Protein AF-0000000075837838 (afdb_homodimer)

Organism: Prymnesium parvum (NCBI:txid97485)

Nearest PDB structures (foldseek):
  3n2z-assembly1_B-2  TM=8.972E-01  e=1.293E-32  Homo sapiens
  4ebb-assembly1_A  TM=8.514E-01  e=3.822E-32  Homo sapiens
  4ebb-assembly2_B  TM=8.218E-01  e=1.994E-31  Homo sapiens
  2vat-assembly1_A  TM=5.198E-01  e=2.174E-04  Hapsidospora chrysogena
  2vax-assembly3_D  TM=4.453E-01  e=4.253E-04  Hapsidospora chrysogena

Foldseek 3Di:
DDQLFDFDFPDDDDFPDAQDDWDKAWDWAALAPPDDVDRATFTWIKIKDQPLADAPDLFAEEEFAADDDAALVCVSRVQLQALVVVLCNVRSYIYMYGHFELHYCNDSVGPCCPPPACPSLVSLDLVNRLVRVQVVLVVVCVVRHLLRAYEYEYFARRLQSRVVSCLVCVSRHPAYERELYLLQLFPQQPFDLALLQLLLLVLLVVLQDPCLQVLLLLLQVLLVPDDQVLLCVLLVAPDDDGDPLSVLLSVNLVSLSSSLLQACFPPSVVLSNQLSVLSQVLPPDDDDSSSSSSNSSNSNCCVRPVVQWDDDVPRIHGYSVVSVVRVPPRRPSVLQCCLAPVPGRHFHCCPSHSHPGDGGDNCVSQVVNCVSRVRNHHDRCCSCVVSVLSDLLVVLVSGFHYEYEYESSRSSQSSHSDQAASDPGRGYFYQDSDGRSNLSHHDDPPDDPSSVVSSVVSSVSVVVSSVVSSVVSVD/DDQLFPFDFPDDDDFPDAQDDWDKAWDWAALAPPDPVDGATFTWIKIKDQPLADAPDLFAEEEFAADDDAALVCVSRVLLQALVVVLCNVRSYIYMYGHFELHYCNDSVGPCCPPPALPSLVSLDLVNRLVRVQVVLVVVCVVRHLLRAYEYEYFARRLQSRVVSCLVCVSRHPAYERELYLLQLFPQQPFDLALLQLLLLVLLVVLQDPCLQVLLLLLQVLLVPDDQVLLCVLLVAPDDDGDPLSVLLSVVLVSLSSSLLQACFPPSVVLSNVLSVLSQVLPDPDDDSSSSSSNSSNSNCCVRPVVQWDDDDPRIHGYSVVSVVSSPPRRPSVLQCCLAPVPGRHFHCCPSHSHPGDGGDNCVSQVVNCVSNVRNHHDRCCSCVVSVLSDLLVVLVSGFHYEYEYESSRSSQSSHSDQAASDPGRGYFYQDHDGRSNLSGHDDPPDDPSSVVSSVVSSVSVVVSSVVSSVVSVD

Secondary structure (DSSP, 8-state):
-----S--PPPPPPPSSPPPP-EEEEEEEES-TT-SS---EEEEEEEEE-SS--TT----EEEE---SSS-HHHHHHTTTTHHHHHHHHHHT-EEEEEPPTTBTTB-TTGGGGGSS-TTGGGG--HHHHHHHHHHHHHHHHHHH-TTS-EEEEEETHHHHHHHHHHHH-TTT--EEEEES--TT-STTSS--TTHHHHHHHHHHHHHS-TTHHHHHHHHHHHHHH--HHHHHHHHTBS-S--TTHHHHHHHHHHHHHHHHHHS-STTTTHHHHHHHHHHHHTT-SSS-HHHHHHHHHHHHHHHH-GGGEEEETTEEEE-HHHHHHHHHT--HHHHHHHHHT------B-SSSSSSPPB---HHHHHHHHHHHH------TTHHHHHHT-S-HHHHHHH---EEEEEETT-GGGGGSS-SS-SBTTB-EEEETT--TTGGGSPP-TT--HHHHHHHHHHHHHHHHHHHHHHHHH--/-----S--PPPPPPPSSPPPP-EEEEEEEES-TT-SS---EEEEEEEEE-SS--TT----EEEE---SSS-HHHHHHTTTTHHHHHHHHHHT-EEEEEPPTTBTTB-TTGGGGGSS-TTGGGG--HHHHHHHHHHHHHHHHHHH-TTS-EEEEEETHHHHHHHHHHHH-TTT--EEEEES--TT-STTSS--TTHHHHHHHHHHHHHS-TTHHHHHHHHHHHHHH--HHHHHHHHTBS-S--TTHHHHHHHHHHHHHHHHHHS-STTTTHHHHHHHHHHHHTT-SSS-HHHHHHHHHHHHHHHH-GGGEEEETTEEEE-HHHHHHHHHT--HHHHHHHHHT------B-SSSSSSPPB---HHHHHHHHHHHH------TTHHHHHHT-S-HHHHHHH---EEEEEETT-GGGGGSS-SS-SBTTB-EEEETT--TTGGGSPP-TT--HHHHHHHHHHHHHHHHHHHHHHHHH--

Sequence (950 aa):
MRSTSAWERPPRPPPLVQPPPYTLRNFTQRVDHFNFFHDRTFAQRYLLSTAYFTPGSPAPLLVFTGAEGGDVEALYASGDYGTPLAFAQSSGALLVFLECRFFGGSLPFGAASFAASAARLGLLSVEQVLADYAAILTALREEFGWTRPLVAFGGSLAGTLAALLRLASPSLVDAAWASSAPLLGYVGTGVSQFAWRAQITANYQTLGGGGCVPRVRAAFSALHGAGGAEVRDALRTCEGSYDRSWADVQGLVWSLVESAGEFCYPPSSAAIAGYCQALGAGGGEGGGWRARGLRGVLSLLRLGAPSFFSPRGNGSCLNLTAVRAKAAEGSVGWNYLACTEIVHPIGANNVTDFFPPANWSVAQTAAWCASQFGVAQPRASWIPSEFGLYHLQRFSRSHSRVLFVYGLRDPWHTQGIGLHNLSSTLPVVTIDDGSHCADMQSPSPLDTPSMILGRSRAEAILRNWLQDLQRTSTLMRSTSAWERPPRPPPLVQPPPYTLRNFTQRVDHFNFFHDRTFAQRYLLSTAYFTPGSPAPLLVFTGAEGGDVEALYASGDYGTPLAFAQSSGALLVFLECRFFGGSLPFGAASFAASAARLGLLSVEQVLADYAAILTALREEFGWTRPLVAFGGSLAGTLAALLRLASPSLVDAAWASSAPLLGYVGTGVSQFAWRAQITANYQTLGGGGCVPRVRAAFSALHGAGGAEVRDALRTCEGSYDRSWADVQGLVWSLVESAGEFCYPPSSAAIAGYCQALGAGGGEGGGWRARGLRGVLSLLRLGAPSFFSPRGNGSCLNLTAVRAKAAEGSVGWNYLACTEIVHPIGANNVTDFFPPANWSVAQTAAWCASQFGVAQPRASWIPSEFGLYHLQRFSRSHSRVLFVYGLRDPWHTQGIGLHNLSSTLPVVTIDDGSHCADMQSPSPLDTPSMILGRSRAEAILRNWLQDLQRTSTL

Structure (mmCIF, N/CA/C/O backbone):
data_AF-0000000075837838-model_v1
#
loop_
_entity.id
_entity.type
_entity.pdbx_description
1 polymer 'Thymus-specific serine protease'
#
loop_
_atom_site.group_PDB
_atom_site.id
_atom_site.type_symbol
_atom_site.label_atom_id
_atom_site.label_alt_id
_atom_site.label_comp_id
_atom_site.label_asym_id
_atom_site.label_entity_id
_atom_site.label_seq_id
_atom_site.pdbx_PDB_ins_code
_atom_site.Cartn_x
_atom_site.Cartn_y
_atom_site.Cartn_z
_atom_site.occupancy
_atom_site.B_iso_or_equiv
_atom_site.auth_seq_id
_atom_site.auth_comp_id
_atom_site.auth_asym_id
_atom_site.auth_atom_id
_atom_site.pdbx_PDB_model_num
ATOM 1 N N . MET A 1 1 ? -10.227 25.016 4.191 1 28.19 1 MET A N 1
ATOM 2 C CA . MET A 1 1 ? -9.203 23.984 4.043 1 28.19 1 MET A CA 1
ATOM 3 C C . MET A 1 1 ? -7.812 24.625 3.99 1 28.19 1 MET A C 1
ATOM 5 O O . MET A 1 1 ? -7.391 25.125 2.945 1 28.19 1 MET A O 1
ATOM 9 N N . ARG A 1 2 ? -7.367 25.281 5.039 1 34.16 2 ARG A N 1
ATOM 10 C CA . ARG A 1 2 ? -6.406 26.391 5.125 1 34.16 2 ARG A CA 1
ATOM 11 C C . ARG A 1 2 ? -5 25.906 4.781 1 34.16 2 ARG A C 1
ATOM 13 O O . ARG A 1 2 ? -4.574 24.844 5.219 1 34.16 2 ARG A O 1
ATOM 20 N N . SER A 1 3 ? -4.617 26.078 3.607 1 32.94 3 SER A N 1
ATOM 21 C CA . SER A 1 3 ? -3.201 26.109 3.266 1 32.94 3 SER A CA 1
ATOM 22 C C . SER A 1 3 ? -2.363 26.625 4.43 1 32.94 3 SER A C 1
ATOM 24 O O . SER A 1 3 ? -2.656 27.688 4.992 1 32.94 3 SER A O 1
ATOM 26 N N . THR A 1 4 ? -2.07 26 5.305 1 36.34 4 THR A N 1
ATOM 27 C CA . THR A 1 4 ? -1.047 26.578 6.164 1 36.34 4 THR A CA 1
ATOM 28 C C . THR A 1 4 ? -0.191 27.578 5.391 1 36.34 4 THR A C 1
ATOM 30 O O . THR A 1 4 ? 0.704 27.188 4.641 1 36.34 4 THR A O 1
ATOM 33 N N . SER A 1 5 ? -0.751 28.375 4.773 1 37.12 5 SER A N 1
ATOM 34 C CA . SER A 1 5 ? -0.38 29.5 3.92 1 37.12 5 SER A CA 1
ATOM 35 C C . SER A 1 5 ? 0.869 30.203 4.441 1 37.12 5 SER A C 1
ATOM 37 O O . SER A 1 5 ? 1.231 30.047 5.609 1 37.12 5 SER A O 1
ATOM 39 N N . ALA A 1 6 ? 1.281 30.984 3.527 1 41.97 6 ALA A N 1
ATOM 40 C CA . ALA A 1 6 ? 2.334 31.938 3.191 1 41.97 6 ALA A CA 1
ATOM 41 C C . ALA A 1 6 ? 2.527 32.969 4.309 1 41.97 6 ALA A C 1
ATOM 43 O O . ALA A 1 6 ? 3.316 33.906 4.176 1 41.97 6 ALA A O 1
ATOM 44 N N . TRP A 1 7 ? 1.651 32.781 5.258 1 43.72 7 TRP A N 1
ATOM 45 C CA . TRP A 1 7 ? 1.781 33.969 6.09 1 43.72 7 TRP A CA 1
ATOM 46 C C . TRP A 1 7 ? 2.959 33.844 7.051 1 43.72 7 TRP A C 1
ATOM 48 O O . TRP A 1 7 ? 3.414 32.719 7.332 1 43.72 7 TRP A O 1
ATOM 58 N N . GLU A 1 8 ? 3.465 34.875 7.484 1 47.41 8 GLU A N 1
ATOM 59 C CA . GLU A 1 8 ? 4.734 35.062 8.18 1 47.41 8 GLU A CA 1
ATOM 60 C C . GLU A 1 8 ? 4.754 34.344 9.523 1 47.41 8 GLU A C 1
ATOM 62 O O . GLU A 1 8 ? 3.84 34.531 10.328 1 47.41 8 GLU A O 1
ATOM 67 N N . ARG A 1 9 ? 5.406 33.219 9.531 1 56.88 9 ARG A N 1
ATOM 68 C CA . ARG A 1 9 ? 5.723 32.562 10.797 1 56.88 9 ARG A CA 1
ATOM 69 C C . ARG A 1 9 ? 6.574 33.469 11.68 1 56.88 9 ARG A C 1
ATOM 71 O O . ARG A 1 9 ? 7.391 34.25 11.18 1 56.88 9 ARG A O 1
ATOM 78 N N . PRO A 1 10 ? 6.227 33.531 12.992 1 53.62 10 PRO A N 1
ATOM 79 C CA . PRO A 1 10 ? 7.156 34.25 13.867 1 53.62 10 PRO A CA 1
ATOM 80 C C . PRO A 1 10 ? 8.602 33.781 13.711 1 53.62 10 PRO A C 1
ATOM 82 O O . PRO A 1 10 ? 8.836 32.625 13.32 1 53.62 10 PRO A O 1
ATOM 85 N N . PRO A 1 11 ? 9.547 34.719 13.797 1 53.81 11 PRO A N 1
ATOM 86 C CA . PRO A 1 11 ? 10.961 34.375 13.633 1 53.81 11 PRO A CA 1
ATOM 87 C C . PRO A 1 11 ? 11.383 33.219 14.547 1 53.81 11 PRO A C 1
ATOM 89 O O . PRO A 1 11 ? 10.906 33.125 15.688 1 53.81 11 PRO A O 1
ATOM 92 N N . ARG A 1 12 ? 12.133 32.281 13.93 1 59.53 12 ARG A N 1
ATOM 93 C CA . ARG A 1 12 ? 12.703 31.172 14.656 1 59.53 12 ARG A CA 1
ATOM 94 C C . ARG A 1 12 ? 14.078 31.516 15.219 1 59.53 12 ARG A C 1
ATOM 96 O O . ARG A 1 12 ? 14.82 32.281 14.609 1 59.53 12 ARG A O 1
ATOM 103 N N . PRO A 1 13 ? 14.32 31.094 16.547 1 58.84 13 PRO A N 1
ATOM 104 C CA . PRO A 1 13 ? 15.703 31.25 17 1 58.84 13 PRO A CA 1
ATOM 105 C C . PRO A 1 13 ? 16.703 30.531 16.094 1 58.84 13 PRO A C 1
ATOM 107 O O . PRO A 1 13 ? 16.344 29.562 15.422 1 58.84 13 PRO A O 1
ATOM 110 N N . PRO A 1 14 ? 17.953 31.062 16 1 58.12 14 PRO A N 1
ATOM 111 C CA . PRO A 1 14 ? 18.969 30.406 15.188 1 58.12 14 PRO A CA 1
ATOM 112 C C . PRO A 1 14 ? 19.234 28.969 15.633 1 58.12 14 PRO A C 1
ATOM 114 O O . PRO A 1 14 ? 19.219 28.672 16.828 1 58.12 14 PRO A O 1
ATOM 117 N N . PRO A 1 15 ? 19.422 28.109 14.586 1 62.5 15 PRO A N 1
ATOM 118 C CA . PRO A 1 15 ? 19.688 26.719 14.945 1 62.5 15 PRO A CA 1
ATOM 119 C C . PRO A 1 15 ? 21.031 26.531 15.648 1 62.5 15 PRO A C 1
ATOM 121 O O . PRO A 1 15 ? 22.016 27.203 15.305 1 62.5 15 PRO A O 1
ATOM 124 N N . LEU A 1 16 ? 21.031 25.734 16.672 1 62.34 16 LEU A N 1
ATOM 125 C CA . LEU A 1 16 ? 22.266 25.406 17.375 1 62.34 16 LEU A CA 1
ATOM 126 C C . LEU A 1 16 ? 23.141 24.469 16.531 1 62.34 16 LEU A C 1
ATOM 128 O O . LEU A 1 16 ? 24.375 24.5 16.641 1 62.34 16 LEU A O 1
ATOM 132 N N . VAL A 1 17 ? 22.484 23.609 15.75 1 67.19 17 VAL A N 1
ATOM 133 C CA . VAL A 1 17 ? 23.25 22.672 14.938 1 67.19 17 VAL A CA 1
ATOM 134 C C . VAL A 1 17 ? 23.156 23.078 13.461 1 67.19 17 VAL A C 1
ATOM 136 O O . VAL A 1 17 ? 22.062 23.25 12.93 1 67.19 17 VAL A O 1
ATOM 139 N N . GLN A 1 18 ? 24.328 23.344 12.953 1 74.81 18 GLN A N 1
ATOM 140 C CA . GLN A 1 18 ? 24.375 23.672 11.539 1 74.81 18 GLN A CA 1
ATOM 141 C C . GLN A 1 18 ? 24.172 22.438 10.672 1 74.81 18 GLN A C 1
ATOM 143 O O . GLN A 1 18 ? 24.703 21.375 10.984 1 74.81 18 GLN A O 1
ATOM 148 N N . PRO A 1 19 ? 23.359 22.547 9.68 1 81.94 19 PRO A N 1
ATOM 149 C CA . PRO A 1 19 ? 23.203 21.406 8.789 1 81.94 19 PRO A CA 1
ATOM 150 C C . PRO A 1 19 ? 24.5 20.969 8.125 1 81.94 19 PRO A C 1
ATOM 152 O O . PRO A 1 19 ? 25.281 21.812 7.676 1 81.94 19 PRO A O 1
ATOM 155 N N . PRO A 1 20 ? 24.781 19.781 8.195 1 89.06 20 PRO A N 1
ATOM 156 C CA . PRO A 1 20 ? 26.016 19.281 7.594 1 89.06 20 PRO A CA 1
ATOM 157 C C . PRO A 1 20 ? 26.016 19.375 6.07 1 89.06 20 PRO A C 1
ATOM 159 O O . PRO A 1 20 ? 24.969 19.609 5.461 1 89.06 20 PRO A O 1
ATOM 162 N N . PRO A 1 21 ? 27.25 19.297 5.52 1 92.75 21 PRO A N 1
ATOM 163 C CA . PRO A 1 21 ? 27.297 19.25 4.059 1 92.75 21 PRO A CA 1
ATOM 164 C C . PRO A 1 21 ? 26.5 18.078 3.477 1 92.75 21 PRO A C 1
ATOM 166 O O . PRO A 1 21 ? 26.344 17.047 4.133 1 92.75 21 PRO A O 1
ATOM 169 N N . TYR A 1 22 ? 25.953 18.281 2.273 1 94.44 22 TYR A N 1
ATOM 170 C CA . TYR A 1 22 ? 25.141 17.266 1.607 1 94.44 22 TYR A CA 1
ATOM 171 C C . TYR A 1 22 ? 25.469 17.188 0.122 1 94.44 22 TYR A C 1
ATOM 173 O O . TYR A 1 22 ? 26.172 18.062 -0.409 1 94.44 22 TYR A O 1
ATOM 181 N N . THR A 1 23 ? 25.125 16.141 -0.517 1 97.06 23 THR A N 1
ATOM 182 C CA . THR A 1 23 ? 25.078 16 -1.969 1 97.06 23 THR A CA 1
ATOM 183 C C . THR A 1 23 ? 23.641 15.945 -2.467 1 97.06 23 THR A C 1
ATOM 185 O O . THR A 1 23 ? 22.812 15.234 -1.9 1 97.06 23 THR A O 1
ATOM 188 N N . LEU A 1 24 ? 23.312 16.766 -3.469 1 96.94 24 LEU A N 1
ATOM 189 C CA . LEU A 1 24 ? 22.031 16.672 -4.148 1 96.94 24 LEU A CA 1
ATOM 190 C C . LEU A 1 24 ? 22.031 15.539 -5.16 1 96.94 24 LEU A C 1
ATOM 192 O O . LEU A 1 24 ? 22.875 15.492 -6.055 1 96.94 24 LEU A O 1
ATOM 196 N N . ARG A 1 25 ? 21.109 14.625 -4.988 1 97.88 25 ARG A N 1
ATOM 197 C CA . ARG A 1 25 ? 21 13.484 -5.887 1 97.88 25 ARG A CA 1
ATOM 198 C C . ARG A 1 25 ? 19.641 13.469 -6.582 1 97.88 25 ARG A C 1
ATOM 200 O O . ARG A 1 25 ? 18.688 14.102 -6.121 1 97.88 25 ARG A O 1
ATOM 207 N N . ASN A 1 26 ? 19.641 12.859 -7.789 1 97.81 26 ASN A N 1
ATOM 208 C CA . ASN A 1 26 ? 18.422 12.609 -8.547 1 97.81 26 ASN A CA 1
ATOM 209 C C . ASN A 1 26 ? 18.156 11.117 -8.695 1 97.81 26 ASN A C 1
ATOM 211 O O . ASN A 1 26 ? 19.078 10.336 -8.961 1 97.81 26 ASN A O 1
ATOM 215 N N . PHE A 1 27 ? 17 10.75 -8.461 1 98.38 27 PHE A N 1
ATOM 216 C CA . PHE A 1 27 ? 16.547 9.383 -8.656 1 98.38 27 PHE A CA 1
ATOM 217 C C . PHE A 1 27 ? 15.578 9.289 -9.828 1 98.38 27 PHE A C 1
ATOM 219 O O . PHE A 1 27 ? 14.625 10.062 -9.906 1 98.38 27 PHE A O 1
ATOM 226 N N . THR A 1 28 ? 15.836 8.367 -10.75 1 98.06 28 THR A N 1
ATOM 227 C CA . THR A 1 28 ? 14.883 8.133 -11.836 1 98.06 28 THR A CA 1
ATOM 228 C C . THR A 1 28 ? 13.633 7.434 -11.305 1 98.06 28 THR A C 1
ATOM 230 O O . THR A 1 28 ? 13.656 6.238 -11.008 1 98.06 28 THR A O 1
ATOM 233 N N . GLN A 1 29 ? 12.547 8.172 -11.25 1 97.56 29 GLN A N 1
ATOM 234 C CA . GLN A 1 29 ? 11.328 7.73 -10.586 1 97.56 29 GLN A CA 1
ATOM 235 C C . GLN A 1 29 ? 10.195 7.531 -11.586 1 97.56 29 GLN A C 1
ATOM 237 O O . GLN A 1 29 ? 10.109 8.242 -12.586 1 97.56 29 GLN A O 1
ATOM 242 N N . ARG A 1 30 ? 9.359 6.551 -11.344 1 95.94 30 ARG A N 1
ATOM 243 C CA . ARG A 1 30 ? 8.164 6.367 -12.164 1 95.94 30 ARG A CA 1
ATOM 244 C C . ARG A 1 30 ? 7.172 7.5 -11.938 1 95.94 30 ARG A C 1
ATOM 246 O O . ARG A 1 30 ? 6.973 7.941 -10.805 1 95.94 30 ARG A O 1
ATOM 253 N N . VAL A 1 31 ? 6.535 7.926 -13.016 1 96.56 31 VAL A N 1
ATOM 254 C CA . VAL A 1 31 ? 5.492 8.938 -12.906 1 96.56 31 VAL A CA 1
ATOM 255 C C . VAL A 1 31 ? 4.25 8.344 -12.258 1 96.56 31 VAL A C 1
ATOM 257 O O . VAL A 1 31 ? 3.562 9.016 -11.484 1 96.56 31 VAL A O 1
ATOM 260 N N . ASP A 1 32 ? 3.936 7.109 -12.609 1 95.81 32 ASP A N 1
ATOM 261 C CA . ASP A 1 32 ? 2.809 6.371 -12.047 1 95.81 32 ASP A CA 1
ATOM 262 C C . ASP A 1 32 ? 3.234 4.973 -11.609 1 95.81 32 ASP A C 1
ATOM 264 O O . ASP A 1 32 ? 3.551 4.121 -12.445 1 95.81 32 ASP A O 1
ATOM 268 N N . HIS A 1 33 ? 3.203 4.75 -10.328 1 95.81 33 HIS A N 1
ATOM 269 C CA . HIS A 1 33 ? 3.668 3.477 -9.789 1 95.81 33 HIS A CA 1
ATOM 270 C C . HIS A 1 33 ? 2.623 2.383 -9.977 1 95.81 33 HIS A C 1
ATOM 272 O O . HIS A 1 33 ? 2.936 1.194 -9.875 1 95.81 33 HIS A O 1
ATOM 278 N N . PHE A 1 34 ? 1.376 2.715 -10.25 1 94.81 34 PHE A N 1
ATOM 279 C CA . PHE A 1 34 ? 0.302 1.739 -10.102 1 94.81 34 PHE A CA 1
ATOM 280 C C . PHE A 1 34 ? -0.441 1.547 -11.414 1 94.81 34 PHE A C 1
ATOM 282 O O . PHE A 1 34 ? -1.556 1.02 -11.438 1 94.81 34 PHE A O 1
ATOM 289 N N . ASN A 1 35 ? 0.063 2.07 -12.469 1 93.31 35 ASN A N 1
ATOM 290 C CA . ASN A 1 35 ? -0.354 1.83 -13.844 1 93.31 35 ASN A CA 1
ATOM 291 C C . ASN A 1 35 ? 0.788 1.271 -14.688 1 93.31 35 ASN A C 1
ATOM 293 O O . ASN A 1 35 ? 1.774 1.964 -14.945 1 93.31 35 ASN A O 1
ATOM 297 N N . PHE A 1 36 ? 0.622 0.111 -15.172 1 92.25 36 PHE A N 1
ATOM 298 C CA . PHE A 1 36 ? 1.762 -0.606 -15.727 1 92.25 36 PHE A CA 1
ATOM 299 C C . PHE A 1 36 ? 1.793 -0.475 -17.25 1 92.25 36 PHE A C 1
ATOM 301 O O . PHE A 1 36 ? 2.611 -1.11 -17.922 1 92.25 36 PHE A O 1
ATOM 308 N N . PHE A 1 37 ? 0.913 0.284 -17.734 1 91 37 PHE A N 1
ATOM 309 C CA . PHE A 1 37 ? 0.961 0.539 -19.172 1 91 37 PHE A CA 1
ATOM 310 C C . PHE A 1 37 ? 2.012 1.593 -19.5 1 91 37 PHE A C 1
ATOM 312 O O . PHE A 1 37 ? 2.744 1.462 -20.484 1 91 37 PHE A O 1
ATOM 319 N N . HIS A 1 38 ? 2.07 2.629 -18.609 1 84.94 38 HIS A N 1
ATOM 320 C CA . HIS A 1 38 ? 2.977 3.74 -18.875 1 84.94 38 HIS A CA 1
ATOM 321 C C . HIS A 1 38 ? 4.324 3.52 -18.203 1 84.94 38 HIS A C 1
ATOM 323 O O . HIS A 1 38 ? 4.387 2.99 -17.078 1 84.94 38 HIS A O 1
ATOM 329 N N . ASP A 1 39 ? 5.363 3.975 -18.922 1 87.81 39 ASP A N 1
ATOM 330 C CA . ASP A 1 39 ? 6.699 3.801 -18.359 1 87.81 39 ASP A CA 1
ATOM 331 C C . ASP A 1 39 ? 7.422 5.137 -18.25 1 87.81 39 ASP A C 1
ATOM 333 O O . ASP A 1 39 ? 8.656 5.184 -18.203 1 87.81 39 ASP A O 1
ATOM 337 N N . ARG A 1 40 ? 6.719 6.199 -18.172 1 92.69 40 ARG A N 1
ATOM 338 C CA . ARG A 1 40 ? 7.328 7.516 -18.031 1 92.69 40 ARG A CA 1
ATOM 339 C C . ARG A 1 40 ? 8.031 7.656 -16.688 1 92.69 40 ARG A C 1
ATOM 341 O O . ARG A 1 40 ? 7.59 7.082 -15.688 1 92.69 40 ARG A O 1
ATOM 348 N N . THR A 1 41 ? 9.078 8.406 -16.703 1 96.5 41 THR A N 1
ATOM 349 C CA . THR A 1 41 ? 9.859 8.648 -15.492 1 96.5 41 THR A CA 1
ATOM 350 C C . THR A 1 41 ? 10.156 10.133 -15.328 1 96.5 41 THR A C 1
ATOM 352 O O . THR A 1 41 ? 9.883 10.93 -16.234 1 96.5 41 THR A O 1
ATOM 355 N N . PHE A 1 42 ? 10.594 10.562 -14.18 1 97.69 42 PHE A N 1
ATOM 356 C CA . PHE A 1 42 ? 11.078 11.898 -13.875 1 97.69 42 PHE A CA 1
ATOM 357 C C . PHE A 1 42 ? 12.219 11.844 -12.859 1 97.69 42 PHE A C 1
ATOM 359 O O . PHE A 1 42 ? 12.469 10.797 -12.258 1 97.69 42 PHE A O 1
ATOM 366 N N . ALA A 1 43 ? 12.914 12.914 -12.75 1 97.94 43 ALA A N 1
ATOM 367 C CA . ALA A 1 43 ? 14.008 12.992 -11.789 1 97.94 43 ALA A CA 1
ATOM 368 C C . ALA A 1 43 ? 13.508 13.508 -10.438 1 97.94 43 ALA A C 1
ATOM 370 O O . ALA A 1 43 ? 13.086 14.664 -10.328 1 97.94 43 ALA A O 1
ATOM 371 N N . GLN A 1 44 ? 13.508 12.664 -9.453 1 97.69 44 GLN A N 1
ATOM 372 C CA . GLN A 1 44 ? 13.141 13.086 -8.102 1 97.69 4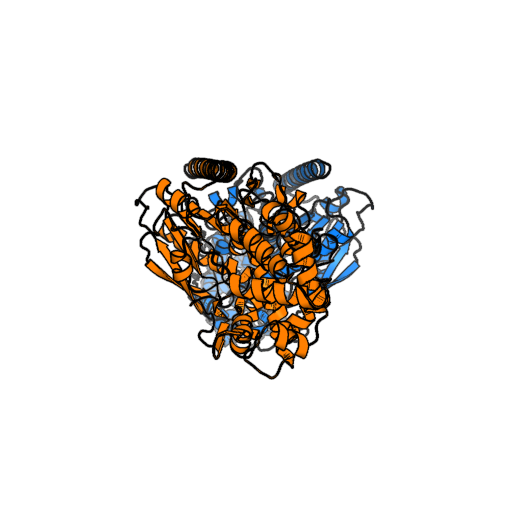4 GLN A CA 1
ATOM 373 C C . GLN A 1 44 ? 14.375 13.43 -7.277 1 97.69 44 GLN A C 1
ATOM 375 O O . GLN A 1 44 ? 15.328 12.648 -7.223 1 97.69 44 GLN A O 1
ATOM 380 N N . ARG A 1 45 ? 14.289 14.523 -6.637 1 97.38 45 ARG A N 1
ATOM 381 C CA . ARG A 1 45 ? 15.43 15.055 -5.906 1 97.38 45 ARG A CA 1
ATOM 382 C C . ARG A 1 45 ? 15.438 14.57 -4.461 1 97.38 45 ARG A C 1
ATOM 384 O O . ARG A 1 45 ? 14.375 14.414 -3.852 1 97.38 45 ARG A O 1
ATOM 391 N N . TYR A 1 46 ? 16.609 14.344 -3.957 1 97.25 46 TYR A N 1
ATOM 392 C CA . TYR A 1 46 ? 16.812 14.117 -2.533 1 97.25 46 TYR A CA 1
ATOM 393 C C . TYR A 1 46 ? 18.234 14.516 -2.117 1 97.25 46 TYR A C 1
ATOM 395 O O . TYR A 1 46 ? 19.125 14.625 -2.959 1 97.25 46 TYR A O 1
ATOM 403 N N . LEU A 1 47 ? 18.438 14.836 -0.857 1 96.56 47 LEU A N 1
ATOM 404 C CA . LEU A 1 47 ? 19.75 15.156 -0.312 1 96.56 47 LEU A CA 1
ATOM 405 C C . LEU A 1 47 ? 20.312 13.969 0.461 1 96.56 47 LEU A C 1
ATOM 407 O O . LEU A 1 47 ? 19.578 13.273 1.165 1 96.56 47 LEU A O 1
ATOM 411 N N . LEU A 1 48 ? 21.562 13.711 0.276 1 97.06 48 LEU A N 1
ATOM 412 C CA . LEU A 1 48 ? 22.297 12.711 1.036 1 97.06 48 LEU A CA 1
ATOM 413 C C . LEU A 1 48 ? 23.469 13.352 1.771 1 97.06 48 LEU A C 1
ATOM 415 O O . LEU A 1 48 ? 24.281 14.062 1.167 1 97.06 48 LEU A O 1
ATOM 419 N N . SER A 1 49 ? 23.562 13.164 3.08 1 95.81 49 SER A N 1
ATOM 420 C CA . SER A 1 49 ? 24.719 13.594 3.859 1 95.81 49 SER A CA 1
ATOM 421 C C . SER A 1 49 ? 25.406 12.414 4.531 1 95.81 49 SER A C 1
ATOM 423 O O . SER A 1 49 ? 24.75 11.641 5.242 1 95.81 49 SER A O 1
ATOM 425 N N . THR A 1 50 ? 26.672 12.32 4.324 1 95.56 50 THR A N 1
ATOM 426 C CA . THR A 1 50 ? 27.484 11.297 4.969 1 95.56 50 THR A CA 1
ATOM 427 C C . THR A 1 50 ? 28.438 11.922 5.988 1 95.56 50 THR A C 1
ATOM 429 O O . THR A 1 50 ? 29.438 11.305 6.367 1 95.56 50 THR A O 1
ATOM 432 N N . ALA A 1 51 ? 28.141 13.086 6.367 1 94.19 51 ALA A N 1
ATOM 433 C CA . ALA A 1 51 ? 29.062 13.875 7.18 1 94.19 51 ALA A CA 1
ATOM 434 C C . ALA A 1 51 ? 29.312 13.203 8.523 1 94.19 51 ALA A C 1
ATOM 436 O O . ALA A 1 51 ? 30.422 13.297 9.062 1 94.19 51 ALA A O 1
ATOM 437 N N . TYR A 1 52 ? 28.344 12.555 9.07 1 93.94 52 TYR A N 1
ATOM 438 C CA . TYR A 1 52 ? 28.484 11.945 10.391 1 93.94 52 TYR A CA 1
ATOM 439 C C . TYR A 1 52 ? 28.828 10.461 10.273 1 93.94 52 TYR A C 1
ATOM 441 O O . TYR A 1 52 ? 29.234 9.828 11.258 1 93.94 52 TYR A O 1
ATOM 449 N N . PHE A 1 53 ? 28.656 9.945 9.07 1 93.94 53 PHE A N 1
ATOM 450 C CA . PHE A 1 53 ? 28.688 8.516 8.812 1 93.94 53 PHE A CA 1
ATOM 451 C C . PHE A 1 53 ? 30.125 8.016 8.672 1 93.94 53 PHE A C 1
ATOM 453 O O . PHE A 1 53 ? 30.938 8.648 8.016 1 93.94 53 PHE A O 1
ATOM 460 N N . THR A 1 54 ? 30.406 6.891 9.375 1 92.12 54 THR A N 1
ATOM 461 C CA . THR A 1 54 ? 31.672 6.168 9.211 1 92.12 54 THR A CA 1
ATOM 462 C C . THR A 1 54 ? 31.438 4.859 8.461 1 92.12 54 THR A C 1
ATOM 464 O O . THR A 1 54 ? 30.688 3.994 8.922 1 92.12 54 THR A O 1
ATOM 467 N N . PRO A 1 55 ? 32.156 4.738 7.387 1 88.69 55 PRO A N 1
ATOM 468 C CA . PRO A 1 55 ? 32 3.492 6.637 1 88.69 55 PRO A CA 1
ATOM 469 C C . PRO A 1 55 ? 32.281 2.254 7.492 1 88.69 55 PRO A C 1
ATOM 471 O O . PRO A 1 55 ? 33.188 2.248 8.32 1 88.69 55 PRO A O 1
ATOM 474 N N . GLY A 1 56 ? 31.422 1.265 7.34 1 86.19 56 GLY A N 1
ATOM 475 C CA . GLY A 1 56 ? 31.578 0.03 8.094 1 86.19 56 GLY A CA 1
ATOM 476 C C . GLY A 1 56 ? 30.828 0.047 9.414 1 86.19 56 GLY A C 1
ATOM 477 O O . GLY A 1 56 ? 30.672 -0.995 10.055 1 86.19 56 GLY A O 1
ATOM 478 N N . SER A 1 57 ? 30.375 1.185 9.82 1 88.81 57 SER A N 1
ATOM 479 C CA . SER A 1 57 ? 29.625 1.283 11.07 1 88.81 57 SER A CA 1
ATOM 480 C C . SER A 1 57 ? 28.188 0.796 10.898 1 88.81 57 SER A C 1
ATOM 482 O O . SER A 1 57 ? 27.641 0.845 9.797 1 88.81 57 SER A O 1
ATOM 484 N N . PRO A 1 58 ? 27.688 0.322 11.969 1 88.69 58 PRO A N 1
ATOM 485 C CA . PRO A 1 58 ? 26.281 -0.103 11.938 1 88.69 58 PRO A CA 1
ATOM 486 C C . PRO A 1 58 ? 25.312 1.057 12.141 1 88.69 58 PRO A C 1
ATOM 488 O O . PRO A 1 58 ? 24.141 0.839 12.5 1 88.69 58 PRO A O 1
ATOM 491 N N . ALA A 1 59 ? 25.75 2.254 11.883 1 93 59 ALA A N 1
ATOM 492 C CA . ALA A 1 59 ? 24.953 3.449 12.164 1 93 59 ALA A CA 1
ATOM 493 C C . ALA A 1 59 ? 23.672 3.457 11.336 1 93 59 ALA A C 1
ATOM 495 O O . ALA A 1 59 ? 23.625 2.916 10.227 1 93 59 ALA A O 1
ATOM 496 N N . PRO A 1 60 ? 22.625 4.078 11.844 1 95.62 60 PRO A N 1
ATOM 497 C CA . PRO A 1 60 ? 21.328 4.07 11.156 1 95.62 60 PRO A CA 1
ATOM 498 C C . PRO A 1 60 ? 21.266 5.047 9.984 1 95.62 60 PRO A C 1
ATOM 500 O O . PRO A 1 60 ? 22.141 5.922 9.859 1 95.62 60 PRO A O 1
ATOM 503 N N . LEU A 1 61 ? 20.375 4.797 9.148 1 96.69 61 LEU A N 1
ATOM 504 C CA . LEU A 1 61 ? 19.938 5.727 8.109 1 96.69 61 LEU A CA 1
ATOM 505 C C . LEU A 1 61 ? 18.703 6.5 8.562 1 96.69 61 LEU A C 1
ATOM 507 O O . LEU A 1 61 ? 17.656 5.906 8.82 1 96.69 61 LEU A O 1
ATOM 511 N N . LEU A 1 62 ? 18.859 7.797 8.742 1 96.88 62 LEU A N 1
ATOM 512 C CA . LEU A 1 62 ? 17.734 8.656 9.109 1 96.88 62 LEU A CA 1
ATOM 513 C C . LEU A 1 62 ? 17.156 9.359 7.891 1 96.88 62 LEU A C 1
ATOM 515 O O . LEU A 1 62 ? 17.891 10.055 7.172 1 96.88 62 LEU A O 1
ATOM 519 N N . VAL A 1 63 ? 15.891 9.203 7.703 1 97 63 VAL A N 1
ATOM 520 C CA . VAL A 1 63 ? 15.25 9.758 6.52 1 97 63 VAL A CA 1
ATOM 521 C C . VAL A 1 63 ? 14.211 10.797 6.934 1 97 63 VAL A C 1
ATOM 523 O O . VAL A 1 63 ? 13.383 10.547 7.812 1 97 63 VAL A O 1
ATOM 526 N N . PHE A 1 64 ? 14.289 11.891 6.27 1 94.69 64 PHE A N 1
ATOM 527 C CA . PHE A 1 64 ? 13.328 12.969 6.473 1 94.69 64 PHE A CA 1
ATOM 528 C C . PHE A 1 64 ? 12.367 13.062 5.297 1 94.69 64 PHE A C 1
ATOM 530 O O . PHE A 1 64 ? 12.773 13.344 4.168 1 94.69 64 PHE A O 1
ATOM 537 N N . THR A 1 65 ? 11.117 12.789 5.594 1 94.44 65 THR A N 1
ATOM 538 C CA . THR A 1 65 ? 10.125 12.766 4.531 1 94.44 65 THR A CA 1
ATOM 539 C C . THR A 1 65 ? 9.812 14.18 4.047 1 94.44 65 THR A C 1
ATOM 541 O O . THR A 1 65 ? 9.656 15.102 4.855 1 94.44 65 THR A O 1
ATOM 544 N N . GLY A 1 66 ? 9.812 14.336 2.77 1 88.81 66 GLY A N 1
ATOM 545 C CA . GLY A 1 66 ? 9.406 15.602 2.189 1 88.81 66 GLY A CA 1
ATOM 546 C C . GLY A 1 66 ? 7.91 15.836 2.256 1 88.81 66 GLY A C 1
ATOM 547 O O . GLY A 1 66 ? 7.125 14.898 2.139 1 88.81 66 GLY A O 1
ATOM 548 N N . ALA A 1 67 ? 7.527 16.984 2.494 1 79.5 67 ALA A N 1
ATOM 549 C CA . ALA A 1 67 ? 6.125 17.375 2.562 1 79.5 67 ALA A CA 1
ATOM 550 C C . ALA A 1 67 ? 5.855 18.609 1.707 1 79.5 67 ALA A C 1
ATOM 552 O O . ALA A 1 67 ? 6.434 18.766 0.629 1 79.5 67 ALA A O 1
ATOM 553 N N . GLU A 1 68 ? 4.844 19.344 2.264 1 75.56 68 GLU A N 1
ATOM 554 C CA . GLU A 1 68 ? 4.477 20.547 1.53 1 75.56 68 GLU A CA 1
ATOM 555 C C . GLU A 1 68 ? 5.57 21.609 1.632 1 75.56 68 GLU A C 1
ATOM 557 O O . GLU A 1 68 ? 6.398 21.578 2.543 1 75.56 68 GLU A O 1
ATOM 562 N N . GLY A 1 69 ? 5.836 22.203 0.542 1 70.12 69 GLY A N 1
ATOM 563 C CA . GLY A 1 69 ? 6.805 23.281 0.583 1 70.12 69 GLY A CA 1
ATOM 564 C C . GLY A 1 69 ? 7.688 23.344 -0.648 1 70.12 69 GLY A C 1
ATOM 565 O O . GLY A 1 69 ? 7.402 22.688 -1.655 1 70.12 69 GLY A O 1
ATOM 566 N N . GLY A 1 70 ? 8.664 24.125 -0.483 1 69.5 70 GLY A N 1
ATOM 567 C CA . GLY A 1 70 ? 9.539 24.391 -1.614 1 69.5 70 GLY A CA 1
ATOM 568 C C . GLY A 1 70 ? 10.648 23.375 -1.773 1 69.5 70 GLY A C 1
ATOM 569 O O . GLY A 1 70 ? 10.461 22.188 -1.495 1 69.5 70 GLY A O 1
ATOM 570 N N . ASP A 1 71 ? 11.672 23.734 -2.084 1 84.06 71 ASP A N 1
ATOM 571 C CA . ASP A 1 71 ? 12.891 23.016 -2.457 1 84.06 71 ASP A CA 1
ATOM 572 C C . ASP A 1 71 ? 13.539 22.359 -1.239 1 84.06 71 ASP A C 1
ATOM 574 O O . ASP A 1 71 ? 13.625 22.969 -0.173 1 84.06 71 ASP A O 1
ATOM 578 N N . VAL A 1 72 ? 13.875 21.047 -1.38 1 87.31 72 VAL A N 1
ATOM 579 C CA . VAL A 1 72 ? 14.445 20.234 -0.308 1 87.31 72 VAL A CA 1
ATOM 580 C C . VAL A 1 72 ? 15.68 20.938 0.263 1 87.31 72 VAL A C 1
ATOM 582 O O . VAL A 1 72 ? 15.969 20.812 1.455 1 87.31 72 VAL A O 1
ATOM 585 N N . GLU A 1 73 ? 16.312 21.734 -0.527 1 86.12 73 GLU A N 1
ATOM 586 C CA . GLU A 1 73 ? 17.469 22.484 -0.031 1 86.12 73 GLU A CA 1
ATOM 587 C C . GLU A 1 73 ? 17.047 23.594 0.911 1 86.12 73 GLU A C 1
ATOM 589 O O . GLU A 1 73 ? 17.703 23.859 1.921 1 86.12 73 GLU A O 1
ATOM 594 N N . ALA A 1 74 ? 16.016 24.219 0.58 1 79.12 74 ALA A N 1
ATOM 595 C CA . ALA A 1 74 ? 15.477 25.266 1.452 1 79.12 74 ALA A CA 1
ATOM 596 C C . ALA A 1 74 ? 14.992 24.672 2.777 1 79.12 74 ALA A C 1
ATOM 598 O O . ALA A 1 74 ? 15.219 25.266 3.838 1 79.12 74 ALA A O 1
ATOM 599 N N . LEU A 1 75 ? 14.367 23.562 2.646 1 77.25 75 LEU A N 1
ATOM 600 C CA . LEU A 1 75 ? 13.898 22.875 3.85 1 77.25 75 LEU A CA 1
ATOM 601 C C . LEU A 1 75 ? 15.07 22.469 4.73 1 77.25 75 LEU A C 1
ATOM 603 O O . LEU A 1 75 ? 15.023 22.609 5.953 1 77.25 75 LEU A O 1
ATOM 607 N N . TYR A 1 76 ? 16.078 21.984 4.098 1 82.81 76 TYR A N 1
ATOM 608 C CA . TYR A 1 76 ? 17.281 21.578 4.793 1 82.81 76 TYR A CA 1
ATOM 609 C C . TYR A 1 76 ? 17.938 22.75 5.512 1 82.81 76 TYR A C 1
ATOM 611 O O . TYR A 1 76 ? 18.391 22.609 6.652 1 82.81 76 TYR A O 1
ATOM 619 N N . ALA A 1 77 ? 17.859 23.875 4.926 1 76.69 77 ALA A N 1
ATOM 620 C CA . ALA A 1 77 ? 18.531 25.062 5.445 1 76.69 77 ALA A CA 1
ATOM 621 C C . ALA A 1 77 ? 17.688 25.75 6.512 1 76.69 77 ALA A C 1
ATOM 623 O O . ALA A 1 77 ? 18.188 26.578 7.273 1 76.69 77 ALA A O 1
ATOM 624 N N . SER A 1 78 ? 16.438 25.422 6.559 1 72 78 SER A N 1
ATOM 625 C CA . SER A 1 78 ? 15.492 26.156 7.414 1 72 78 SER A CA 1
ATOM 626 C C . SER A 1 78 ? 15.797 25.906 8.891 1 72 78 SER A C 1
ATOM 628 O O . SER A 1 78 ? 15.414 26.703 9.75 1 72 78 SER A O 1
ATOM 630 N N . GLY A 1 79 ? 16.484 24.828 9.195 1 69.44 79 GLY A N 1
ATOM 631 C CA . GLY A 1 79 ? 16.734 24.5 10.594 1 69.44 79 GLY A CA 1
ATOM 632 C C . GLY A 1 79 ? 15.555 23.812 11.266 1 69.44 79 GLY A C 1
ATOM 633 O O . GLY A 1 79 ? 15.578 23.562 12.477 1 69.44 79 GLY A O 1
ATOM 634 N N . ASP A 1 80 ? 14.539 23.422 10.539 1 73.5 80 ASP A N 1
ATOM 635 C CA . ASP A 1 80 ? 13.305 22.859 11.07 1 73.5 80 ASP A CA 1
ATOM 636 C C . ASP A 1 80 ? 13.539 21.453 11.625 1 73.5 80 ASP A C 1
ATOM 638 O O . ASP A 1 80 ? 12.688 20.906 12.328 1 73.5 80 ASP A O 1
ATOM 642 N N . TYR A 1 81 ? 14.672 20.922 11.383 1 81.69 81 TYR A N 1
ATOM 643 C CA . TYR A 1 81 ? 14.93 19.547 11.812 1 81.69 81 TYR A CA 1
ATOM 644 C C . TYR A 1 81 ? 16.156 19.484 12.711 1 81.69 81 TYR A C 1
ATOM 646 O O . TYR A 1 81 ? 16.984 18.578 12.578 1 81.69 81 TYR A O 1
ATOM 654 N N . GLY A 1 82 ? 16.188 20.406 13.656 1 84.06 82 GLY A N 1
ATOM 655 C CA . GLY A 1 82 ? 17.359 20.5 14.523 1 84.06 82 GLY A CA 1
ATOM 656 C C . GLY A 1 82 ? 17.516 19.312 15.453 1 84.06 82 GLY A C 1
ATOM 657 O O . GLY A 1 82 ? 18.625 18.812 15.648 1 84.06 82 GLY A O 1
ATOM 658 N N . THR A 1 83 ? 16.453 18.812 16.016 1 85.94 83 THR A N 1
ATOM 659 C CA . THR A 1 83 ? 16.5 17.688 16.938 1 85.94 83 THR A CA 1
ATOM 660 C C . THR A 1 83 ? 16.938 16.406 16.234 1 85.94 83 THR A C 1
ATOM 662 O O . THR A 1 83 ? 17.875 15.742 16.672 1 85.94 83 THR A O 1
ATOM 665 N N . PRO A 1 84 ? 16.281 16.094 15.078 1 86.56 84 PRO A N 1
ATOM 666 C CA . PRO A 1 84 ? 16.75 14.906 14.367 1 86.56 84 PRO A CA 1
ATOM 667 C C . PRO A 1 84 ? 18.203 15.023 13.906 1 86.56 84 PRO A C 1
ATOM 669 O O . PRO A 1 84 ? 18.922 14.023 13.867 1 86.56 84 PRO A O 1
ATOM 672 N N . LEU A 1 85 ? 18.625 16.188 13.602 1 88.19 85 LEU A N 1
ATOM 673 C CA . LEU A 1 85 ? 20.016 16.406 13.18 1 88.19 85 LEU A CA 1
ATOM 674 C C . LEU A 1 85 ? 20.969 16.188 14.344 1 88.19 85 LEU A C 1
ATOM 676 O O . LEU A 1 85 ? 22.047 15.625 14.172 1 88.19 85 LEU A O 1
ATOM 680 N N . ALA A 1 86 ? 20.594 16.719 15.484 1 87.94 86 ALA A N 1
ATOM 681 C CA . ALA A 1 86 ? 21.406 16.484 16.672 1 87.94 86 ALA A CA 1
ATOM 682 C C . ALA A 1 86 ? 21.5 14.984 16.984 1 87.94 86 ALA A C 1
ATOM 684 O O . ALA A 1 86 ? 22.562 14.484 17.344 1 87.94 86 ALA A O 1
ATOM 685 N N . PHE A 1 87 ? 20.422 14.359 16.875 1 90.5 87 PHE A N 1
ATOM 686 C CA . PHE A 1 87 ? 20.391 12.914 17.062 1 90.5 87 PHE A CA 1
ATOM 687 C C . PHE A 1 87 ? 21.281 12.219 16.031 1 90.5 87 PHE A C 1
ATOM 689 O O . PHE A 1 87 ? 22 11.281 16.375 1 90.5 87 PHE A O 1
ATOM 696 N N . ALA A 1 88 ? 21.219 12.641 14.852 1 91.44 88 ALA A N 1
ATOM 697 C CA . ALA A 1 88 ? 22.031 12.078 13.781 1 91.44 88 ALA A CA 1
ATOM 698 C C . ALA A 1 88 ? 23.516 12.227 14.078 1 91.44 88 ALA A C 1
ATOM 700 O O . ALA A 1 88 ? 24.297 11.305 13.852 1 91.44 88 ALA A O 1
ATOM 701 N N . GLN A 1 89 ? 23.891 13.375 14.539 1 90.62 89 GLN A N 1
ATOM 702 C CA . GLN A 1 89 ? 25.281 13.633 14.875 1 90.62 89 GLN A CA 1
ATOM 703 C C . GLN A 1 89 ? 25.766 12.695 15.984 1 90.62 89 GLN A C 1
ATOM 705 O O . GLN A 1 89 ? 26.828 12.086 15.867 1 90.62 89 GLN A O 1
ATOM 710 N N . SER A 1 90 ? 24.953 12.547 16.969 1 89.62 90 SER A N 1
ATOM 711 C CA . SER A 1 90 ? 25.344 11.734 18.125 1 89.62 90 SER A CA 1
ATOM 712 C C . SER A 1 90 ? 25.328 10.25 17.797 1 89.62 90 SER A C 1
ATOM 714 O O . SER A 1 90 ? 26.016 9.453 18.438 1 89.62 90 SER A O 1
ATOM 716 N N . SER A 1 91 ? 24.594 9.82 16.75 1 91.12 91 SER A N 1
ATOM 717 C CA . SER A 1 91 ? 24.453 8.414 16.422 1 91.12 91 SER A CA 1
ATOM 718 C C . SER A 1 91 ? 25.312 8.047 15.211 1 91.12 91 SER A C 1
ATOM 720 O O . SER A 1 91 ? 25.312 6.895 14.773 1 91.12 91 SER A O 1
ATOM 722 N N . GLY A 1 92 ? 25.969 9.039 14.617 1 93.62 92 GLY A N 1
ATOM 723 C CA . GLY A 1 92 ? 26.781 8.781 13.438 1 93.62 92 GLY A CA 1
ATOM 724 C C . GLY A 1 92 ? 25.969 8.352 12.234 1 93.62 92 GLY A C 1
ATOM 725 O O . GLY A 1 92 ? 26.406 7.496 11.461 1 93.62 92 GLY A O 1
ATOM 726 N N . ALA A 1 93 ? 24.859 8.922 12.102 1 95.25 93 ALA A N 1
ATOM 727 C CA . ALA A 1 93 ? 23.875 8.422 11.141 1 95.25 93 ALA A CA 1
ATOM 728 C C . ALA A 1 93 ? 24.141 8.961 9.742 1 95.25 93 ALA A C 1
ATOM 730 O O . ALA A 1 93 ? 24.812 9.992 9.586 1 95.25 93 ALA A O 1
ATOM 731 N N . LEU A 1 94 ? 23.656 8.18 8.742 1 95.94 94 LEU A N 1
ATOM 732 C CA . LEU A 1 94 ? 23.422 8.711 7.406 1 95.94 94 LEU A CA 1
ATOM 733 C C . LEU A 1 94 ? 22.125 9.516 7.371 1 95.94 94 LEU A C 1
ATOM 735 O O . LEU A 1 94 ? 21.141 9.148 8.008 1 95.94 94 LEU A O 1
ATOM 739 N N . LEU A 1 95 ? 22.203 10.648 6.59 1 95.19 95 LEU A N 1
ATOM 740 C CA . LEU A 1 95 ? 21.016 11.492 6.504 1 95.19 95 LEU A CA 1
ATOM 741 C C . LEU A 1 95 ? 20.5 11.555 5.07 1 95.19 95 LEU A C 1
ATOM 743 O O . LEU A 1 95 ? 21.281 11.742 4.133 1 95.19 95 LEU A O 1
ATOM 747 N N . VAL A 1 96 ? 19.219 11.352 4.965 1 96.62 96 VAL A N 1
ATOM 748 C CA . VAL A 1 96 ? 18.562 11.492 3.668 1 96.62 96 VAL A CA 1
ATOM 749 C C . VAL A 1 96 ? 17.359 12.414 3.801 1 96.62 96 VAL A C 1
ATOM 751 O O . VAL A 1 96 ? 16.516 12.211 4.672 1 96.62 96 VAL A O 1
ATOM 754 N N . PHE A 1 97 ? 17.297 13.445 2.996 1 95.38 97 PHE A N 1
ATOM 755 C CA . PHE A 1 97 ? 16.125 14.312 2.889 1 95.38 97 PHE A CA 1
ATOM 756 C C . PHE A 1 97 ? 15.422 14.117 1.55 1 95.38 97 PHE A C 1
ATOM 758 O O . PHE A 1 97 ? 16.031 14.305 0.493 1 95.38 97 PHE A O 1
ATOM 765 N N . LEU A 1 98 ? 14.195 13.758 1.599 1 96.69 98 LEU A N 1
ATOM 766 C CA . LEU A 1 98 ? 13.445 13.438 0.385 1 96.69 98 LEU A CA 1
ATOM 767 C C . LEU A 1 98 ? 12.617 14.633 -0.073 1 96.69 98 LEU A C 1
ATOM 769 O O . LEU A 1 98 ? 12.07 15.367 0.753 1 96.69 98 LEU A O 1
ATOM 773 N N . GLU A 1 99 ? 12.531 14.852 -1.346 1 96.38 99 GLU A N 1
ATOM 774 C CA . GLU A 1 99 ? 11.617 15.844 -1.907 1 96.38 99 GLU A CA 1
ATOM 775 C C . GLU A 1 99 ? 10.344 15.18 -2.428 1 96.38 99 GLU A C 1
ATOM 777 O O . GLU A 1 99 ? 10.398 14.117 -3.055 1 96.38 99 GLU A O 1
ATOM 782 N N . CYS A 1 100 ? 9.25 15.695 -2.121 1 95.5 100 CYS A N 1
ATOM 783 C CA . CYS A 1 100 ? 7.953 15.156 -2.516 1 95.5 100 CYS A CA 1
ATOM 784 C C . CYS A 1 100 ? 7.656 15.469 -3.977 1 95.5 100 CYS A C 1
ATOM 786 O O . CYS A 1 100 ? 7.984 16.547 -4.465 1 95.5 100 CYS A O 1
ATOM 788 N N . ARG A 1 101 ? 7.031 14.508 -4.648 1 96.06 101 ARG A N 1
ATOM 789 C CA . ARG A 1 101 ? 6.59 14.797 -6.008 1 96.06 101 ARG A CA 1
ATOM 790 C C . ARG A 1 101 ? 5.668 16.016 -6.039 1 96.06 101 ARG A C 1
ATOM 792 O O . ARG A 1 101 ? 4.898 16.234 -5.102 1 96.06 101 ARG A O 1
ATOM 799 N N . PHE A 1 102 ? 5.742 16.844 -7.148 1 93.25 102 PHE A N 1
ATOM 800 C CA . PHE A 1 102 ? 4.949 18.047 -7.418 1 93.25 102 PHE A CA 1
ATOM 801 C C . PHE A 1 102 ? 5.293 19.156 -6.438 1 93.25 102 PHE A C 1
ATOM 803 O O . PHE A 1 102 ? 4.512 20.094 -6.254 1 93.25 102 PHE A O 1
ATOM 810 N N . PHE A 1 103 ? 6.402 19.016 -5.758 1 91.5 103 PHE A N 1
ATOM 811 C CA . PHE A 1 103 ? 6.973 20.078 -4.938 1 91.5 103 PHE A CA 1
ATOM 812 C C . PHE A 1 103 ? 8.438 20.297 -5.297 1 91.5 103 PHE A C 1
ATOM 814 O O . PHE A 1 103 ? 9.109 19.406 -5.793 1 91.5 103 PHE A O 1
ATOM 821 N N . GLY A 1 104 ? 8.867 21.516 -5.09 1 90.44 104 GLY A N 1
ATOM 822 C CA . GLY A 1 104 ? 10.25 21.844 -5.414 1 90.44 104 GLY A CA 1
ATOM 823 C C . GLY A 1 104 ? 10.602 21.547 -6.859 1 90.44 104 GLY A C 1
ATOM 824 O O . GLY A 1 104 ? 9.891 21.953 -7.777 1 90.44 104 GLY A O 1
ATOM 825 N N . GLY A 1 105 ? 11.719 20.859 -7.043 1 92.12 105 GLY A N 1
ATOM 826 C CA . GLY A 1 105 ? 12.188 20.516 -8.375 1 92.12 105 GLY A CA 1
ATOM 827 C C . GLY A 1 105 ? 11.781 19.125 -8.805 1 92.12 105 GLY A C 1
ATOM 828 O O . GLY A 1 105 ? 12.07 18.703 -9.93 1 92.12 105 GLY A O 1
ATOM 829 N N . SER A 1 106 ? 11.07 18.406 -7.977 1 95.81 106 SER A N 1
ATOM 830 C CA . SER A 1 106 ? 10.625 17.062 -8.297 1 95.81 106 SER A CA 1
ATOM 831 C C . SER A 1 106 ? 9.273 17.078 -8.992 1 95.81 106 SER A C 1
ATOM 833 O O . SER A 1 106 ? 8.242 16.828 -8.367 1 95.81 106 SER A O 1
ATOM 835 N N . LEU A 1 107 ? 9.359 17.266 -10.32 1 95.38 107 LEU A N 1
ATOM 836 C CA . LEU A 1 107 ? 8.164 17.516 -11.117 1 95.38 107 LEU A CA 1
ATOM 837 C C . LEU A 1 107 ? 7.973 16.438 -12.164 1 95.38 107 LEU A C 1
ATOM 839 O O . LEU A 1 107 ? 8.633 16.438 -13.203 1 95.38 107 LEU A O 1
ATOM 843 N N . PRO A 1 108 ? 6.996 15.562 -11.977 1 95.56 108 PRO A N 1
ATOM 844 C CA . PRO A 1 108 ? 6.805 14.398 -12.844 1 95.56 108 PRO A CA 1
ATOM 845 C C . PRO A 1 108 ? 6.613 14.781 -14.305 1 95.56 108 PRO A C 1
ATOM 847 O O . PRO A 1 108 ? 6.953 14 -15.203 1 95.56 108 PRO A O 1
ATOM 850 N N . PHE A 1 109 ? 6.098 16 -14.57 1 95.06 109 PHE A N 1
ATOM 851 C CA . PHE A 1 109 ? 5.863 16.406 -15.945 1 95.06 109 PHE A CA 1
ATOM 852 C C . PHE A 1 109 ? 6.637 17.688 -16.281 1 95.06 109 PHE A C 1
ATOM 854 O O . PHE A 1 109 ? 6.219 18.469 -17.125 1 95.06 109 PHE A O 1
ATOM 861 N N . GLY A 1 110 ? 7.688 17.938 -15.484 1 92.06 110 GLY A N 1
ATOM 862 C CA . GLY A 1 110 ? 8.438 19.156 -15.688 1 92.06 110 GLY A CA 1
ATOM 863 C C . GLY A 1 110 ? 7.59 20.406 -15.539 1 92.06 110 GLY A C 1
ATOM 864 O O . GLY A 1 110 ? 6.809 20.531 -14.594 1 92.06 110 GLY A O 1
ATOM 865 N N . ALA A 1 111 ? 7.727 21.25 -16.469 1 86.38 111 ALA A N 1
ATOM 866 C CA . ALA A 1 111 ? 7.031 22.531 -16.438 1 86.38 111 ALA A CA 1
ATOM 867 C C . ALA A 1 111 ? 5.527 22.344 -16.609 1 86.38 111 ALA A C 1
ATOM 869 O O . ALA A 1 111 ? 4.738 23.219 -16.234 1 86.38 111 ALA A O 1
ATOM 870 N N . ALA A 1 112 ? 5.176 21.188 -17.078 1 90.69 112 ALA A N 1
ATOM 871 C CA . ALA A 1 112 ? 3.771 20.938 -17.375 1 90.69 112 ALA A CA 1
ATOM 872 C C . ALA A 1 112 ? 3.047 20.328 -16.172 1 90.69 112 ALA A C 1
ATOM 874 O O . ALA A 1 112 ? 1.849 20.047 -16.25 1 90.69 112 ALA A O 1
ATOM 875 N N . SER A 1 113 ? 3.725 20.125 -15.047 1 90.94 113 SER A N 1
ATOM 876 C CA . SER A 1 113 ? 3.148 19.453 -13.891 1 90.94 113 SER A CA 1
ATOM 877 C C . SER A 1 113 ? 1.944 20.219 -13.344 1 90.94 113 SER A C 1
ATOM 879 O O . SER A 1 113 ? 1.021 19.625 -12.789 1 90.94 113 SER A O 1
ATOM 881 N N . PHE A 1 114 ? 1.874 21.516 -13.562 1 86.44 114 PHE A N 1
ATOM 882 C CA . PHE A 1 114 ? 0.797 22.312 -13 1 86.44 114 PHE A CA 1
ATOM 883 C C . PHE A 1 114 ? 0.006 23 -14.109 1 86.44 114 PHE A C 1
ATOM 885 O O . PHE A 1 114 ? -0.714 23.969 -13.859 1 86.44 114 PHE A O 1
ATOM 892 N N . ALA A 1 115 ? 0.132 22.469 -15.281 1 77.69 115 ALA A N 1
ATOM 893 C CA . ALA A 1 115 ? -0.575 23.062 -16.406 1 77.69 115 ALA A CA 1
ATOM 894 C C . ALA A 1 115 ? -2.078 23.125 -16.156 1 77.69 115 ALA A C 1
ATOM 896 O O . ALA A 1 115 ? -2.549 22.688 -15.102 1 77.69 115 ALA A O 1
ATOM 897 N N . ALA A 1 116 ? -2.646 23.594 -17.109 1 65.62 116 ALA A N 1
ATOM 898 C CA . ALA A 1 116 ? -4.055 23.953 -16.984 1 65.62 116 ALA A CA 1
ATOM 899 C C . ALA A 1 116 ? -4.902 22.734 -16.641 1 65.62 116 ALA A C 1
ATOM 901 O O . ALA A 1 116 ? -5.914 22.844 -15.945 1 65.62 116 ALA A O 1
ATOM 902 N N . SER A 1 117 ? -4.465 21.641 -17.062 1 70.56 117 SER A N 1
ATOM 903 C CA . SER A 1 117 ? -5.273 20.484 -16.688 1 70.56 117 SER A CA 1
ATOM 904 C C . SER A 1 117 ? -4.75 19.844 -15.406 1 70.56 117 SER A C 1
ATOM 906 O O . SER A 1 117 ? -3.553 19.578 -15.281 1 70.56 117 SER A O 1
ATOM 908 N N . ALA A 1 118 ? -5.742 19.641 -14.516 1 77.38 118 ALA A N 1
ATOM 909 C CA . ALA A 1 118 ? -5.402 19.062 -13.227 1 77.38 118 ALA A CA 1
ATOM 910 C C . ALA A 1 118 ? -5.277 17.547 -13.328 1 77.38 118 ALA A C 1
ATOM 912 O O . ALA A 1 118 ? -5 16.859 -12.336 1 77.38 118 ALA A O 1
ATOM 913 N N . ALA A 1 119 ? -5.375 17.078 -14.531 1 84.44 119 ALA A N 1
ATOM 914 C CA . ALA A 1 119 ? -5.324 15.633 -14.711 1 84.44 119 ALA A CA 1
ATOM 915 C C . ALA A 1 119 ? -3.965 15.078 -14.281 1 84.44 119 ALA A C 1
ATOM 917 O O . ALA A 1 119 ? -3.885 13.992 -13.695 1 84.44 119 ALA A O 1
ATOM 918 N N . ARG A 1 120 ? -2.93 15.812 -14.531 1 91.25 120 ARG A N 1
ATOM 919 C CA . ARG A 1 120 ? -1.585 15.398 -14.141 1 91.25 120 ARG A CA 1
ATOM 920 C C . ARG A 1 120 ? -1.438 15.367 -12.625 1 91.25 120 ARG A C 1
ATOM 922 O O . ARG A 1 120 ? -0.751 14.5 -12.078 1 91.25 120 ARG A O 1
ATOM 929 N N . LEU A 1 121 ? -2.148 16.312 -11.922 1 93.94 121 LEU A N 1
ATOM 930 C CA . LEU A 1 121 ? -2.098 16.391 -10.469 1 93.94 121 LEU A CA 1
ATOM 931 C C . LEU A 1 121 ? -2.756 15.172 -9.836 1 93.94 121 LEU A C 1
ATOM 933 O O . LEU A 1 121 ? -2.568 14.906 -8.648 1 93.94 121 LEU A O 1
ATOM 937 N N . GLY A 1 122 ? -3.5 14.492 -10.695 1 94.44 122 GLY A N 1
ATOM 938 C CA . GLY A 1 122 ? -4.125 13.273 -10.195 1 94.44 122 GLY A CA 1
ATOM 939 C C . GLY A 1 122 ? -3.129 12.273 -9.648 1 94.44 122 GLY A C 1
ATOM 940 O O . GLY A 1 122 ? -3.486 11.414 -8.844 1 94.44 122 GLY A O 1
ATOM 941 N N . LEU A 1 123 ? -1.845 12.414 -10.047 1 95.38 123 LEU A N 1
ATOM 942 C CA . LEU A 1 123 ? -0.795 11.484 -9.633 1 95.38 123 LEU A CA 1
ATOM 943 C C . LEU A 1 123 ? -0.059 12.008 -8.406 1 95.38 123 LEU A C 1
ATOM 945 O O . LEU A 1 123 ? 0.977 11.461 -8.023 1 95.38 123 LEU A O 1
ATOM 949 N N . LEU A 1 124 ? -0.582 13.102 -7.828 1 95.62 124 LEU A N 1
ATOM 950 C CA . LEU A 1 124 ? -0.176 13.508 -6.488 1 95.62 124 LEU A CA 1
ATOM 951 C C . LEU A 1 124 ? -1.117 12.93 -5.434 1 95.62 124 LEU A C 1
ATOM 953 O O . LEU A 1 124 ? -2.117 13.562 -5.078 1 95.62 124 LEU A O 1
ATOM 957 N N . SER A 1 125 ? -0.802 11.75 -5.008 1 96.25 125 SER A N 1
ATOM 958 C CA . SER A 1 125 ? -1.5 11.062 -3.93 1 96.25 125 SER A CA 1
ATOM 959 C C . SER A 1 125 ? -0.522 10.555 -2.875 1 96.25 125 SER A C 1
ATOM 961 O O . SER A 1 125 ? 0.674 10.43 -3.141 1 96.25 125 SER A O 1
ATOM 963 N N . VAL A 1 126 ? -0.979 10.352 -1.733 1 97.38 126 VAL A N 1
ATOM 964 C CA . VAL A 1 126 ? -0.152 9.836 -0.647 1 97.38 126 VAL A CA 1
ATOM 965 C C . VAL A 1 126 ? 0.465 8.5 -1.057 1 97.38 126 VAL A C 1
ATOM 967 O O . VAL A 1 126 ? 1.64 8.242 -0.784 1 97.38 126 VAL A O 1
ATOM 970 N N . GLU A 1 127 ? -0.273 7.66 -1.771 1 97.5 127 GLU A N 1
ATOM 971 C CA . GLU A 1 127 ? 0.223 6.355 -2.191 1 97.5 127 GLU A CA 1
ATOM 972 C C . GLU A 1 127 ? 1.372 6.492 -3.186 1 97.5 127 GLU A C 1
ATOM 974 O O . GLU A 1 127 ? 2.375 5.781 -3.086 1 97.5 127 GLU A O 1
ATOM 979 N N . GLN A 1 128 ? 1.214 7.383 -4.152 1 97.5 128 GLN A N 1
ATOM 980 C CA . GLN A 1 128 ? 2.301 7.652 -5.09 1 97.5 128 GLN A CA 1
ATOM 981 C C . GLN A 1 128 ? 3.539 8.164 -4.359 1 97.5 128 GLN A C 1
ATOM 983 O O . GLN A 1 128 ? 4.66 7.75 -4.66 1 97.5 128 GLN A O 1
ATOM 988 N N . VAL A 1 129 ? 3.338 9.031 -3.402 1 97.81 129 VAL A N 1
ATOM 989 C CA . VAL A 1 129 ? 4.434 9.625 -2.645 1 97.81 129 VAL A CA 1
ATOM 990 C C . VAL A 1 129 ? 5.156 8.547 -1.847 1 97.81 129 VAL A C 1
ATOM 992 O O . VAL A 1 129 ? 6.391 8.484 -1.843 1 97.81 129 VAL A O 1
ATOM 995 N N . LEU A 1 130 ? 4.414 7.699 -1.192 1 98.19 130 LEU A N 1
ATOM 996 C CA . LEU A 1 130 ? 5.012 6.629 -0.404 1 98.19 130 LEU A CA 1
ATOM 997 C C . LEU A 1 130 ? 5.793 5.672 -1.296 1 98.19 130 LEU A C 1
ATOM 999 O O . LEU A 1 130 ? 6.871 5.203 -0.918 1 98.19 130 LEU A O 1
ATOM 1003 N N . ALA A 1 131 ? 5.234 5.379 -2.463 1 97.56 131 ALA A N 1
ATOM 1004 C CA . ALA A 1 131 ? 5.938 4.508 -3.4 1 97.56 131 ALA A CA 1
ATOM 1005 C C . ALA A 1 131 ? 7.238 5.152 -3.875 1 97.56 131 ALA A C 1
ATOM 1007 O O . ALA A 1 131 ? 8.242 4.465 -4.059 1 97.56 131 ALA A O 1
ATOM 1008 N N . ASP A 1 132 ? 7.234 6.5 -4.121 1 98.19 132 ASP A N 1
ATOM 1009 C CA . ASP A 1 132 ? 8.461 7.223 -4.441 1 98.19 132 ASP A CA 1
ATOM 1010 C C . ASP A 1 132 ? 9.523 7.004 -3.371 1 98.19 132 ASP A C 1
ATOM 1012 O O . ASP A 1 132 ? 10.664 6.648 -3.686 1 98.19 132 ASP A O 1
ATOM 1016 N N . TYR A 1 133 ? 9.109 7.289 -2.182 1 98.31 133 TYR A N 1
ATOM 1017 C CA . TYR A 1 133 ? 10.055 7.207 -1.071 1 98.31 133 TYR A CA 1
ATOM 1018 C C . TYR A 1 133 ? 10.602 5.793 -0.919 1 98.31 133 TYR A C 1
ATOM 1020 O O . TYR A 1 133 ? 11.797 5.598 -0.727 1 98.31 133 TYR A O 1
ATOM 1028 N N . ALA A 1 134 ? 9.758 4.809 -1.025 1 97.69 134 ALA A N 1
ATOM 1029 C CA . ALA A 1 134 ? 10.18 3.418 -0.897 1 97.69 134 ALA A CA 1
ATOM 1030 C C . ALA A 1 134 ? 11.211 3.055 -1.966 1 97.69 134 ALA A C 1
ATOM 1032 O O . ALA A 1 134 ? 12.172 2.338 -1.689 1 97.69 134 ALA A O 1
ATOM 1033 N N . ALA A 1 135 ? 10.992 3.547 -3.186 1 97.25 135 ALA A N 1
ATOM 1034 C CA . ALA A 1 135 ? 11.922 3.25 -4.273 1 97.25 135 ALA A CA 1
ATOM 1035 C C . ALA A 1 135 ? 13.305 3.828 -3.986 1 97.25 135 ALA A C 1
ATOM 1037 O O . ALA A 1 135 ? 14.312 3.137 -4.133 1 97.25 135 ALA A O 1
ATOM 1038 N N . ILE A 1 136 ? 13.344 5.051 -3.531 1 98.31 136 ILE A N 1
ATOM 1039 C CA . ILE A 1 136 ? 14.609 5.699 -3.215 1 98.31 136 ILE A CA 1
ATOM 1040 C C . ILE A 1 136 ? 15.289 4.973 -2.053 1 98.31 136 ILE A C 1
ATOM 1042 O O . ILE A 1 136 ? 16.484 4.688 -2.102 1 98.31 136 ILE A O 1
ATOM 1046 N N . LEU A 1 137 ? 14.562 4.684 -1.063 1 97.88 137 LEU A N 1
ATOM 1047 C CA . LEU A 1 137 ? 15.117 4.074 0.141 1 97.88 137 LEU A CA 1
ATOM 1048 C C . LEU A 1 137 ? 15.609 2.656 -0.142 1 97.88 137 LEU A C 1
ATOM 1050 O O . LEU A 1 137 ? 16.594 2.207 0.448 1 97.88 137 LEU A O 1
ATOM 1054 N N . THR A 1 138 ? 14.906 1.913 -1.038 1 96.62 138 THR A N 1
ATOM 1055 C CA . THR A 1 138 ? 15.391 0.605 -1.464 1 96.62 138 THR A CA 1
ATOM 1056 C C . THR A 1 138 ? 16.766 0.724 -2.117 1 96.62 138 THR A C 1
ATOM 1058 O O . THR A 1 138 ? 17.672 -0.043 -1.802 1 96.62 138 THR A O 1
ATOM 1061 N N . ALA A 1 139 ? 16.906 1.696 -2.979 1 96.62 139 ALA A N 1
ATOM 1062 C CA . ALA A 1 139 ? 18.188 1.922 -3.639 1 96.62 139 ALA A CA 1
ATOM 1063 C C . ALA A 1 139 ? 19.281 2.287 -2.627 1 96.62 139 ALA A C 1
ATOM 1065 O O . ALA A 1 139 ? 20.422 1.846 -2.746 1 96.62 139 ALA A O 1
ATOM 1066 N N . LEU A 1 140 ? 18.953 3.074 -1.646 1 97.12 140 LEU A N 1
ATOM 1067 C CA . LEU A 1 140 ? 19.922 3.5 -0.638 1 97.12 140 LEU A CA 1
ATOM 1068 C C . LEU A 1 140 ? 20.328 2.332 0.253 1 97.12 140 LEU A C 1
ATOM 1070 O O . LEU A 1 140 ? 21.484 2.236 0.671 1 97.12 140 LEU A O 1
ATOM 1074 N N . ARG A 1 141 ? 19.375 1.497 0.551 1 94.88 141 ARG A N 1
ATOM 1075 C CA . ARG A 1 141 ? 19.734 0.308 1.32 1 94.88 141 ARG A CA 1
ATOM 1076 C C . ARG A 1 141 ? 20.672 -0.6 0.53 1 94.88 141 ARG A C 1
ATOM 1078 O O . ARG A 1 141 ? 21.547 -1.245 1.104 1 94.88 141 ARG A O 1
ATOM 1085 N N . GLU A 1 142 ? 20.438 -0.677 -0.765 1 93.56 142 GLU A N 1
ATOM 1086 C CA . GLU A 1 142 ? 21.359 -1.439 -1.602 1 93.56 142 GLU A CA 1
ATOM 1087 C C . GLU A 1 142 ? 22.766 -0.832 -1.579 1 93.56 142 GLU A C 1
ATOM 1089 O O . GLU A 1 142 ? 23.766 -1.556 -1.575 1 93.56 142 GLU A O 1
ATOM 1094 N N . GLU A 1 143 ? 22.797 0.441 -1.518 1 94.88 143 GLU A N 1
ATOM 1095 C CA . GLU A 1 143 ? 24.062 1.165 -1.577 1 94.88 143 GLU A CA 1
ATOM 1096 C C . GLU A 1 143 ? 24.797 1.118 -0.236 1 94.88 143 GLU A C 1
ATOM 1098 O O . GLU A 1 143 ? 26.016 0.972 -0.191 1 94.88 143 GLU A O 1
ATOM 1103 N N . PHE A 1 144 ? 24.047 1.207 0.889 1 95.31 144 PHE A N 1
ATOM 1104 C CA . PHE A 1 144 ? 24.688 1.425 2.176 1 95.31 144 PHE A CA 1
ATOM 1105 C C . PHE A 1 144 ? 24.516 0.217 3.086 1 95.31 144 PHE A C 1
ATOM 1107 O O . PHE A 1 144 ? 25.109 0.15 4.164 1 95.31 144 PHE A O 1
ATOM 1114 N N . GLY A 1 145 ? 23.672 -0.738 2.678 1 91.44 145 GLY A N 1
ATOM 1115 C CA . GLY A 1 145 ? 23.516 -1.97 3.436 1 91.44 145 GLY A CA 1
ATOM 1116 C C . GLY A 1 145 ? 22.109 -2.176 3.961 1 91.44 145 GLY A C 1
ATOM 1117 O O . GLY A 1 145 ? 21.516 -1.271 4.559 1 91.44 145 GLY A O 1
ATOM 1118 N N . TRP A 1 146 ? 21.578 -3.371 3.859 1 90.44 146 TRP A N 1
ATOM 1119 C CA . TRP A 1 146 ? 20.203 -3.719 4.227 1 90.44 146 TRP A CA 1
ATOM 1120 C C . TRP A 1 146 ? 20.094 -3.947 5.73 1 90.44 146 TRP A C 1
ATOM 1122 O O . TRP A 1 146 ? 18.984 -3.955 6.277 1 90.44 146 TRP A O 1
ATOM 1132 N N . THR A 1 147 ? 21.172 -4.105 6.391 1 89.19 147 THR A N 1
ATOM 1133 C CA . THR A 1 147 ? 21.125 -4.438 7.812 1 89.19 147 THR A CA 1
ATOM 1134 C C . THR A 1 147 ? 21.031 -3.17 8.656 1 89.19 147 THR A C 1
ATOM 1136 O O . THR A 1 147 ? 20.734 -3.238 9.852 1 89.19 147 THR A O 1
ATOM 1139 N N . ARG A 1 148 ? 21.266 -2.053 8.039 1 92.12 148 ARG A N 1
ATOM 1140 C CA . ARG A 1 148 ? 21.219 -0.778 8.75 1 92.12 148 ARG A CA 1
ATOM 1141 C C . ARG A 1 148 ? 19.781 -0.402 9.125 1 92.12 148 ARG A C 1
ATOM 1143 O O . ARG A 1 148 ? 18.891 -0.439 8.281 1 92.12 148 ARG A O 1
ATOM 1150 N N . PRO A 1 149 ? 19.594 -0.03 10.438 1 94.94 149 PRO A N 1
ATOM 1151 C CA . PRO A 1 149 ? 18.25 0.462 10.766 1 94.94 149 PRO A CA 1
ATOM 1152 C C . PRO A 1 149 ? 17.891 1.733 10 1 94.94 149 PRO A C 1
ATOM 1154 O O . PRO A 1 149 ? 18.734 2.604 9.805 1 94.94 149 PRO A O 1
ATOM 1157 N N . LEU A 1 150 ? 16.688 1.819 9.594 1 97.12 150 LEU A N 1
ATOM 1158 C CA . LEU A 1 150 ? 16.172 2.992 8.906 1 97.12 150 LEU A CA 1
ATOM 1159 C C . LEU A 1 150 ? 15.008 3.609 9.68 1 97.12 150 LEU A C 1
ATOM 1161 O O . LEU A 1 150 ? 14.023 2.93 9.977 1 97.12 150 LEU A O 1
ATOM 1165 N N . VAL A 1 151 ? 15.109 4.891 10.023 1 97.94 151 VAL A N 1
ATOM 1166 C CA . VAL A 1 151 ? 14.086 5.594 10.797 1 97.94 151 VAL A CA 1
ATOM 1167 C C . VAL A 1 151 ? 13.586 6.801 10.008 1 97.94 151 VAL A C 1
ATOM 1169 O O . VAL A 1 151 ? 14.383 7.621 9.547 1 97.94 151 VAL A O 1
ATOM 1172 N N . ALA A 1 152 ? 12.289 6.914 9.852 1 98.06 152 ALA A N 1
ATOM 1173 C CA . ALA A 1 152 ? 11.68 8.055 9.164 1 98.06 152 ALA A CA 1
ATOM 1174 C C . ALA A 1 152 ? 11.273 9.133 10.164 1 98.06 152 ALA A C 1
ATOM 1176 O O . ALA A 1 152 ? 10.758 8.828 11.242 1 98.06 152 ALA A O 1
ATOM 1177 N N . PHE A 1 153 ? 11.562 10.367 9.789 1 96.62 153 PHE A N 1
ATOM 1178 C CA . PHE A 1 153 ? 11.219 11.531 10.602 1 96.62 153 PHE A CA 1
ATOM 1179 C C . PHE A 1 153 ? 10.344 12.5 9.812 1 96.62 153 PHE A C 1
ATOM 1181 O O . PHE A 1 153 ? 10.484 12.625 8.594 1 96.62 153 PHE A O 1
ATOM 1188 N N . GLY A 1 154 ? 9.469 13.188 10.57 1 95.56 154 GLY A N 1
ATOM 1189 C CA . GLY A 1 154 ? 8.766 14.312 9.977 1 95.56 154 GLY A CA 1
ATOM 1190 C C . GLY A 1 154 ? 7.805 14.992 10.938 1 95.56 154 GLY A C 1
ATOM 1191 O O . GLY A 1 154 ? 7.465 14.43 11.977 1 95.56 154 GLY A O 1
ATOM 1192 N N . GLY A 1 155 ? 7.398 16.172 10.586 1 94.88 155 GLY A N 1
ATOM 1193 C CA . GLY A 1 155 ? 6.391 16.938 11.305 1 94.88 155 GLY A CA 1
ATOM 1194 C C . GLY A 1 155 ? 5.211 17.328 10.43 1 94.88 155 GLY A C 1
ATOM 1195 O O . GLY A 1 155 ? 5.379 17.609 9.242 1 94.88 155 GLY A O 1
ATOM 1196 N N . SER A 1 156 ? 4.094 17.328 11.07 1 95.12 156 SER A N 1
ATOM 1197 C CA . SER A 1 156 ? 2.9 17.734 10.344 1 95.12 156 SER A CA 1
ATOM 1198 C C . SER A 1 156 ? 2.596 16.781 9.195 1 95.12 156 SER A C 1
ATOM 1200 O O . SER A 1 156 ? 2.488 15.57 9.398 1 95.12 156 SER A O 1
ATOM 1202 N N . LEU A 1 157 ? 2.57 17.328 7.969 1 94.5 157 LEU A N 1
ATOM 1203 C CA . LEU A 1 157 ? 2.377 16.422 6.828 1 94.5 157 LEU A CA 1
ATOM 1204 C C . LEU A 1 157 ? 3.537 15.445 6.707 1 94.5 157 LEU A C 1
ATOM 1206 O O . LEU A 1 157 ? 3.324 14.258 6.461 1 94.5 157 LEU A O 1
ATOM 1210 N N . ALA A 1 158 ? 4.742 15.977 6.883 1 95.25 158 ALA A N 1
ATOM 1211 C CA . ALA A 1 158 ? 5.906 15.094 6.836 1 95.25 158 ALA A CA 1
ATOM 1212 C C . ALA A 1 158 ? 5.832 14.031 7.926 1 95.25 158 ALA A C 1
ATOM 1214 O O . ALA A 1 158 ? 6.281 12.898 7.727 1 95.25 158 ALA A O 1
ATOM 1215 N N . GLY A 1 159 ? 5.312 14.414 9.094 1 96.94 159 GLY A N 1
ATOM 1216 C CA . GLY A 1 159 ? 5.098 13.438 10.148 1 96.94 159 GLY A CA 1
ATOM 1217 C C . GLY A 1 159 ? 4.086 12.367 9.781 1 96.94 159 GLY A C 1
ATOM 1218 O O . GLY A 1 159 ? 4.285 11.188 10.07 1 96.94 159 GLY A O 1
ATOM 1219 N N . THR A 1 160 ? 2.99 12.82 9.172 1 98.12 160 THR A N 1
ATOM 1220 C CA . THR A 1 160 ? 1.995 11.883 8.664 1 98.12 160 THR A CA 1
ATOM 1221 C C . THR A 1 160 ? 2.623 10.93 7.656 1 98.12 160 THR A C 1
ATOM 1223 O O . THR A 1 160 ? 2.416 9.711 7.734 1 98.12 160 THR A O 1
ATOM 1226 N N . LEU A 1 161 ? 3.428 11.445 6.754 1 97.94 161 LEU A N 1
ATOM 1227 C CA . LEU A 1 161 ? 4.059 10.633 5.715 1 97.94 161 LEU A CA 1
ATOM 1228 C C . LEU A 1 161 ? 5.086 9.688 6.316 1 97.94 161 LEU A C 1
ATOM 1230 O O . LEU A 1 161 ? 5.246 8.555 5.844 1 97.94 161 LEU A O 1
ATOM 1234 N N . ALA A 1 162 ? 5.781 10.125 7.371 1 98.25 162 ALA A N 1
ATOM 1235 C CA . ALA A 1 162 ? 6.719 9.234 8.055 1 98.25 162 ALA A CA 1
ATOM 1236 C C . ALA A 1 162 ? 5.996 8.039 8.672 1 98.25 162 ALA A C 1
ATOM 1238 O O . ALA A 1 162 ? 6.43 6.895 8.516 1 98.25 162 ALA A O 1
ATOM 1239 N N . ALA A 1 163 ? 4.922 8.344 9.336 1 98.69 163 ALA A N 1
ATOM 1240 C CA . ALA A 1 163 ? 4.129 7.273 9.945 1 98.69 163 ALA A CA 1
ATOM 1241 C C . ALA A 1 163 ? 3.584 6.324 8.875 1 98.69 163 ALA A C 1
ATOM 1243 O O . ALA A 1 163 ? 3.727 5.105 8.992 1 98.69 163 ALA A O 1
ATOM 1244 N N . LEU A 1 164 ? 2.98 6.883 7.852 1 98.5 164 LEU A N 1
ATOM 1245 C CA . LEU A 1 164 ? 2.344 6.07 6.82 1 98.5 164 LEU A CA 1
ATOM 1246 C C . LEU A 1 164 ? 3.383 5.273 6.039 1 98.5 164 LEU A C 1
ATOM 1248 O O . LEU A 1 164 ? 3.113 4.152 5.602 1 98.5 164 LEU A O 1
ATOM 1252 N N . LEU A 1 165 ? 4.547 5.852 5.844 1 98.5 165 LEU A N 1
ATOM 1253 C CA . LEU A 1 165 ? 5.633 5.141 5.176 1 98.5 165 LEU A CA 1
ATOM 1254 C C . LEU A 1 165 ? 6.035 3.896 5.961 1 98.5 165 LEU A C 1
ATOM 1256 O O . LEU A 1 165 ? 6.246 2.83 5.379 1 98.5 165 LEU A O 1
ATOM 1260 N N . ARG A 1 166 ? 6.129 4.02 7.266 1 98.38 166 ARG A N 1
ATOM 1261 C CA . ARG A 1 166 ? 6.43 2.881 8.133 1 98.38 166 ARG A CA 1
ATOM 1262 C C . ARG A 1 166 ? 5.324 1.831 8.055 1 98.38 166 ARG A C 1
ATOM 1264 O O . ARG A 1 166 ? 5.605 0.631 8.023 1 98.38 166 ARG A O 1
ATOM 1271 N N . LEU A 1 167 ? 4.09 2.277 8.016 1 97.62 167 LEU A N 1
ATOM 1272 C CA . LEU A 1 167 ? 2.961 1.355 7.941 1 97.62 167 LEU A CA 1
ATOM 1273 C C . LEU A 1 167 ? 2.939 0.622 6.605 1 97.62 167 LEU A C 1
ATOM 1275 O O . LEU A 1 167 ? 2.695 -0.585 6.559 1 97.62 167 LEU A O 1
ATOM 1279 N N . ALA A 1 168 ? 3.215 1.315 5.562 1 96.75 168 ALA A N 1
ATOM 1280 C CA . ALA A 1 168 ? 3.068 0.788 4.207 1 96.75 168 ALA A CA 1
ATOM 1281 C C . ALA A 1 168 ? 4.25 -0.105 3.836 1 96.75 168 ALA A C 1
ATOM 1283 O O . ALA A 1 168 ? 4.113 -1.011 3.01 1 96.75 168 ALA A O 1
ATOM 1284 N N . SER A 1 169 ? 5.445 0.172 4.402 1 96.81 169 SER A N 1
ATOM 1285 C CA . SER A 1 169 ? 6.664 -0.543 4.043 1 96.81 169 SER A CA 1
ATOM 1286 C C . SER A 1 169 ? 7.434 -0.981 5.281 1 96.81 169 SER A C 1
ATOM 1288 O O . SER A 1 169 ? 8.586 -0.589 5.477 1 96.81 169 SER A O 1
ATOM 1290 N N . PRO A 1 170 ? 6.898 -1.875 6.008 1 96.5 170 PRO A N 1
ATOM 1291 C CA . PRO A 1 170 ? 7.504 -2.232 7.293 1 96.5 170 PRO A CA 1
ATOM 1292 C C . PRO A 1 170 ? 8.805 -3.016 7.137 1 96.5 170 PRO A C 1
ATOM 1294 O O . PRO A 1 170 ? 9.625 -3.051 8.055 1 96.5 170 PRO A O 1
ATOM 1297 N N . SER A 1 171 ? 9.039 -3.66 5.969 1 95.06 171 SER A N 1
ATOM 1298 C CA . SER A 1 171 ? 10.289 -4.367 5.727 1 95.06 171 SER A CA 1
ATOM 1299 C C . SER A 1 171 ? 11.398 -3.398 5.336 1 95.06 171 SER A C 1
ATOM 1301 O O . SER A 1 171 ? 12.578 -3.756 5.363 1 95.06 171 SER A O 1
ATOM 1303 N N . LEU A 1 172 ? 10.992 -2.201 4.996 1 96.62 172 LEU A N 1
ATOM 1304 C CA . LEU A 1 172 ? 11.93 -1.205 4.5 1 96.62 172 LEU A CA 1
ATOM 1305 C C . LEU A 1 172 ? 12.266 -0.181 5.582 1 96.62 172 LEU A C 1
ATOM 1307 O O . LEU A 1 172 ? 13.422 0.203 5.742 1 96.62 172 LEU A O 1
ATOM 1311 N N . VAL A 1 173 ? 11.273 0.255 6.309 1 97.81 173 VAL A N 1
ATOM 1312 C CA . VAL A 1 173 ? 11.398 1.285 7.332 1 97.81 173 VAL A CA 1
ATOM 1313 C C . VAL A 1 173 ? 11.203 0.666 8.719 1 97.81 173 VAL A C 1
ATOM 1315 O O . VAL A 1 173 ? 10.133 0.134 9.023 1 97.81 173 VAL A O 1
ATOM 1318 N N . ASP A 1 174 ? 12.195 0.849 9.555 1 97.44 174 ASP A N 1
ATOM 1319 C CA . ASP A 1 174 ? 12.219 0.111 10.812 1 97.44 174 ASP A CA 1
ATOM 1320 C C . ASP A 1 174 ? 11.445 0.857 11.906 1 97.44 174 ASP A C 1
ATOM 1322 O O . ASP A 1 174 ? 10.914 0.24 12.828 1 97.44 174 ASP A O 1
ATOM 1326 N N . ALA A 1 175 ? 11.391 2.131 11.812 1 98.19 175 ALA A N 1
ATOM 1327 C CA . ALA A 1 175 ? 10.711 2.957 12.805 1 98.19 175 ALA A CA 1
ATOM 1328 C C . ALA A 1 175 ? 10.383 4.336 12.242 1 98.19 175 ALA A C 1
ATOM 1330 O O . ALA A 1 175 ? 10.875 4.711 11.18 1 98.19 175 ALA A O 1
ATOM 1331 N N . ALA A 1 176 ? 9.508 5.078 12.953 1 98.62 176 ALA A N 1
ATOM 1332 C CA . ALA A 1 176 ? 9.172 6.441 12.547 1 98.62 176 ALA A CA 1
ATOM 1333 C C . ALA A 1 176 ? 8.984 7.344 13.766 1 98.62 176 ALA A C 1
ATOM 1335 O O . ALA A 1 176 ? 8.523 6.891 14.82 1 98.62 176 ALA A O 1
ATOM 1336 N N . TRP A 1 177 ? 9.438 8.523 13.625 1 98.25 177 TRP A N 1
ATOM 1337 C CA . TRP A 1 177 ? 9.141 9.641 14.523 1 98.25 177 TRP A CA 1
ATOM 1338 C C . TRP A 1 177 ? 8.211 10.641 13.852 1 98.25 177 TRP A C 1
ATOM 1340 O O . TRP A 1 177 ? 8.641 11.445 13.031 1 98.25 177 TRP A O 1
ATOM 1350 N N . ALA A 1 178 ? 6.961 10.57 14.258 1 98.44 178 ALA A N 1
ATOM 1351 C CA . ALA A 1 178 ? 5.918 11.414 13.68 1 98.44 178 ALA A CA 1
ATOM 1352 C C . ALA A 1 178 ? 5.543 12.547 14.633 1 98.44 178 ALA A C 1
ATOM 1354 O O . ALA A 1 178 ? 4.785 12.336 15.586 1 98.44 178 ALA A O 1
ATOM 1355 N N . SER A 1 179 ? 5.988 13.75 14.297 1 97.69 179 SER A N 1
ATOM 1356 C CA . SER A 1 179 ? 5.703 14.93 15.109 1 97.69 179 SER A CA 1
ATOM 1357 C C . SER A 1 179 ? 4.484 15.68 14.586 1 97.69 179 SER A C 1
ATOM 1359 O O . SER A 1 179 ? 4.371 15.93 13.383 1 97.69 179 SER A O 1
ATOM 1361 N N . SER A 1 180 ? 3.559 16 15.469 1 97.81 180 SER A N 1
ATOM 1362 C CA . SER A 1 180 ? 2.418 16.844 15.148 1 97.81 180 SER A CA 1
ATOM 1363 C C . SER A 1 180 ? 1.615 16.297 13.984 1 97.81 180 SER A C 1
ATOM 1365 O O . SER A 1 180 ? 1.117 17.047 13.148 1 97.81 180 SER A O 1
ATOM 1367 N N . ALA A 1 181 ? 1.557 14.953 13.828 1 98 181 ALA A N 1
ATOM 1368 C CA . ALA A 1 181 ? 0.883 14.32 12.703 1 98 181 ALA A CA 1
ATOM 1369 C C . ALA A 1 181 ? -0.609 14.156 12.977 1 98 181 ALA A C 1
ATOM 1371 O O . ALA A 1 181 ? -1.004 13.406 13.875 1 98 181 ALA A O 1
ATOM 1372 N N . PRO A 1 182 ? -1.458 14.805 12.242 1 97.94 182 PRO A N 1
ATOM 1373 C CA . PRO A 1 182 ? -2.9 14.695 12.469 1 97.94 182 PRO A CA 1
ATOM 1374 C C . PRO A 1 182 ? -3.516 13.461 11.812 1 97.94 182 PRO A C 1
ATOM 1376 O O . PRO A 1 182 ? -4.391 13.586 10.953 1 97.94 182 PRO A O 1
ATOM 1379 N N . LEU A 1 183 ? -3.301 12.352 12.328 1 98.12 183 LEU A N 1
ATOM 1380 C CA . LEU A 1 183 ? -3.633 11.078 11.688 1 98.12 183 LEU A CA 1
ATOM 1381 C C . LEU A 1 183 ? -5.125 10.789 11.805 1 98.12 183 LEU A C 1
ATOM 1383 O O . LEU A 1 183 ? -5.664 9.969 11.055 1 98.12 183 LEU A O 1
ATOM 1387 N N . LEU A 1 184 ? -5.824 11.445 12.711 1 98.06 184 LEU A N 1
ATOM 1388 C CA . LEU A 1 184 ? -7.25 11.195 12.891 1 98.06 184 LEU A CA 1
ATOM 1389 C C . LEU A 1 184 ? -8.07 12.406 12.477 1 98.06 184 LEU A C 1
ATOM 1391 O O . LEU A 1 184 ? -9.289 12.438 12.68 1 98.06 184 LEU A O 1
ATOM 1395 N N . GLY A 1 185 ? -7.379 13.43 11.898 1 97.25 185 GLY A N 1
ATOM 1396 C CA . GLY A 1 185 ? -8.07 14.625 11.453 1 97.25 185 GLY A CA 1
ATOM 1397 C C . GLY A 1 185 ? -8.836 14.43 10.156 1 97.25 185 GLY A C 1
ATOM 1398 O O . GLY A 1 185 ? -8.633 15.172 9.195 1 97.25 185 GLY A O 1
ATOM 1399 N N . TYR A 1 186 ? -9.766 13.414 10.172 1 97.06 186 TYR A N 1
ATOM 1400 C CA . TYR A 1 186 ? -10.516 13.07 8.969 1 97.06 186 TYR A CA 1
ATOM 1401 C C . TYR A 1 186 ? -11.969 12.758 9.305 1 97.06 186 TYR A C 1
ATOM 1403 O O . TYR A 1 186 ? -12.32 12.594 10.477 1 97.06 186 TYR A O 1
ATOM 1411 N N . VAL A 1 187 ? -12.758 12.711 8.219 1 96 187 VAL A N 1
ATOM 1412 C CA . VAL A 1 187 ? -14.172 12.383 8.367 1 96 187 VAL A CA 1
ATOM 1413 C C . VAL A 1 187 ? -14.32 10.953 8.883 1 96 187 VAL A C 1
ATOM 1415 O O . VAL A 1 187 ? -13.664 10.039 8.383 1 96 187 VAL A O 1
ATOM 1418 N N . GLY A 1 188 ? -15.07 10.82 9.93 1 94.31 188 GLY A N 1
ATOM 1419 C CA . GLY A 1 188 ? -15.43 9.492 10.391 1 94.31 188 GLY A CA 1
ATOM 1420 C C . GLY A 1 188 ? -14.57 9.008 11.547 1 94.31 188 GLY A C 1
ATOM 1421 O O . GLY A 1 188 ? -14.812 7.938 12.102 1 94.31 188 GLY A O 1
ATOM 1422 N N . THR A 1 189 ? -13.625 9.797 12 1 96.25 189 THR A N 1
ATOM 1423 C CA . THR A 1 189 ? -12.688 9.32 13.016 1 96.25 189 THR A CA 1
ATOM 1424 C C . THR A 1 189 ? -13.18 9.688 14.414 1 96.25 189 THR A C 1
ATOM 1426 O O . THR A 1 189 ? -12.602 9.258 15.414 1 96.25 189 THR A O 1
ATOM 1429 N N . GLY A 1 190 ? -14.188 10.523 14.5 1 95.06 190 GLY A N 1
ATOM 1430 C CA . GLY A 1 190 ? -14.742 10.922 15.781 1 95.06 190 GLY A CA 1
ATOM 1431 C C . GLY A 1 190 ? -14.188 12.234 16.297 1 95.06 190 GLY A C 1
ATOM 1432 O O . GLY A 1 190 ? -14.664 12.773 17.297 1 95.06 190 GLY A O 1
ATOM 1433 N N . VAL A 1 191 ? -13.281 12.82 15.617 1 96.44 191 VAL A N 1
ATOM 1434 C CA . VAL A 1 191 ? -12.688 14.094 16.031 1 96.44 191 VAL A CA 1
ATOM 1435 C C . VAL A 1 191 ? -13.617 15.242 15.664 1 96.44 191 VAL A C 1
ATOM 1437 O O . VAL A 1 191 ? -14.133 15.305 14.539 1 96.44 191 VAL A O 1
ATOM 1440 N N . SER A 1 192 ? -13.859 16.094 16.609 1 97.56 192 SER A N 1
ATOM 1441 C CA . SER A 1 192 ? -14.711 17.25 16.359 1 97.56 192 SER A CA 1
ATOM 1442 C C . SER A 1 192 ? -14.062 18.234 15.375 1 97.56 192 SER A C 1
ATOM 1444 O O . SER A 1 192 ? -12.875 18.547 15.508 1 97.56 192 SER A O 1
ATOM 1446 N N . GLN A 1 193 ? -14.859 18.734 14.43 1 97.69 193 GLN A N 1
ATOM 1447 C CA . GLN A 1 193 ? -14.344 19.719 13.477 1 97.69 193 GLN A CA 1
ATOM 1448 C C . GLN A 1 193 ? -13.961 21.016 14.18 1 97.69 193 GLN A C 1
ATOM 1450 O O . GLN A 1 193 ? -13.25 21.844 13.609 1 97.69 193 GLN A O 1
ATOM 1455 N N . PHE A 1 194 ? -14.375 21.188 15.445 1 98.44 194 PHE A N 1
ATOM 1456 C CA . PHE A 1 194 ? -14.164 22.453 16.141 1 98.44 194 PHE A CA 1
ATOM 1457 C C . PHE A 1 194 ? -12.945 22.375 17.062 1 98.44 194 PHE A C 1
ATOM 1459 O O . PHE A 1 194 ? -12.508 23.375 17.609 1 98.44 194 PHE A O 1
ATOM 1466 N N . ALA A 1 195 ? -12.375 21.172 17.172 1 98.5 195 ALA A N 1
ATOM 1467 C CA . ALA A 1 195 ? -11.328 20.922 18.156 1 98.5 195 ALA A CA 1
ATOM 1468 C C . ALA A 1 195 ? -10.086 21.766 17.859 1 98.5 195 ALA A C 1
ATOM 1470 O O . ALA A 1 195 ? -9.445 22.281 18.781 1 98.5 195 ALA A O 1
ATOM 1471 N N . TRP A 1 196 ? -9.75 21.891 16.625 1 98.5 196 TRP A N 1
ATOM 1472 C CA . TRP A 1 196 ? -8.539 22.609 16.234 1 98.5 196 TRP A CA 1
ATOM 1473 C C . TRP A 1 196 ? -8.602 24.078 16.656 1 98.5 196 TRP A C 1
ATOM 1475 O O . TRP A 1 196 ? -7.684 24.578 17.297 1 98.5 196 TRP A O 1
ATOM 1485 N N . ARG A 1 197 ? -9.672 24.75 16.375 1 98.5 197 ARG A N 1
ATOM 1486 C CA . ARG A 1 197 ? -9.797 26.172 16.672 1 98.5 197 ARG A CA 1
ATOM 1487 C C . ARG A 1 197 ? -10.109 26.391 18.141 1 98.5 197 ARG A C 1
ATOM 1489 O O . ARG A 1 197 ? -9.797 27.453 18.703 1 98.5 197 ARG A O 1
ATOM 1496 N N . ALA A 1 198 ? -10.734 25.391 18.781 1 98.75 198 ALA A N 1
ATOM 1497 C CA . ALA A 1 198 ? -10.867 25.453 20.234 1 98.75 198 ALA A CA 1
ATOM 1498 C C . ALA A 1 198 ? -9.492 25.531 20.906 1 98.75 198 ALA A C 1
ATOM 1500 O O . ALA A 1 198 ? -9.297 26.266 21.859 1 98.75 198 ALA A O 1
ATOM 1501 N N . GLN A 1 199 ? -8.594 24.719 20.391 1 98.62 199 GLN A N 1
ATOM 1502 C CA . GLN A 1 199 ? -7.238 24.734 20.938 1 98.62 199 GLN A CA 1
ATOM 1503 C C . GLN A 1 199 ? -6.555 26.078 20.672 1 98.62 199 GLN A C 1
ATOM 1505 O O . GLN A 1 199 ? -5.844 26.609 21.531 1 98.62 199 GLN A O 1
ATOM 1510 N N . ILE A 1 200 ? -6.738 26.641 19.5 1 98.44 200 ILE A N 1
ATOM 1511 C CA . ILE A 1 200 ? -6.215 27.969 19.203 1 98.44 200 ILE A CA 1
ATOM 1512 C C . ILE A 1 200 ? -6.715 28.969 20.25 1 98.44 200 ILE A C 1
ATOM 1514 O O . ILE A 1 200 ? -5.93 29.734 20.828 1 98.44 200 ILE A O 1
ATOM 1518 N N . THR A 1 201 ? -7.984 28.953 20.516 1 98.62 201 THR A N 1
ATOM 1519 C CA . THR A 1 201 ? -8.617 29.859 21.453 1 98.62 201 THR A CA 1
ATOM 1520 C C . THR A 1 201 ? -8.078 29.641 22.859 1 98.62 201 THR A C 1
ATOM 1522 O O . THR A 1 201 ? -7.812 30.594 23.594 1 98.62 201 THR A O 1
ATOM 1525 N N . ALA A 1 202 ? -7.922 28.406 23.234 1 98.25 202 ALA A N 1
ATOM 1526 C CA . ALA A 1 202 ? -7.367 28.078 24.547 1 98.25 202 ALA A CA 1
ATOM 1527 C C . ALA A 1 202 ? -5.965 28.656 24.703 1 98.25 202 ALA A C 1
ATOM 1529 O O . ALA A 1 202 ? -5.586 29.078 25.797 1 98.25 202 ALA A O 1
ATOM 1530 N N . ASN A 1 203 ? -5.164 28.656 23.688 1 98.38 203 ASN A N 1
ATOM 1531 C CA . ASN A 1 203 ? -3.826 29.234 23.734 1 98.38 203 ASN A CA 1
ATOM 1532 C C . ASN A 1 203 ? -3.869 30.734 23.984 1 98.38 203 ASN A C 1
ATOM 1534 O O . ASN A 1 203 ? -3.051 31.266 24.734 1 98.38 203 ASN A O 1
ATOM 1538 N N . TYR A 1 204 ? -4.801 31.375 23.344 1 98.19 204 TYR A N 1
ATOM 1539 C CA . TYR A 1 204 ? -4.965 32.812 23.578 1 98.19 204 TYR A CA 1
ATOM 1540 C C . TYR A 1 204 ? -5.438 33.094 25 1 98.19 204 TYR A C 1
ATOM 1542 O O . TYR A 1 204 ? -5.07 34.094 25.594 1 98.19 204 TYR A O 1
ATOM 1550 N N . GLN A 1 205 ? -6.273 32.25 25.469 1 97.75 205 GLN A N 1
ATOM 1551 C CA . GLN A 1 205 ? -6.734 32.375 26.844 1 97.75 205 GLN A CA 1
ATOM 1552 C C . GLN A 1 205 ? -5.57 32.25 27.828 1 97.75 205 GLN A C 1
ATOM 1554 O O . GLN A 1 205 ? -5.48 33 28.797 1 97.75 205 GLN A O 1
ATOM 1559 N N . THR A 1 206 ? -4.711 31.344 27.562 1 96.81 206 THR A N 1
ATOM 1560 C CA . THR A 1 206 ? -3.617 31.016 28.469 1 96.81 206 THR A CA 1
ATOM 1561 C C . THR A 1 206 ? -2.488 32.031 28.344 1 96.81 206 THR A C 1
ATOM 1563 O O . THR A 1 206 ? -1.88 32.406 29.344 1 96.81 206 THR A O 1
ATOM 1566 N N . LEU A 1 207 ? -2.207 32.5 27.141 1 96.88 207 LEU A N 1
ATOM 1567 C CA . LEU A 1 207 ? -0.969 33.219 26.891 1 96.88 207 LEU A CA 1
ATOM 1568 C C . LEU A 1 207 ? -1.242 34.719 26.703 1 96.88 207 LEU A C 1
ATOM 1570 O O . LEU A 1 207 ? -0.32 35.531 26.766 1 96.88 207 LEU A O 1
ATOM 1574 N N . GLY A 1 208 ? -2.479 35.031 26.438 1 95.94 208 GLY A N 1
ATOM 1575 C CA . GLY A 1 208 ? -2.789 36.406 26.047 1 95.94 208 GLY A CA 1
ATOM 1576 C C . GLY A 1 208 ? -3.135 37.312 27.234 1 95.94 208 GLY A C 1
ATOM 1577 O O . GLY A 1 208 ? -3.193 38.531 27.094 1 95.94 208 GLY A O 1
ATOM 1578 N N . GLY A 1 209 ? -3.361 36.688 28.406 1 89.06 209 GLY A N 1
ATOM 1579 C CA . GLY A 1 209 ? -3.758 37.469 29.578 1 89.06 209 GLY A CA 1
ATOM 1580 C C . GLY A 1 209 ? -5.25 37.719 29.641 1 89.06 209 GLY A C 1
ATOM 1581 O O . GLY A 1 209 ? -6 37.281 28.766 1 89.06 209 GLY A O 1
ATOM 1582 N N . GLY A 1 210 ? -5.598 38.5 30.672 1 86.44 210 GLY A N 1
ATOM 1583 C CA . GLY A 1 210 ? -7 38.781 30.922 1 86.44 210 GLY A CA 1
ATOM 1584 C C . GLY A 1 210 ? -7.656 39.562 29.812 1 86.44 210 GLY A C 1
ATOM 1585 O O . GLY A 1 210 ? -7.07 40.531 29.281 1 86.44 210 GLY A O 1
ATOM 1586 N N . GLY A 1 211 ? -8.773 39.219 29.281 1 92.31 211 GLY A N 1
ATOM 1587 C CA . GLY A 1 211 ? -9.57 39.938 28.312 1 92.31 211 GLY A CA 1
ATOM 1588 C C . GLY A 1 211 ? -9.172 39.656 26.875 1 92.31 211 GLY A C 1
ATOM 1589 O O . GLY A 1 211 ? -9.773 40.188 25.938 1 92.31 211 GLY A O 1
ATOM 1590 N N . CYS A 1 212 ? -8.125 38.906 26.688 1 95.81 212 CYS A N 1
ATOM 1591 C CA . CYS A 1 212 ? -7.629 38.625 25.344 1 95.81 212 CYS A CA 1
ATOM 1592 C C . CYS A 1 212 ? -8.711 38 24.469 1 95.81 212 CYS A C 1
ATOM 1594 O O . CYS A 1 212 ? -9.008 38.5 23.391 1 95.81 212 CYS A O 1
ATOM 1596 N N . VAL A 1 213 ? -9.312 36.938 24.922 1 97.19 213 VAL A N 1
ATOM 1597 C CA . VAL A 1 213 ? -10.266 36.156 24.125 1 97.19 213 VAL A CA 1
ATOM 1598 C C . VAL A 1 213 ? -11.453 37.062 23.75 1 97.19 213 VAL A C 1
ATOM 1600 O O . VAL A 1 213 ? -11.828 37.125 22.578 1 97.19 213 VAL A O 1
ATOM 1603 N N . PRO A 1 214 ? -12.008 37.875 24.688 1 94.94 214 PRO A N 1
ATOM 1604 C CA . PRO A 1 214 ? -13.094 38.781 24.297 1 94.94 214 PRO A CA 1
ATOM 1605 C C . PRO A 1 214 ? -12.641 39.812 23.266 1 94.94 214 PRO A C 1
ATOM 1607 O O . PRO A 1 214 ? -13.422 40.219 22.391 1 94.94 214 PRO A O 1
ATOM 1610 N N . ARG A 1 215 ? -11.469 40.312 23.391 1 94.31 215 ARG A N 1
ATOM 1611 C CA . ARG A 1 215 ? -10.969 41.281 22.438 1 94.31 215 ARG A CA 1
ATOM 1612 C C . ARG A 1 215 ? -10.859 40.719 21.031 1 94.31 215 ARG A C 1
ATOM 1614 O O . ARG A 1 215 ? -11.234 41.344 20.062 1 94.31 215 ARG A O 1
ATOM 1621 N N . VAL A 1 216 ? -10.305 39.5 20.969 1 96.81 216 VAL A N 1
ATOM 1622 C CA . VAL A 1 216 ? -10.188 38.844 19.672 1 96.81 216 VAL A CA 1
ATOM 1623 C C . VAL A 1 216 ? -11.57 38.594 19.094 1 96.81 216 VAL A C 1
ATOM 1625 O O . VAL A 1 216 ? -11.812 38.875 17.906 1 96.81 216 VAL A O 1
ATOM 1628 N N . ARG A 1 217 ? -12.461 38.062 19.891 1 95.69 217 ARG A N 1
ATOM 1629 C CA . ARG A 1 217 ? -13.828 37.812 19.469 1 95.69 217 ARG A CA 1
ATOM 1630 C C . ARG A 1 217 ? -14.484 39.094 18.922 1 95.69 217 ARG A C 1
ATOM 1632 O O . ARG A 1 217 ? -15.148 39.062 17.891 1 95.69 217 ARG A O 1
ATOM 1639 N N . ALA A 1 218 ? -14.305 40.156 19.641 1 93.12 218 ALA A N 1
ATOM 1640 C CA . ALA A 1 218 ? -14.883 41.438 19.234 1 93.12 218 ALA A CA 1
ATOM 1641 C C . ALA A 1 218 ? -14.297 41.906 17.906 1 93.12 218 ALA A C 1
ATOM 1643 O O . ALA A 1 218 ? -15.016 42.469 17.078 1 93.12 218 ALA A O 1
ATOM 1644 N N . ALA A 1 219 ? -13.062 41.781 17.812 1 94.25 219 ALA A N 1
ATOM 1645 C CA . ALA A 1 219 ? -12.398 42.188 16.578 1 94.25 219 ALA A CA 1
ATOM 1646 C C . ALA A 1 219 ? -12.953 41.406 15.383 1 94.25 219 ALA A C 1
ATOM 1648 O O . ALA A 1 219 ? -13.234 41.969 14.336 1 94.25 219 ALA A O 1
ATOM 1649 N N . PHE A 1 220 ? -13.094 40.125 15.531 1 95.12 220 PHE A N 1
ATOM 1650 C CA . PHE A 1 220 ? -13.641 39.281 14.469 1 95.12 220 PHE A CA 1
ATOM 1651 C C . PHE A 1 220 ? -15.086 39.656 14.172 1 95.12 220 PHE A C 1
ATOM 1653 O O . PHE A 1 220 ? -15.492 39.719 13.008 1 95.12 220 PHE A O 1
ATOM 1660 N N . SER A 1 221 ? -15.844 39.906 15.18 1 92.69 221 SER A N 1
ATOM 1661 C CA . SER A 1 221 ? -17.234 40.312 14.992 1 92.69 221 SER A CA 1
ATOM 1662 C C . SER A 1 221 ? -17.312 41.656 14.234 1 92.69 221 SER A C 1
ATOM 1664 O O . SER A 1 221 ? -18.156 41.812 13.352 1 92.69 221 SER A O 1
ATOM 1666 N N . ALA A 1 222 ? -16.469 42.562 14.57 1 91.81 222 ALA A N 1
ATOM 1667 C CA . ALA A 1 222 ? -16.422 43.844 13.891 1 91.81 222 ALA A CA 1
ATOM 1668 C C . ALA A 1 222 ? -16.062 43.688 12.414 1 91.81 222 ALA A C 1
ATOM 1670 O O . ALA A 1 222 ? -16.703 44.281 11.539 1 91.81 222 ALA A O 1
ATOM 1671 N N . LEU A 1 223 ? -15.086 42.938 12.211 1 91.5 223 LEU A N 1
ATOM 1672 C CA . LEU A 1 223 ? -14.625 42.688 10.844 1 91.5 223 LEU A CA 1
ATOM 1673 C C . LEU A 1 223 ? -15.703 42 10.023 1 91.5 223 LEU A C 1
ATOM 1675 O O . LEU A 1 223 ? -15.898 42.344 8.852 1 91.5 223 LEU A O 1
ATOM 1679 N N . HIS A 1 224 ? -16.344 41.031 10.578 1 88.94 224 HIS A N 1
ATOM 1680 C CA . HIS A 1 224 ? -17.359 40.25 9.883 1 88.94 224 HIS A CA 1
ATOM 1681 C C . HIS A 1 224 ? -18.609 41.094 9.602 1 88.94 224 HIS A C 1
ATOM 1683 O O . HIS A 1 224 ? -19.281 40.875 8.594 1 88.94 224 HIS A O 1
ATOM 1689 N N . GLY A 1 225 ? -18.891 42.031 10.422 1 87.12 225 GLY A N 1
ATOM 1690 C CA . GLY A 1 225 ? -20.109 42.812 10.312 1 87.12 225 GLY A CA 1
ATOM 1691 C C . GLY A 1 225 ? -19.906 44.094 9.539 1 87.12 225 GLY A C 1
ATOM 1692 O O . GLY A 1 225 ? -20.891 44.781 9.203 1 87.12 225 GLY A O 1
ATOM 1693 N N . ALA A 1 226 ? -18.719 44.375 9.227 1 86.38 226 ALA A N 1
ATOM 1694 C CA . ALA A 1 226 ? -18.453 45.656 8.586 1 86.38 226 ALA A CA 1
ATOM 1695 C C . ALA A 1 226 ? -18.656 45.594 7.074 1 86.38 226 ALA A C 1
ATOM 1697 O O . ALA A 1 226 ? -18.469 44.5 6.477 1 86.38 226 ALA A O 1
ATOM 1698 N N . GLY A 1 227 ? -19.094 46.656 6.488 1 80.69 227 GLY A N 1
ATOM 1699 C CA . GLY A 1 227 ? -19.141 46.75 5.039 1 80.69 227 GLY A CA 1
ATOM 1700 C C . GLY A 1 227 ? -17.812 47.125 4.41 1 80.69 227 GLY A C 1
ATOM 1701 O O . GLY A 1 227 ? -16.906 47.594 5.102 1 80.69 227 GLY A O 1
ATOM 1702 N N . GLY A 1 228 ? -17.703 47.031 3.164 1 77.44 228 GLY A N 1
ATOM 1703 C CA . GLY A 1 228 ? -16.469 47.281 2.432 1 77.44 228 GLY A CA 1
ATOM 1704 C C . GLY A 1 228 ? -15.93 48.688 2.648 1 77.44 228 GLY A C 1
ATOM 1705 O O . GLY A 1 228 ? -14.734 48.875 2.865 1 77.44 228 GLY A O 1
ATOM 1706 N N . ALA A 1 229 ? -16.797 49.656 2.602 1 79.25 229 ALA A N 1
ATOM 1707 C CA . ALA A 1 229 ? -16.375 51.031 2.768 1 79.25 229 ALA A CA 1
ATOM 1708 C C . ALA A 1 229 ? -15.867 51.281 4.184 1 79.25 229 ALA A C 1
ATOM 1710 O O . ALA A 1 229 ? -14.898 52.031 4.383 1 79.25 229 ALA A O 1
ATOM 1711 N N . GLU A 1 230 ? -16.516 50.75 5.152 1 82.44 230 GLU A N 1
ATOM 1712 C CA . GLU A 1 230 ? -16.125 50.875 6.551 1 82.44 230 GLU A CA 1
ATOM 1713 C C . GLU A 1 230 ? -14.742 50.281 6.793 1 82.44 230 GLU A C 1
ATOM 1715 O O . GLU A 1 230 ? -13.93 50.875 7.508 1 82.44 230 GLU A O 1
ATOM 1720 N N . VAL A 1 231 ? -14.562 49.188 6.25 1 84.06 231 VAL A N 1
ATOM 1721 C CA . VAL A 1 231 ? -13.289 48.5 6.406 1 84.06 231 VAL A CA 1
ATOM 1722 C C . VAL A 1 231 ? -12.18 49.281 5.719 1 84.06 231 VAL A C 1
ATOM 1724 O O . VAL A 1 231 ? -11.078 49.406 6.254 1 84.06 231 VAL A O 1
ATOM 1727 N N . ARG A 1 232 ? -12.461 49.781 4.582 1 84.12 232 ARG A N 1
ATOM 1728 C CA . ARG A 1 232 ? -11.492 50.562 3.846 1 84.12 232 ARG A CA 1
ATOM 1729 C C . ARG A 1 232 ? -11.031 51.781 4.668 1 84.12 232 ARG A C 1
ATOM 1731 O O . ARG A 1 232 ? -9.836 52.062 4.758 1 84.12 232 ARG A O 1
ATOM 1738 N N . ASP A 1 233 ? -11.961 52.375 5.207 1 86.12 233 ASP A N 1
ATOM 1739 C CA . ASP A 1 233 ? -11.641 53.594 5.973 1 86.12 233 ASP A CA 1
ATOM 1740 C C . ASP A 1 233 ? -10.898 53.25 7.258 1 86.12 233 ASP A C 1
ATOM 1742 O O . ASP A 1 233 ? -9.898 53.875 7.598 1 86.12 233 ASP A O 1
ATOM 1746 N N . ALA A 1 234 ? -11.445 52.281 7.879 1 87.06 234 ALA A N 1
ATOM 1747 C CA . ALA A 1 234 ? -10.898 51.938 9.18 1 87.06 234 ALA A CA 1
ATOM 1748 C C . ALA A 1 234 ? -9.492 51.344 9.047 1 87.06 234 ALA A C 1
ATOM 1750 O O . ALA A 1 234 ? -8.633 51.594 9.891 1 87.06 234 ALA A O 1
ATOM 1751 N N . LEU A 1 235 ? -9.281 50.562 7.973 1 90.25 235 LEU A N 1
ATOM 1752 C CA . LEU A 1 235 ? -7.996 49.875 7.816 1 90.25 235 LEU A CA 1
ATOM 1753 C C . LEU A 1 235 ? -7.055 50.688 6.93 1 90.25 235 LEU A C 1
ATOM 1755 O O . LEU A 1 235 ? -5.914 50.281 6.691 1 90.25 235 LEU A O 1
ATOM 1759 N N . ARG A 1 236 ? -7.551 51.781 6.449 1 88.94 236 ARG A N 1
ATOM 1760 C CA . ARG A 1 236 ? -6.742 52.688 5.652 1 88.94 236 ARG A CA 1
ATOM 1761 C C . ARG A 1 236 ? -6.129 51.969 4.453 1 88.94 236 ARG A C 1
ATOM 1763 O O . ARG A 1 236 ? -4.91 52 4.273 1 88.94 236 ARG A O 1
ATOM 1770 N N . THR A 1 237 ? -6.957 51.469 3.594 1 90.31 237 THR A N 1
ATOM 1771 C CA . THR A 1 237 ? -6.465 50.719 2.449 1 90.31 237 THR A CA 1
ATOM 1772 C C . THR A 1 237 ? -5.887 51.625 1.39 1 90.31 237 THR A C 1
ATOM 1774 O O . THR A 1 237 ? -6.336 52.781 1.245 1 90.31 237 THR A O 1
ATOM 1777 N N . CYS A 1 238 ? -4.934 51.156 0.747 1 89.62 238 CYS A N 1
ATOM 1778 C CA . CYS A 1 238 ? -4.312 51.938 -0.316 1 89.62 238 CYS A CA 1
ATOM 1779 C C . CYS A 1 238 ? -5.25 52.094 -1.509 1 89.62 238 CYS A C 1
ATOM 1781 O O . CYS A 1 238 ? -5.254 53.125 -2.184 1 89.62 238 CYS A O 1
ATOM 1783 N N . GLU A 1 239 ? -5.855 50.969 -1.771 1 84.44 239 GLU A N 1
ATOM 1784 C CA . GLU A 1 239 ? -6.746 50.938 -2.926 1 84.44 239 GLU A CA 1
ATOM 1785 C C . GLU A 1 239 ? -8.133 51.469 -2.574 1 84.44 239 GLU A C 1
ATOM 1787 O O . GLU A 1 239 ? -8.617 51.25 -1.463 1 84.44 239 GLU A O 1
ATOM 1792 N N . GLY A 1 240 ? -8.656 52.156 -3.561 1 72.62 240 GLY A N 1
ATOM 1793 C CA . GLY A 1 240 ? -9.992 52.719 -3.373 1 72.62 240 GLY A CA 1
ATOM 1794 C C . GLY A 1 240 ? -11.094 51.719 -3.572 1 72.62 240 GLY A C 1
ATOM 1795 O O . GLY A 1 240 ? -12.211 51.906 -3.084 1 72.62 240 GLY A O 1
ATOM 1796 N N . SER A 1 241 ? -11.062 50.719 -4.586 1 64.31 241 SER A N 1
ATOM 1797 C CA . SER A 1 241 ? -12.133 49.781 -4.863 1 64.31 241 SER A CA 1
ATOM 1798 C C . SER A 1 241 ? -12 48.531 -4 1 64.31 241 SER A C 1
ATOM 1800 O O . SER A 1 241 ? -10.891 48.031 -3.781 1 64.31 241 SER A O 1
ATOM 1802 N N . TYR A 1 242 ? -13.117 48.156 -3.221 1 61.34 242 TYR A N 1
ATOM 1803 C CA . TYR A 1 242 ? -13.086 47.25 -2.09 1 61.34 242 TYR A CA 1
ATOM 1804 C C . TYR A 1 242 ? -13.719 45.906 -2.461 1 61.34 242 TYR A C 1
ATOM 1806 O O . TYR A 1 242 ? -13.617 44.938 -1.705 1 61.34 242 TYR A O 1
ATOM 1814 N N . ASP A 1 243 ? -14.18 45.562 -3.539 1 59.56 243 ASP A N 1
ATOM 1815 C CA . ASP A 1 243 ? -15.164 44.5 -3.518 1 59.56 243 ASP A CA 1
ATOM 1816 C C . ASP A 1 243 ? -14.523 43.156 -3.127 1 59.56 243 ASP A C 1
ATOM 1818 O O . ASP A 1 243 ? -14.945 42.531 -2.168 1 59.56 243 ASP A O 1
ATOM 1822 N N . ARG A 1 244 ? -13.68 42.5 -3.73 1 59.59 244 ARG A N 1
ATOM 1823 C CA . ARG A 1 244 ? -13.164 41.156 -3.465 1 59.59 244 ARG A CA 1
ATOM 1824 C C . ARG A 1 244 ? -12.117 41.188 -2.355 1 59.59 244 ARG A C 1
ATOM 1826 O O . ARG A 1 244 ? -11.828 40.156 -1.746 1 59.59 244 ARG A O 1
ATOM 1833 N N . SER A 1 245 ? -11.859 42.25 -2.037 1 63.66 245 SER A N 1
ATOM 1834 C CA . SER A 1 245 ? -10.734 42.469 -1.137 1 63.66 245 SER A CA 1
ATOM 1835 C C . SER A 1 245 ? -11.141 42.25 0.319 1 63.66 245 SER A C 1
ATOM 1837 O O . SER A 1 245 ? -10.297 42 1.173 1 63.66 245 SER A O 1
ATOM 1839 N N . TRP A 1 246 ? -12.391 42.219 0.481 1 76.31 246 TRP A N 1
ATOM 1840 C CA . TRP A 1 246 ? -12.883 42.031 1.843 1 76.31 246 TRP A CA 1
ATOM 1841 C C . TRP A 1 246 ? -12.578 40.625 2.344 1 76.31 246 TRP A C 1
ATOM 1843 O O . TRP A 1 246 ? -12.055 40.438 3.449 1 76.31 246 TRP A O 1
ATOM 1853 N N . ALA A 1 247 ? -12.82 39.688 1.539 1 79.56 247 ALA A N 1
ATOM 1854 C CA . ALA A 1 247 ? -12.547 38.281 1.902 1 79.56 247 ALA A CA 1
ATOM 1855 C C . ALA A 1 247 ? -11.055 38.062 2.127 1 79.56 247 ALA A C 1
ATOM 1857 O O . ALA A 1 247 ? -10.664 37.281 2.998 1 79.56 247 ALA A O 1
ATOM 1858 N N . ASP A 1 248 ? -10.281 38.781 1.396 1 82.88 248 ASP A N 1
ATOM 1859 C CA . ASP A 1 248 ? -8.836 38.656 1.513 1 82.88 248 ASP A CA 1
ATOM 1860 C C . ASP A 1 248 ? -8.336 39.219 2.838 1 82.88 248 ASP A C 1
ATOM 1862 O O . ASP A 1 248 ? -7.426 38.656 3.459 1 82.88 248 ASP A O 1
ATOM 1866 N N . VAL A 1 249 ? -8.883 40.312 3.205 1 84.31 249 VAL A N 1
ATOM 1867 C CA . VAL A 1 249 ? -8.484 40.938 4.465 1 84.31 249 VAL A CA 1
ATOM 1868 C C . VAL A 1 249 ? -8.914 40.062 5.633 1 84.31 249 VAL A C 1
ATOM 1870 O O . VAL A 1 249 ? -8.156 39.844 6.586 1 84.31 249 VAL A O 1
ATOM 1873 N N . GLN A 1 250 ? -10.133 39.594 5.559 1 87 250 GLN A N 1
ATOM 1874 C CA . GLN A 1 250 ? -10.602 38.688 6.586 1 87 250 GLN A CA 1
ATOM 1875 C C . GLN A 1 250 ? -9.68 37.469 6.684 1 87 250 GLN A C 1
ATOM 1877 O O . GLN A 1 250 ? -9.32 37.031 7.785 1 87 250 GLN A O 1
ATOM 1882 N N . GLY A 1 251 ? -9.336 36.938 5.516 1 88 251 GLY A N 1
ATOM 1883 C CA . GLY A 1 251 ? -8.43 35.812 5.477 1 88 251 GLY A CA 1
ATOM 1884 C C . GLY A 1 251 ? -7.082 36.094 6.109 1 88 251 GLY A C 1
ATOM 1885 O O . GLY A 1 251 ? -6.512 35.25 6.793 1 88 251 GLY A O 1
ATOM 1886 N N . LEU A 1 252 ? -6.582 37.219 5.848 1 89.38 252 LEU A N 1
ATOM 1887 C CA . LEU A 1 252 ? -5.301 37.625 6.422 1 89.38 252 LEU A CA 1
ATOM 1888 C C . LEU A 1 252 ? -5.375 37.688 7.945 1 89.38 252 LEU A C 1
ATOM 1890 O O . LEU A 1 252 ? -4.477 37.188 8.625 1 89.38 252 LEU A O 1
ATOM 1894 N N . VAL A 1 253 ? -6.41 38.312 8.477 1 92.12 253 VAL A N 1
ATOM 1895 C CA . VAL A 1 253 ? -6.57 38.406 9.922 1 92.12 253 VAL A CA 1
ATOM 1896 C C . VAL A 1 253 ? -6.719 37.031 10.531 1 92.12 253 VAL A C 1
ATOM 1898 O O . VAL A 1 253 ? -6.086 36.719 11.547 1 92.12 253 VAL A O 1
ATOM 1901 N N . TRP A 1 254 ? -7.535 36.219 9.906 1 92.81 254 TRP A N 1
ATOM 1902 C CA . TRP A 1 254 ? -7.688 34.844 10.352 1 92.81 254 TRP A CA 1
ATOM 1903 C C . TRP A 1 254 ? -6.336 34.125 10.406 1 92.81 254 TRP A C 1
ATOM 1905 O O . TRP A 1 254 ? -6.004 33.5 11.406 1 92.81 254 TRP A O 1
ATOM 1915 N N . SER A 1 255 ? -5.602 34.25 9.391 1 92.06 255 SER A N 1
ATOM 1916 C CA . SER A 1 255 ? -4.316 33.562 9.273 1 92.06 255 SER A CA 1
ATOM 1917 C C . SER A 1 255 ? -3.346 34.031 10.352 1 92.06 255 SER A C 1
ATOM 1919 O O . SER A 1 255 ? -2.594 33.219 10.906 1 92.06 255 SER A O 1
ATOM 1921 N N . LEU A 1 256 ? -3.289 35.312 10.602 1 93 256 LEU A N 1
ATOM 1922 C CA . LEU A 1 256 ? -2.4 35.844 11.625 1 93 256 LEU A CA 1
ATOM 1923 C C . LEU A 1 256 ? -2.74 35.281 12.992 1 93 256 LEU A C 1
ATOM 1925 O O . LEU A 1 256 ? -1.85 34.844 13.727 1 93 256 LEU A O 1
ATOM 1929 N N . VAL A 1 257 ? -3.98 35.312 13.281 1 95.94 257 VAL A N 1
ATOM 1930 C CA . VAL A 1 257 ? -4.441 34.844 14.586 1 95.94 257 VAL A CA 1
ATOM 1931 C C . VAL A 1 257 ? -4.195 33.344 14.727 1 95.94 257 VAL A C 1
ATOM 1933 O O . VAL A 1 257 ? -3.68 32.875 15.75 1 95.94 257 VAL A O 1
ATOM 1936 N N . GLU A 1 258 ? -4.488 32.594 13.75 1 96.31 258 GLU A N 1
ATOM 1937 C CA . GLU A 1 258 ? -4.289 31.156 13.789 1 96.31 258 GLU A CA 1
ATOM 1938 C C . GLU A 1 258 ? -2.805 30.797 13.844 1 96.31 258 GLU A C 1
ATOM 1940 O O . GLU A 1 258 ? -2.406 29.891 14.578 1 96.31 258 GLU A O 1
ATOM 1945 N N . SER A 1 259 ? -2.029 31.469 13.07 1 94.44 259 SER A N 1
ATOM 1946 C CA . SER A 1 259 ? -0.595 31.203 13.055 1 94.44 259 SER A CA 1
ATOM 1947 C C . SER A 1 259 ? 0.027 31.438 14.422 1 94.44 259 SER A C 1
ATOM 1949 O O . SER A 1 259 ? 0.821 30.625 14.898 1 94.44 259 SER A O 1
ATOM 1951 N N . ALA A 1 260 ? -0.306 32.562 15.047 1 95.5 260 ALA A N 1
ATOM 1952 C CA . ALA A 1 260 ? 0.227 32.844 16.375 1 95.5 260 ALA A CA 1
ATOM 1953 C C . ALA A 1 260 ? -0.19 31.781 17.391 1 95.5 260 ALA A C 1
ATOM 1955 O O . ALA A 1 260 ? 0.575 31.453 18.297 1 95.5 260 ALA A O 1
ATOM 1956 N N . GLY A 1 261 ? -1.4 31.297 17.25 1 97 261 GLY A N 1
ATOM 1957 C CA . GLY A 1 261 ? -1.884 30.266 18.141 1 97 261 GLY A CA 1
ATOM 1958 C C . GLY A 1 261 ? -1.262 28.906 17.859 1 97 261 GLY A C 1
ATOM 1959 O O . GLY A 1 261 ? -1.113 28.078 18.781 1 97 261 GLY A O 1
ATOM 1960 N N . GLU A 1 262 ? -0.945 28.625 16.641 1 96.69 262 GLU A N 1
ATOM 1961 C CA . GLU A 1 262 ? -0.381 27.344 16.219 1 96.69 262 GLU A CA 1
ATOM 1962 C C . GLU A 1 262 ? 1.103 27.25 16.562 1 96.69 262 GLU A C 1
ATOM 1964 O O . GLU A 1 262 ? 1.581 26.203 16.984 1 96.69 262 GLU A O 1
ATOM 1969 N N . PHE A 1 263 ? 1.806 28.359 16.344 1 94.44 263 PHE A N 1
ATOM 1970 C CA . PHE A 1 263 ? 3.238 28.438 16.609 1 94.44 263 PHE A CA 1
ATOM 1971 C C . PHE A 1 263 ? 3.518 29.281 17.844 1 94.44 263 PHE A C 1
ATOM 1973 O O . PHE A 1 263 ? 4.055 30.391 17.734 1 94.44 263 PHE A O 1
ATOM 1980 N N . CYS A 1 264 ? 3.273 28.719 19.062 1 95.25 264 CYS A N 1
ATOM 1981 C CA . CYS A 1 264 ? 3.346 29.562 20.266 1 95.25 264 CYS A CA 1
ATOM 1982 C C . CYS A 1 264 ? 4.262 28.938 21.297 1 95.25 264 CYS A C 1
ATOM 1984 O O . CYS A 1 264 ? 4.012 29.047 22.5 1 95.25 264 CYS A O 1
ATOM 1986 N N . TYR A 1 265 ? 5.199 28.172 20.828 1 93.44 265 TYR A N 1
ATOM 1987 C CA . TYR A 1 265 ? 6.258 27.75 21.734 1 93.44 265 TYR A CA 1
ATOM 1988 C C . TYR A 1 265 ? 7.203 28.906 22.031 1 93.44 265 TYR A C 1
ATOM 1990 O O . TYR A 1 265 ? 7.559 29.688 21.141 1 93.44 265 TYR A O 1
ATOM 1998 N N . PRO A 1 266 ? 7.633 28.984 23.266 1 87.12 266 PRO A N 1
ATOM 1999 C CA . PRO A 1 266 ? 8.531 30.094 23.594 1 87.12 266 PRO A CA 1
ATOM 2000 C C . PRO A 1 266 ? 9.773 30.141 22.719 1 87.12 266 PRO A C 1
ATOM 2002 O O . PRO A 1 266 ? 10.344 29.094 22.391 1 87.12 266 PRO A O 1
ATOM 2005 N N . PRO A 1 267 ? 10.117 31.281 22.297 1 84.38 267 PRO A N 1
ATOM 2006 C CA . PRO A 1 267 ? 9.617 32.594 22.719 1 84.38 267 PRO A CA 1
ATOM 2007 C C . PRO A 1 267 ? 8.508 33.125 21.797 1 84.38 267 PRO A C 1
ATOM 2009 O O . PRO A 1 267 ? 8 34.219 22.016 1 84.38 267 PRO A O 1
ATOM 2012 N N . SER A 1 268 ? 8.156 32.344 20.828 1 84.62 268 SER A N 1
ATOM 2013 C CA . SER A 1 268 ? 7.184 32.781 19.844 1 84.62 268 SER A CA 1
ATOM 2014 C C . SER A 1 268 ? 5.832 33.094 20.484 1 84.62 268 SER A C 1
ATOM 2016 O O . SER A 1 268 ? 4.988 33.75 19.906 1 84.62 268 SER A O 1
ATOM 2018 N N . SER A 1 269 ? 5.617 32.625 21.656 1 89.31 269 SER A N 1
ATOM 2019 C CA . SER A 1 269 ? 4.352 32.812 22.359 1 89.31 269 SER A CA 1
ATOM 2020 C C . SER A 1 269 ? 4.082 34.281 22.672 1 89.31 269 SER A C 1
ATOM 2022 O O . SER A 1 269 ? 2.939 34.656 22.922 1 89.31 269 SER A O 1
ATOM 2024 N N . ALA A 1 270 ? 5.07 35.062 22.594 1 90 270 ALA A N 1
ATOM 2025 C CA . ALA A 1 270 ? 4.93 36.5 22.891 1 90 270 ALA A CA 1
ATOM 2026 C C . ALA A 1 270 ? 4 37.188 21.891 1 90 270 ALA A C 1
ATOM 2028 O O . ALA A 1 270 ? 3.375 38.188 22.219 1 90 270 ALA A O 1
ATOM 2029 N N . ALA A 1 271 ? 3.943 36.656 20.766 1 92.62 271 ALA A N 1
ATOM 2030 C CA . ALA A 1 271 ? 3.094 37.219 19.734 1 92.62 271 ALA A CA 1
ATOM 2031 C C . ALA A 1 271 ? 1.639 37.281 20.188 1 92.62 271 ALA A C 1
ATOM 2033 O O . ALA A 1 271 ? 0.92 38.25 19.859 1 92.62 271 ALA A O 1
ATOM 2034 N N . ILE A 1 272 ? 1.176 36.312 20.906 1 96.12 272 ILE A N 1
ATOM 2035 C CA . ILE A 1 272 ? -0.217 36.25 21.328 1 96.12 272 ILE A CA 1
ATOM 2036 C C . ILE A 1 272 ? -0.529 37.438 22.25 1 96.12 272 ILE A C 1
ATOM 2038 O O . ILE A 1 272 ? -1.508 38.156 22.031 1 96.12 272 ILE A O 1
ATOM 2042 N N . ALA A 1 273 ? 0.312 37.656 23.203 1 94.38 273 ALA A N 1
ATOM 2043 C CA . ALA A 1 273 ? 0.109 38.781 24.094 1 94.38 273 ALA A CA 1
ATOM 2044 C C . ALA A 1 273 ? 0.163 40.094 23.312 1 94.38 273 ALA A C 1
ATOM 2046 O O . ALA A 1 273 ? -0.627 41 23.562 1 94.38 273 ALA A O 1
ATOM 2047 N N . GLY A 1 274 ? 1.108 40.219 22.422 1 93.88 274 GLY A N 1
ATOM 2048 C CA . GLY A 1 274 ? 1.205 41.406 21.594 1 93.88 274 GLY A CA 1
ATOM 2049 C C . GLY A 1 274 ? -0.051 41.656 20.781 1 93.88 274 GLY A C 1
ATOM 2050 O O . GLY A 1 274 ? -0.513 42.781 20.688 1 93.88 274 GLY A O 1
ATOM 2051 N N . TYR A 1 275 ? -0.588 40.656 20.203 1 94.75 275 TYR A N 1
ATOM 2052 C CA . TYR A 1 275 ? -1.806 40.781 19.406 1 94.75 275 TYR A CA 1
ATOM 2053 C C . TYR A 1 275 ? -2.979 41.219 20.266 1 94.75 275 TYR A C 1
ATOM 2055 O O . TYR A 1 275 ? -3.762 42.094 19.875 1 94.75 275 TYR A O 1
ATOM 2063 N N . CYS A 1 276 ? -3.049 40.656 21.422 1 94.94 276 CYS A N 1
ATOM 2064 C CA . CYS A 1 276 ? -4.145 41 22.328 1 94.94 276 CYS A CA 1
ATOM 2065 C C . CYS A 1 276 ? -4.031 42.438 22.812 1 94.94 276 CYS A C 1
ATOM 2067 O O . CYS A 1 276 ? -5.039 43.125 22.938 1 94.94 276 CYS A O 1
ATOM 2069 N N . GLN A 1 277 ? -2.857 42.844 23.047 1 93.5 277 GLN A N 1
ATOM 2070 C CA . GLN A 1 277 ? -2.639 44.219 23.422 1 93.5 277 GLN A CA 1
ATOM 2071 C C . GLN A 1 277 ? -3.008 45.156 22.281 1 93.5 277 GLN A C 1
ATOM 2073 O O . GLN A 1 277 ? -3.66 46.188 22.5 1 93.5 277 GLN A O 1
ATOM 2078 N N . ALA A 1 278 ? -2.604 44.812 21.141 1 92.94 278 ALA A N 1
ATOM 2079 C CA . ALA A 1 278 ? -2.924 45.625 19.969 1 92.94 278 ALA A CA 1
ATOM 2080 C C . ALA A 1 278 ? -4.434 45.75 19.781 1 92.94 278 ALA A C 1
ATOM 2082 O O . ALA A 1 278 ? -4.945 46.844 19.5 1 92.94 278 ALA A O 1
ATOM 2083 N N . LEU A 1 279 ? -5.156 44.75 19.953 1 92.94 279 LEU A N 1
ATOM 2084 C CA . LEU A 1 279 ? -6.605 44.719 19.766 1 92.94 279 LEU A CA 1
ATOM 2085 C C . LEU A 1 279 ? -7.305 45.562 20.844 1 92.94 279 LEU A C 1
ATOM 2087 O O . LEU A 1 279 ? -8.391 46.094 20.594 1 92.94 279 LEU A O 1
ATOM 2091 N N . GLY A 1 280 ? -6.703 45.656 21.969 1 86.69 280 GLY A N 1
ATOM 2092 C CA . GLY A 1 280 ? -7.242 46.469 23.031 1 86.69 280 GLY A CA 1
ATOM 2093 C C . GLY A 1 280 ? -6.98 47.938 22.828 1 86.69 280 GLY A C 1
ATOM 2094 O O . GLY A 1 280 ? -7.668 48.781 23.406 1 86.69 280 GLY A O 1
ATOM 2095 N N . ALA A 1 281 ? -5.984 48.219 22.125 1 76 281 ALA A N 1
ATOM 2096 C CA . ALA A 1 281 ? -5.602 49.594 21.922 1 76 281 ALA A CA 1
ATOM 2097 C C . ALA A 1 281 ? -6.574 50.312 20.984 1 76 281 ALA A C 1
ATOM 2099 O O . ALA A 1 281 ? -6.613 51.531 20.922 1 76 281 ALA A O 1
ATOM 2100 N N . GLY A 1 282 ? -7.262 49.656 20.266 1 63.69 282 GLY A N 1
ATOM 2101 C CA . GLY A 1 282 ? -8.273 50.25 19.406 1 63.69 282 GLY A CA 1
ATOM 2102 C C . GLY A 1 282 ? -9.383 50.938 20.172 1 63.69 282 GLY A C 1
ATOM 2103 O O . GLY A 1 282 ? -10.242 51.594 19.578 1 63.69 282 GLY A O 1
ATOM 2104 N N . GLY A 1 283 ? -9.461 50.844 21.469 1 60.94 283 GLY A N 1
ATOM 2105 C CA . GLY A 1 283 ? -10.508 51.344 22.359 1 60.94 283 GLY A CA 1
ATOM 2106 C C . GLY A 1 283 ? -10.445 52.812 22.609 1 60.94 283 GLY A C 1
ATOM 2107 O O . GLY A 1 283 ? -11.008 53.312 23.578 1 60.94 283 GLY A O 1
ATOM 2108 N N . GLY A 1 284 ? -9.766 53.562 21.828 1 55.81 284 GLY A N 1
ATOM 2109 C CA . GLY A 1 284 ? -9.781 55 22.109 1 55.81 284 GLY A CA 1
ATOM 2110 C C . GLY A 1 284 ? -11.18 55.562 22.188 1 55.81 284 GLY A C 1
ATOM 2111 O O . GLY A 1 284 ? -12.164 54.875 21.984 1 55.81 284 GLY A O 1
ATOM 2112 N N . GLU A 1 285 ? -11.383 56.875 22.75 1 54.75 285 GLU A N 1
ATOM 2113 C CA . GLU A 1 285 ? -12.523 57.719 23.078 1 54.75 285 GLU A CA 1
ATOM 2114 C C . GLU A 1 285 ? -13.32 58.094 21.828 1 54.75 285 GLU A C 1
ATOM 2116 O O . GLU A 1 285 ? -12.781 58.688 20.891 1 54.75 285 GLU A O 1
ATOM 2121 N N . GLY A 1 286 ? -14.062 57.125 21.094 1 62.06 286 GLY A N 1
ATOM 2122 C CA . GLY A 1 286 ? -15 57.469 20.047 1 62.06 286 GLY A CA 1
ATOM 2123 C C . GLY A 1 286 ? -15.391 56.312 19.156 1 62.06 286 GLY A C 1
ATOM 2124 O O . GLY A 1 286 ? -14.633 55.344 19.016 1 62.06 286 GLY A O 1
ATOM 2125 N N . GLY A 1 287 ? -16.656 56.312 18.828 1 67.69 287 GLY A N 1
ATOM 2126 C CA . GLY A 1 287 ? -17.297 55.406 17.875 1 67.69 287 GLY A CA 1
ATOM 2127 C C . GLY A 1 287 ? -17.891 54.188 18.531 1 67.69 287 GLY A C 1
ATOM 2128 O O . GLY A 1 287 ? -17.688 53.938 19.719 1 67.69 287 GLY A O 1
ATOM 2129 N N . GLY A 1 288 ? -18.766 53.469 17.984 1 81.5 288 GLY A N 1
ATOM 2130 C CA . GLY A 1 288 ? -19.422 52.25 18.422 1 81.5 288 GLY A CA 1
ATOM 2131 C C . GLY A 1 288 ? -18.484 51.062 18.453 1 81.5 288 GLY A C 1
ATOM 2132 O O . GLY A 1 288 ? -17.297 51.188 18.172 1 81.5 288 GLY A O 1
ATOM 2133 N N . TRP A 1 289 ? -18.875 50.062 19.094 1 82.44 289 TRP A N 1
ATOM 2134 C CA . TRP A 1 289 ? -18.109 48.844 19.312 1 82.44 289 TRP A CA 1
ATOM 2135 C C . TRP A 1 289 ? -17.453 48.375 18.016 1 82.44 289 TRP A C 1
ATOM 2137 O O . TRP A 1 289 ? -16.344 47.844 18.031 1 82.44 289 TRP A O 1
ATOM 2147 N N . ARG A 1 290 ? -18.094 48.562 16.938 1 90.38 290 ARG A N 1
ATOM 2148 C CA . ARG A 1 290 ? -17.562 48.125 15.656 1 90.38 290 ARG A CA 1
ATOM 2149 C C . ARG A 1 290 ? -16.359 48.938 15.242 1 90.38 290 ARG A C 1
ATOM 2151 O O . ARG A 1 290 ? -15.344 48.406 14.789 1 90.38 290 ARG A O 1
ATOM 2158 N N . ALA A 1 291 ? -16.469 50.219 15.391 1 87.94 291 ALA A N 1
ATOM 2159 C CA . ALA A 1 291 ? -15.344 51.094 15.07 1 87.94 291 ALA A CA 1
ATOM 2160 C C . ALA A 1 291 ? -14.133 50.781 15.938 1 87.94 291 ALA A C 1
ATOM 2162 O O . ALA A 1 291 ? -13 50.781 15.445 1 87.94 291 ALA A O 1
ATOM 2163 N N . ARG A 1 292 ? -14.406 50.562 17.172 1 88.88 292 ARG A N 1
ATOM 2164 C CA . ARG A 1 292 ? -13.328 50.219 18.078 1 88.88 292 ARG A CA 1
ATOM 2165 C C . ARG A 1 292 ? -12.68 48.875 17.656 1 88.88 292 ARG A C 1
ATOM 2167 O O . ARG A 1 292 ? -11.461 48.75 17.688 1 88.88 292 ARG A O 1
ATOM 2174 N N . GLY A 1 293 ? -13.523 47.969 17.328 1 91.38 293 GLY A N 1
ATOM 2175 C CA . GLY A 1 293 ? -13.031 46.688 16.844 1 91.38 293 GLY A CA 1
ATOM 2176 C C . GLY A 1 293 ? -12.156 46.812 15.609 1 91.38 293 GLY A C 1
ATOM 2177 O O . GLY A 1 293 ? -11.109 46.156 15.516 1 91.38 293 GLY A O 1
ATOM 2178 N N . LEU A 1 294 ? -12.57 47.594 14.672 1 92.38 294 LEU A N 1
ATOM 2179 C CA . LEU A 1 294 ? -11.836 47.75 13.422 1 92.38 294 LEU A CA 1
ATOM 2180 C C . LEU A 1 294 ? -10.508 48.469 13.656 1 92.38 294 LEU A C 1
ATOM 2182 O O . LEU A 1 294 ? -9.516 48.188 12.992 1 92.38 294 LEU A O 1
ATOM 2186 N N . ARG A 1 295 ? -10.5 49.438 14.602 1 91.5 295 ARG A N 1
ATOM 2187 C CA . ARG A 1 295 ? -9.242 50.062 14.961 1 91.5 295 ARG A CA 1
ATOM 2188 C C . ARG A 1 295 ? -8.273 49.062 15.578 1 91.5 295 ARG A C 1
ATOM 2190 O O . ARG A 1 295 ? -7.07 49.125 15.328 1 91.5 295 ARG A O 1
ATOM 2197 N N . GLY A 1 296 ? -8.844 48.188 16.406 1 93.12 296 GLY A N 1
ATOM 2198 C CA . GLY A 1 296 ? -8.039 47.094 16.938 1 93.12 296 GLY A CA 1
ATOM 2199 C C . GLY A 1 296 ? -7.457 46.219 15.844 1 93.12 296 GLY A C 1
ATOM 2200 O O . GLY A 1 296 ? -6.289 45.844 15.914 1 93.12 296 GLY A O 1
ATOM 2201 N N . VAL A 1 297 ? -8.266 45.906 14.859 1 94.31 297 VAL A N 1
ATOM 2202 C CA . VAL A 1 297 ? -7.82 45.094 13.742 1 94.31 297 VAL A CA 1
ATOM 2203 C C . VAL A 1 297 ? -6.68 45.781 13.008 1 94.31 297 VAL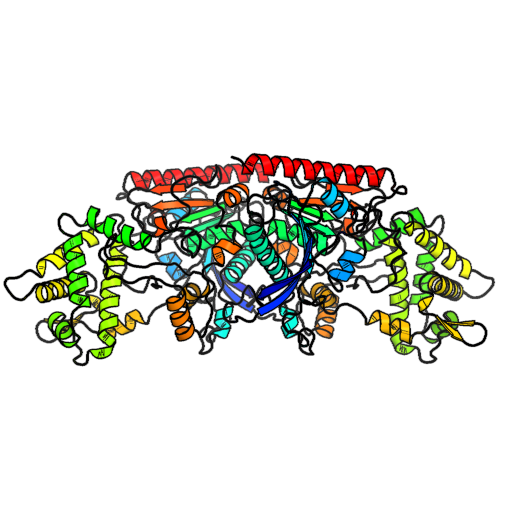 A C 1
ATOM 2205 O O . VAL A 1 297 ? -5.695 45.156 12.625 1 94.31 297 VAL A O 1
ATOM 2208 N N . LEU A 1 298 ? -6.82 47.062 12.766 1 93.25 298 LEU A N 1
ATOM 2209 C CA . LEU A 1 298 ? -5.746 47.812 12.125 1 93.25 298 LEU A CA 1
ATOM 2210 C C . LEU A 1 298 ? -4.453 47.688 12.93 1 93.25 298 LEU A C 1
ATOM 2212 O O . LEU A 1 298 ? -3.381 47.5 12.352 1 93.25 298 LEU A O 1
ATOM 2216 N N . SER A 1 299 ? -4.535 47.875 14.258 1 93.62 299 SER A N 1
ATOM 2217 C CA . SER A 1 299 ? -3.367 47.75 15.125 1 93.62 299 SER A CA 1
ATOM 2218 C C . SER A 1 299 ? -2.75 46.344 15.039 1 93.62 299 SER A C 1
ATOM 2220 O O . SER A 1 299 ? -1.525 46.219 15.016 1 93.62 299 SER A O 1
ATOM 2222 N N . LEU A 1 300 ? -3.604 45.375 15.039 1 94.69 300 LEU A N 1
ATOM 2223 C CA . LEU A 1 300 ? -3.143 43.969 14.906 1 94.69 300 LEU A CA 1
ATOM 2224 C C . LEU A 1 300 ? -2.387 43.781 13.594 1 94.69 300 LEU A C 1
ATOM 2226 O O . LEU A 1 300 ? -1.313 43.188 13.57 1 94.69 300 LEU A O 1
ATOM 2230 N N . LEU A 1 301 ? -2.949 44.25 12.484 1 93.81 301 LEU A N 1
ATOM 2231 C CA . LEU A 1 301 ? -2.336 44.125 11.172 1 93.81 301 LEU A CA 1
ATOM 2232 C C . LEU A 1 301 ? -0.995 44.844 11.109 1 93.81 301 LEU A C 1
ATOM 2234 O O . LEU A 1 301 ? -0.044 44.344 10.5 1 93.81 301 LEU A O 1
ATOM 2238 N N . ARG A 1 302 ? -0.876 45.969 11.727 1 92.62 302 ARG A N 1
ATOM 2239 C CA . ARG A 1 302 ? 0.377 46.719 11.758 1 92.62 302 ARG A CA 1
ATOM 2240 C C . ARG A 1 302 ? 1.45 45.969 12.531 1 92.62 302 ARG A C 1
ATOM 2242 O O . ARG A 1 302 ? 2.633 46.031 12.188 1 92.62 302 ARG A O 1
ATOM 2249 N N . LEU A 1 303 ? 1.024 45.312 13.539 1 92.75 303 LEU A N 1
ATOM 2250 C CA . LEU A 1 303 ? 1.955 44.562 14.367 1 92.75 303 LEU A CA 1
ATOM 2251 C C . LEU A 1 303 ? 2.322 43.219 13.719 1 92.75 303 LEU A C 1
ATOM 2253 O O . LEU A 1 303 ? 3.5 42.844 13.656 1 92.75 303 LEU A O 1
ATOM 2257 N N . GLY A 1 304 ? 1.327 42.5 13.234 1 93.19 304 GLY A N 1
ATOM 2258 C CA . GLY A 1 304 ? 1.508 41.125 12.805 1 93.19 304 GLY A CA 1
ATOM 2259 C C . GLY A 1 304 ? 1.857 41 11.328 1 93.19 304 GLY A C 1
ATOM 2260 O O . GLY A 1 304 ? 2.385 40 10.898 1 93.19 304 GLY A O 1
ATOM 2261 N N . ALA A 1 305 ? 1.551 42 10.5 1 93.44 305 ALA A N 1
ATOM 2262 C CA . ALA A 1 305 ? 1.781 41.969 9.055 1 93.44 305 ALA A CA 1
ATOM 2263 C C . ALA A 1 305 ? 2.232 43.312 8.539 1 93.44 305 ALA A C 1
ATOM 2265 O O . ALA A 1 305 ? 1.656 43.844 7.582 1 93.44 305 ALA A O 1
ATOM 2266 N N . PRO A 1 306 ? 3.281 43.75 9.078 1 92.12 306 PRO A N 1
ATOM 2267 C CA . PRO A 1 306 ? 3.709 45.125 8.68 1 92.12 306 PRO A CA 1
ATOM 2268 C C . PRO A 1 306 ? 4.113 45.188 7.211 1 92.12 306 PRO A C 1
ATOM 2270 O O . PRO A 1 306 ? 4.008 46.25 6.602 1 92.12 306 PRO A O 1
ATOM 2273 N N . SER A 1 307 ? 4.496 44.125 6.609 1 91.56 307 SER A N 1
ATOM 2274 C CA . SER A 1 307 ? 4.984 44.094 5.23 1 91.56 307 SER A CA 1
ATOM 2275 C C . SER A 1 307 ? 3.859 44.406 4.25 1 91.56 307 SER A C 1
ATOM 2277 O O . SER A 1 307 ? 4.117 44.719 3.082 1 91.56 307 SER A O 1
ATOM 2279 N N . PHE A 1 308 ? 2.666 44.344 4.691 1 92.56 308 PHE A N 1
ATOM 2280 C CA . PHE A 1 308 ? 1.544 44.594 3.793 1 92.56 308 PHE A CA 1
ATOM 2281 C C . PHE A 1 308 ? 1.142 46.062 3.809 1 92.56 308 PHE A C 1
ATOM 2283 O O . PHE A 1 308 ? 0.151 46.438 3.184 1 92.56 308 PHE A O 1
ATOM 2290 N N . PHE A 1 309 ? 1.885 46.844 4.496 1 93.69 309 PHE A N 1
ATOM 2291 C CA . PHE A 1 309 ? 1.623 48.281 4.516 1 93.69 309 PHE A CA 1
ATOM 2292 C C . PHE A 1 309 ? 2.609 49.031 3.623 1 93.69 309 PHE A C 1
ATOM 2294 O O . PHE A 1 309 ? 3.793 48.688 3.58 1 93.69 309 PHE A O 1
ATOM 2301 N N . SER A 1 310 ? 2.061 49.969 2.889 1 93.81 310 SER A N 1
ATOM 2302 C CA . SER A 1 310 ? 2.867 50.844 2.031 1 93.81 310 SER A CA 1
ATOM 2303 C C . SER A 1 310 ? 2.84 52.281 2.52 1 93.81 310 SER A C 1
ATOM 2305 O O . SER A 1 310 ? 1.861 52.719 3.127 1 93.81 310 SER A O 1
ATOM 2307 N N . PRO A 1 311 ? 3.957 52.938 2.199 1 91.75 311 PRO A N 1
ATOM 2308 C CA . PRO A 1 311 ? 3.955 54.344 2.561 1 91.75 311 PRO A CA 1
ATOM 2309 C C . PRO A 1 311 ? 2.93 55.156 1.77 1 91.75 311 PRO A C 1
ATOM 2311 O O . PRO A 1 311 ? 2.742 54.938 0.573 1 91.75 311 PRO A O 1
ATOM 2314 N N . ARG A 1 312 ? 2.176 55.969 2.432 1 89.31 312 ARG A N 1
ATOM 2315 C CA . ARG A 1 312 ? 1.217 56.875 1.827 1 89.31 312 ARG A CA 1
ATOM 2316 C C . ARG A 1 312 ? 1.161 58.188 2.598 1 89.31 312 ARG A C 1
ATOM 2318 O O . ARG A 1 312 ? 0.639 58.25 3.713 1 89.31 312 ARG A O 1
ATOM 2325 N N . GLY A 1 313 ? 1.594 59.281 1.912 1 85 313 GLY A N 1
ATOM 2326 C CA . GLY A 1 313 ? 1.674 60.562 2.594 1 85 313 GLY A CA 1
ATOM 2327 C C . GLY A 1 313 ? 2.471 60.5 3.883 1 85 313 GLY A C 1
ATOM 2328 O O . GLY A 1 313 ? 3.605 60.031 3.896 1 85 313 GLY A O 1
ATOM 2329 N N . ASN A 1 314 ? 1.751 60.938 4.98 1 79.25 314 ASN A N 1
ATOM 2330 C CA . ASN A 1 314 ? 2.418 61 6.281 1 79.25 314 ASN A CA 1
ATOM 2331 C C . ASN A 1 314 ? 2.18 59.719 7.07 1 79.25 314 ASN A C 1
ATOM 2333 O O . ASN A 1 314 ? 2.473 59.656 8.266 1 79.25 314 ASN A O 1
ATOM 2337 N N . GLY A 1 315 ? 1.626 58.719 6.383 1 88.38 315 GLY A N 1
ATOM 2338 C CA . GLY A 1 315 ? 1.377 57.438 7.062 1 88.38 315 GLY A CA 1
ATOM 2339 C C . GLY A 1 315 ? 1.541 56.25 6.156 1 88.38 315 GLY A C 1
ATOM 2340 O O . GLY A 1 315 ? 2.432 56.219 5.305 1 88.38 315 GLY A O 1
ATOM 2341 N N . SER A 1 316 ? 0.881 55.25 6.527 1 92.25 316 SER A N 1
ATOM 2342 C CA . SER A 1 316 ? 0.914 54.031 5.727 1 92.25 316 SER A CA 1
ATOM 2343 C C . SER A 1 316 ? -0.494 53.5 5.438 1 92.25 316 SER A C 1
ATOM 2345 O O . SER A 1 316 ? -1.452 53.906 6.105 1 92.25 316 SER A O 1
ATOM 2347 N N . CYS A 1 317 ? -0.634 52.875 4.43 1 93.12 317 CYS A N 1
ATOM 2348 C CA . CYS A 1 317 ? -1.898 52.219 4.059 1 93.12 317 CYS A CA 1
ATOM 2349 C C . CYS A 1 317 ? -1.727 50.719 3.863 1 93.12 317 CYS A C 1
ATOM 2351 O O . CYS A 1 317 ? -0.642 50.281 3.51 1 93.12 317 CYS A O 1
ATOM 2353 N N . LEU A 1 318 ? -2.785 50 4.145 1 92.94 318 LEU A N 1
ATOM 2354 C CA . LEU A 1 318 ? -2.791 48.562 3.9 1 92.94 318 LEU A CA 1
ATOM 2355 C C . LEU A 1 318 ? -2.869 48.281 2.406 1 92.94 318 LEU A C 1
ATOM 2357 O O . LEU A 1 318 ? -3.855 48.625 1.752 1 92.94 318 LEU A O 1
ATOM 2361 N N . ASN A 1 319 ? -1.926 47.625 1.847 1 91.5 319 ASN A N 1
ATOM 2362 C CA . ASN A 1 319 ? -1.827 47.281 0.427 1 91.5 319 ASN A CA 1
ATOM 2363 C C . ASN A 1 319 ? -2.623 46.031 0.078 1 91.5 319 ASN A C 1
ATOM 2365 O O . ASN A 1 319 ? -2.098 44.938 0.149 1 91.5 319 ASN A O 1
ATOM 2369 N N . LEU A 1 320 ? -3.752 46.25 -0.441 1 88.06 320 LEU A N 1
ATOM 2370 C CA . LEU A 1 320 ? -4.645 45.125 -0.71 1 88.06 320 LEU A CA 1
ATOM 2371 C C . LEU A 1 320 ? -4.121 44.281 -1.864 1 88.06 320 LEU A C 1
ATOM 2373 O O . LEU A 1 320 ? -4.375 43.062 -1.919 1 88.06 320 LEU A O 1
ATOM 2377 N N . THR A 1 321 ? -3.436 44.875 -2.715 1 86.56 321 THR A N 1
ATOM 2378 C CA . THR A 1 321 ? -2.816 44.125 -3.805 1 86.56 321 THR A CA 1
ATOM 2379 C C . THR A 1 321 ? -1.809 43.094 -3.262 1 86.56 321 THR A C 1
ATOM 2381 O O . THR A 1 321 ? -1.77 41.969 -3.711 1 86.56 321 THR A O 1
ATOM 2384 N N . ALA A 1 322 ? -1.024 43.531 -2.314 1 86.75 322 ALA A N 1
ATOM 2385 C CA . ALA A 1 322 ? -0.051 42.625 -1.684 1 86.75 322 ALA A CA 1
ATOM 2386 C C . ALA A 1 322 ? -0.747 41.531 -0.909 1 86.75 322 ALA A C 1
ATOM 2388 O O . ALA A 1 322 ? -0.291 40.375 -0.914 1 86.75 322 ALA A O 1
ATOM 2389 N N . VAL A 1 323 ? -1.771 41.875 -0.262 1 84.88 323 VAL A N 1
ATOM 2390 C CA . VAL A 1 323 ? -2.535 40.906 0.498 1 84.88 323 VAL A CA 1
ATOM 2391 C C . VAL A 1 323 ? -3.098 39.844 -0.448 1 84.88 323 VAL A C 1
ATOM 2393 O O . VAL A 1 323 ? -3.002 38.625 -0.175 1 84.88 323 VAL A O 1
ATOM 2396 N N . ARG A 1 324 ? -3.648 40.25 -1.523 1 82.94 324 ARG A N 1
ATOM 2397 C CA . ARG A 1 324 ? -4.215 39.344 -2.516 1 82.94 324 ARG A CA 1
ATOM 2398 C C . ARG A 1 324 ? -3.133 38.469 -3.121 1 82.94 324 ARG A C 1
ATOM 2400 O O . ARG A 1 324 ? -3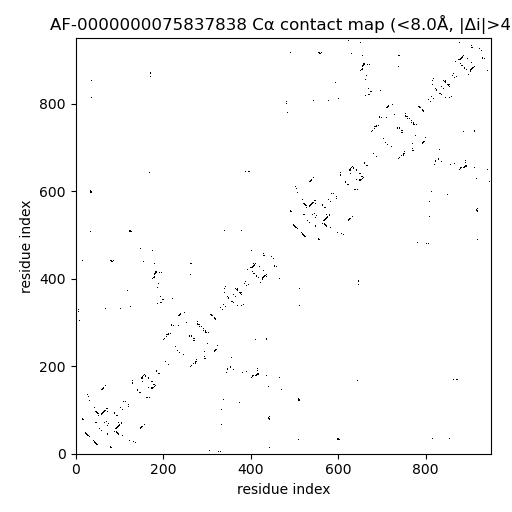.355 37.281 -3.344 1 82.94 324 ARG A O 1
ATOM 2407 N N . ALA A 1 325 ? -2.035 39.031 -3.383 1 81.31 325 ALA A N 1
ATOM 2408 C CA . ALA A 1 325 ? -0.927 38.281 -3.957 1 81.31 325 ALA A CA 1
ATOM 2409 C C . ALA A 1 325 ? -0.463 37.188 -3.006 1 81.31 325 ALA A C 1
ATOM 2411 O O . ALA A 1 325 ? -0.169 36.062 -3.436 1 81.31 325 ALA A O 1
ATOM 2412 N N . LYS A 1 326 ? -0.383 37.469 -1.826 1 80.06 326 LYS A N 1
ATOM 2413 C CA . LYS A 1 326 ? 0.041 36.469 -0.826 1 80.06 326 LYS A CA 1
ATOM 2414 C C . LYS A 1 326 ? -0.985 35.344 -0.683 1 80.06 326 LYS A C 1
ATOM 2416 O O . LYS A 1 326 ? -0.62 34.188 -0.541 1 80.06 326 LYS A O 1
ATOM 2421 N N . ALA A 1 327 ? -2.15 35.719 -0.695 1 73.06 327 ALA A N 1
ATOM 2422 C CA . ALA A 1 327 ? -3.227 34.75 -0.58 1 73.06 327 ALA A CA 1
ATOM 2423 C C . ALA A 1 327 ? -3.197 33.781 -1.745 1 73.06 327 ALA A C 1
ATOM 2425 O O . ALA A 1 327 ? -3.562 32.594 -1.59 1 73.06 327 ALA A O 1
ATOM 2426 N N . ALA A 1 328 ? -2.693 34.188 -2.834 1 67.75 328 ALA A N 1
ATOM 2427 C CA . ALA A 1 328 ? -2.672 33.375 -4.055 1 67.75 328 ALA A CA 1
ATOM 2428 C C . ALA A 1 328 ? -1.431 32.5 -4.105 1 67.75 328 ALA A C 1
ATOM 2430 O O . ALA A 1 328 ? -1.361 31.562 -4.902 1 67.75 328 ALA A O 1
ATOM 2431 N N . GLU A 1 329 ? -0.427 32.75 -3.266 1 62.34 329 GLU A N 1
ATOM 2432 C CA . GLU A 1 329 ? 0.839 32 -3.273 1 62.34 329 GLU A CA 1
ATOM 2433 C C . GLU A 1 329 ? 0.664 30.594 -2.744 1 62.34 329 GLU A C 1
ATOM 2435 O O . GLU A 1 329 ? 1.597 29.781 -2.791 1 62.34 329 GLU A O 1
ATOM 2440 N N . GLY A 1 330 ? -0.368 30.156 -2.549 1 61.69 330 GLY A N 1
ATOM 2441 C CA . GLY A 1 330 ? -0.487 28.797 -2.018 1 61.69 330 GLY A CA 1
ATOM 2442 C C . GLY A 1 330 ? 0.093 27.75 -2.939 1 61.69 330 GLY A C 1
ATOM 2443 O O . GLY A 1 330 ? 0.164 27.938 -4.152 1 61.69 330 GLY A O 1
ATOM 2444 N N . SER A 1 331 ? 0.633 26.703 -2.348 1 78.62 331 SER A N 1
ATOM 2445 C CA . SER A 1 331 ? 1.17 25.578 -3.096 1 78.62 331 SER A CA 1
ATOM 2446 C C . SER A 1 331 ? 0.06 24.812 -3.803 1 78.62 331 SER A C 1
ATOM 2448 O O . SER A 1 331 ? -0.864 24.312 -3.16 1 78.62 331 SER A O 1
ATOM 2450 N N . VAL A 1 332 ? 0.151 24.859 -5.121 1 86.25 332 VAL A N 1
ATOM 2451 C CA . VAL A 1 332 ? -0.813 24.109 -5.918 1 86.25 332 VAL A CA 1
ATOM 2452 C C . VAL A 1 332 ? -0.846 22.656 -5.449 1 86.25 332 VAL A C 1
ATOM 2454 O O . VAL A 1 332 ? -1.921 22.062 -5.289 1 86.25 332 VAL A O 1
ATOM 2457 N N . GLY A 1 333 ? 0.321 22.109 -5.16 1 89.88 333 GLY A N 1
ATOM 2458 C CA . GLY A 1 333 ? 0.409 20.734 -4.715 1 89.88 333 GLY A CA 1
ATOM 2459 C C . GLY A 1 333 ? -0.295 20.484 -3.393 1 89.88 333 GLY A C 1
ATOM 2460 O O . GLY A 1 333 ? -1.084 19.547 -3.268 1 89.88 333 GLY A O 1
ATOM 2461 N N . TRP A 1 334 ? -0.027 21.359 -2.502 1 91.81 334 TRP A N 1
ATOM 2462 C CA . TRP A 1 334 ? -0.651 21.172 -1.195 1 91.81 334 TRP A CA 1
ATOM 2463 C C . TRP A 1 334 ? -2.164 21.344 -1.285 1 91.81 334 TRP A C 1
ATOM 2465 O O . TRP A 1 334 ? -2.918 20.578 -0.684 1 91.81 334 TRP A O 1
ATOM 2475 N N . ASN A 1 335 ? -2.615 22.391 -1.974 1 90.94 335 ASN A N 1
ATOM 2476 C CA . ASN A 1 335 ? -4.051 22.609 -2.121 1 90.94 335 ASN A CA 1
ATOM 2477 C C . ASN A 1 335 ? -4.734 21.391 -2.754 1 90.94 335 ASN A C 1
ATOM 2479 O O . ASN A 1 335 ? -5.867 21.062 -2.398 1 90.94 335 ASN A O 1
ATOM 2483 N N . TYR A 1 336 ? -4.051 20.812 -3.648 1 93.25 336 TYR A N 1
ATOM 2484 C CA . TYR A 1 336 ? -4.617 19.641 -4.293 1 93.25 336 TYR A CA 1
ATOM 2485 C C . TYR A 1 336 ? -4.773 18.484 -3.295 1 93.25 336 TYR A C 1
ATOM 2487 O O . TYR A 1 336 ? -5.832 17.859 -3.229 1 93.25 336 TYR A O 1
ATOM 2495 N N . LEU A 1 337 ? -3.746 18.234 -2.559 1 94.38 337 LEU A N 1
ATOM 2496 C CA . LEU A 1 337 ? -3.826 17.188 -1.541 1 94.38 337 LEU A CA 1
ATOM 2497 C C . LEU A 1 337 ? -4.918 17.5 -0.524 1 94.38 337 LEU A C 1
ATOM 2499 O O . LEU A 1 337 ? -5.664 16.609 -0.114 1 94.38 337 LEU A O 1
ATOM 2503 N N . ALA A 1 338 ? -5.02 18.75 -0.142 1 93.12 338 ALA A N 1
ATOM 2504 C CA . ALA A 1 338 ? -5.938 19.188 0.91 1 93.12 338 ALA A CA 1
ATOM 2505 C C . ALA A 1 338 ? -7.391 19.047 0.46 1 93.12 338 ALA A C 1
ATOM 2507 O O . ALA A 1 338 ? -8.289 18.922 1.29 1 93.12 338 ALA A O 1
ATOM 2508 N N . CYS A 1 339 ? -7.609 19.078 -0.773 1 91.81 339 CYS A N 1
ATOM 2509 C CA . CYS A 1 339 ? -9.008 18.953 -1.175 1 91.81 339 CYS A CA 1
ATOM 2510 C C . CYS A 1 339 ? -9.336 17.516 -1.571 1 91.81 339 CYS A C 1
ATOM 2512 O O . CYS A 1 339 ? -10.484 17.094 -1.46 1 91.81 339 CYS A O 1
ATOM 2514 N N . THR A 1 340 ? -8.344 16.75 -1.982 1 94.94 340 THR A N 1
ATOM 2515 C CA . THR A 1 340 ? -8.672 15.453 -2.566 1 94.94 340 THR A CA 1
ATOM 2516 C C . THR A 1 340 ? -8.555 14.344 -1.524 1 94.94 340 THR A C 1
ATOM 2518 O O . THR A 1 340 ? -9.422 13.469 -1.446 1 94.94 340 THR A O 1
ATOM 2521 N N . GLU A 1 341 ? -7.484 14.367 -0.797 1 95.56 341 GLU A N 1
ATOM 2522 C CA . GLU A 1 341 ? -7.16 13.195 0.005 1 95.56 341 GLU A CA 1
ATOM 2523 C C . GLU A 1 341 ? -6.887 13.57 1.458 1 95.56 341 GLU A C 1
ATOM 2525 O O . GLU A 1 341 ? -7.266 12.844 2.377 1 95.56 341 GLU A O 1
ATOM 2530 N N . ILE A 1 342 ? -6.137 14.648 1.675 1 96 342 ILE A N 1
ATOM 2531 C CA . ILE A 1 342 ? -5.828 15.125 3.02 1 96 342 ILE A CA 1
ATOM 2532 C C . ILE A 1 342 ? -6.824 16.203 3.424 1 96 342 ILE A C 1
ATOM 2534 O O . ILE A 1 342 ? -6.469 17.391 3.48 1 96 342 ILE A O 1
ATOM 2538 N N . VAL A 1 343 ? -7.988 15.781 3.705 1 96 343 VAL A N 1
ATOM 2539 C CA . VAL A 1 343 ? -9.109 16.672 3.957 1 96 343 VAL A CA 1
ATOM 2540 C C . VAL A 1 343 ? -9.383 16.75 5.457 1 96 343 VAL A C 1
ATOM 2542 O O . VAL A 1 343 ? -10.117 15.93 6.004 1 96 343 VAL A O 1
ATOM 2545 N N . HIS A 1 344 ? -8.914 17.734 6.074 1 96.56 344 HIS A N 1
ATOM 2546 C CA . HIS A 1 344 ? -9.117 17.922 7.508 1 96.56 344 HIS A CA 1
ATOM 2547 C C . HIS A 1 344 ? -10.367 18.75 7.785 1 96.56 344 HIS A C 1
ATOM 2549 O O . HIS A 1 344 ? -10.477 19.891 7.336 1 96.56 344 HIS A O 1
ATOM 2555 N N . PRO A 1 345 ? -11.328 18.203 8.531 1 96.62 345 PRO A N 1
ATOM 2556 C CA . PRO A 1 345 ? -12.492 19 8.914 1 96.62 345 PRO A CA 1
ATOM 2557 C C . PRO A 1 345 ? -12.18 20.031 10 1 96.62 345 PRO A C 1
ATOM 2559 O O . PRO A 1 345 ? -11.992 19.672 11.164 1 96.62 345 PRO A O 1
ATOM 2562 N N . ILE A 1 346 ? -12.148 21.281 9.633 1 97 346 ILE A N 1
ATOM 2563 C CA . ILE A 1 346 ? -11.875 22.359 10.594 1 97 346 ILE A CA 1
ATOM 2564 C C . ILE A 1 346 ? -12.922 23.453 10.445 1 97 346 ILE A C 1
ATOM 2566 O O . ILE A 1 346 ? -12.969 24.141 9.414 1 97 346 ILE A O 1
ATOM 2570 N N . GLY A 1 347 ? -13.766 23.578 11.383 1 97.19 347 GLY A N 1
ATOM 2571 C CA . GLY A 1 347 ? -14.781 24.609 11.445 1 97.19 347 GLY A CA 1
ATOM 2572 C C . GLY A 1 347 ? -14.641 25.516 12.656 1 97.19 347 GLY A C 1
ATOM 2573 O O . GLY A 1 347 ? -13.641 25.453 13.367 1 97.19 347 GLY A O 1
ATOM 2574 N N . ALA A 1 348 ? -15.508 26.406 12.766 1 97.31 348 ALA A N 1
ATOM 2575 C CA . ALA A 1 3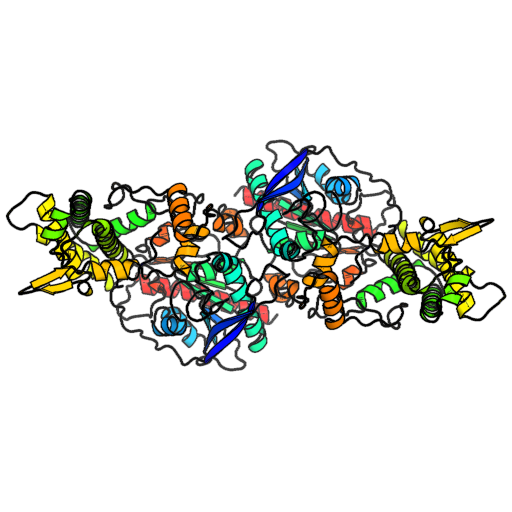48 ? -15.617 27.328 13.891 1 97.31 348 ALA A CA 1
ATOM 2576 C C . ALA A 1 348 ? -17.062 27.484 14.336 1 97.31 348 ALA A C 1
ATOM 2578 O O . ALA A 1 348 ? -17.984 27.516 13.508 1 97.31 348 ALA A O 1
ATOM 2579 N N . ASN A 1 349 ? -17.281 27.625 15.695 1 97.62 349 ASN A N 1
ATOM 2580 C CA . ASN A 1 349 ? -18.656 27.703 16.172 1 97.62 349 ASN A CA 1
ATOM 2581 C C . ASN A 1 349 ? -18.875 28.922 17.078 1 97.62 349 ASN A C 1
ATOM 2583 O O . ASN A 1 349 ? -19.969 29.156 17.562 1 97.62 349 ASN A O 1
ATOM 2587 N N . ASN A 1 350 ? -17.859 29.672 17.359 1 97.44 350 ASN A N 1
ATOM 2588 C CA . ASN A 1 350 ? -17.891 30.859 18.188 1 97.44 350 ASN A CA 1
ATOM 2589 C C . ASN A 1 350 ? -18.359 30.547 19.609 1 97.44 350 ASN A C 1
ATOM 2591 O O . ASN A 1 350 ? -18.781 31.438 20.344 1 97.44 350 ASN A O 1
ATOM 2595 N N . VAL A 1 351 ? -18.422 29.359 20.016 1 97.75 351 VAL A N 1
ATOM 2596 C CA . VAL A 1 351 ? -18.75 28.922 21.375 1 97.75 351 VAL A CA 1
ATOM 2597 C C . VAL A 1 351 ? -17.5 28.375 22.047 1 97.75 351 VAL A C 1
ATOM 2599 O O . VAL A 1 351 ? -17.031 28.906 23.062 1 97.75 351 VAL A O 1
ATOM 2602 N N . THR A 1 352 ? -16.938 27.344 21.453 1 98 352 THR A N 1
ATOM 2603 C CA . THR A 1 352 ? -15.688 26.797 21.984 1 98 352 THR A CA 1
ATOM 2604 C C . THR A 1 352 ? -14.492 27.578 21.453 1 98 352 THR A C 1
ATOM 2606 O O . THR A 1 352 ? -13.367 27.391 21.938 1 98 352 THR A O 1
ATOM 2609 N N . ASP A 1 353 ? -14.711 28.469 20.516 1 98.25 353 ASP A N 1
ATOM 2610 C CA . ASP A 1 353 ? -13.664 29.281 19.922 1 98.25 353 ASP A CA 1
ATOM 2611 C C . ASP A 1 353 ? -14.156 30.719 19.703 1 98.25 353 ASP A C 1
ATOM 2613 O O . ASP A 1 353 ? -15.336 31.016 19.891 1 98.25 353 ASP A O 1
ATOM 2617 N N . PHE A 1 354 ? -13.25 31.641 19.344 1 98 354 PHE A N 1
ATOM 2618 C CA . PHE A 1 354 ? -13.602 33.062 19.219 1 98 354 PHE A CA 1
ATOM 2619 C C . PHE A 1 354 ? -13.789 33.438 17.75 1 98 354 PHE A C 1
ATOM 2621 O O . PHE A 1 354 ? -13.945 34.625 17.438 1 98 354 PHE A O 1
ATOM 2628 N N . PHE A 1 355 ? -13.75 32.531 16.828 1 96.81 355 PHE A N 1
ATOM 2629 C CA . PHE A 1 355 ? -13.898 32.812 15.398 1 96.81 355 PHE A CA 1
ATOM 2630 C C . PHE A 1 355 ? -15.375 32.938 15.031 1 96.81 355 PHE A C 1
ATOM 2632 O O . PHE A 1 355 ? -16.234 32.344 15.672 1 96.81 355 PHE A O 1
ATOM 2639 N N . PRO A 1 356 ? -15.664 33.75 13.93 1 94.5 356 PRO A N 1
ATOM 2640 C CA . PRO A 1 356 ? -17.031 33.719 13.422 1 94.5 356 PRO A CA 1
ATOM 2641 C C . PRO A 1 356 ? -17.484 32.344 13.016 1 94.5 356 PRO A C 1
ATOM 2643 O O . PRO A 1 356 ? -16.703 31.562 12.461 1 94.5 356 PRO A O 1
ATOM 2646 N N . PRO A 1 357 ? -18.781 32.062 13.32 1 95.25 357 PRO A N 1
ATOM 2647 C CA . PRO A 1 357 ? -19.266 30.703 12.984 1 95.25 357 PRO A CA 1
ATOM 2648 C C . PRO A 1 357 ? -19.047 30.359 11.508 1 95.25 357 PRO A C 1
ATOM 2650 O O . PRO A 1 357 ? -19.359 31.172 10.633 1 95.25 357 PRO A O 1
ATOM 2653 N N . ALA A 1 358 ? -18.453 29.297 11.297 1 93.62 358 ALA A N 1
ATOM 2654 C CA . ALA A 1 358 ? -18.188 28.75 9.969 1 93.62 358 ALA A CA 1
ATOM 2655 C C . ALA A 1 358 ? -18.078 27.219 10.016 1 93.62 358 ALA A C 1
ATOM 2657 O O . ALA A 1 358 ? -16.969 26.672 10.117 1 93.62 358 ALA A O 1
ATOM 2658 N N . ASN A 1 359 ? -19.188 26.531 9.812 1 95.75 359 ASN A N 1
ATOM 2659 C CA . ASN A 1 359 ? -19.203 25.062 9.836 1 95.75 359 ASN A CA 1
ATOM 2660 C C . ASN A 1 359 ? -18.484 24.484 8.617 1 95.75 359 ASN A C 1
ATOM 2662 O O . ASN A 1 359 ? -18.594 25.016 7.512 1 95.75 359 ASN A O 1
ATOM 2666 N N . TRP A 1 360 ? -17.781 23.438 8.891 1 95.12 360 TRP A N 1
ATOM 2667 C CA . TRP A 1 360 ? -17.172 22.672 7.805 1 95.12 360 TRP A CA 1
ATOM 2668 C C . TRP A 1 360 ? -18.141 21.625 7.273 1 95.12 360 TRP A C 1
ATOM 2670 O O . TRP A 1 360 ? -18.906 21.031 8.039 1 95.12 360 TRP A O 1
ATOM 2680 N N . SER A 1 361 ? -18.156 21.391 6.004 1 94.5 361 SER A N 1
ATOM 2681 C CA . SER A 1 361 ? -18.906 20.281 5.406 1 94.5 361 SER A CA 1
ATOM 2682 C C . SER A 1 361 ? -18.172 19.703 4.207 1 94.5 361 SER A C 1
ATOM 2684 O O . SER A 1 361 ? -17.391 20.391 3.559 1 94.5 361 SER A O 1
ATOM 2686 N N . VAL A 1 362 ? -18.422 18.516 3.949 1 92.62 362 VAL A N 1
ATOM 2687 C CA . VAL A 1 362 ? -17.844 17.828 2.799 1 92.62 362 VAL A CA 1
ATOM 2688 C C . VAL A 1 362 ? -18.281 18.516 1.511 1 92.62 362 VAL A C 1
ATOM 2690 O O . VAL A 1 362 ? -17.516 18.625 0.559 1 92.62 362 VAL A O 1
ATOM 2693 N N . ALA A 1 363 ? -19.484 18.984 1.504 1 93.62 363 ALA A N 1
ATOM 2694 C CA . ALA A 1 363 ? -20.047 19.641 0.32 1 93.62 363 ALA A CA 1
ATOM 2695 C C . ALA A 1 363 ? -19.266 20.922 -0.019 1 93.62 363 ALA A C 1
ATOM 2697 O O . ALA A 1 363 ? -19 21.188 -1.19 1 93.62 363 ALA A O 1
ATOM 2698 N N . GLN A 1 364 ? -18.969 21.688 0.98 1 92.62 364 GLN A N 1
ATOM 2699 C CA . GLN A 1 364 ? -18.203 22.906 0.759 1 92.62 364 GLN A CA 1
ATOM 2700 C C . GLN A 1 364 ? -16.797 22.594 0.233 1 92.62 364 GLN A C 1
ATOM 2702 O O . GLN A 1 364 ? -16.297 23.281 -0.666 1 92.62 364 GLN A O 1
ATOM 2707 N N . THR A 1 365 ? -16.188 21.609 0.815 1 93.25 365 THR A N 1
ATOM 2708 C CA . THR A 1 365 ? -14.883 21.188 0.343 1 93.25 365 THR A CA 1
ATOM 2709 C C . THR A 1 365 ? -14.953 20.703 -1.101 1 93.25 365 THR A C 1
ATOM 2711 O O . THR A 1 365 ? -14.094 21.031 -1.917 1 93.25 365 THR A O 1
ATOM 2714 N N . ALA A 1 366 ? -15.969 19.922 -1.397 1 94.25 366 ALA A N 1
ATOM 2715 C CA . ALA A 1 366 ? -16.156 19.406 -2.752 1 94.25 366 ALA A CA 1
ATOM 2716 C C . ALA A 1 366 ? -16.344 20.547 -3.75 1 94.25 366 ALA A C 1
ATOM 2718 O O . ALA A 1 366 ? -15.797 20.516 -4.855 1 94.25 366 ALA A O 1
ATOM 2719 N N . ALA A 1 367 ? -17.109 21.547 -3.385 1 94.75 367 ALA A N 1
ATOM 2720 C CA . ALA A 1 367 ? -17.328 22.688 -4.258 1 94.75 367 ALA A CA 1
ATOM 2721 C C . ALA A 1 367 ? -16.016 23.438 -4.508 1 94.75 367 ALA A C 1
ATOM 2723 O O . ALA A 1 367 ? -15.734 23.844 -5.637 1 94.75 367 ALA A O 1
ATOM 2724 N N . TRP A 1 368 ? -15.297 23.625 -3.459 1 91.75 368 TRP A N 1
ATOM 2725 C CA . TRP A 1 368 ? -14 24.281 -3.58 1 91.75 368 TRP A CA 1
ATOM 2726 C C . TRP A 1 368 ? -13.055 23.469 -4.465 1 91.75 368 TRP A C 1
ATOM 2728 O O . TRP A 1 368 ? -12.398 24.031 -5.348 1 91.75 368 TRP A O 1
ATOM 2738 N N . CYS A 1 369 ? -13 22.188 -4.281 1 92.88 369 CYS A N 1
ATOM 2739 C CA . CYS A 1 369 ? -12.141 21.297 -5.051 1 92.88 369 CYS A CA 1
ATOM 2740 C C . CYS A 1 369 ? -12.523 21.312 -6.523 1 92.88 369 CYS A C 1
ATOM 2742 O O . CYS A 1 369 ? -11.656 21.359 -7.395 1 92.88 369 CYS A O 1
ATOM 2744 N N . ALA A 1 370 ? -13.82 21.25 -6.801 1 93.5 370 ALA A N 1
ATOM 2745 C CA . ALA A 1 370 ? -14.32 21.297 -8.172 1 93.5 370 ALA A CA 1
ATOM 2746 C C . ALA A 1 370 ? -13.93 22.609 -8.852 1 93.5 370 ALA A C 1
ATOM 2748 O O . ALA A 1 370 ? -13.539 22.625 -10.016 1 93.5 370 ALA A O 1
ATOM 2749 N N . SER A 1 371 ? -14.07 23.641 -8.086 1 90.88 371 SER A N 1
ATOM 2750 C CA . SER A 1 371 ? -13.773 24.953 -8.641 1 90.88 371 SER A CA 1
ATOM 2751 C C . SER A 1 371 ? -12.281 25.109 -8.93 1 90.88 371 SER A C 1
ATOM 2753 O O . SER A 1 371 ? -11.898 25.688 -9.945 1 90.88 371 SER A O 1
ATOM 2755 N N . GLN A 1 372 ? -11.477 24.562 -8.039 1 88.19 372 GLN A N 1
ATOM 2756 C CA . GLN A 1 372 ? -10.039 24.781 -8.156 1 88.19 372 GLN A CA 1
ATOM 2757 C C . GLN A 1 372 ? -9.398 23.781 -9.117 1 88.19 372 GLN A C 1
ATOM 2759 O O . GLN A 1 372 ? -8.484 24.141 -9.859 1 88.19 372 GLN A O 1
ATOM 2764 N N . PHE A 1 373 ? -9.938 22.5 -9.102 1 91.81 373 PHE A N 1
ATOM 2765 C CA . PHE A 1 373 ? -9.164 21.469 -9.781 1 91.81 373 PHE A CA 1
ATOM 2766 C C . PHE A 1 373 ? -10.062 20.625 -10.68 1 91.81 373 PHE A C 1
ATOM 2768 O O . PHE A 1 373 ? -9.578 19.75 -11.398 1 91.81 373 PHE A O 1
ATOM 2775 N N . GLY A 1 374 ? -11.312 20.844 -10.617 1 91.19 374 GLY A N 1
ATOM 2776 C CA . GLY A 1 374 ? -12.242 20.047 -11.398 1 91.19 374 GLY A CA 1
ATOM 2777 C C . GLY A 1 374 ? -12.5 18.672 -10.797 1 91.19 374 GLY A C 1
ATOM 2778 O O . GLY A 1 374 ? -12.992 17.781 -11.477 1 91.19 374 GLY A O 1
ATOM 2779 N N . VAL A 1 375 ? -12.07 18.531 -9.57 1 91.44 375 VAL A N 1
ATOM 2780 C CA . VAL A 1 375 ? -12.305 17.281 -8.859 1 91.44 375 VAL A CA 1
ATOM 2781 C C . VAL A 1 375 ? -13.648 17.328 -8.141 1 91.44 375 VAL A C 1
ATOM 2783 O O . VAL A 1 375 ? -13.828 18.125 -7.215 1 91.44 375 VAL A O 1
ATOM 2786 N N . ALA A 1 376 ? -14.539 16.453 -8.508 1 85.5 376 ALA A N 1
ATOM 2787 C CA . ALA A 1 376 ? -15.914 16.562 -8.023 1 85.5 376 ALA A CA 1
ATOM 2788 C C . ALA A 1 376 ? -16.094 15.828 -6.699 1 85.5 376 ALA A C 1
ATOM 2790 O O . ALA A 1 376 ? -16.953 16.188 -5.895 1 85.5 376 ALA A O 1
ATOM 2791 N N . GLN A 1 377 ? -15.258 14.828 -6.488 1 88.38 377 GLN A N 1
ATOM 2792 C CA . GLN A 1 377 ? -15.516 13.992 -5.324 1 88.38 377 GLN A CA 1
ATOM 2793 C C . GLN A 1 377 ? -14.25 13.789 -4.5 1 88.38 377 GLN A C 1
ATOM 2795 O O . GLN A 1 377 ? -13.57 12.766 -4.633 1 88.38 377 GLN A O 1
ATOM 2800 N N . PRO A 1 378 ? -14.023 14.711 -3.547 1 91 378 PRO A N 1
ATOM 2801 C CA . PRO A 1 378 ? -12.938 14.469 -2.602 1 91 378 PRO A CA 1
ATOM 2802 C C . PRO A 1 378 ? -13.125 13.172 -1.814 1 91 378 PRO A C 1
ATOM 2804 O O . PRO A 1 378 ? -14.258 12.727 -1.602 1 91 378 PRO A O 1
ATOM 2807 N N . ARG A 1 379 ? -12.07 12.562 -1.468 1 93.81 379 ARG A N 1
ATOM 2808 C CA . ARG A 1 379 ? -12.141 11.352 -0.657 1 93.81 379 ARG A CA 1
ATOM 2809 C C . ARG A 1 379 ? -11.719 11.633 0.782 1 93.81 379 ARG A C 1
ATOM 2811 O O . ARG A 1 379 ? -10.664 11.172 1.23 1 93.81 379 ARG A O 1
ATOM 2818 N N . ALA A 1 380 ? -12.594 12.203 1.501 1 94.56 380 ALA A N 1
ATOM 2819 C CA . ALA A 1 380 ? -12.32 12.766 2.824 1 94.56 380 ALA A CA 1
ATOM 2820 C C . ALA A 1 380 ? -12.109 11.656 3.852 1 94.56 380 ALA A C 1
ATOM 2822 O O . ALA A 1 380 ? -11.578 11.898 4.938 1 94.56 380 ALA A O 1
ATOM 2823 N N . SER A 1 381 ? -12.477 10.383 3.527 1 94.19 381 SER A N 1
ATOM 2824 C CA . SER A 1 381 ? -12.359 9.273 4.465 1 94.19 381 SER A CA 1
ATOM 2825 C C . SER A 1 381 ? -11.32 8.258 3.994 1 94.19 381 SER A C 1
ATOM 2827 O O . SER A 1 381 ? -11.172 7.191 4.594 1 94.19 381 SER A O 1
ATOM 2829 N N . TRP A 1 382 ? -10.594 8.562 3.023 1 94.62 382 TRP A N 1
ATOM 2830 C CA . TRP A 1 382 ? -9.766 7.566 2.35 1 94.62 382 TRP A CA 1
ATOM 2831 C C . TRP A 1 382 ? -8.586 7.156 3.227 1 94.62 382 TRP A C 1
ATOM 2833 O O . TRP A 1 382 ? -8.344 5.965 3.432 1 94.62 382 TRP A O 1
ATOM 2843 N N . ILE A 1 383 ? -7.902 8.102 3.814 1 96.06 383 ILE A N 1
ATOM 2844 C CA . ILE A 1 383 ? -6.668 7.824 4.539 1 96.06 383 ILE A CA 1
ATOM 2845 C C . ILE A 1 383 ? -6.965 6.934 5.746 1 96.06 383 ILE A C 1
ATOM 2847 O O . ILE A 1 383 ? -6.348 5.879 5.91 1 96.06 383 ILE A O 1
ATOM 2851 N N . PRO A 1 384 ? -7.957 7.297 6.582 1 96.06 384 PRO A N 1
ATOM 2852 C CA . PRO A 1 384 ? -8.234 6.395 7.707 1 96.06 384 PRO A CA 1
ATOM 2853 C C . PRO A 1 384 ? -8.703 5.016 7.254 1 96.06 384 PRO A C 1
ATOM 2855 O O . PRO A 1 384 ? -8.406 4.012 7.906 1 96.06 384 PRO A O 1
ATOM 2858 N N . SER A 1 385 ? -9.406 4.961 6.164 1 93.88 385 SER A N 1
ATOM 2859 C CA . SER A 1 385 ? -9.867 3.674 5.648 1 93.88 385 SER A CA 1
ATOM 2860 C C . SER A 1 385 ? -8.703 2.83 5.145 1 93.88 385 SER A C 1
ATOM 2862 O O . SER A 1 385 ? -8.562 1.664 5.52 1 93.88 385 SER A O 1
ATOM 2864 N N . GLU A 1 386 ? -7.875 3.43 4.371 1 93.81 386 GLU A N 1
ATOM 2865 C CA . GLU A 1 386 ? -6.758 2.746 3.732 1 93.81 386 GLU A CA 1
ATOM 2866 C C . GLU A 1 386 ? -5.738 2.273 4.762 1 93.81 386 GLU A C 1
ATOM 2868 O O . GLU A 1 386 ? -5.168 1.188 4.629 1 93.81 386 GLU A O 1
ATOM 2873 N N . PHE A 1 387 ? -5.539 2.994 5.828 1 95.62 387 PHE A N 1
ATOM 2874 C CA . PHE A 1 387 ? -4.438 2.695 6.734 1 95.62 387 PHE A CA 1
ATOM 2875 C C . PHE A 1 387 ? -4.957 2.197 8.078 1 95.62 387 PHE A C 1
ATOM 2877 O O . PHE A 1 387 ? -4.191 2.068 9.031 1 95.62 387 PHE A O 1
ATOM 2884 N N . GLY A 1 388 ? -6.281 1.99 8.18 1 94.38 388 GLY A N 1
ATOM 2885 C CA . GLY A 1 388 ? -6.859 1.306 9.32 1 94.38 388 GLY A CA 1
ATOM 2886 C C . GLY A 1 388 ? -6.961 2.186 10.555 1 94.38 388 GLY A C 1
ATOM 2887 O O . GLY A 1 388 ? -6.801 1.707 11.68 1 94.38 388 GLY A O 1
ATOM 2888 N N . LEU A 1 389 ? -7.234 3.438 10.398 1 96.25 389 LEU A N 1
ATOM 2889 C CA . LEU A 1 389 ? -7.18 4.379 11.508 1 96.25 389 LEU A CA 1
ATOM 2890 C C . LEU A 1 389 ? -8.555 4.531 12.156 1 96.25 389 LEU A C 1
ATOM 2892 O O . LEU A 1 389 ? -8.672 5.137 13.227 1 96.25 389 LEU A O 1
ATOM 2896 N N . TYR A 1 390 ? -9.609 3.906 11.609 1 94.19 390 TYR A N 1
ATOM 2897 C CA . TYR A 1 390 ? -10.945 3.996 12.188 1 94.19 390 TYR A CA 1
ATOM 2898 C C . TYR A 1 390 ? -11.062 3.129 13.438 1 94.19 390 TYR A C 1
ATOM 2900 O O . TYR A 1 390 ? -11.906 3.379 14.297 1 94.19 390 TYR A O 1
ATOM 2908 N N . HIS A 1 391 ? -10.242 2.121 13.484 1 92.69 391 HIS A N 1
ATOM 2909 C CA . HIS A 1 391 ? -10.281 1.177 14.594 1 92.69 391 HIS A CA 1
ATOM 2910 C C . HIS A 1 391 ? -8.914 1.043 15.258 1 92.69 391 HIS A C 1
ATOM 2912 O O . HIS A 1 391 ? -8.172 0.097 14.977 1 92.69 391 HIS A O 1
ATOM 2918 N N . LEU A 1 392 ? -8.68 1.829 16.234 1 94 392 LEU A N 1
ATOM 2919 C CA . LEU A 1 392 ? -7.348 1.993 16.812 1 94 392 LEU A CA 1
ATOM 2920 C C . LEU A 1 392 ? -6.914 0.732 17.547 1 94 392 LEU A C 1
ATOM 2922 O O . LEU A 1 392 ? -5.719 0.458 17.672 1 94 392 LEU A O 1
ATOM 2926 N N . GLN A 1 393 ? -7.902 -0.003 18.094 1 91.69 393 GLN A N 1
ATOM 2927 C CA . GLN A 1 393 ? -7.531 -1.265 18.719 1 91.69 393 GLN A CA 1
ATOM 2928 C C . GLN A 1 393 ? -6.906 -2.221 17.703 1 91.69 393 GLN A C 1
ATOM 2930 O O . GLN A 1 393 ? -5.871 -2.834 17.984 1 91.69 393 GLN A O 1
ATOM 2935 N N . ARG A 1 394 ? -7.582 -2.324 16.562 1 92.81 394 ARG A N 1
ATOM 2936 C CA . ARG A 1 394 ? -7.027 -3.162 15.508 1 92.81 394 ARG A CA 1
ATOM 2937 C C . ARG A 1 394 ? -5.719 -2.588 14.984 1 92.81 394 ARG A C 1
ATOM 2939 O O . ARG A 1 394 ? -4.766 -3.328 14.734 1 92.81 394 ARG A O 1
ATOM 2946 N N . PHE A 1 395 ? -5.695 -1.299 14.867 1 95.88 395 PHE A N 1
ATOM 2947 C CA . PHE A 1 395 ? -4.492 -0.602 14.43 1 95.88 395 PHE A CA 1
ATOM 2948 C C . PHE A 1 395 ? -3.32 -0.916 15.352 1 95.88 395 PHE A C 1
ATOM 2950 O O . PHE A 1 395 ? -2.229 -1.248 14.891 1 95.88 395 PHE A O 1
ATOM 2957 N N . SER A 1 396 ? -3.514 -0.884 16.625 1 95 396 SER A N 1
ATOM 2958 C CA . SER A 1 396 ? -2.461 -1.049 17.625 1 95 396 SER A CA 1
ATOM 2959 C C . SER A 1 396 ? -1.904 -2.469 17.609 1 95 396 SER A C 1
ATOM 2961 O O . SER A 1 396 ? -0.744 -2.689 17.953 1 95 396 SER A O 1
ATOM 2963 N N . ARG A 1 397 ? -2.648 -3.447 17.141 1 91.88 397 ARG A N 1
ATOM 2964 C CA . ARG A 1 397 ? -2.213 -4.84 17.109 1 91.88 397 ARG A CA 1
ATOM 2965 C C . ARG A 1 397 ? -1.521 -5.164 15.789 1 91.88 397 ARG A C 1
ATOM 2967 O O . ARG A 1 397 ? -0.812 -6.168 15.688 1 91.88 397 ARG A O 1
ATOM 2974 N N . SER A 1 398 ? -1.752 -4.23 14.883 1 93.88 398 SER A N 1
ATOM 2975 C CA . SER A 1 398 ? -1.332 -4.559 13.531 1 93.88 398 SER A CA 1
ATOM 2976 C C . SER A 1 398 ? -0.05 -3.824 13.156 1 93.88 398 SER A C 1
ATOM 2978 O O . SER A 1 398 ? 0.606 -4.172 12.172 1 93.88 398 SER A O 1
ATOM 2980 N N . HIS A 1 399 ? 0.316 -2.791 13.906 1 96.5 399 HIS A N 1
ATOM 2981 C CA . HIS A 1 399 ? 1.459 -1.948 13.57 1 96.5 399 HIS A CA 1
ATOM 2982 C C . HIS A 1 399 ? 2.379 -1.765 14.773 1 96.5 399 HIS A C 1
ATOM 2984 O O . HIS A 1 399 ? 2.002 -2.08 15.906 1 96.5 399 HIS A O 1
ATOM 2990 N N . SER A 1 400 ? 3.65 -1.344 14.477 1 96.75 400 SER A N 1
ATOM 2991 C CA . SER A 1 400 ? 4.629 -1.167 15.539 1 96.75 400 SER A CA 1
ATOM 2992 C C . SER A 1 400 ? 5.664 -0.109 15.172 1 96.75 400 SER A C 1
ATOM 2994 O O . SER A 1 400 ? 5.824 0.227 14 1 96.75 400 SER A O 1
ATOM 2996 N N . ARG A 1 401 ? 6.262 0.498 16.141 1 98.12 401 ARG A N 1
ATOM 2997 C CA . ARG A 1 401 ? 7.449 1.345 16.141 1 98.12 401 ARG A CA 1
ATOM 2998 C C . ARG A 1 401 ? 7.184 2.656 15.406 1 98.12 401 ARG A C 1
ATOM 3000 O O . ARG A 1 401 ? 7.945 3.043 14.516 1 98.12 401 ARG A O 1
ATOM 3007 N N . VAL A 1 402 ? 6.148 3.258 15.727 1 98.75 402 VAL A N 1
ATOM 3008 C CA . VAL A 1 402 ? 5.883 4.652 15.398 1 98.75 402 VAL A CA 1
ATOM 3009 C C . VAL A 1 402 ? 5.766 5.473 16.688 1 98.75 402 VAL A C 1
ATOM 3011 O O . VAL A 1 402 ? 4.914 5.199 17.531 1 98.75 402 VAL A O 1
ATOM 3014 N N . LEU A 1 403 ? 6.656 6.336 16.828 1 98.75 403 LEU A N 1
ATOM 3015 C CA . LEU A 1 403 ? 6.629 7.293 17.938 1 98.75 403 LEU A CA 1
ATOM 3016 C C . LEU A 1 403 ? 5.832 8.539 17.547 1 98.75 403 LEU A C 1
ATOM 3018 O O . LEU A 1 403 ? 6.152 9.203 16.562 1 98.75 403 LEU A O 1
ATOM 3022 N N . PHE A 1 404 ? 4.805 8.805 18.281 1 98.81 404 PHE A N 1
ATOM 3023 C CA . PHE A 1 404 ? 4.012 10.016 18.094 1 98.81 404 PHE A CA 1
ATOM 3024 C C . PHE A 1 404 ? 4.379 11.078 19.109 1 98.81 404 PHE A C 1
ATOM 3026 O O . PHE A 1 404 ? 4.391 10.812 20.312 1 98.81 404 PHE A O 1
ATOM 3033 N N . VAL A 1 405 ? 4.703 12.25 18.625 1 98.62 405 VAL A N 1
ATOM 3034 C CA . VAL A 1 405 ? 5.035 13.359 19.531 1 98.62 405 VAL A CA 1
ATOM 3035 C C . VAL A 1 405 ? 4.07 14.516 19.297 1 98.62 405 VAL A C 1
ATOM 3037 O O . VAL A 1 405 ? 3.912 14.992 18.172 1 98.62 405 VAL A O 1
ATOM 3040 N N . TYR A 1 406 ? 3.455 14.977 20.406 1 98.62 406 TYR A N 1
ATOM 3041 C CA . TYR A 1 406 ? 2.486 16.062 20.312 1 98.62 406 TYR A CA 1
ATOM 3042 C C . TYR A 1 406 ? 2.746 17.125 21.375 1 98.62 406 TYR A C 1
ATOM 3044 O O . TYR A 1 406 ? 2.912 16.797 22.562 1 98.62 406 TYR A O 1
ATOM 3052 N N . GLY A 1 407 ? 2.893 18.375 20.938 1 98.38 407 GLY A N 1
ATOM 3053 C CA . GLY A 1 407 ? 2.754 19.484 21.875 1 98.38 407 GLY A CA 1
ATOM 3054 C C . GLY A 1 407 ? 1.312 19.766 22.25 1 98.38 407 GLY A C 1
ATOM 3055 O O . GLY A 1 407 ? 0.424 19.75 21.406 1 98.38 407 GLY A O 1
ATOM 3056 N N . LEU A 1 408 ? 1.082 20.062 23.453 1 98.38 408 LEU A N 1
ATOM 3057 C CA . LEU A 1 408 ? -0.293 20.203 23.922 1 98.38 408 LEU A CA 1
ATOM 3058 C C . LEU A 1 408 ? -0.829 21.594 23.578 1 98.38 408 LEU A C 1
ATOM 3060 O O . LEU A 1 408 ? -2.037 21.828 23.641 1 98.38 408 LEU A O 1
ATOM 3064 N N . ARG A 1 409 ? 0.016 22.547 23.141 1 98.06 409 ARG A N 1
ATOM 3065 C CA . ARG A 1 409 ? -0.445 23.812 22.594 1 98.06 409 ARG A CA 1
ATOM 3066 C C . ARG A 1 409 ? -0.628 23.734 21.078 1 98.06 409 ARG A C 1
ATOM 3068 O O . ARG A 1 409 ? -1.147 24.672 20.469 1 98.06 409 ARG A O 1
ATOM 3075 N N . ASP A 1 410 ? -0.139 22.656 20.5 1 98.25 410 ASP A N 1
ATOM 3076 C CA . ASP A 1 410 ? -0.338 22.406 19.078 1 98.25 410 ASP A CA 1
ATOM 3077 C C . ASP A 1 410 ? -1.796 22.062 18.781 1 98.25 410 ASP A C 1
ATOM 3079 O O . ASP A 1 410 ? -2.301 21.031 19.234 1 98.25 410 ASP A O 1
ATOM 3083 N N . PRO A 1 411 ? -2.436 22.891 18 1 98.5 411 PRO A N 1
ATOM 3084 C CA . PRO A 1 411 ? -3.83 22.547 17.734 1 98.5 411 PRO A CA 1
ATOM 3085 C C . PRO A 1 411 ? -3.965 21.203 17 1 98.5 411 PRO A C 1
ATOM 3087 O O . PRO A 1 411 ? -4.996 20.531 17.125 1 98.5 411 PRO A O 1
ATOM 3090 N N . TRP A 1 412 ? -2.943 20.75 16.375 1 98.19 412 TRP A N 1
ATOM 3091 C CA . TRP A 1 412 ? -3.014 19.531 15.586 1 98.19 412 TRP A CA 1
ATOM 3092 C C . TRP A 1 412 ? -2.998 18.297 16.484 1 98.19 412 TRP A C 1
ATOM 3094 O O . TRP A 1 412 ? -3.35 17.188 16.047 1 98.19 412 TRP A O 1
ATOM 3104 N N . HIS A 1 413 ? -2.562 18.438 17.734 1 98.31 413 HIS A N 1
ATOM 3105 C CA . HIS A 1 413 ? -2.639 17.281 18.625 1 98.31 413 HIS A CA 1
ATOM 3106 C C . HIS A 1 413 ? -4.082 16.812 18.781 1 98.31 413 HIS A C 1
ATOM 3108 O O . HIS A 1 413 ? -4.328 15.625 19.016 1 98.31 413 HIS A O 1
ATOM 3114 N N . THR A 1 414 ? -5.059 17.75 18.594 1 98.44 414 THR A N 1
ATOM 3115 C CA . THR A 1 414 ? -6.469 17.406 18.75 1 98.44 414 THR A CA 1
ATOM 3116 C C . THR A 1 414 ? -6.926 16.469 17.641 1 98.44 414 THR A C 1
ATOM 3118 O O . THR A 1 414 ? -7.973 15.828 17.766 1 98.44 414 THR A O 1
ATOM 3121 N N . GLN A 1 415 ? -6.164 16.406 16.609 1 97.94 415 GLN A N 1
ATOM 3122 C CA . GLN A 1 415 ? -6.457 15.539 15.477 1 97.94 415 GLN A CA 1
ATOM 3123 C C . GLN A 1 415 ? -5.449 14.398 15.383 1 97.94 415 GLN A C 1
ATOM 3125 O O . GLN A 1 415 ? -5.359 13.727 14.359 1 97.94 415 GLN A O 1
ATOM 3130 N N . GLY A 1 416 ? -4.648 14.227 16.375 1 97.62 416 GLY A N 1
ATOM 3131 C CA . GLY A 1 416 ? -3.666 13.156 16.453 1 97.62 416 GLY A CA 1
ATOM 3132 C C . GLY A 1 416 ? -4.242 11.844 16.953 1 97.62 416 GLY A C 1
ATOM 3133 O O . GLY A 1 416 ? -5.461 11.695 17.047 1 97.62 416 GLY A O 1
ATOM 3134 N N . ILE A 1 417 ? -3.359 10.922 17.25 1 96.44 417 ILE A N 1
ATOM 3135 C CA . ILE A 1 417 ? -3.773 9.562 17.594 1 96.44 417 ILE A CA 1
ATOM 3136 C C . ILE A 1 417 ? -4.25 9.523 19.047 1 96.44 417 ILE A C 1
ATOM 3138 O O . ILE A 1 417 ? -4.781 8.508 19.5 1 96.44 417 ILE A O 1
ATOM 3142 N N . GLY A 1 418 ? -4.074 10.609 19.781 1 93.19 418 GLY A N 1
ATOM 3143 C CA . GLY A 1 418 ? -4.406 10.672 21.203 1 93.19 418 GLY A CA 1
ATOM 3144 C C . GLY A 1 418 ? -3.227 11.047 22.078 1 93.19 418 GLY A C 1
ATOM 3145 O O . GLY A 1 418 ? -2.146 11.359 21.562 1 93.19 418 GLY A O 1
ATOM 3146 N N . LEU A 1 419 ? -3.461 10.961 23.359 1 95.06 419 LEU A N 1
ATOM 3147 C CA . LEU A 1 419 ? -2.439 11.461 24.266 1 95.06 419 LEU A CA 1
ATOM 3148 C C . LEU A 1 419 ? -1.825 10.32 25.078 1 95.06 419 LEU A C 1
ATOM 3150 O O . LEU A 1 419 ? -0.95 10.547 25.906 1 95.06 419 LEU A O 1
ATOM 3154 N N . HIS A 1 420 ? -2.27 9.094 24.75 1 95.75 420 HIS A N 1
ATOM 3155 C CA . HIS A 1 420 ? -1.763 7.918 25.453 1 95.75 420 HIS A CA 1
ATOM 3156 C C . HIS A 1 420 ? -1.213 6.887 24.469 1 95.75 420 HIS A C 1
ATOM 3158 O O . HIS A 1 420 ? -1.61 6.855 23.312 1 95.75 420 HIS A O 1
ATOM 3164 N N . ASN A 1 421 ? -0.349 6.082 25.047 1 97.62 421 ASN A N 1
ATOM 3165 C CA . ASN A 1 421 ? 0.216 5.02 24.219 1 97.62 421 ASN A CA 1
ATOM 3166 C C . ASN A 1 421 ? -0.87 4.105 23.656 1 97.62 421 ASN A C 1
ATOM 3168 O O . ASN A 1 421 ? -1.807 3.738 24.375 1 97.62 421 ASN A O 1
ATOM 3172 N N . LEU A 1 422 ? -0.772 3.756 22.391 1 96.88 422 LEU A N 1
ATOM 3173 C CA . LEU A 1 422 ? -1.658 2.752 21.812 1 96.88 422 LEU A CA 1
ATOM 3174 C C . LEU A 1 422 ? -1.185 1.345 22.156 1 96.88 422 LEU A C 1
ATOM 3176 O O . LEU A 1 422 ? -1.994 0.421 22.266 1 96.88 422 LEU A O 1
ATOM 3180 N N . SER A 1 423 ? 0.082 1.115 22.25 1 96.69 423 SER A N 1
ATOM 3181 C CA . SER A 1 423 ? 0.784 -0.092 22.672 1 96.69 423 SER A CA 1
ATOM 3182 C C . SER A 1 423 ? 2.197 0.228 23.141 1 96.69 423 SER A C 1
ATOM 3184 O O . SER A 1 423 ? 2.6 1.394 23.172 1 96.69 423 SER A O 1
ATOM 3186 N N . SER A 1 424 ? 3.02 -0.798 23.469 1 96.25 424 SER A N 1
ATOM 3187 C CA . SER A 1 424 ? 4.398 -0.592 23.906 1 96.25 424 SER A CA 1
ATOM 3188 C C . SER A 1 424 ? 5.277 -0.142 22.75 1 96.25 424 SER A C 1
ATOM 3190 O O . SER A 1 424 ? 6.332 0.467 22.953 1 96.25 424 SER A O 1
ATOM 3192 N N . THR A 1 425 ? 4.809 -0.385 21.516 1 97.19 425 THR A N 1
ATOM 3193 C CA . THR A 1 425 ? 5.625 -0.031 20.359 1 97.19 425 THR A CA 1
ATOM 3194 C C . THR A 1 425 ? 4.98 1.106 19.578 1 97.19 425 THR A C 1
ATOM 3196 O O . THR A 1 425 ? 5.449 1.461 18.5 1 97.19 425 THR A O 1
ATOM 3199 N N . LEU A 1 426 ? 3.877 1.585 20.062 1 98.44 426 LEU A N 1
ATOM 3200 C CA . LEU A 1 426 ? 3.24 2.785 19.531 1 98.44 426 LEU A CA 1
ATOM 3201 C C . LEU A 1 426 ? 3.064 3.836 20.625 1 98.44 426 LEU A C 1
ATOM 3203 O O . LEU A 1 426 ? 1.936 4.191 20.969 1 98.44 426 LEU A O 1
ATOM 3207 N N . PRO A 1 427 ? 4.18 4.371 21.047 1 98.62 427 PRO A N 1
ATOM 3208 C CA . PRO A 1 427 ? 4.141 5.336 22.156 1 98.62 427 PRO A CA 1
ATOM 3209 C C . PRO A 1 427 ? 3.742 6.738 21.703 1 98.62 427 PRO A C 1
ATOM 3211 O O . PRO A 1 427 ? 3.932 7.09 20.531 1 98.62 427 PRO A O 1
ATOM 3214 N N . VAL A 1 428 ? 3.219 7.473 22.688 1 98.62 428 VAL A N 1
ATOM 3215 C CA . VAL A 1 428 ? 2.93 8.898 22.516 1 98.62 428 VAL A CA 1
ATOM 3216 C C . VAL A 1 428 ? 3.727 9.703 23.547 1 98.62 428 VAL A C 1
ATOM 3218 O O . VAL A 1 428 ? 3.697 9.406 24.734 1 98.62 428 VAL A O 1
ATOM 3221 N N . VAL A 1 429 ? 4.445 10.641 23.078 1 98.75 429 VAL A N 1
ATOM 3222 C CA . VAL A 1 429 ? 5.137 11.594 23.938 1 98.75 429 VAL A CA 1
ATOM 3223 C C . VAL A 1 429 ? 4.48 12.969 23.828 1 98.75 429 VAL A C 1
ATOM 3225 O O . VAL A 1 429 ? 4.34 13.5 22.719 1 98.75 429 VAL A O 1
ATOM 3228 N N . THR A 1 430 ? 4.062 13.531 24.922 1 98.56 430 THR A N 1
ATOM 3229 C CA . THR A 1 430 ? 3.455 14.859 24.922 1 98.56 430 THR A CA 1
ATOM 3230 C C . THR A 1 430 ? 4.402 15.883 25.547 1 98.56 430 THR A C 1
ATOM 3232 O O . THR A 1 430 ? 5.207 15.547 26.406 1 98.56 430 THR A O 1
ATOM 3235 N N . ILE A 1 431 ? 4.309 17.062 25.094 1 98.38 431 ILE A N 1
ATOM 3236 C CA . ILE A 1 431 ? 5.047 18.203 25.609 1 98.38 431 ILE A CA 1
ATOM 3237 C C . ILE A 1 431 ? 4.07 19.312 26.031 1 98.38 431 ILE A C 1
ATOM 3239 O O . ILE A 1 431 ? 3.416 19.922 25.188 1 98.38 431 ILE A O 1
ATOM 3243 N N . ASP A 1 432 ? 4.055 19.672 27.25 1 97.56 432 ASP A N 1
ATOM 3244 C CA . ASP A 1 432 ? 3.006 20.5 27.844 1 97.56 432 ASP A CA 1
ATOM 3245 C C . ASP A 1 432 ? 2.883 21.828 27.125 1 97.56 432 ASP A C 1
ATOM 3247 O O . ASP A 1 432 ? 1.773 22.297 26.844 1 97.56 432 ASP A O 1
ATOM 3251 N N . ASP A 1 433 ? 3.957 22.484 26.859 1 96.44 433 ASP A N 1
ATOM 3252 C CA . ASP A 1 433 ? 3.914 23.797 26.25 1 96.44 433 ASP A CA 1
ATOM 3253 C C . ASP A 1 433 ? 4.41 23.75 24.797 1 96.44 433 ASP A C 1
ATOM 3255 O O . ASP A 1 433 ? 4.789 24.766 24.234 1 96.44 433 ASP A O 1
ATOM 3259 N N . GLY A 1 434 ? 4.496 22.5 24.297 1 97.19 434 GLY A N 1
ATOM 3260 C CA . GLY A 1 434 ? 4.906 22.359 22.922 1 97.19 434 GLY A CA 1
ATOM 3261 C C . GLY A 1 434 ? 3.865 22.844 21.922 1 97.19 434 GLY A C 1
ATOM 3262 O O . GLY A 1 434 ? 2.668 22.609 22.109 1 97.19 434 GLY A O 1
ATOM 3263 N N . SER A 1 435 ? 4.34 23.609 20.938 1 96.56 435 SER A N 1
ATOM 3264 C CA . SER A 1 435 ? 3.48 24 19.828 1 96.56 435 SER A CA 1
ATOM 3265 C C . SER A 1 435 ? 3.799 23.188 18.578 1 96.56 435 SER A C 1
ATOM 3267 O O . SER A 1 435 ? 4.441 22.141 18.641 1 96.56 435 SER A O 1
ATOM 3269 N N . HIS A 1 436 ? 3.289 23.609 17.406 1 96.25 436 HIS A N 1
ATOM 3270 C CA . HIS A 1 436 ? 3.377 22.844 16.172 1 96.25 436 HIS A CA 1
ATOM 3271 C C . HIS A 1 436 ? 4.828 22.562 15.805 1 96.25 436 HIS A C 1
ATOM 3273 O O . HIS A 1 436 ? 5.605 23.484 15.555 1 96.25 436 HIS A O 1
ATOM 3279 N N . CYS A 1 437 ? 5.238 21.297 15.828 1 94.12 437 CYS A N 1
ATOM 3280 C CA . CYS A 1 437 ? 6.527 20.75 15.406 1 94.12 437 CYS A CA 1
ATOM 3281 C C . CYS A 1 437 ? 7.664 21.344 16.234 1 94.12 437 CYS A C 1
ATOM 3283 O O . CYS A 1 437 ? 8.812 21.359 15.789 1 94.12 437 CYS A O 1
ATOM 3285 N N . ALA A 1 438 ? 7.406 21.891 17.406 1 93.44 438 ALA A N 1
ATOM 3286 C CA . ALA A 1 438 ? 8.445 22.531 18.203 1 93.44 438 ALA A CA 1
ATOM 3287 C C . ALA A 1 438 ? 9.508 21.516 18.625 1 93.44 438 ALA A C 1
ATOM 3289 O O . ALA A 1 438 ? 10.688 21.875 18.734 1 93.44 438 ALA A O 1
ATOM 3290 N N . ASP A 1 439 ? 9.117 20.297 18.797 1 94.06 439 ASP A N 1
ATOM 3291 C CA . ASP A 1 439 ? 10.039 19.25 19.234 1 94.06 439 ASP A CA 1
ATOM 3292 C C . ASP A 1 439 ? 11.094 18.969 18.172 1 94.06 439 ASP A C 1
ATOM 3294 O O . ASP A 1 439 ? 12.156 18.406 18.469 1 94.06 439 ASP A O 1
ATOM 3298 N N . MET A 1 440 ? 10.805 19.359 16.938 1 92.12 440 MET A N 1
ATOM 3299 C CA . MET A 1 440 ? 11.711 19.078 15.828 1 92.12 440 MET A CA 1
ATOM 3300 C C . MET A 1 440 ? 12.789 20.141 15.719 1 92.12 440 MET A C 1
ATOM 3302 O O . MET A 1 440 ? 13.812 19.938 15.07 1 92.12 440 MET A O 1
ATOM 3306 N N . GLN A 1 441 ? 12.57 21.219 16.328 1 87.62 441 GLN A N 1
ATOM 3307 C CA . GLN A 1 441 ? 13.523 22.328 16.266 1 87.62 441 GLN A CA 1
ATOM 3308 C C . GLN A 1 441 ? 14.797 21.984 17.047 1 87.62 441 GLN A C 1
ATOM 3310 O O . GLN A 1 441 ? 14.797 21.094 17.875 1 87.62 441 GLN A O 1
ATOM 3315 N N . SER A 1 442 ? 15.82 22.734 16.781 1 85.69 442 SER A N 1
ATOM 3316 C CA . SER A 1 442 ? 17.094 22.516 17.453 1 85.69 442 SER A CA 1
ATOM 3317 C C . SER A 1 442 ? 16.984 22.797 18.953 1 85.69 442 SER A C 1
ATOM 3319 O O . SER A 1 442 ? 16.312 23.75 19.359 1 85.69 442 SER A O 1
ATOM 3321 N N . PRO A 1 443 ? 17.625 21.938 19.688 1 85.62 443 PRO A N 1
ATOM 3322 C CA . PRO A 1 443 ? 17.688 22.25 21.109 1 85.62 443 PRO A CA 1
ATOM 3323 C C . PRO A 1 443 ? 18.281 23.625 21.391 1 85.62 443 PRO A C 1
ATOM 3325 O O . PRO A 1 443 ? 19.188 24.062 20.688 1 85.62 443 PRO A O 1
ATOM 3328 N N . SER A 1 444 ? 17.766 24.266 22.406 1 84.44 444 SER A N 1
ATOM 3329 C CA . SER A 1 444 ? 18.141 25.625 22.781 1 84.44 444 SER A CA 1
ATOM 3330 C C . SER A 1 444 ? 18.219 25.766 24.297 1 84.44 444 SER A C 1
ATOM 3332 O O . SER A 1 444 ? 17.516 25.078 25.047 1 84.44 444 SER A O 1
ATOM 3334 N N . PRO A 1 445 ? 19.109 26.703 24.766 1 85.31 445 PRO A N 1
ATOM 3335 C CA . PRO A 1 445 ? 19.125 27 26.203 1 85.31 445 PRO A CA 1
ATOM 3336 C C . PRO A 1 445 ? 17.797 27.578 26.703 1 85.31 445 PRO A C 1
ATOM 3338 O O . PRO A 1 445 ? 17.531 27.562 27.906 1 85.31 445 PRO A O 1
ATOM 3341 N N . LEU A 1 446 ? 16.953 27.984 25.828 1 84.75 446 LEU A N 1
ATOM 3342 C CA . LEU A 1 446 ? 15.68 28.578 26.188 1 84.75 446 LEU A CA 1
ATOM 3343 C C . LEU A 1 446 ? 14.594 27.516 26.297 1 84.75 446 LEU A C 1
ATOM 3345 O O . LEU A 1 446 ? 13.445 27.828 26.625 1 84.75 446 LEU A O 1
ATOM 3349 N N . ASP A 1 447 ? 14.969 26.281 26.078 1 92.5 447 ASP A N 1
ATOM 3350 C CA . ASP A 1 447 ? 13.969 25.219 26.109 1 92.5 447 ASP A CA 1
ATOM 3351 C C . ASP A 1 447 ? 13.375 25.078 27.516 1 92.5 447 ASP A C 1
ATOM 3353 O O . ASP A 1 447 ? 14.086 25.172 28.516 1 92.5 447 ASP A O 1
ATOM 3357 N N . THR A 1 448 ? 12.117 24.938 27.562 1 95.38 448 THR A N 1
ATOM 3358 C CA . THR A 1 448 ? 11.422 24.703 28.828 1 95.38 448 THR A CA 1
ATOM 3359 C C . THR A 1 448 ? 11.703 23.312 29.359 1 95.38 448 THR A C 1
ATOM 3361 O O . THR A 1 448 ? 12.148 22.438 28.609 1 95.38 448 THR A O 1
ATOM 3364 N N . PRO A 1 449 ? 11.414 23.094 30.672 1 96.75 449 PRO A N 1
ATOM 3365 C CA . PRO A 1 449 ? 11.609 21.75 31.234 1 96.75 449 PRO A CA 1
ATOM 3366 C C . PRO A 1 449 ? 10.773 20.688 30.531 1 96.75 449 PRO A C 1
ATOM 3368 O O . PRO A 1 449 ? 11.25 19.562 30.312 1 96.75 449 PRO A O 1
ATOM 3371 N N . SER A 1 450 ? 9.562 21 30.156 1 97.5 450 SER A N 1
ATOM 3372 C CA . SER A 1 450 ? 8.711 20.031 29.484 1 97.5 450 SER A CA 1
ATOM 3373 C C . SER A 1 450 ? 9.273 19.656 28.125 1 97.5 450 SER A C 1
ATOM 3375 O O . SER A 1 450 ? 9.195 18.484 27.703 1 97.5 450 SER A O 1
ATOM 3377 N N . MET A 1 451 ? 9.852 20.594 27.406 1 96.5 451 MET A N 1
ATOM 3378 C CA . MET A 1 451 ? 10.477 20.328 26.109 1 96.5 451 MET A CA 1
ATOM 3379 C C . MET A 1 451 ? 11.703 19.422 26.281 1 96.5 451 MET A C 1
ATOM 3381 O O . MET A 1 451 ? 11.867 18.469 25.531 1 96.5 451 MET A O 1
ATOM 3385 N N . ILE A 1 452 ? 12.57 19.781 27.234 1 95.94 452 ILE A N 1
ATOM 3386 C CA . ILE A 1 452 ? 13.773 19 27.484 1 95.94 452 ILE A CA 1
ATOM 3387 C C . ILE A 1 452 ? 13.383 17.562 27.812 1 95.94 452 ILE A C 1
ATOM 3389 O O . ILE A 1 452 ? 13.953 16.609 27.25 1 95.94 452 ILE A O 1
ATOM 3393 N N . LEU A 1 453 ? 12.391 17.406 28.656 1 97.62 453 LEU A N 1
ATOM 3394 C CA . LEU A 1 453 ? 11.953 16.062 29.062 1 97.62 453 LEU A CA 1
ATOM 3395 C C . LEU A 1 453 ? 11.336 15.32 27.891 1 97.62 453 LEU A C 1
ATOM 3397 O O . LEU A 1 453 ? 11.594 14.133 27.688 1 97.62 453 LEU A O 1
ATOM 3401 N N . GLY A 1 454 ? 10.438 16 27.172 1 97.5 454 GLY A N 1
ATOM 3402 C CA . GLY A 1 454 ? 9.805 15.375 26.031 1 97.5 454 GLY A CA 1
ATOM 3403 C C . GLY A 1 454 ? 10.797 14.867 25 1 97.5 454 GLY A C 1
ATOM 3404 O O . GLY A 1 454 ? 10.688 13.734 24.531 1 97.5 454 GLY A O 1
ATOM 3405 N N . ARG A 1 455 ? 11.742 15.664 24.641 1 95.5 455 ARG A N 1
ATOM 3406 C CA . ARG A 1 455 ? 12.773 15.281 23.688 1 95.5 455 ARG A CA 1
ATOM 3407 C C . ARG A 1 455 ? 13.594 14.109 24.203 1 95.5 455 ARG A C 1
ATOM 3409 O O . ARG A 1 455 ? 13.906 13.18 23.453 1 95.5 455 ARG A O 1
ATOM 3416 N N . SER A 1 456 ? 13.953 14.203 25.438 1 95.75 456 SER A N 1
ATOM 3417 C CA . SER A 1 456 ? 14.758 13.148 26.047 1 95.75 456 SER A CA 1
ATOM 3418 C C . SER A 1 456 ? 14.016 11.812 26.016 1 95.75 456 SER A C 1
ATOM 3420 O O . SER A 1 456 ? 14.609 10.781 25.688 1 95.75 456 SER A O 1
ATOM 3422 N N . ARG A 1 457 ? 12.797 11.859 26.328 1 97.75 457 ARG A N 1
ATOM 3423 C CA . ARG A 1 457 ? 11.992 10.648 26.297 1 97.75 457 ARG A CA 1
ATOM 3424 C C . ARG A 1 457 ? 11.875 10.094 24.875 1 97.75 457 ARG A C 1
ATOM 3426 O O . ARG A 1 457 ? 12.008 8.891 24.672 1 97.75 457 ARG A O 1
ATOM 3433 N N . ALA A 1 458 ? 11.57 10.922 23.969 1 97.44 458 ALA A N 1
ATOM 3434 C CA . ALA A 1 458 ? 11.453 10.508 22.578 1 97.44 458 ALA A CA 1
ATOM 3435 C C . ALA A 1 458 ? 12.75 9.875 22.094 1 97.44 458 ALA A C 1
ATOM 3437 O O . ALA A 1 458 ? 12.734 8.805 21.469 1 97.44 458 ALA A O 1
ATOM 3438 N N . GLU A 1 459 ? 13.852 10.5 22.391 1 96.12 459 GLU A N 1
ATOM 3439 C CA . GLU A 1 459 ? 15.156 9.992 21.969 1 96.12 459 GLU A CA 1
ATOM 3440 C C . GLU A 1 459 ? 15.469 8.656 22.641 1 96.12 459 GLU A C 1
ATOM 3442 O O . GLU A 1 459 ? 16.062 7.766 22.016 1 96.12 459 GLU A O 1
ATOM 3447 N N . ALA A 1 460 ? 15.148 8.555 23.875 1 97.19 460 ALA A N 1
ATOM 3448 C CA . ALA A 1 460 ? 15.398 7.309 24.594 1 97.19 460 ALA A CA 1
ATOM 3449 C C . ALA A 1 460 ? 14.641 6.148 23.953 1 97.19 460 ALA A C 1
ATOM 3451 O O . ALA A 1 460 ? 15.172 5.043 23.828 1 97.19 460 ALA A O 1
ATOM 3452 N N . ILE A 1 461 ? 13.422 6.363 23.609 1 97.94 461 ILE A N 1
ATOM 3453 C CA . ILE A 1 461 ? 12.602 5.348 22.953 1 97.94 461 ILE A CA 1
ATOM 3454 C C . ILE A 1 461 ? 13.258 4.922 21.641 1 97.94 461 ILE A C 1
ATOM 3456 O O . ILE A 1 461 ? 13.406 3.725 21.375 1 97.94 461 ILE A O 1
ATOM 3460 N N . LEU A 1 462 ? 13.648 5.887 20.859 1 97.12 462 LEU A N 1
ATOM 3461 C CA . LEU A 1 462 ? 14.281 5.602 19.578 1 97.12 462 LEU A CA 1
ATOM 3462 C C . LEU A 1 462 ? 15.578 4.828 19.766 1 97.12 462 LEU A C 1
ATOM 3464 O O . LEU A 1 462 ? 15.852 3.869 19.047 1 97.12 462 LEU A O 1
ATOM 3468 N N . ARG A 1 463 ? 16.422 5.23 20.703 1 96.12 463 ARG A N 1
ATOM 3469 C CA . ARG A 1 463 ? 17.688 4.559 20.969 1 96.12 463 ARG A CA 1
ATOM 3470 C C . ARG A 1 463 ? 17.469 3.109 21.391 1 96.12 463 ARG A C 1
ATOM 3472 O O . ARG A 1 463 ? 18.219 2.217 20.984 1 96.12 463 ARG A O 1
ATOM 3479 N N . ASN A 1 464 ? 16.469 2.908 22.156 1 96.56 464 ASN A N 1
ATOM 3480 C CA . ASN A 1 464 ? 16.141 1.543 22.547 1 96.56 464 ASN A CA 1
ATOM 3481 C C . ASN A 1 464 ? 15.75 0.691 21.344 1 96.56 464 ASN A C 1
ATOM 3483 O O . ASN A 1 464 ? 16.156 -0.467 21.234 1 96.56 464 ASN A O 1
ATOM 3487 N N . TRP A 1 465 ? 14.922 1.243 20.484 1 96.31 465 TRP A N 1
ATOM 3488 C CA . TRP A 1 465 ? 14.539 0.523 19.266 1 96.31 465 TRP A CA 1
ATOM 3489 C C . TRP A 1 465 ? 15.758 0.204 18.422 1 96.31 465 TRP A C 1
ATOM 3491 O O . TRP A 1 465 ? 15.875 -0.898 17.875 1 96.31 465 TRP A O 1
ATOM 3501 N N . LEU A 1 466 ? 16.641 1.165 18.266 1 94.75 466 LEU A N 1
ATOM 3502 C CA . LEU A 1 466 ? 17.828 0.988 17.438 1 94.75 466 LEU A CA 1
ATOM 3503 C C . LEU A 1 466 ? 18.719 -0.101 18.016 1 94.75 466 LEU A C 1
ATOM 3505 O O . LEU A 1 466 ? 19.297 -0.897 17.266 1 94.75 466 LEU A O 1
ATOM 3509 N N . GLN A 1 467 ? 18.828 -0.155 19.312 1 92.69 467 GLN A N 1
ATOM 3510 C CA . GLN A 1 467 ? 19.609 -1.205 19.953 1 92.69 467 GLN A CA 1
ATOM 3511 C C . GLN A 1 467 ? 19 -2.58 19.703 1 92.69 467 GLN A C 1
ATOM 3513 O O . GLN A 1 467 ? 19.719 -3.537 19.406 1 92.69 467 GLN A O 1
ATOM 3518 N N . ASP A 1 468 ? 17.734 -2.645 19.781 1 91.38 468 ASP A N 1
ATOM 3519 C CA . ASP A 1 468 ? 17.031 -3.902 19.547 1 91.38 468 ASP A CA 1
ATOM 3520 C C . ASP A 1 468 ? 17.188 -4.359 18.094 1 91.38 468 ASP A C 1
ATOM 3522 O O . ASP A 1 468 ? 17.359 -5.551 17.828 1 91.38 468 ASP A O 1
ATOM 3526 N N . LEU A 1 469 ? 17.109 -3.43 17.172 1 90.25 469 LEU A N 1
ATOM 3527 C CA . LEU A 1 469 ? 17.203 -3.734 15.758 1 90.25 469 LEU A CA 1
ATOM 3528 C C . LEU A 1 469 ? 18.609 -4.199 15.391 1 90.25 469 LEU A C 1
ATOM 3530 O O . LEU A 1 469 ? 18.781 -5.039 14.5 1 90.25 469 LEU A O 1
ATOM 3534 N N . GLN A 1 470 ? 19.562 -3.65 16.031 1 84.81 470 GLN A N 1
ATOM 3535 C CA . GLN A 1 470 ? 20.953 -4.051 15.781 1 84.81 470 GLN A CA 1
ATOM 3536 C C . GLN A 1 470 ? 21.234 -5.434 16.359 1 84.81 470 GLN A C 1
ATOM 3538 O O . GLN A 1 470 ? 21.984 -6.219 15.773 1 84.81 470 GLN A O 1
ATOM 3543 N N . ARG A 1 471 ? 20.609 -5.82 17.422 1 78.38 471 ARG A N 1
ATOM 3544 C CA . ARG A 1 471 ? 20.812 -7.129 18.031 1 78.38 471 ARG A CA 1
ATOM 3545 C C . ARG A 1 471 ? 20.203 -8.234 17.172 1 78.38 471 ARG A C 1
ATOM 3547 O O . ARG A 1 471 ? 20.766 -9.32 17.062 1 78.38 471 ARG A O 1
ATOM 3554 N N . THR A 1 472 ? 19.125 -7.949 16.547 1 73.62 472 THR A N 1
ATOM 3555 C CA . THR A 1 472 ? 18.391 -8.969 15.812 1 73.62 472 THR A CA 1
ATOM 3556 C C . THR A 1 472 ? 18.969 -9.125 14.406 1 73.62 472 THR A C 1
ATOM 3558 O O . THR A 1 472 ? 18.734 -10.141 13.742 1 73.62 472 THR A O 1
ATOM 3561 N N . SER A 1 473 ? 19.562 -8.125 13.891 1 65.69 473 SER A N 1
ATOM 3562 C CA . SER A 1 473 ? 20.172 -8.219 12.562 1 65.69 473 SER A CA 1
ATOM 3563 C C . SER A 1 473 ? 21.422 -9.086 12.578 1 65.69 473 SER A C 1
ATOM 3565 O O . SER A 1 473 ? 21.812 -9.648 11.555 1 65.69 473 SER A O 1
ATOM 3567 N N . THR A 1 474 ? 22.078 -9.18 13.633 1 49.5 474 THR A N 1
ATOM 3568 C CA . THR A 1 474 ? 23.281 -9.977 13.773 1 49.5 474 THR A CA 1
ATOM 3569 C C . THR A 1 474 ? 22.938 -11.438 14.062 1 49.5 474 THR A C 1
ATOM 3571 O O . THR A 1 474 ? 23.812 -12.312 14.008 1 49.5 474 THR A O 1
ATOM 3574 N N . LEU A 1 475 ? 21.719 -11.789 14.195 1 43.06 475 LEU A N 1
ATOM 3575 C CA . LEU A 1 475 ? 21.328 -13.18 14.414 1 43.06 475 LEU A CA 1
ATOM 3576 C C . LEU A 1 475 ? 20.828 -13.812 13.117 1 43.06 475 LEU A C 1
ATOM 3578 O O . LEU A 1 475 ? 20.156 -13.164 12.328 1 43.06 475 LEU A O 1
ATOM 3582 N N . MET B 1 1 ? 6.078 -17.406 -20.766 1 28.25 1 MET B N 1
ATOM 3583 C CA . MET B 1 1 ? 5.34 -16.859 -19.641 1 28.25 1 MET B CA 1
ATOM 3584 C C . MET B 1 1 ? 3.936 -17.453 -19.562 1 28.25 1 MET B C 1
ATOM 3586 O O . MET B 1 1 ? 3.025 -17 -20.25 1 28.25 1 MET B O 1
ATOM 3590 N N . ARG B 1 2 ? 3.803 -18.766 -19.438 1 34.16 2 ARG B N 1
ATOM 3591 C CA . ARG B 1 2 ? 2.738 -19.672 -19.844 1 34.16 2 ARG B CA 1
ATOM 3592 C C . ARG B 1 2 ? 1.468 -19.438 -19.031 1 34.16 2 ARG B C 1
ATOM 3594 O O . ARG B 1 2 ? 1.532 -19.188 -17.828 1 34.16 2 ARG B O 1
ATOM 3601 N N . SER B 1 3 ? 0.575 -18.734 -19.578 1 33.59 3 SER B N 1
ATOM 3602 C CA . SER B 1 3 ? -0.826 -18.812 -19.188 1 33.59 3 SER B CA 1
ATOM 3603 C C . SER B 1 3 ? -1.156 -20.172 -18.594 1 33.59 3 SER B C 1
ATOM 3605 O O . SER B 1 3 ? -0.821 -21.203 -19.188 1 33.59 3 SER B O 1
ATOM 3607 N N . THR B 1 4 ? -0.97 -20.453 -17.531 1 36.53 4 THR B N 1
ATOM 3608 C CA . THR B 1 4 ? -1.599 -21.688 -17.094 1 36.53 4 THR B CA 1
ATOM 3609 C C . THR B 1 4 ? -2.826 -22.016 -17.938 1 36.53 4 THR B C 1
ATOM 3611 O O . THR B 1 4 ? -3.854 -21.344 -17.828 1 36.53 4 THR B O 1
ATOM 3614 N N . SER B 1 5 ? -2.643 -22.25 -19.094 1 37.47 5 SER B N 1
ATOM 3615 C CA . SER B 1 5 ? -3.381 -22.609 -20.297 1 37.47 5 SER B CA 1
ATOM 3616 C C . SER B 1 5 ? -4.582 -23.484 -19.969 1 37.47 5 SER B C 1
ATOM 3618 O O . SER B 1 5 ? -4.605 -24.156 -18.938 1 37.47 5 SER B O 1
ATOM 3620 N N . ALA B 1 6 ? -5.52 -23.172 -20.734 1 41.91 6 ALA B N 1
ATOM 3621 C CA . ALA B 1 6 ? -6.816 -23.703 -21.156 1 41.91 6 ALA B CA 1
ATOM 3622 C C . ALA B 1 6 ? -6.777 -25.234 -21.25 1 41.91 6 ALA B C 1
ATOM 3624 O O . ALA B 1 6 ? -7.742 -25.844 -21.719 1 41.91 6 ALA B O 1
ATOM 3625 N N . TRP B 1 7 ? -5.602 -25.688 -20.984 1 43.66 7 TRP B N 1
ATOM 3626 C CA . TRP B 1 7 ? -5.641 -27.094 -21.391 1 43.66 7 TRP B CA 1
ATOM 3627 C C . TRP B 1 7 ? -6.297 -27.953 -20.312 1 43.66 7 TRP B C 1
ATOM 3629 O O . TRP B 1 7 ? -6.359 -27.547 -19.141 1 43.66 7 TRP B O 1
ATOM 3639 N N . GLU B 1 8 ? -6.797 -29.016 -20.656 1 47.09 8 GLU B N 1
ATOM 3640 C CA . GLU B 1 8 ? -7.703 -29.891 -19.922 1 47.09 8 GLU B CA 1
ATOM 3641 C C . GLU B 1 8 ? -7.039 -30.453 -18.672 1 47.09 8 GLU B C 1
ATOM 3643 O O . GLU B 1 8 ? -5.934 -30.984 -18.734 1 47.09 8 GLU B O 1
ATOM 3648 N N . ARG B 1 9 ? -7.395 -29.844 -17.562 1 56.72 9 ARG B N 1
ATOM 3649 C CA . ARG B 1 9 ? -7.031 -30.422 -16.281 1 56.72 9 ARG B CA 1
ATOM 3650 C C . ARG B 1 9 ? -7.617 -31.828 -16.125 1 56.72 9 ARG B C 1
ATOM 3652 O O . ARG B 1 9 ? -8.703 -32.125 -16.641 1 56.72 9 ARG B O 1
ATOM 3659 N N . PRO B 1 10 ? -6.785 -32.781 -15.617 1 53.56 10 PRO B N 1
ATOM 3660 C CA . PRO B 1 10 ? -7.398 -34.062 -15.297 1 53.56 10 PRO B CA 1
ATOM 3661 C C . PRO B 1 10 ? -8.648 -33.938 -14.438 1 53.56 10 PRO B C 1
ATOM 3663 O O . PRO B 1 10 ? -8.789 -32.938 -13.695 1 53.56 10 PRO B O 1
ATOM 3666 N N . PRO B 1 11 ? -9.656 -34.781 -14.695 1 54.09 11 PRO B N 1
ATOM 3667 C CA . PRO B 1 11 ? -10.906 -34.719 -13.938 1 54.09 11 PRO B CA 1
ATOM 3668 C C . PRO B 1 11 ? -10.688 -34.75 -12.43 1 54.09 11 PRO B C 1
ATOM 3670 O O . PRO B 1 11 ? -9.789 -35.438 -11.945 1 54.09 11 PRO B O 1
ATOM 3673 N N . ARG B 1 12 ? -11.422 -33.844 -11.766 1 59.56 12 ARG B N 1
ATOM 3674 C CA . ARG B 1 12 ? -11.406 -33.781 -10.305 1 59.56 12 ARG B CA 1
ATOM 3675 C C . ARG B 1 12 ? -12.477 -34.656 -9.703 1 59.56 12 ARG B C 1
ATOM 3677 O O . ARG B 1 12 ? -13.539 -34.875 -10.297 1 59.56 12 ARG B O 1
ATOM 3684 N N . PRO B 1 13 ? -12.062 -35.438 -8.562 1 59.31 13 PRO B N 1
ATOM 3685 C CA . PRO B 1 13 ? -13.148 -36.125 -7.863 1 59.31 13 PRO B CA 1
ATOM 3686 C C . PRO B 1 13 ? -14.266 -35.188 -7.414 1 59.31 13 PRO B C 1
ATOM 3688 O O . PRO B 1 13 ? -14.031 -34 -7.215 1 59.31 13 PRO B O 1
ATOM 3691 N N . PRO B 1 14 ? -15.516 -35.688 -7.336 1 59.03 14 PRO B N 1
ATOM 3692 C CA . PRO B 1 14 ? -16.625 -34.875 -6.871 1 59.03 14 PRO B CA 1
ATOM 3693 C C . PRO B 1 14 ? -16.391 -34.312 -5.465 1 59.03 14 PRO B C 1
ATOM 3695 O O . PRO B 1 14 ? -15.828 -35 -4.613 1 59.03 14 PRO B O 1
ATOM 3698 N N . PRO B 1 15 ? -16.812 -33.031 -5.324 1 62.84 15 PRO B N 1
ATOM 3699 C CA . PRO B 1 15 ? -16.625 -32.438 -4 1 62.84 15 PRO B CA 1
ATOM 3700 C C . PRO B 1 15 ? -17.484 -33.094 -2.926 1 62.84 15 PRO B C 1
ATOM 3702 O O . PRO B 1 15 ? -18.625 -33.469 -3.195 1 62.84 15 PRO B O 1
ATOM 3705 N N . LEU B 1 16 ? -16.922 -33.281 -1.781 1 62.84 16 LEU B N 1
ATOM 3706 C CA . LEU B 1 16 ? -17.656 -33.844 -0.645 1 62.84 16 LEU B CA 1
ATOM 3707 C C . LEU B 1 16 ? -18.609 -32.781 -0.08 1 62.84 16 LEU B C 1
ATOM 3709 O O . LEU B 1 16 ? -19.672 -33.125 0.452 1 62.84 16 LEU B O 1
ATOM 3713 N N . VAL B 1 17 ? -18.188 -31.531 -0.175 1 67.38 17 VAL B N 1
ATOM 3714 C CA . VAL B 1 17 ? -19.047 -30.469 0.366 1 67.38 17 VAL B CA 1
ATOM 3715 C C . VAL B 1 17 ? -19.609 -29.641 -0.774 1 67.38 17 VAL B C 1
ATOM 3717 O O . VAL B 1 17 ? -18.875 -29.141 -1.625 1 67.38 17 VAL B O 1
ATOM 3720 N N . GLN B 1 18 ? -20.922 -29.641 -0.792 1 75.25 18 GLN B N 1
ATOM 3721 C CA . GLN B 1 18 ? -21.578 -28.828 -1.797 1 75.25 18 GLN B CA 1
ATOM 3722 C C . GLN B 1 18 ? -21.516 -27.344 -1.437 1 75.25 18 GLN B C 1
ATOM 3724 O O . GLN B 1 18 ? -21.656 -26.984 -0.269 1 75.25 18 GLN B O 1
ATOM 3729 N N . PRO B 1 19 ? -21.203 -26.547 -2.383 1 82.06 19 PRO B N 1
ATOM 3730 C CA . PRO B 1 19 ? -21.188 -25.109 -2.094 1 82.06 19 PRO B CA 1
ATOM 3731 C C . PRO B 1 19 ? -22.547 -24.609 -1.597 1 82.06 19 PRO B C 1
ATOM 3733 O O . PRO B 1 19 ? -23.578 -24.969 -2.152 1 82.06 19 PRO B O 1
ATOM 3736 N N . PRO B 1 20 ? -22.516 -23.953 -0.566 1 89.25 20 PRO B N 1
ATOM 3737 C CA . PRO B 1 20 ? -23.766 -23.422 -0.011 1 89.25 20 PRO B CA 1
ATOM 3738 C C . PRO B 1 20 ? -24.391 -22.344 -0.892 1 89.25 20 PRO B C 1
ATOM 3740 O O . PRO B 1 20 ? -23.75 -21.844 -1.814 1 89.25 20 PRO B O 1
ATOM 3743 N N . PRO B 1 21 ? -25.703 -22.125 -0.639 1 92.81 21 PRO B N 1
ATOM 3744 C CA . PRO B 1 21 ? -26.328 -21.016 -1.36 1 92.81 21 PRO B CA 1
ATOM 3745 C C . PRO B 1 21 ? -25.609 -19.672 -1.121 1 92.81 21 PRO B C 1
ATOM 3747 O O . PRO B 1 21 ? -25 -19.484 -0.067 1 92.81 21 PRO B O 1
ATOM 3750 N N . TYR B 1 22 ? -25.656 -18.797 -2.125 1 94.5 22 TYR B N 1
ATOM 3751 C CA . TYR B 1 22 ? -25 -17.5 -2.045 1 94.5 22 TYR B CA 1
ATOM 3752 C C . TYR B 1 22 ? -25.875 -16.406 -2.656 1 94.5 22 TYR B C 1
ATOM 3754 O O . TYR B 1 22 ? -26.875 -16.703 -3.312 1 94.5 22 TYR B O 1
ATOM 3762 N N . THR B 1 23 ? -25.609 -15.203 -2.369 1 97.06 23 THR B N 1
ATOM 3763 C CA . THR B 1 23 ? -26.141 -14.023 -3.055 1 97.06 23 THR B CA 1
ATOM 3764 C C . THR B 1 23 ? -25.031 -13.336 -3.859 1 97.06 23 THR B C 1
ATOM 3766 O O . THR B 1 23 ? -23.922 -13.141 -3.359 1 97.06 23 THR B O 1
ATOM 3769 N N . LEU B 1 24 ? -25.297 -13.062 -5.141 1 97 24 LEU B N 1
ATOM 3770 C CA . LEU B 1 24 ? -24.406 -12.25 -5.953 1 97 24 LEU B CA 1
ATOM 3771 C C . LEU B 1 24 ? -24.594 -10.766 -5.645 1 97 24 LEU B C 1
ATOM 3773 O O . LEU B 1 24 ? -25.703 -10.242 -5.75 1 97 24 LEU B O 1
ATOM 3777 N N . ARG B 1 25 ? -23.547 -10.125 -5.234 1 97.88 25 ARG B N 1
ATOM 3778 C CA . ARG B 1 25 ? -23.578 -8.703 -4.91 1 97.88 25 ARG B CA 1
ATOM 3779 C C . ARG B 1 25 ? -22.641 -7.91 -5.82 1 97.88 25 ARG B C 1
ATOM 3781 O O . ARG B 1 25 ? -21.734 -8.469 -6.422 1 97.88 25 ARG B O 1
ATOM 3788 N N . ASN B 1 26 ? -23.016 -6.625 -6.02 1 97.81 26 ASN B N 1
ATOM 3789 C CA . ASN B 1 26 ? -22.188 -5.66 -6.73 1 97.81 26 ASN B CA 1
ATOM 3790 C C . ASN B 1 26 ? -21.703 -4.543 -5.805 1 97.81 26 ASN B C 1
ATOM 3792 O O . ASN B 1 26 ? -22.484 -4.035 -4.992 1 97.81 26 ASN B O 1
ATOM 3796 N N . PHE B 1 27 ? -2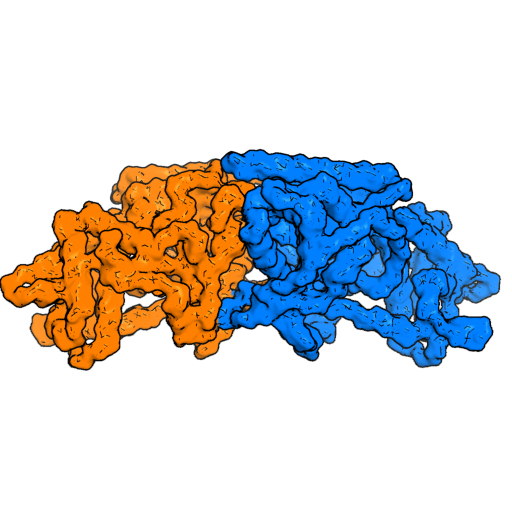0.5 -4.258 -5.867 1 98.31 27 PHE B N 1
ATOM 3797 C CA . PHE B 1 27 ? -19.906 -3.148 -5.129 1 98.31 27 PHE B CA 1
ATOM 3798 C C . PHE B 1 27 ? -19.5 -2.029 -6.078 1 98.31 27 PHE B C 1
ATOM 3800 O O . PHE B 1 27 ? -18.828 -2.275 -7.082 1 98.31 27 PHE B O 1
ATOM 3807 N N . THR B 1 28 ? -19.922 -0.81 -5.805 1 98.06 28 THR B N 1
ATOM 3808 C CA . THR B 1 28 ? -19.469 0.331 -6.586 1 98.06 28 THR B CA 1
ATOM 3809 C C . THR B 1 28 ? -18 0.63 -6.293 1 98.06 28 THR B C 1
ATOM 3811 O O . THR B 1 28 ? -17.672 1.179 -5.238 1 98.06 28 THR B O 1
ATOM 3814 N N . GLN B 1 29 ? -17.156 0.329 -7.242 1 97.62 29 GLN B N 1
ATOM 3815 C CA . GLN B 1 29 ? -15.711 0.352 -7.047 1 97.62 29 GLN B CA 1
ATOM 3816 C C . GLN B 1 29 ? -15.062 1.447 -7.883 1 97.62 29 GLN B C 1
ATOM 3818 O O . GLN B 1 29 ? -15.531 1.76 -8.984 1 97.62 29 GLN B O 1
ATOM 3823 N N . ARG B 1 30 ? -14.023 2.055 -7.367 1 96.06 30 ARG B N 1
ATOM 3824 C CA . ARG B 1 30 ? -13.25 3.016 -8.148 1 96.06 30 ARG B CA 1
ATOM 3825 C C . ARG B 1 30 ? -12.492 2.324 -9.273 1 96.06 30 ARG B C 1
ATOM 3827 O O . ARG B 1 30 ? -11.945 1.235 -9.078 1 96.06 30 ARG B O 1
ATOM 3834 N N . VAL B 1 31 ? -12.438 2.979 -10.414 1 96.62 31 VAL B N 1
ATOM 3835 C CA . VAL B 1 31 ? -11.664 2.457 -11.531 1 96.62 31 VAL B CA 1
ATOM 3836 C C . VAL B 1 31 ? -10.172 2.598 -11.242 1 96.62 31 VAL B C 1
ATOM 3838 O O . VAL B 1 31 ? -9.375 1.729 -11.602 1 96.62 31 VAL B O 1
ATOM 3841 N N . ASP B 1 32 ? -9.789 3.707 -10.633 1 95.88 32 ASP B N 1
ATOM 3842 C CA . ASP B 1 32 ? -8.414 3.986 -10.234 1 95.88 32 ASP B CA 1
ATOM 3843 C C . ASP B 1 32 ? -8.344 4.477 -8.789 1 95.88 32 ASP B C 1
ATOM 3845 O O . ASP B 1 32 ? -8.805 5.578 -8.484 1 95.88 32 ASP B O 1
ATOM 3849 N N . HIS B 1 33 ? -7.762 3.67 -7.961 1 95.88 33 HIS B N 1
ATOM 3850 C CA . HIS B 1 33 ? -7.715 3.994 -6.539 1 95.88 33 HIS B CA 1
ATOM 3851 C C . HIS B 1 33 ? -6.648 5.043 -6.246 1 95.88 33 HIS B C 1
ATOM 3853 O O . HIS B 1 33 ? -6.668 5.676 -5.188 1 95.88 33 HIS B O 1
ATOM 3859 N N . PHE B 1 34 ? -5.703 5.273 -7.137 1 94.94 34 PHE B N 1
ATOM 3860 C CA . PHE B 1 34 ? -4.496 6 -6.762 1 94.94 34 PHE B CA 1
ATOM 3861 C C . PHE B 1 34 ? -4.328 7.246 -7.617 1 94.94 34 PHE B C 1
ATOM 3863 O O . PHE B 1 34 ? -3.236 7.816 -7.684 1 94.94 34 PHE B O 1
ATOM 3870 N N . ASN B 1 35 ? -5.309 7.598 -8.367 1 93.44 35 ASN B N 1
ATOM 3871 C CA . ASN B 1 35 ? -5.445 8.859 -9.086 1 93.44 35 ASN B CA 1
ATOM 3872 C C . ASN B 1 35 ? -6.691 9.625 -8.656 1 93.44 35 ASN B C 1
ATOM 3874 O O . ASN B 1 35 ? -7.812 9.172 -8.898 1 93.44 35 ASN B O 1
ATOM 3878 N N . PHE B 1 36 ? -6.504 10.758 -8.117 1 92.44 36 PHE B N 1
ATOM 3879 C CA . PHE B 1 36 ? -7.602 11.414 -7.418 1 92.44 36 PHE B CA 1
ATOM 3880 C C . PHE B 1 36 ? -8.266 12.453 -8.312 1 92.44 36 PHE B C 1
ATOM 3882 O O . PHE B 1 36 ? -9.133 13.203 -7.863 1 92.44 36 PHE B O 1
ATOM 3889 N N . PHE B 1 37 ? -7.844 12.492 -9.508 1 91.25 37 PHE B N 1
ATOM 3890 C CA . PHE B 1 37 ? -8.508 13.391 -10.445 1 91.25 37 PHE B CA 1
ATOM 3891 C C . PHE B 1 37 ? -9.789 12.758 -10.984 1 91.25 37 PHE B C 1
ATOM 3893 O O . PHE B 1 37 ? -10.812 13.43 -11.109 1 91.25 37 PHE B O 1
ATOM 3900 N N . HIS B 1 38 ? -9.68 11.422 -11.266 1 85.31 38 HIS B N 1
ATOM 3901 C CA . HIS B 1 38 ? -10.812 10.734 -11.867 1 85.31 38 HIS B CA 1
ATOM 3902 C C . HIS B 1 38 ? -11.695 10.094 -10.805 1 85.31 38 HIS B C 1
ATOM 3904 O O . HIS B 1 38 ? -11.203 9.594 -9.789 1 85.31 38 HIS B O 1
ATOM 3910 N N . ASP B 1 39 ? -13.008 10.133 -11.109 1 88.06 39 ASP B N 1
ATOM 3911 C CA . ASP B 1 39 ? -13.938 9.562 -10.141 1 88.06 39 ASP B CA 1
ATOM 3912 C C . ASP B 1 39 ? -14.797 8.477 -10.781 1 88.06 39 ASP B C 1
ATOM 3914 O O . ASP B 1 39 ? -15.898 8.188 -10.305 1 88.06 39 ASP B O 1
ATOM 3918 N N . ARG B 1 40 ? -14.344 7.887 -11.812 1 92.75 40 ARG B N 1
ATOM 3919 C CA . ARG B 1 40 ? -15.094 6.82 -12.469 1 92.75 40 ARG B CA 1
ATOM 3920 C C . ARG B 1 40 ? -15.203 5.594 -11.578 1 92.75 40 ARG B C 1
ATOM 3922 O O . ARG B 1 40 ? -14.305 5.305 -10.789 1 92.75 40 ARG B O 1
ATOM 3929 N N . THR B 1 41 ? -16.297 4.906 -11.711 1 96.56 41 THR B N 1
ATOM 3930 C CA . THR B 1 41 ? -16.562 3.699 -10.938 1 96.56 41 THR B CA 1
ATOM 3931 C C . THR B 1 41 ? -17.047 2.57 -11.836 1 96.56 41 THR B C 1
ATOM 3933 O O . THR B 1 41 ? -17.312 2.785 -13.023 1 96.56 41 THR B O 1
ATOM 3936 N N . PHE B 1 42 ? -17.047 1.36 -11.367 1 97.75 42 PHE B N 1
ATOM 3937 C CA . PHE B 1 42 ? -17.625 0.18 -12 1 97.75 42 PHE B CA 1
ATOM 3938 C C . PHE B 1 42 ? -18.219 -0.757 -10.961 1 97.75 42 PHE B C 1
ATOM 3940 O O . PHE B 1 42 ? -18 -0.583 -9.758 1 97.75 42 PHE B O 1
ATOM 3947 N N . ALA B 1 43 ? -19.016 -1.655 -11.414 1 97.94 43 ALA B N 1
ATOM 3948 C CA . ALA B 1 43 ? -19.609 -2.643 -10.523 1 97.94 43 ALA B CA 1
ATOM 3949 C C . ALA B 1 43 ? -18.719 -3.873 -10.383 1 97.94 43 ALA B C 1
ATOM 3951 O O . ALA B 1 43 ? -18.516 -4.609 -11.352 1 97.94 43 ALA B O 1
ATOM 3952 N N . GLN B 1 44 ? -18.172 -4.07 -9.234 1 97.69 44 GLN B N 1
ATOM 3953 C CA . GLN B 1 44 ? -17.375 -5.266 -8.977 1 97.69 44 GLN B CA 1
ATOM 3954 C C . GLN B 1 44 ? -18.219 -6.344 -8.289 1 97.69 44 GLN B C 1
ATOM 3956 O O . GLN B 1 44 ? -18.891 -6.07 -7.301 1 97.69 44 GLN B O 1
ATOM 3961 N N . ARG B 1 45 ? -18.078 -7.492 -8.797 1 97.38 45 ARG B N 1
ATOM 3962 C CA . ARG B 1 45 ? -18.922 -8.602 -8.336 1 97.38 45 ARG B CA 1
ATOM 3963 C C . ARG B 1 45 ? -18.234 -9.367 -7.207 1 97.38 45 ARG B C 1
ATOM 3965 O O . ARG B 1 45 ? -17.016 -9.508 -7.191 1 97.38 45 ARG B O 1
ATOM 3972 N N . TYR B 1 46 ? -19.047 -9.828 -6.293 1 97.25 46 TYR B N 1
ATOM 3973 C CA . TYR B 1 46 ? -18.609 -10.781 -5.277 1 97.25 46 TYR B CA 1
ATOM 3974 C C . TYR B 1 46 ? -19.781 -11.617 -4.781 1 97.25 46 TYR B C 1
ATOM 3976 O O . TYR B 1 46 ? -20.938 -11.234 -4.953 1 97.25 46 TYR B O 1
ATOM 3984 N N . LEU B 1 47 ? -19.516 -12.797 -4.262 1 96.62 47 LEU B N 1
ATOM 3985 C CA . LEU B 1 47 ? -20.531 -13.664 -3.678 1 96.62 47 LEU B CA 1
ATOM 3986 C C . LEU B 1 47 ? -20.5 -13.594 -2.154 1 96.62 47 LEU B C 1
ATOM 3988 O O . LEU B 1 47 ? -19.422 -13.531 -1.556 1 96.62 47 LEU B O 1
ATOM 3992 N N . LEU B 1 48 ? -21.641 -13.539 -1.564 1 97.12 48 LEU B N 1
ATOM 3993 C CA . LEU B 1 48 ? -21.797 -13.609 -0.116 1 97.12 48 LEU B CA 1
ATOM 3994 C C . LEU B 1 48 ? -22.672 -14.789 0.275 1 97.12 48 LEU B C 1
ATOM 3996 O O . LEU B 1 48 ? -23.781 -14.953 -0.255 1 97.12 48 LEU B O 1
ATOM 4000 N N . SER B 1 49 ? -22.188 -15.672 1.144 1 95.94 49 SER B N 1
ATOM 4001 C CA . SER B 1 49 ? -23 -16.75 1.701 1 95.94 49 SER B CA 1
ATOM 4002 C C . SER B 1 49 ? -23.109 -16.641 3.217 1 95.94 49 SER B C 1
ATOM 4004 O O . SER B 1 49 ? -22.094 -16.547 3.914 1 95.94 49 SER B O 1
ATOM 4006 N N . THR B 1 50 ? -24.312 -16.672 3.686 1 95.69 50 THR B N 1
ATOM 4007 C CA . THR B 1 50 ? -24.578 -16.656 5.117 1 95.69 50 THR B CA 1
ATOM 4008 C C . THR B 1 50 ? -25.141 -17.984 5.578 1 95.69 50 THR B C 1
ATOM 4010 O O . THR B 1 50 ? -25.766 -18.078 6.637 1 95.69 50 THR B O 1
ATOM 4013 N N . ALA B 1 51 ? -24.953 -18.969 4.801 1 94.38 51 ALA B N 1
ATOM 4014 C CA . ALA B 1 51 ? -25.594 -20.266 5.008 1 94.38 51 ALA B CA 1
ATOM 4015 C C . ALA B 1 51 ? -25.172 -20.891 6.336 1 94.38 51 ALA B C 1
ATOM 4017 O O . ALA B 1 51 ? -25.953 -21.562 6.996 1 94.38 51 ALA B O 1
ATOM 4018 N N . TYR B 1 52 ? -23.938 -20.688 6.715 1 94.06 52 TYR B N 1
ATOM 4019 C CA . TYR B 1 52 ? -23.422 -21.312 7.934 1 94.06 52 TYR B CA 1
ATOM 4020 C C . TYR B 1 52 ? -23.484 -20.344 9.109 1 94.06 52 TYR B C 1
ATOM 4022 O O . TYR B 1 52 ? -23.328 -20.734 10.266 1 94.06 52 TYR B O 1
ATOM 4030 N N . PHE B 1 53 ? -23.719 -19.062 8.812 1 94.06 53 PHE B N 1
ATOM 4031 C CA . PHE B 1 53 ? -23.562 -17.969 9.758 1 94.06 53 PHE B CA 1
ATOM 4032 C C . PHE B 1 53 ? -24.797 -17.828 10.641 1 94.06 53 PHE B C 1
ATOM 4034 O O . PHE B 1 53 ? -25.922 -17.891 10.148 1 94.06 53 PHE B O 1
ATOM 4041 N N . THR B 1 54 ? -24.547 -17.672 11.93 1 92.31 54 THR B N 1
ATOM 4042 C CA . THR B 1 54 ? -25.594 -17.328 12.891 1 92.31 54 THR B CA 1
ATOM 4043 C C . THR B 1 54 ? -25.438 -15.891 13.367 1 92.31 54 THR B C 1
ATOM 4045 O O . THR B 1 54 ? -24.406 -15.531 13.953 1 92.31 54 THR B O 1
ATOM 4048 N N . PRO B 1 55 ? -26.484 -15.141 13.172 1 88.88 55 PRO B N 1
ATOM 4049 C CA . PRO B 1 55 ? -26.406 -13.75 13.641 1 88.88 55 PRO B CA 1
ATOM 4050 C C . PRO B 1 55 ? -26.047 -13.648 15.117 1 88.88 55 PRO B C 1
ATOM 4052 O O . PRO B 1 55 ? -26.531 -14.43 15.93 1 88.88 55 PRO B O 1
ATOM 4055 N N . GLY B 1 56 ? -25.188 -12.758 15.43 1 86.69 56 GLY B N 1
ATOM 4056 C CA . GLY B 1 56 ? -24.781 -12.555 16.812 1 86.69 56 GLY B CA 1
ATOM 4057 C C . GLY B 1 56 ? -23.578 -13.406 17.203 1 86.69 56 GLY B C 1
ATOM 4058 O O . GLY B 1 56 ? -22.969 -13.18 18.25 1 86.69 56 GLY B O 1
ATOM 4059 N N . SER B 1 57 ? -23.234 -14.352 16.375 1 89.25 57 SER B N 1
ATOM 4060 C CA . SER B 1 57 ? -22.094 -15.195 16.672 1 89.25 57 SER B CA 1
ATOM 4061 C C . SER B 1 57 ? -20.781 -14.477 16.359 1 89.25 57 SER B C 1
ATOM 4063 O O . SER B 1 57 ? -20.734 -13.578 15.531 1 89.25 57 SER B O 1
ATOM 4065 N N . PRO B 1 58 ? -19.797 -14.883 17.078 1 89.19 58 PRO B N 1
ATOM 4066 C CA . PRO B 1 58 ? -18.469 -14.312 16.812 1 89.19 58 PRO B CA 1
ATOM 4067 C C . PRO B 1 58 ? -17.734 -15.016 15.672 1 89.19 58 PRO B C 1
ATOM 4069 O O . PRO B 1 58 ? -16.516 -14.922 15.562 1 89.19 58 PRO B O 1
ATOM 4072 N N . ALA B 1 59 ? -18.469 -15.688 14.836 1 93.31 59 ALA B N 1
ATOM 4073 C CA . ALA B 1 59 ? -17.875 -16.5 13.781 1 93.31 59 ALA B CA 1
ATOM 4074 C C . ALA B 1 59 ? -17.062 -15.641 12.812 1 93.31 59 ALA B C 1
ATOM 4076 O O . ALA B 1 59 ? -17.375 -14.461 12.617 1 93.31 59 ALA B O 1
ATOM 4077 N N . PRO B 1 60 ? -16.047 -16.203 12.195 1 95.81 60 PRO B N 1
ATOM 4078 C CA . PRO B 1 60 ? -15.172 -15.438 11.312 1 95.81 60 PRO B CA 1
ATOM 4079 C C . PRO B 1 60 ? -15.789 -15.18 9.938 1 95.81 60 PRO B C 1
ATOM 4081 O O . PRO B 1 60 ? -16.781 -15.82 9.578 1 95.81 60 PRO B O 1
ATOM 4084 N N . LEU B 1 61 ? -15.266 -14.219 9.32 1 96.75 61 LEU B N 1
ATOM 4085 C CA . LEU B 1 61 ? -15.477 -13.961 7.902 1 96.75 61 LEU B CA 1
ATOM 4086 C C . LEU B 1 61 ? -14.344 -14.547 7.07 1 96.75 61 LEU B C 1
ATOM 4088 O O . LEU B 1 61 ? -13.18 -14.156 7.234 1 96.75 61 LEU B O 1
ATOM 4092 N N . LEU B 1 62 ? -14.656 -15.523 6.258 1 96.94 62 LEU B N 1
ATOM 4093 C CA . LEU B 1 62 ? -13.664 -16.125 5.363 1 96.94 62 LEU B CA 1
ATOM 4094 C C .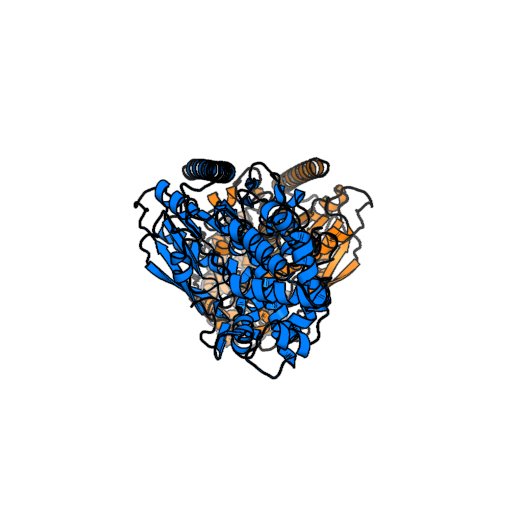 LEU B 1 62 ? -13.789 -15.555 3.955 1 96.94 62 LEU B C 1
ATOM 4096 O O . LEU B 1 62 ? -14.859 -15.602 3.352 1 96.94 62 LEU B O 1
ATOM 4100 N N . VAL B 1 63 ? -12.695 -15.062 3.467 1 97.06 63 VAL B N 1
ATOM 4101 C CA . VAL B 1 63 ? -12.711 -14.414 2.16 1 97.06 63 VAL B CA 1
ATOM 4102 C C . VAL B 1 63 ? -11.812 -15.188 1.192 1 97.06 63 VAL B C 1
ATOM 4104 O O . VAL B 1 63 ? -10.672 -15.523 1.521 1 97.06 63 VAL B O 1
ATOM 4107 N N . PHE B 1 64 ? -12.359 -15.398 0.053 1 94.69 64 PHE B N 1
ATOM 4108 C CA . PHE B 1 64 ? -11.633 -16.062 -1.025 1 94.69 64 PHE B CA 1
ATOM 4109 C C . PHE B 1 64 ? -11.266 -15.055 -2.115 1 94.69 64 PHE B C 1
ATOM 4111 O O . PHE B 1 64 ? -12.141 -14.484 -2.766 1 94.69 64 PHE B O 1
ATOM 4118 N N . THR B 1 65 ? -9.984 -14.859 -2.254 1 94.44 65 THR B N 1
ATOM 4119 C CA . THR B 1 65 ? -9.516 -13.859 -3.207 1 94.44 65 THR B CA 1
ATOM 4120 C C . THR B 1 65 ? -9.703 -14.344 -4.641 1 94.44 65 THR B C 1
ATOM 4122 O O . THR B 1 65 ? -9.398 -15.5 -4.957 1 94.44 65 THR B O 1
ATOM 4125 N N . GLY B 1 66 ? -10.273 -13.5 -5.426 1 88.81 66 GLY B N 1
ATOM 4126 C CA . GLY B 1 66 ? -10.391 -13.805 -6.844 1 88.81 66 GLY B CA 1
ATOM 4127 C C . GLY B 1 66 ? -9.062 -13.711 -7.582 1 88.81 66 GLY B C 1
ATOM 4128 O O . GLY B 1 66 ? -8.219 -12.875 -7.246 1 88.81 66 GLY B O 1
ATOM 4129 N N . ALA B 1 67 ? -8.844 -14.531 -8.469 1 79.62 67 ALA B N 1
ATOM 4130 C CA . ALA B 1 67 ? -7.637 -14.562 -9.289 1 79.62 67 ALA B CA 1
ATOM 4131 C C . ALA B 1 67 ? -7.977 -14.664 -10.773 1 79.62 67 ALA B C 1
ATOM 4133 O O . ALA B 1 67 ? -8.977 -14.094 -11.227 1 79.62 67 ALA B O 1
ATOM 4134 N N . GLU B 1 68 ? -6.984 -15.328 -11.43 1 75 68 GLU B N 1
ATOM 4135 C CA . GLU B 1 68 ? -7.184 -15.477 -12.867 1 75 68 GLU B CA 1
ATOM 4136 C C . GLU B 1 68 ? -8.328 -16.438 -13.164 1 75 68 GLU B C 1
ATOM 4138 O O . GLU B 1 68 ? -8.711 -17.25 -12.312 1 75 68 GLU B O 1
ATOM 4143 N N . GLY B 1 69 ? -9.102 -16.062 -14.086 1 69.94 69 GLY B N 1
ATOM 4144 C CA . GLY B 1 69 ? -10.156 -16.969 -14.492 1 69.94 69 GLY B CA 1
ATOM 4145 C C . GLY B 1 69 ? -11.461 -16.266 -14.828 1 69.94 69 GLY B C 1
ATOM 4146 O O . GLY B 1 69 ? -11.477 -15.055 -15.016 1 69.94 69 GLY B O 1
ATOM 4147 N N . GLY B 1 70 ? -12.43 -17.078 -14.906 1 69.44 70 GLY B N 1
ATOM 4148 C CA . GLY B 1 70 ? -13.711 -16.594 -15.367 1 69.44 70 GLY B CA 1
ATOM 4149 C C . GLY B 1 70 ? -14.578 -16.047 -14.242 1 69.44 70 GLY B C 1
ATOM 4150 O O . GLY B 1 70 ? -14.07 -15.461 -13.289 1 69.44 70 GLY B O 1
ATOM 4151 N N . ASP B 1 71 ? -15.68 -16.266 -14.266 1 83.81 71 ASP B N 1
ATOM 4152 C CA . ASP B 1 71 ? -16.781 -15.773 -13.445 1 83.81 71 ASP B CA 1
ATOM 4153 C C . ASP B 1 71 ? -16.75 -16.375 -12.047 1 83.81 71 ASP B C 1
ATOM 4155 O O . ASP B 1 71 ? -16.516 -17.578 -11.891 1 83.81 71 ASP B O 1
ATOM 4159 N N . VAL B 1 72 ? -16.859 -15.5 -11 1 87.25 72 VAL B N 1
ATOM 4160 C CA . VAL B 1 72 ? -16.781 -15.891 -9.602 1 87.25 72 VAL B CA 1
ATOM 4161 C C . VAL B 1 72 ? -17.797 -17 -9.32 1 87.25 72 VAL B C 1
ATOM 4163 O O . VAL B 1 72 ? -17.547 -17.875 -8.477 1 87.25 72 VAL B O 1
ATOM 4166 N N . GLU B 1 73 ? -18.828 -17.047 -10.086 1 86.19 73 GLU B N 1
ATOM 4167 C CA . GLU B 1 73 ? -19.812 -18.109 -9.898 1 86.19 73 GLU B CA 1
ATOM 4168 C C . GLU B 1 73 ? -19.266 -19.453 -10.398 1 86.19 73 GLU B C 1
ATOM 4170 O O . GLU B 1 73 ? -19.5 -20.484 -9.773 1 86.19 73 GLU B O 1
ATOM 4175 N N . ALA B 1 74 ? -18.594 -19.391 -11.453 1 79.38 74 ALA B N 1
ATOM 4176 C CA . ALA B 1 74 ? -17.984 -20.609 -11.977 1 79.38 74 ALA B CA 1
ATOM 4177 C C . ALA B 1 74 ? -16.906 -21.125 -11.023 1 79.38 74 ALA B C 1
ATOM 4179 O O . ALA B 1 74 ? -16.781 -22.328 -10.805 1 79.38 74 ALA B O 1
ATOM 4180 N N . LEU B 1 75 ? -16.172 -20.188 -10.516 1 77.31 75 LEU B N 1
ATOM 4181 C CA . LEU B 1 75 ? -15.141 -20.562 -9.555 1 77.31 75 LEU B CA 1
ATOM 4182 C C . LEU B 1 75 ? -15.758 -21.172 -8.305 1 77.31 75 LEU B C 1
ATOM 4184 O O . LEU B 1 75 ? -15.242 -22.172 -7.781 1 77.31 75 LEU B O 1
ATOM 4188 N N . TYR B 1 76 ? -16.812 -20.609 -7.891 1 82.88 76 TYR B N 1
ATOM 4189 C CA . TYR B 1 76 ? -17.531 -21.094 -6.723 1 82.88 76 TYR B CA 1
ATOM 4190 C C . TYR B 1 76 ? -18.062 -22.5 -6.949 1 82.88 76 TYR B C 1
ATOM 4192 O O . TYR B 1 76 ? -17.969 -23.359 -6.062 1 82.88 76 TYR B O 1
ATOM 4200 N N . ALA B 1 77 ? -18.438 -22.766 -8.133 1 76.75 77 ALA B N 1
ATOM 4201 C CA . ALA B 1 77 ? -19.078 -24.047 -8.469 1 76.75 77 ALA B CA 1
ATOM 4202 C C . ALA B 1 77 ? -18.016 -25.125 -8.75 1 76.75 77 ALA B C 1
ATOM 4204 O O . ALA B 1 77 ? -18.328 -26.312 -8.758 1 76.75 77 ALA B O 1
ATOM 4205 N N . SER B 1 78 ? -16.812 -24.703 -8.984 1 72 78 SER B N 1
ATOM 4206 C CA . SER B 1 78 ? -15.773 -25.609 -9.438 1 72 78 SER B CA 1
ATOM 4207 C C . SER B 1 78 ? -15.398 -26.625 -8.352 1 72 78 SER B C 1
ATOM 4209 O O . SER B 1 78 ? -14.859 -27.688 -8.648 1 72 78 SER B O 1
ATOM 4211 N N . GLY B 1 79 ? -15.68 -26.281 -7.117 1 69.62 79 GLY B N 1
ATOM 4212 C CA . GLY B 1 79 ? -15.273 -27.172 -6.027 1 69.62 79 GLY B CA 1
ATOM 4213 C C . GLY B 1 79 ? -13.82 -27 -5.637 1 69.62 79 GLY B C 1
ATOM 4214 O O . GLY B 1 79 ? -13.305 -27.75 -4.809 1 69.62 79 GLY B O 1
ATOM 4215 N N . ASP B 1 80 ? -13.133 -26 -6.141 1 73.62 80 ASP B N 1
ATOM 4216 C CA . ASP B 1 80 ? -11.703 -25.797 -5.938 1 73.62 80 ASP B CA 1
ATOM 4217 C C . ASP B 1 80 ? -11.406 -25.359 -4.5 1 73.62 80 ASP B C 1
ATOM 4219 O O . ASP B 1 80 ? -10.258 -25.391 -4.059 1 73.62 80 ASP B O 1
ATOM 4223 N N . TYR B 1 81 ? -12.414 -25.062 -3.775 1 81.62 81 TYR B N 1
ATOM 4224 C CA . TYR B 1 81 ? -12.203 -24.562 -2.422 1 81.62 81 TYR B CA 1
ATOM 4225 C C . TYR B 1 81 ? -12.93 -25.422 -1.4 1 81.62 81 TYR B C 1
ATOM 4227 O O . TYR B 1 81 ? -13.562 -24.906 -0.473 1 81.62 81 TYR B O 1
ATOM 4235 N N . GLY B 1 82 ? -12.75 -26.734 -1.576 1 84.06 82 GLY B N 1
ATOM 4236 C CA . GLY B 1 82 ? -13.469 -27.656 -0.719 1 84.06 82 GLY B CA 1
ATOM 4237 C C . GLY B 1 82 ? -13 -27.625 0.724 1 84.06 82 GLY B C 1
ATOM 4238 O O . GLY B 1 82 ? -13.812 -27.672 1.647 1 84.06 82 GLY B O 1
ATOM 4239 N N . THR B 1 83 ? -11.734 -27.516 0.964 1 85.94 83 THR B N 1
ATOM 4240 C CA . THR B 1 83 ? -11.18 -27.5 2.314 1 85.94 83 THR B CA 1
ATOM 4241 C C . THR B 1 83 ? -11.594 -26.25 3.062 1 85.94 83 THR B C 1
ATOM 4243 O O . THR B 1 83 ? -12.133 -26.312 4.172 1 85.94 83 THR B O 1
ATOM 4246 N N . PRO B 1 84 ? -11.43 -25.047 2.422 1 86.75 84 PRO B N 1
ATOM 4247 C CA . PRO B 1 84 ? -11.898 -23.844 3.111 1 86.75 84 PRO B CA 1
ATOM 4248 C C . PRO B 1 84 ? -13.406 -23.859 3.365 1 86.75 84 PRO B C 1
ATOM 4250 O O . PRO B 1 84 ? -13.867 -23.344 4.383 1 86.75 84 PRO B O 1
ATOM 4253 N N . LEU B 1 85 ? -14.141 -24.469 2.496 1 88.25 85 LEU B N 1
ATOM 4254 C CA . LEU B 1 85 ? -15.586 -24.547 2.678 1 88.25 85 LEU B CA 1
ATOM 4255 C C . LEU B 1 85 ? -15.93 -25.484 3.838 1 88.25 85 LEU B C 1
ATOM 4257 O O . LEU B 1 85 ? -16.859 -25.203 4.605 1 88.25 85 LEU B O 1
ATOM 4261 N N . ALA B 1 86 ? -15.234 -26.594 3.906 1 88.06 86 ALA B N 1
ATOM 4262 C CA . ALA B 1 86 ? -15.43 -27.484 5.047 1 88.06 86 ALA B CA 1
ATOM 4263 C C . ALA B 1 86 ? -15.102 -26.781 6.359 1 88.06 86 ALA B C 1
ATOM 4265 O O . ALA B 1 86 ? -15.812 -26.938 7.352 1 88.06 86 ALA B O 1
ATOM 4266 N N . PHE B 1 87 ? -14.062 -26.078 6.336 1 90.69 87 PHE B N 1
ATOM 4267 C CA . PHE B 1 87 ? -13.68 -25.297 7.5 1 90.69 87 PHE B CA 1
ATOM 4268 C C . PHE B 1 87 ? -14.758 -24.266 7.828 1 90.69 87 PHE B C 1
ATOM 4270 O O . PHE B 1 87 ? -15.086 -24.047 9 1 90.69 87 PHE B O 1
ATOM 4277 N N . ALA B 1 88 ? -15.258 -23.641 6.852 1 91.62 88 ALA B N 1
ATOM 4278 C CA . ALA B 1 88 ? -16.312 -22.641 7.027 1 91.62 88 ALA B CA 1
ATOM 4279 C C . ALA B 1 88 ? -17.547 -23.25 7.676 1 91.62 88 ALA B C 1
ATOM 4281 O O . ALA B 1 88 ? -18.156 -22.641 8.562 1 91.62 88 ALA B O 1
ATOM 4282 N N . GLN B 1 89 ? -17.906 -24.391 7.211 1 90.81 89 GLN B N 1
ATOM 4283 C CA . GLN B 1 89 ? -19.078 -25.078 7.762 1 90.81 89 GLN B CA 1
ATOM 4284 C C . GLN B 1 89 ? -18.875 -25.406 9.242 1 90.81 89 GLN B C 1
ATOM 4286 O O . GLN B 1 89 ? -19.75 -25.141 10.062 1 90.81 89 GLN B O 1
ATOM 4291 N N . SER B 1 90 ? -17.719 -25.891 9.555 1 89.81 90 SER B N 1
ATOM 4292 C CA . SER B 1 90 ? -17.438 -26.312 10.922 1 89.81 90 SER B CA 1
ATOM 4293 C C . SER B 1 90 ? -17.266 -25.109 11.844 1 89.81 90 SER B C 1
ATOM 4295 O O . SER B 1 90 ? -17.484 -25.219 13.055 1 89.81 90 SER B O 1
ATOM 4297 N N . SER B 1 91 ? -16.953 -23.922 11.32 1 91.31 91 SER B N 1
ATOM 4298 C CA . SER B 1 91 ? -16.688 -22.734 12.133 1 91.31 91 SER B CA 1
ATOM 4299 C C . SER B 1 91 ? -17.875 -21.781 12.117 1 91.31 91 SER B C 1
ATOM 4301 O O . SER B 1 91 ? -17.828 -20.719 12.742 1 91.31 91 SER B O 1
ATOM 4303 N N . GLY B 1 92 ? -18.891 -22.109 11.328 1 93.81 92 GLY B N 1
ATOM 4304 C CA . GLY B 1 92 ? -20.047 -21.219 11.227 1 93.81 92 GLY B CA 1
ATOM 4305 C C . GLY B 1 92 ? -19.719 -19.891 10.57 1 93.81 92 GLY B C 1
ATOM 4306 O O . GLY B 1 92 ? -20.25 -18.844 10.969 1 93.81 92 GLY B O 1
ATOM 4307 N N . ALA B 1 93 ? -18.891 -19.922 9.625 1 95.38 93 ALA B N 1
ATOM 4308 C CA . ALA B 1 93 ? -18.297 -18.703 9.086 1 95.38 93 ALA B CA 1
ATOM 4309 C C . ALA B 1 93 ? -19.203 -18.062 8.047 1 95.38 93 ALA B C 1
ATOM 4311 O O . ALA B 1 93 ? -20.062 -18.734 7.461 1 95.38 93 ALA B O 1
ATOM 4312 N N . LEU B 1 94 ? -19.031 -16.719 7.91 1 96.06 94 LEU B N 1
ATOM 4313 C CA . LEU B 1 94 ? -19.453 -16.016 6.703 1 96.06 94 LEU B CA 1
ATOM 4314 C C . LEU B 1 94 ? -18.469 -16.25 5.562 1 96.06 94 LEU B C 1
ATOM 4316 O O . LEU B 1 94 ? -17.25 -16.297 5.781 1 96.06 94 LEU B O 1
ATOM 4320 N N . LEU B 1 95 ? -19.078 -16.406 4.34 1 95.25 95 LEU B N 1
ATOM 4321 C CA . LEU B 1 95 ? -18.203 -16.641 3.189 1 95.25 95 LEU B CA 1
ATOM 4322 C C . LEU B 1 95 ? -18.328 -15.516 2.17 1 95.25 95 LEU B C 1
ATOM 4324 O O . LEU B 1 95 ? -19.453 -15.094 1.843 1 95.25 95 LEU B O 1
ATOM 4328 N N . VAL B 1 96 ? -17.203 -15.062 1.741 1 96.69 96 VAL B N 1
ATOM 4329 C CA . VAL B 1 96 ? -17.156 -14.062 0.682 1 96.69 96 VAL B CA 1
ATOM 4330 C C . VAL B 1 96 ? -16.203 -14.508 -0.421 1 96.69 96 VAL B C 1
ATOM 4332 O O . VAL B 1 96 ? -15.055 -14.859 -0.149 1 96.69 96 VAL B O 1
ATOM 4335 N N . PHE B 1 97 ? -16.672 -14.57 -1.645 1 95.44 97 PHE B N 1
ATOM 4336 C CA . PHE B 1 97 ? -15.836 -14.812 -2.818 1 95.44 97 PHE B CA 1
ATOM 4337 C C . PHE B 1 97 ? -15.719 -13.547 -3.664 1 95.44 97 PHE B C 1
ATOM 4339 O O . PHE B 1 97 ? -16.719 -13.008 -4.125 1 95.44 97 PHE B O 1
ATOM 4346 N N . LEU B 1 98 ? -14.531 -13.109 -3.865 1 96.69 98 LEU B N 1
ATOM 4347 C CA . LEU B 1 98 ? -14.297 -11.859 -4.578 1 96.69 98 LEU B CA 1
ATOM 4348 C C . LEU B 1 98 ? -13.977 -12.125 -6.047 1 96.69 98 LEU B C 1
ATOM 4350 O O . LEU B 1 98 ? -13.297 -13.102 -6.371 1 96.69 98 LEU B O 1
ATOM 4354 N N . GLU B 1 99 ? -14.453 -11.297 -6.918 1 96.38 99 GLU B N 1
ATOM 4355 C CA . GLU B 1 99 ? -14.047 -11.328 -8.32 1 96.38 99 GLU B CA 1
ATOM 4356 C C . GLU B 1 99 ? -12.992 -10.273 -8.617 1 96.38 99 GLU B C 1
ATOM 4358 O O . GLU B 1 99 ? -13.086 -9.141 -8.133 1 96.38 99 GLU B O 1
ATOM 4363 N N . CYS B 1 100 ? -12 -10.617 -9.281 1 95.5 100 CYS B N 1
ATOM 4364 C CA . CYS B 1 100 ? -10.891 -9.727 -9.609 1 95.5 100 CYS B CA 1
ATOM 4365 C C . CYS B 1 100 ? -11.273 -8.781 -10.75 1 95.5 100 CYS B C 1
ATOM 4367 O O . CYS B 1 100 ? -11.969 -9.18 -11.68 1 95.5 100 CYS B O 1
ATOM 4369 N N . ARG B 1 101 ? -10.797 -7.551 -10.641 1 96.06 101 ARG B N 1
ATOM 4370 C CA . ARG B 1 101 ? -11.008 -6.637 -11.758 1 96.06 101 ARG B CA 1
ATOM 4371 C C . ARG B 1 101 ? -10.43 -7.211 -13.047 1 96.06 101 ARG B C 1
ATOM 4373 O O . ARG B 1 101 ? -9.414 -7.902 -13.031 1 96.06 101 ARG B O 1
ATOM 4380 N N . PHE B 1 102 ? -11.109 -6.926 -14.227 1 93.19 102 PHE B N 1
ATOM 4381 C CA . PHE B 1 102 ? -10.742 -7.332 -15.578 1 93.19 102 PHE B CA 1
ATOM 4382 C C . PHE B 1 102 ? -10.875 -8.844 -15.742 1 93.19 102 PHE B C 1
ATOM 4384 O O . PHE B 1 102 ? -10.289 -9.422 -16.672 1 93.19 102 PHE B O 1
ATOM 4391 N N . PHE B 1 103 ? -11.555 -9.477 -14.828 1 91.38 103 PHE B N 1
ATOM 4392 C CA . PHE B 1 103 ? -11.945 -10.875 -14.953 1 91.38 103 PHE B CA 1
ATOM 4393 C C . PHE B 1 103 ? -13.438 -11.047 -14.727 1 91.38 103 PHE B C 1
ATOM 4395 O O . PHE B 1 103 ? -14.07 -10.227 -14.055 1 91.38 103 PHE B O 1
ATOM 4402 N N . GLY B 1 104 ? -13.977 -12.062 -15.336 1 90.38 104 GLY B N 1
ATOM 4403 C CA . GLY B 1 104 ? -15.406 -12.297 -15.195 1 90.38 104 GLY B CA 1
ATOM 4404 C C . GLY B 1 104 ? -16.25 -11.102 -15.609 1 90.38 104 GLY B C 1
ATOM 4405 O O . GLY B 1 104 ? -16.047 -10.539 -16.688 1 90.38 104 GLY B O 1
ATOM 4406 N N . GLY B 1 105 ? -17.188 -10.75 -14.758 1 92.06 105 GLY B N 1
ATOM 4407 C CA . GLY B 1 105 ? -18.078 -9.633 -15.023 1 92.06 105 GLY B CA 1
ATOM 4408 C C . GLY B 1 105 ? -17.609 -8.336 -14.383 1 92.06 105 GLY B C 1
ATOM 4409 O O . GLY B 1 105 ? -18.25 -7.293 -14.555 1 92.06 105 GLY B O 1
ATOM 4410 N N . SER B 1 106 ? -16.5 -8.359 -13.695 1 95.81 106 SER B N 1
ATOM 4411 C CA . SER B 1 106 ? -15.969 -7.168 -13.039 1 95.81 106 SER B CA 1
ATOM 4412 C C . SER B 1 106 ? -15.047 -6.395 -13.969 1 95.81 106 SER B C 1
ATOM 4414 O O . SER B 1 106 ? -13.82 -6.512 -13.875 1 95.81 106 SER B O 1
ATOM 4416 N N . LEU B 1 107 ? -15.695 -5.547 -14.789 1 95.31 107 LEU B N 1
ATOM 4417 C CA . LEU B 1 107 ? -14.992 -4.883 -15.883 1 95.31 107 LEU B CA 1
ATOM 4418 C C . LEU B 1 107 ? -15.023 -3.367 -15.711 1 95.31 107 LEU B C 1
ATOM 4420 O O . LEU B 1 107 ? -16.031 -2.729 -16 1 95.31 107 LEU B O 1
ATOM 4424 N N . PRO B 1 108 ? -13.914 -2.771 -15.352 1 95.5 108 PRO B N 1
ATOM 4425 C CA . PRO B 1 108 ? -13.867 -1.345 -15.031 1 95.5 108 PRO B CA 1
ATOM 4426 C C . PRO B 1 108 ? -14.359 -0.46 -16.172 1 95.5 108 PRO B C 1
ATOM 4428 O O . PRO B 1 108 ? -14.867 0.637 -15.93 1 95.5 108 PRO B O 1
ATOM 4431 N N . PHE B 1 109 ? -14.242 -0.943 -17.422 1 95.06 109 PHE B N 1
ATOM 4432 C CA . PHE B 1 109 ? -14.664 -0.133 -18.562 1 95.06 109 PHE B CA 1
ATOM 4433 C C . PHE B 1 109 ? -15.734 -0.854 -19.375 1 95.06 109 PHE B C 1
ATOM 4435 O O . PHE B 1 109 ? -15.852 -0.642 -20.578 1 95.06 109 PHE B O 1
ATOM 4442 N N . GLY B 1 110 ? -16.422 -1.805 -18.703 1 92 110 GLY B N 1
ATOM 4443 C CA . GLY B 1 110 ? -17.406 -2.582 -19.438 1 92 110 GLY B CA 1
ATOM 4444 C C . GLY B 1 110 ? -16.844 -3.33 -20.625 1 92 110 GLY B C 1
ATOM 4445 O O . GLY B 1 110 ? -15.781 -3.955 -20.516 1 92 110 GLY B O 1
ATOM 4446 N N . ALA B 1 111 ? -17.484 -3.193 -21.688 1 86.31 111 ALA B N 1
ATOM 4447 C CA . ALA B 1 111 ? -17.109 -3.902 -22.906 1 86.31 111 ALA B CA 1
ATOM 4448 C C . ALA B 1 111 ? -15.789 -3.361 -23.469 1 86.31 111 ALA B C 1
ATOM 4450 O O . ALA B 1 111 ? -15.102 -4.051 -24.219 1 86.31 111 ALA B O 1
ATOM 4451 N N . ALA B 1 112 ? -15.445 -2.215 -22.984 1 90.5 112 ALA B N 1
ATOM 4452 C CA . ALA B 1 112 ? -14.258 -1.552 -23.531 1 90.5 112 ALA B CA 1
ATOM 4453 C C . ALA B 1 112 ? -13.008 -1.922 -22.734 1 90.5 112 ALA B C 1
ATOM 4455 O O . ALA B 1 112 ? -11.906 -1.471 -23.062 1 90.5 112 ALA B O 1
ATOM 4456 N N . SER B 1 113 ? -13.125 -2.762 -21.703 1 90.69 113 SER B N 1
ATOM 4457 C CA . SER B 1 113 ? -12.008 -3.084 -20.828 1 90.69 113 SER B CA 1
ATOM 4458 C C . SER B 1 113 ? -10.867 -3.746 -21.594 1 90.69 113 SER B C 1
ATOM 4460 O O . SER B 1 113 ? -9.703 -3.596 -21.219 1 90.69 113 SER B O 1
ATOM 4462 N N . PHE B 1 114 ? -11.156 -4.402 -22.688 1 86.31 114 PHE B N 1
ATOM 4463 C CA . PHE B 1 114 ? -10.125 -5.129 -23.438 1 86.31 114 PHE B CA 1
ATOM 4464 C C . PHE B 1 114 ? -10.008 -4.59 -24.844 1 86.31 114 PHE B C 1
ATOM 4466 O O . PHE B 1 114 ? -9.445 -5.254 -25.719 1 86.31 114 PHE B O 1
ATOM 4473 N N . ALA B 1 115 ? -10.5 -3.414 -25.031 1 77.62 115 ALA B N 1
ATOM 4474 C CA . ALA B 1 115 ? -10.438 -2.818 -26.359 1 77.62 115 ALA B CA 1
ATOM 4475 C C . ALA B 1 115 ? -9 -2.73 -26.844 1 77.62 115 ALA B C 1
ATOM 4477 O O . ALA B 1 115 ? -8.07 -3.105 -26.141 1 77.62 115 ALA B O 1
ATOM 4478 N N . ALA B 1 116 ? -8.969 -2.215 -27.953 1 65.81 116 ALA B N 1
ATOM 4479 C CA . ALA B 1 116 ? -7.727 -2.248 -28.703 1 65.81 116 ALA B CA 1
ATOM 4480 C C . ALA B 1 116 ? -6.605 -1.531 -27.953 1 65.81 116 ALA B C 1
ATOM 4482 O O . ALA B 1 116 ? -5.434 -1.896 -28.078 1 65.81 116 ALA B O 1
ATOM 4483 N N . SER B 1 117 ? -6.969 -0.63 -27.172 1 70.31 117 SER B N 1
ATOM 4484 C CA . SER B 1 117 ? -5.875 0.014 -26.453 1 70.31 117 SER B CA 1
ATOM 4485 C C . SER B 1 117 ? -5.668 -0.627 -25.078 1 70.31 117 SER B C 1
ATOM 4487 O O . SER B 1 117 ? -6.617 -0.792 -24.312 1 70.31 117 SER B O 1
ATOM 4489 N N . ALA B 1 118 ? -4.387 -0.968 -24.891 1 77.56 118 ALA B N 1
ATOM 4490 C CA . ALA B 1 118 ? -4.02 -1.618 -23.641 1 77.56 118 ALA B CA 1
ATOM 4491 C C . ALA B 1 118 ? -3.875 -0.598 -22.516 1 77.56 118 ALA B C 1
ATOM 4493 O O . ALA B 1 118 ? -3.594 -0.961 -21.375 1 77.56 118 ALA B O 1
ATOM 4494 N N . ALA B 1 119 ? -4.191 0.608 -22.844 1 84.25 119 ALA B N 1
ATOM 4495 C CA . ALA B 1 119 ? -4.031 1.649 -21.828 1 84.25 119 ALA B CA 1
ATOM 4496 C C . ALA B 1 119 ? -4.965 1.418 -20.641 1 84.25 119 ALA B C 1
ATOM 4498 O O . ALA B 1 119 ? -4.594 1.659 -19.5 1 84.25 119 ALA B O 1
ATOM 4499 N N . ARG B 1 120 ? -6.141 0.92 -20.922 1 91.19 120 ARG B N 1
ATOM 4500 C CA . ARG B 1 120 ? -7.105 0.632 -19.859 1 91.19 120 ARG B CA 1
ATOM 4501 C C . ARG B 1 120 ? -6.621 -0.506 -18.969 1 91.19 120 ARG B C 1
ATOM 4503 O O . ARG B 1 120 ? -6.848 -0.49 -17.75 1 91.19 120 ARG B O 1
ATOM 4510 N N . LEU B 1 121 ? -5.879 -1.494 -19.578 1 93.88 121 LEU B N 1
ATOM 4511 C CA . LEU B 1 121 ? -5.355 -2.637 -18.828 1 93.88 121 LEU B CA 1
ATOM 4512 C C . LEU B 1 121 ? -4.273 -2.199 -17.859 1 93.88 121 LEU B C 1
ATOM 4514 O O . LEU B 1 121 ? -3.908 -2.951 -16.953 1 93.88 121 LEU B O 1
ATOM 4518 N N . GLY B 1 122 ? -3.816 -0.974 -18.109 1 94.31 122 GLY B N 1
ATOM 4519 C CA . GLY B 1 122 ? -2.816 -0.446 -17.188 1 94.31 122 GLY B CA 1
ATOM 4520 C C . GLY B 1 122 ? -3.291 -0.405 -15.75 1 94.31 122 GLY B C 1
ATOM 4521 O O . GLY B 1 122 ? -2.479 -0.381 -14.82 1 94.31 122 GLY B O 1
ATOM 4522 N N . LEU B 1 123 ? -4.629 -0.454 -15.547 1 95.38 123 LEU B N 1
ATOM 4523 C CA . LEU B 1 123 ? -5.219 -0.368 -14.211 1 95.38 123 LEU B CA 1
ATOM 4524 C C . LEU B 1 123 ? -5.488 -1.759 -13.648 1 95.38 123 LEU B C 1
ATOM 4526 O O . LEU B 1 123 ? -6.148 -1.896 -12.617 1 95.38 123 LEU B O 1
ATOM 4530 N N . LEU B 1 124 ? -5 -2.785 -14.359 1 95.56 124 LEU B N 1
ATOM 4531 C CA . LEU B 1 124 ? -4.902 -4.121 -13.781 1 95.56 124 LEU B CA 1
ATOM 4532 C C . LEU B 1 124 ? -3.523 -4.352 -13.172 1 95.56 124 LEU B C 1
ATOM 4534 O O . LEU B 1 124 ? -2.611 -4.824 -13.852 1 95.56 124 LEU B O 1
ATOM 4538 N N . SER B 1 125 ? -3.404 -3.977 -11.938 1 96.12 125 SER B N 1
ATOM 4539 C CA . SER B 1 125 ? -2.209 -4.195 -11.125 1 96.12 125 SER B CA 1
ATOM 4540 C C . SER B 1 125 ? -2.559 -4.848 -9.789 1 96.12 125 SER B C 1
ATOM 4542 O O . SER B 1 125 ? -3.709 -4.797 -9.359 1 96.12 125 SER B O 1
ATOM 4544 N N . VAL B 1 126 ? -1.653 -5.477 -9.219 1 97.38 126 VAL B N 1
ATOM 4545 C CA . VAL B 1 126 ? -1.854 -6.117 -7.926 1 97.38 126 VAL B CA 1
ATOM 4546 C C . VAL B 1 126 ? -2.311 -5.078 -6.902 1 97.38 126 VAL B C 1
ATOM 4548 O O . VAL B 1 126 ? -3.201 -5.348 -6.094 1 97.38 126 VAL B O 1
ATOM 4551 N N . GLU B 1 127 ? -1.773 -3.877 -6.957 1 97.44 127 GLU B N 1
ATOM 4552 C CA . GLU B 1 127 ? -2.131 -2.826 -6.008 1 97.44 127 GLU B CA 1
ATOM 4553 C C . GLU B 1 127 ? -3.588 -2.402 -6.176 1 97.44 127 GLU B C 1
ATOM 4555 O O . GLU B 1 127 ? -4.305 -2.223 -5.191 1 97.44 127 GLU B O 1
ATOM 4560 N N . GLN B 1 128 ? -4.016 -2.217 -7.414 1 97.56 128 GLN B N 1
ATOM 4561 C CA . GLN B 1 128 ? -5.414 -1.905 -7.676 1 97.56 128 GLN B CA 1
ATOM 4562 C C . GLN B 1 128 ? -6.332 -3.018 -7.176 1 97.56 128 GLN B C 1
ATOM 4564 O O . GLN B 1 128 ? -7.371 -2.748 -6.574 1 97.56 128 GLN B O 1
ATOM 4569 N N . VAL B 1 129 ? -5.93 -4.238 -7.391 1 97.81 129 VAL B N 1
ATOM 4570 C CA . VAL B 1 129 ? -6.719 -5.398 -6.984 1 97.81 129 VAL B CA 1
ATOM 4571 C C . VAL B 1 129 ? -6.832 -5.441 -5.461 1 97.81 129 VAL B C 1
ATOM 4573 O O . VAL B 1 129 ? -7.922 -5.648 -4.918 1 97.81 129 VAL B O 1
ATOM 4576 N N . LEU B 1 130 ? -5.738 -5.242 -4.789 1 98.19 130 LEU B N 1
ATOM 4577 C CA . LEU B 1 130 ? -5.746 -5.258 -3.33 1 98.19 130 LEU B CA 1
ATOM 4578 C C . LEU B 1 130 ? -6.617 -4.137 -2.777 1 98.19 130 LEU B C 1
ATOM 4580 O O . LEU B 1 130 ? -7.34 -4.332 -1.796 1 98.19 130 LEU B O 1
ATOM 4584 N N . ALA B 1 131 ? -6.527 -2.971 -3.41 1 97.56 131 ALA B N 1
ATOM 4585 C CA . ALA B 1 131 ? -7.367 -1.856 -2.979 1 97.56 131 ALA B CA 1
ATOM 4586 C C . ALA B 1 131 ? -8.844 -2.172 -3.184 1 97.56 131 ALA B C 1
ATOM 4588 O O . ALA B 1 131 ? -9.688 -1.792 -2.367 1 97.56 131 ALA B O 1
ATOM 4589 N N . ASP B 1 132 ? -9.211 -2.857 -4.32 1 98.19 132 ASP B N 1
ATOM 4590 C CA . ASP B 1 132 ? -10.578 -3.324 -4.535 1 98.19 132 ASP B CA 1
ATOM 4591 C C . ASP B 1 132 ? -11.055 -4.184 -3.367 1 98.19 132 ASP B C 1
ATOM 4593 O O . ASP B 1 132 ? -12.133 -3.945 -2.814 1 98.19 132 ASP B O 1
ATOM 4597 N N . TYR B 1 133 ? -10.258 -5.164 -3.107 1 98.38 133 TYR B N 1
ATOM 4598 C CA . TYR B 1 133 ? -10.633 -6.125 -2.074 1 98.38 133 TYR B CA 1
ATOM 4599 C C . TYR B 1 133 ? -10.781 -5.438 -0.722 1 98.38 133 TYR B C 1
ATOM 4601 O O . TYR B 1 133 ? -11.742 -5.691 0.009 1 98.38 133 TYR B O 1
ATOM 4609 N N . ALA B 1 134 ? -9.891 -4.57 -0.389 1 97.75 134 ALA B N 1
ATOM 4610 C CA . ALA B 1 134 ? -9.938 -3.855 0.884 1 97.75 134 ALA B CA 1
ATOM 4611 C C . ALA B 1 134 ? -11.219 -3.031 0.997 1 97.75 134 ALA B C 1
ATOM 4613 O O . ALA B 1 134 ? -11.828 -2.967 2.066 1 97.75 134 ALA B O 1
ATOM 4614 N N . ALA B 1 135 ? -11.617 -2.406 -0.114 1 97.31 135 ALA B N 1
ATOM 4615 C CA . ALA B 1 135 ? -12.828 -1.592 -0.1 1 97.31 135 ALA B CA 1
ATOM 4616 C C . ALA B 1 135 ? -14.062 -2.445 0.181 1 97.31 135 ALA B C 1
ATOM 4618 O O . ALA B 1 135 ? -14.891 -2.094 1.023 1 97.31 135 ALA B O 1
ATOM 4619 N N . ILE B 1 136 ? -14.148 -3.568 -0.471 1 98.31 136 ILE B N 1
ATOM 4620 C CA . ILE B 1 136 ? -15.281 -4.469 -0.273 1 98.31 136 ILE B CA 1
ATOM 4621 C C . ILE B 1 136 ? -15.273 -5 1.159 1 98.31 136 ILE B C 1
ATOM 4623 O O . ILE B 1 136 ? -16.312 -5.012 1.828 1 98.31 136 ILE B O 1
ATOM 4627 N N . LEU B 1 137 ? -14.172 -5.406 1.613 1 97.94 137 LEU B N 1
ATOM 4628 C CA . LEU B 1 137 ? -14.062 -6.02 2.932 1 97.94 137 LEU B CA 1
ATOM 4629 C C . LEU B 1 137 ? -14.336 -5 4.031 1 97.94 137 LEU B C 1
ATOM 4631 O O . LEU B 1 137 ? -14.891 -5.344 5.078 1 97.94 137 LEU B O 1
ATOM 4635 N N . THR B 1 138 ? -13.922 -3.717 3.832 1 96.69 138 THR B N 1
ATOM 4636 C CA . THR B 1 138 ? -14.273 -2.66 4.773 1 96.69 138 THR B CA 1
ATOM 4637 C C . THR B 1 138 ? -15.789 -2.518 4.891 1 96.69 138 THR B C 1
ATOM 4639 O O . THR B 1 138 ? -16.328 -2.439 5.996 1 96.69 138 THR B O 1
ATOM 4642 N N . ALA B 1 139 ? -16.453 -2.535 3.76 1 96.62 139 ALA B N 1
ATOM 4643 C CA . ALA B 1 139 ? -17.922 -2.439 3.758 1 96.62 139 ALA B CA 1
ATOM 4644 C C . ALA B 1 139 ? -18.547 -3.637 4.465 1 96.62 139 ALA B C 1
ATOM 4646 O O . ALA B 1 139 ? -19.531 -3.49 5.188 1 96.62 139 ALA B O 1
ATOM 4647 N N . LEU B 1 140 ? -18.016 -4.809 4.266 1 97.19 140 LEU B N 1
ATOM 4648 C CA . LEU B 1 140 ? -18.547 -6.02 4.879 1 97.19 140 LEU B CA 1
ATOM 4649 C C . LEU B 1 140 ? -18.328 -6.012 6.387 1 97.19 140 LEU B C 1
ATOM 4651 O O . LEU B 1 140 ? -19.172 -6.484 7.148 1 97.19 140 LEU B O 1
ATOM 4655 N N . ARG B 1 141 ? -17.203 -5.512 6.789 1 94.88 141 ARG B N 1
ATOM 4656 C CA . ARG B 1 141 ? -16.984 -5.391 8.227 1 94.88 141 ARG B CA 1
ATOM 4657 C C . ARG B 1 141 ? -17.953 -4.406 8.852 1 94.88 141 ARG B C 1
ATOM 4659 O O . ARG B 1 141 ? -18.391 -4.594 10 1 94.88 141 ARG B O 1
ATOM 4666 N N . GLU B 1 142 ? -18.25 -3.354 8.125 1 93.56 142 GLU B N 1
ATOM 4667 C CA . GLU B 1 142 ? -19.266 -2.422 8.617 1 93.56 142 GLU B CA 1
ATOM 4668 C C . GLU B 1 142 ? -20.625 -3.104 8.742 1 93.56 142 GLU B C 1
ATOM 4670 O O . GLU B 1 142 ? -21.375 -2.836 9.68 1 93.56 142 GLU B O 1
ATOM 4675 N N . GLU B 1 143 ? -20.891 -3.982 7.848 1 94.94 143 GLU B N 1
ATOM 4676 C CA . GLU B 1 143 ? -22.188 -4.648 7.785 1 94.94 143 GLU B CA 1
ATOM 4677 C C . GLU B 1 143 ? -22.281 -5.758 8.828 1 94.94 143 GLU B C 1
ATOM 4679 O O . GLU B 1 143 ? -23.328 -5.934 9.461 1 94.94 143 GLU B O 1
ATOM 4684 N N . PHE B 1 144 ? -21.172 -6.504 9.055 1 95.44 144 PHE B N 1
ATOM 4685 C CA . PHE B 1 144 ? -21.281 -7.73 9.836 1 95.44 144 PHE B CA 1
ATOM 4686 C C . PHE B 1 144 ? -20.516 -7.598 11.148 1 95.44 144 PHE B C 1
ATOM 4688 O O . PHE B 1 144 ? -20.594 -8.477 12.016 1 95.44 144 PHE B O 1
ATOM 4695 N N . GLY B 1 145 ? -19.734 -6.52 11.305 1 91.5 145 GLY B N 1
ATOM 4696 C CA . GLY B 1 145 ? -19.047 -6.266 12.562 1 91.5 145 GLY B CA 1
ATOM 4697 C C . GLY B 1 145 ? -17.531 -6.242 12.422 1 91.5 145 GLY B C 1
ATOM 4698 O O . GLY B 1 145 ? -16.938 -7.148 11.836 1 91.5 145 GLY B O 1
ATOM 4699 N N . TRP B 1 146 ? -16.875 -5.289 13.047 1 90.5 146 TRP B N 1
ATOM 4700 C CA . TRP B 1 146 ? -15.438 -5.066 12.945 1 90.5 146 TRP B CA 1
ATOM 4701 C C . TRP B 1 146 ? -14.68 -6.012 13.875 1 90.5 146 TRP B C 1
ATOM 4703 O O . TRP B 1 146 ? -13.469 -6.199 13.719 1 90.5 146 TRP B O 1
ATOM 4713 N N . THR B 1 147 ? -15.344 -6.609 14.789 1 89.25 147 THR B N 1
ATOM 4714 C CA . THR B 1 147 ? -14.664 -7.441 15.773 1 89.25 147 THR B CA 1
ATOM 4715 C C . THR B 1 147 ? -14.484 -8.867 15.258 1 89.25 147 THR B C 1
ATOM 4717 O O . THR B 1 147 ? -13.727 -9.648 15.82 1 89.25 147 THR B O 1
ATOM 4720 N N . ARG B 1 148 ? -15.156 -9.164 14.188 1 92.06 148 ARG B N 1
ATOM 4721 C CA . ARG B 1 148 ? -15.094 -10.508 13.602 1 92.06 148 ARG B CA 1
ATOM 4722 C C . ARG B 1 148 ? -13.734 -10.742 12.938 1 92.06 148 ARG B C 1
ATOM 4724 O O . ARG B 1 148 ? -13.273 -9.922 12.156 1 92.06 148 ARG B O 1
ATOM 4731 N N . PRO B 1 149 ? -13.102 -11.93 13.289 1 95 149 PRO B N 1
ATOM 4732 C CA . PRO B 1 149 ? -11.867 -12.227 12.555 1 95 149 PRO B CA 1
ATOM 4733 C C . PRO B 1 149 ? -12.102 -12.398 11.055 1 95 149 PRO B C 1
ATOM 4735 O O . PRO B 1 149 ? -13.117 -12.969 10.648 1 95 149 PRO B O 1
ATOM 4738 N N . LEU B 1 150 ? -11.219 -11.914 10.289 1 97.19 150 LEU B N 1
ATOM 4739 C CA . LEU B 1 150 ? -11.258 -12.047 8.836 1 97.19 150 LEU B CA 1
ATOM 4740 C C . LEU B 1 150 ? -10.031 -12.789 8.328 1 97.19 150 LEU B C 1
ATOM 4742 O O . LEU B 1 150 ? -8.898 -12.391 8.594 1 97.19 150 LEU B O 1
ATOM 4746 N N . VAL B 1 151 ? -10.234 -13.883 7.598 1 98 151 VAL B N 1
ATOM 4747 C CA . VAL B 1 151 ? -9.141 -14.703 7.074 1 98 151 VAL B CA 1
ATOM 4748 C C . VAL B 1 151 ? -9.25 -14.789 5.555 1 98 151 VAL B C 1
ATOM 4750 O O . VAL B 1 151 ? -10.305 -15.125 5.016 1 98 151 VAL B O 1
ATOM 4753 N N . ALA B 1 152 ? -8.172 -14.492 4.863 1 98.12 152 ALA B N 1
ATOM 4754 C CA . ALA B 1 152 ? -8.125 -14.594 3.406 1 98.12 152 ALA B CA 1
ATOM 4755 C C . ALA B 1 152 ? -7.562 -15.945 2.969 1 98.12 152 ALA B C 1
ATOM 4757 O O . ALA B 1 152 ? -6.609 -16.453 3.562 1 98.12 152 ALA B O 1
ATOM 4758 N N . PHE B 1 153 ? -8.219 -16.516 1.973 1 96.69 153 PHE B N 1
ATOM 4759 C CA . PHE B 1 153 ? -7.809 -17.797 1.402 1 96.69 153 PHE B CA 1
ATOM 4760 C C . PHE B 1 153 ? -7.531 -17.656 -0.09 1 96.69 153 PHE B C 1
ATOM 4762 O O . PHE B 1 153 ? -8.172 -16.859 -0.775 1 96.69 153 PHE B O 1
ATOM 4769 N N . GLY B 1 154 ? -6.578 -18.5 -0.545 1 95.62 154 GLY B N 1
ATOM 4770 C CA . GLY B 1 154 ? -6.406 -18.641 -1.982 1 95.62 154 GLY B CA 1
ATOM 4771 C C . GLY B 1 154 ? -5.293 -19.594 -2.361 1 95.62 154 GLY B C 1
ATOM 4772 O O . GLY B 1 154 ? -4.461 -19.953 -1.524 1 95.62 154 GLY B O 1
ATOM 4773 N N . GLY B 1 155 ? -5.301 -20 -3.592 1 94.81 155 GLY B N 1
ATOM 4774 C CA . GLY B 1 155 ? -4.262 -20.828 -4.191 1 94.81 155 GLY B CA 1
ATOM 4775 C C . GLY B 1 155 ? -3.639 -20.203 -5.422 1 94.81 155 GLY B C 1
ATOM 4776 O O . GLY B 1 155 ? -4.324 -19.547 -6.203 1 94.81 155 GLY B O 1
ATOM 4777 N N . SER B 1 156 ? -2.385 -20.453 -5.531 1 95.06 156 SER B N 1
ATOM 4778 C CA . SER B 1 156 ? -1.694 -19.938 -6.707 1 95.06 156 SER B CA 1
ATOM 4779 C C . SER B 1 156 ? -1.705 -18.422 -6.73 1 95.06 156 SER B C 1
ATOM 4781 O O . SER B 1 156 ? -1.298 -17.766 -5.762 1 95.06 156 SER B O 1
ATOM 4783 N N . LEU B 1 157 ? -2.275 -17.844 -7.797 1 94.44 157 LEU B N 1
ATOM 4784 C CA . LEU B 1 157 ? -2.391 -16.391 -7.816 1 94.44 157 LEU B CA 1
ATOM 4785 C C . LEU B 1 157 ? -3.285 -15.898 -6.684 1 94.44 157 LEU B C 1
ATOM 4787 O O . LEU B 1 157 ? -2.965 -14.906 -6.02 1 94.44 157 LEU B O 1
ATOM 4791 N N . ALA B 1 158 ? -4.391 -16.609 -6.492 1 95.25 158 ALA B N 1
ATOM 4792 C CA . ALA B 1 158 ? -5.277 -16.234 -5.395 1 95.25 158 ALA B CA 1
ATOM 4793 C C . ALA B 1 158 ? -4.562 -16.359 -4.051 1 95.25 158 ALA B C 1
ATOM 4795 O O . ALA B 1 158 ? -4.824 -15.57 -3.133 1 95.25 158 ALA B O 1
ATOM 4796 N N . GLY B 1 159 ? -3.699 -17.359 -3.928 1 96.94 159 GLY B N 1
ATOM 4797 C CA . GLY B 1 159 ? -2.889 -17.484 -2.727 1 96.94 159 GLY B CA 1
ATOM 4798 C C . GLY B 1 159 ? -1.928 -16.328 -2.541 1 96.94 159 GLY B C 1
ATOM 4799 O O . GLY B 1 159 ? -1.759 -15.82 -1.428 1 96.94 159 GLY B O 1
ATOM 4800 N N . THR B 1 160 ? -1.284 -15.953 -3.643 1 98.12 160 THR B N 1
ATOM 4801 C CA . THR B 1 160 ? -0.42 -14.773 -3.621 1 98.12 160 THR B CA 1
ATOM 4802 C C . THR B 1 160 ? -1.201 -13.539 -3.193 1 98.12 160 THR B C 1
ATOM 4804 O O . THR B 1 160 ? -0.749 -12.781 -2.334 1 98.12 160 THR B O 1
ATOM 4807 N N . LEU B 1 161 ? -2.385 -13.359 -3.73 1 97.94 161 LEU B N 1
ATOM 4808 C CA . LEU B 1 161 ? -3.211 -12.195 -3.428 1 97.94 161 LEU B CA 1
ATOM 4809 C C . LEU B 1 161 ? -3.701 -12.234 -1.985 1 97.94 161 LEU B C 1
ATOM 4811 O O . LEU B 1 161 ? -3.818 -11.195 -1.335 1 97.94 161 LEU B O 1
ATOM 4815 N N . ALA B 1 162 ? -3.979 -13.43 -1.465 1 98.25 162 ALA B N 1
ATOM 4816 C CA . ALA B 1 162 ? -4.363 -13.555 -0.062 1 98.25 162 ALA B CA 1
ATOM 4817 C C . ALA B 1 162 ? -3.236 -13.102 0.861 1 98.25 162 ALA B C 1
ATOM 4819 O O . ALA B 1 162 ? -3.463 -12.344 1.804 1 98.25 162 ALA B O 1
ATOM 4820 N N . ALA B 1 163 ? -2.066 -13.586 0.557 1 98.69 163 ALA B N 1
ATOM 4821 C CA . ALA B 1 163 ? -0.905 -13.195 1.354 1 98.69 163 ALA B CA 1
ATOM 4822 C C . ALA B 1 163 ? -0.662 -11.695 1.272 1 98.69 163 ALA B C 1
ATOM 4824 O O . ALA B 1 163 ? -0.508 -11.023 2.299 1 98.69 163 ALA B O 1
ATOM 4825 N N . LEU B 1 164 ? -0.65 -11.172 0.072 1 98.44 164 LEU B N 1
ATOM 4826 C CA . LEU B 1 164 ? -0.34 -9.758 -0.13 1 98.44 164 LEU B CA 1
ATOM 4827 C C . LEU B 1 164 ? -1.429 -8.875 0.462 1 98.44 164 LEU B C 1
ATOM 4829 O O . LEU B 1 164 ? -1.145 -7.777 0.956 1 98.44 164 LEU B O 1
ATOM 4833 N N . LEU B 1 165 ? -2.66 -9.328 0.4 1 98.5 165 LEU B N 1
ATOM 4834 C CA . LEU B 1 165 ? -3.762 -8.586 1.007 1 98.5 165 LEU B CA 1
ATOM 4835 C C . LEU B 1 165 ? -3.562 -8.453 2.514 1 98.5 165 LEU B C 1
ATOM 4837 O O . LEU B 1 165 ? -3.781 -7.383 3.082 1 98.5 165 LEU B O 1
ATOM 4841 N N . ARG B 1 166 ? -3.145 -9.516 3.156 1 98.38 166 ARG B N 1
ATOM 4842 C CA . ARG B 1 166 ? -2.842 -9.492 4.582 1 98.38 166 ARG B CA 1
ATOM 4843 C C . ARG B 1 166 ? -1.682 -8.547 4.879 1 98.38 166 ARG B C 1
ATOM 4845 O O . ARG B 1 166 ? -1.711 -7.809 5.867 1 98.38 166 ARG B O 1
ATOM 4852 N N . LEU B 1 167 ? -0.679 -8.555 4.031 1 97.62 167 LEU B N 1
ATOM 4853 C CA . LEU B 1 167 ? 0.48 -7.695 4.219 1 97.62 167 LEU B CA 1
ATOM 4854 C C . LEU B 1 167 ? 0.1 -6.227 4.043 1 97.62 167 LEU B C 1
ATOM 4856 O O . LEU B 1 167 ? 0.535 -5.371 4.816 1 97.62 167 LEU B O 1
ATOM 4860 N N . ALA B 1 168 ? -0.703 -5.949 3.088 1 96.75 168 ALA B N 1
ATOM 4861 C CA . ALA B 1 168 ? -1.017 -4.578 2.695 1 96.75 168 ALA B CA 1
ATOM 4862 C C . ALA B 1 168 ? -2.051 -3.963 3.635 1 96.75 168 ALA B C 1
ATOM 4864 O O . ALA B 1 168 ? -2.09 -2.744 3.811 1 96.75 168 ALA B O 1
ATOM 4865 N N . SER B 1 169 ? -2.941 -4.797 4.207 1 96.88 169 SER B N 1
ATOM 4866 C CA . SER B 1 169 ? -4.039 -4.309 5.035 1 96.88 169 SER B CA 1
ATOM 4867 C C . SER B 1 169 ? -4.141 -5.102 6.336 1 96.88 169 SER B C 1
ATOM 4869 O O . SER B 1 169 ? -5.172 -5.719 6.613 1 96.88 169 SER B O 1
ATOM 4871 N N . PRO B 1 170 ? -3.189 -4.961 7.168 1 96.56 170 PRO B N 1
ATOM 4872 C CA . PRO B 1 170 ? -3.141 -5.805 8.367 1 96.56 170 PRO B CA 1
ATOM 4873 C C . PRO B 1 170 ? -4.215 -5.441 9.391 1 96.56 170 PRO B C 1
ATOM 4875 O O . PRO B 1 170 ? -4.57 -6.266 10.234 1 96.56 170 PRO B O 1
ATOM 4878 N N . SER B 1 171 ? -4.762 -4.195 9.344 1 95.06 171 SER B N 1
ATOM 4879 C CA . SER B 1 171 ? -5.844 -3.812 10.242 1 95.06 171 SER B CA 1
ATOM 4880 C C . SER B 1 171 ? -7.184 -4.363 9.766 1 95.06 171 SER B C 1
ATOM 4882 O O . SER B 1 171 ? -8.156 -4.391 10.523 1 95.06 171 SER B O 1
ATOM 4884 N N . LEU B 1 172 ? -7.199 -4.805 8.523 1 96.62 172 LEU B N 1
ATOM 4885 C CA . LEU B 1 172 ? -8.438 -5.262 7.902 1 96.62 172 LEU B CA 1
ATOM 4886 C C . LEU B 1 172 ? -8.492 -6.785 7.855 1 96.62 172 LEU B C 1
ATOM 4888 O O . LEU B 1 172 ? -9.539 -7.379 8.125 1 96.62 172 LEU B O 1
ATOM 4892 N N . VAL B 1 173 ? -7.395 -7.41 7.52 1 97.81 173 VAL B N 1
ATOM 4893 C CA . VAL B 1 173 ? -7.293 -8.859 7.352 1 97.81 173 VAL B CA 1
ATOM 4894 C C . VAL B 1 173 ? -6.445 -9.445 8.477 1 97.81 173 VAL B C 1
ATOM 4896 O O . VAL B 1 173 ? -5.262 -9.125 8.602 1 97.81 173 VAL B O 1
ATOM 4899 N N . ASP B 1 174 ? -7.023 -10.391 9.18 1 97.44 174 ASP B N 1
ATOM 4900 C CA . ASP B 1 174 ? -6.387 -10.859 10.414 1 97.44 174 ASP B CA 1
ATOM 4901 C C . ASP B 1 174 ? -5.402 -11.992 10.125 1 97.44 174 ASP B C 1
ATOM 4903 O O . ASP B 1 174 ? -4.434 -12.18 10.859 1 97.44 174 ASP B O 1
ATOM 4907 N N . ALA B 1 175 ? -5.641 -12.719 9.102 1 98.19 175 ALA B N 1
ATOM 4908 C CA . ALA B 1 175 ? -4.797 -13.859 8.742 1 98.19 175 ALA B CA 1
ATOM 4909 C C . ALA B 1 175 ? -5 -14.258 7.285 1 98.19 175 ALA B C 1
ATOM 4911 O O . ALA B 1 175 ? -5.945 -13.805 6.641 1 98.19 175 ALA B O 1
ATOM 4912 N N . ALA B 1 176 ? -4.074 -15.086 6.758 1 98.62 176 ALA B N 1
ATOM 4913 C CA . ALA B 1 176 ? -4.203 -15.594 5.395 1 98.62 176 ALA B CA 1
ATOM 4914 C C . ALA B 1 176 ? -3.719 -17.047 5.301 1 98.62 176 ALA B C 1
ATOM 4916 O O . ALA B 1 176 ? -2.799 -17.438 6.02 1 98.62 176 ALA B O 1
ATOM 4917 N N . TRP B 1 177 ? -4.414 -17.781 4.531 1 98.25 177 TRP B N 1
ATOM 4918 C CA . TRP B 1 177 ? -4.004 -19.094 4.062 1 98.25 177 TRP B CA 1
ATOM 4919 C C . TRP B 1 177 ? -3.639 -19.062 2.58 1 98.25 177 TRP B C 1
ATOM 4921 O O . TRP B 1 177 ? -4.52 -19.047 1.717 1 98.25 177 TRP B O 1
ATOM 4931 N N . ALA B 1 178 ? -2.342 -19.078 2.346 1 98.44 178 ALA B N 1
ATOM 4932 C CA . ALA B 1 178 ? -1.812 -18.984 0.988 1 98.44 178 ALA B CA 1
ATOM 4933 C C . ALA B 1 178 ? -1.312 -20.344 0.506 1 98.44 178 ALA B C 1
ATOM 4935 O O . ALA B 1 178 ? -0.213 -20.766 0.866 1 98.44 178 ALA B O 1
ATOM 4936 N N . SER B 1 179 ? -2.076 -20.938 -0.392 1 97.75 179 SER B N 1
ATOM 4937 C CA . SER B 1 179 ? -1.724 -22.25 -0.953 1 97.75 179 SER B CA 1
ATOM 4938 C C . SER B 1 179 ? -0.992 -22.094 -2.281 1 97.75 179 SER B C 1
ATOM 4940 O O . SER B 1 179 ? -1.43 -21.344 -3.156 1 97.75 179 SER B O 1
ATOM 4942 N N . SER B 1 180 ? 0.126 -22.781 -2.42 1 97.81 180 SER B N 1
ATOM 4943 C CA . SER B 1 180 ? 0.851 -22.859 -3.684 1 97.81 180 SER B CA 1
ATOM 4944 C C . SER B 1 180 ? 1.203 -21.469 -4.215 1 97.81 180 SER B C 1
ATOM 4946 O O . SER B 1 180 ? 1.164 -21.234 -5.426 1 97.81 180 SER B O 1
ATOM 4948 N N . ALA B 1 181 ? 1.458 -20.5 -3.322 1 98 181 ALA B N 1
ATOM 4949 C CA . ALA B 1 181 ? 1.729 -19.125 -3.721 1 98 181 ALA B CA 1
ATOM 4950 C C . ALA B 1 181 ? 3.205 -18.938 -4.055 1 98 181 ALA B C 1
ATOM 4952 O O . ALA B 1 181 ? 4.066 -19.047 -3.18 1 98 181 ALA B O 1
ATOM 4953 N N . PRO B 1 182 ? 3.533 -18.625 -5.273 1 97.88 182 PRO B N 1
ATOM 4954 C CA . PRO B 1 182 ? 4.938 -18.438 -5.652 1 97.88 182 PRO B CA 1
ATOM 4955 C C . PRO B 1 182 ? 5.465 -17.047 -5.332 1 97.88 182 PRO B C 1
ATOM 4957 O O . PRO B 1 182 ? 5.875 -16.312 -6.234 1 97.88 182 PRO B O 1
ATOM 4960 N N . LEU B 1 183 ? 5.695 -16.766 -4.141 1 98.12 183 LEU B N 1
ATOM 4961 C CA . LEU B 1 183 ? 5.984 -15.414 -3.666 1 98.12 183 LEU B CA 1
ATOM 4962 C C . LEU B 1 183 ? 7.426 -15.016 -3.984 1 98.12 183 LEU B C 1
ATOM 4964 O O . LEU B 1 183 ? 7.762 -13.836 -3.982 1 98.12 183 LEU B O 1
ATOM 4968 N N . LEU B 1 184 ? 8.281 -15.977 -4.285 1 98.06 184 LEU B N 1
ATOM 4969 C CA . LEU B 1 184 ? 9.68 -15.672 -4.578 1 98.06 184 LEU B CA 1
ATOM 4970 C C . LEU B 1 184 ? 10.008 -15.977 -6.035 1 98.06 184 LEU B C 1
ATOM 4972 O O . LEU B 1 184 ? 11.172 -15.906 -6.441 1 98.06 184 LEU B O 1
ATOM 4976 N N . GLY B 1 185 ? 8.953 -16.344 -6.812 1 97.19 185 GLY B N 1
ATOM 4977 C CA . GLY B 1 185 ? 9.156 -16.641 -8.219 1 97.19 185 GLY B CA 1
ATOM 4978 C C . GLY B 1 185 ? 9.359 -15.398 -9.078 1 97.19 185 GLY B C 1
ATOM 4979 O O . GLY B 1 185 ? 8.648 -15.195 -10.062 1 97.19 185 GLY B O 1
ATOM 4980 N N . TYR B 1 186 ? 10.391 -14.578 -8.688 1 97 186 TYR B N 1
ATOM 4981 C CA . TYR B 1 186 ? 10.641 -13.32 -9.375 1 97 186 TYR B CA 1
ATOM 4982 C C . TYR B 1 186 ? 12.133 -13.086 -9.555 1 97 186 TYR B C 1
ATOM 4984 O O . TYR B 1 186 ? 12.953 -13.781 -8.953 1 97 186 TYR B O 1
ATOM 4992 N N . VAL B 1 187 ? 12.414 -12.094 -10.422 1 96 187 VAL B N 1
ATOM 4993 C CA . VAL B 1 187 ? 13.797 -11.719 -10.672 1 96 187 VAL B CA 1
ATOM 4994 C C . VAL B 1 187 ? 14.422 -11.156 -9.398 1 96 187 VAL B C 1
ATOM 4996 O O . VAL B 1 187 ? 13.812 -10.328 -8.719 1 96 187 VAL B O 1
ATOM 4999 N N . GLY B 1 188 ? 15.539 -11.703 -9.039 1 94.31 188 GLY B N 1
ATOM 5000 C CA . GLY B 1 188 ? 16.312 -11.125 -7.949 1 94.31 188 GLY B CA 1
ATOM 5001 C C . GLY B 1 188 ? 16.109 -11.836 -6.625 1 94.31 188 GLY B C 1
ATOM 5002 O O . GLY B 1 188 ? 16.75 -11.516 -5.633 1 94.31 188 GLY B O 1
ATOM 5003 N N . THR B 1 189 ? 15.289 -12.867 -6.586 1 96.25 189 THR B N 1
ATOM 5004 C CA . THR B 1 189 ? 14.953 -13.508 -5.32 1 96.25 189 THR B CA 1
ATOM 5005 C C . THR B 1 189 ? 15.891 -14.68 -5.043 1 96.25 189 THR B C 1
ATOM 5007 O O . THR B 1 189 ? 15.859 -15.266 -3.961 1 96.25 189 THR B O 1
ATOM 5010 N N . GLY B 1 190 ? 16.656 -15.07 -6.023 1 95.06 190 GLY B N 1
ATOM 5011 C CA . GLY B 1 190 ? 17.609 -16.172 -5.867 1 95.06 190 GLY B CA 1
ATOM 5012 C C . GLY B 1 190 ? 17.062 -17.5 -6.344 1 95.06 190 GLY B C 1
ATOM 5013 O O . GLY B 1 190 ? 17.781 -18.5 -6.406 1 95.06 190 GLY B O 1
ATOM 5014 N N . VAL B 1 191 ? 15.859 -17.562 -6.777 1 96.44 191 VAL B N 1
ATOM 5015 C CA . VAL B 1 191 ? 15.242 -18.797 -7.258 1 96.44 191 VAL B CA 1
ATOM 5016 C C . VAL B 1 191 ? 15.703 -19.078 -8.688 1 96.44 191 VAL B C 1
ATOM 5018 O O . VAL B 1 191 ? 15.695 -18.188 -9.539 1 96.44 191 VAL B O 1
ATOM 5021 N N . SER B 1 192 ? 16.125 -20.266 -8.922 1 97.56 192 SER B N 1
ATOM 5022 C CA . SER B 1 192 ? 16.562 -20.656 -10.258 1 97.56 192 SER B CA 1
ATOM 5023 C C . SER B 1 192 ? 15.398 -20.672 -11.234 1 97.56 192 SER B C 1
ATOM 5025 O O . SER B 1 192 ? 14.328 -21.203 -10.93 1 97.56 192 SER B O 1
ATOM 5027 N N . GLN B 1 193 ? 15.633 -20.156 -12.43 1 97.69 193 GLN B N 1
ATOM 5028 C CA . GLN B 1 193 ? 14.602 -20.172 -13.461 1 97.69 193 GLN B CA 1
ATOM 5029 C C . GLN B 1 193 ? 14.289 -21.594 -13.898 1 97.69 193 GLN B C 1
ATOM 5031 O O . GLN B 1 193 ? 13.266 -21.844 -14.531 1 97.69 193 GLN B O 1
ATOM 5036 N N . PHE B 1 194 ? 15.141 -22.562 -13.523 1 98.44 194 PHE B N 1
ATOM 5037 C CA . PHE B 1 194 ? 14.984 -23.938 -14.008 1 98.44 194 PHE B CA 1
ATOM 5038 C C . PHE B 1 194 ? 14.281 -24.797 -12.961 1 98.44 194 PHE B C 1
ATOM 5040 O O . PHE B 1 194 ? 13.914 -25.938 -13.242 1 98.44 194 PHE B O 1
ATOM 5047 N N . ALA B 1 195 ? 14.039 -24.219 -11.789 1 98.5 195 ALA B N 1
ATOM 5048 C CA . ALA B 1 195 ? 13.555 -25 -10.656 1 98.5 195 ALA B CA 1
ATOM 5049 C C . ALA B 1 195 ? 12.164 -25.562 -10.938 1 98.5 195 ALA B C 1
ATOM 5051 O O . ALA B 1 195 ? 11.859 -26.703 -10.57 1 98.5 195 ALA B O 1
ATOM 5052 N N . TRP B 1 196 ? 11.336 -24.797 -11.547 1 98.44 196 TRP B N 1
ATOM 5053 C CA . TRP B 1 196 ? 9.953 -25.203 -11.797 1 98.44 196 TRP B CA 1
ATOM 5054 C C . TRP B 1 196 ? 9.898 -26.438 -12.688 1 98.44 196 TRP B C 1
ATOM 5056 O O . TRP B 1 196 ? 9.242 -27.422 -12.352 1 98.44 196 TRP B O 1
ATOM 5066 N N . ARG B 1 197 ? 10.609 -26.438 -13.773 1 98.44 197 ARG B N 1
ATOM 5067 C CA . ARG B 1 197 ? 10.562 -27.547 -14.719 1 98.44 197 ARG B CA 1
ATOM 5068 C C . ARG B 1 197 ? 11.398 -28.734 -14.227 1 98.44 197 ARG B C 1
ATOM 5070 O O . ARG B 1 197 ? 11.133 -29.875 -14.594 1 98.44 197 ARG B O 1
ATOM 5077 N N . ALA B 1 198 ? 12.414 -28.438 -13.391 1 98.69 198 ALA B N 1
ATOM 5078 C CA . ALA B 1 198 ? 13.094 -29.531 -12.719 1 98.69 198 ALA B CA 1
ATOM 5079 C C . ALA B 1 198 ? 12.125 -30.344 -11.859 1 98.69 198 ALA B C 1
ATOM 5081 O O . ALA B 1 198 ? 12.195 -31.578 -11.828 1 98.69 198 ALA B O 1
ATOM 5082 N N . GLN B 1 199 ? 11.266 -29.641 -11.18 1 98.62 199 GLN B N 1
ATOM 5083 C CA . GLN B 1 199 ? 10.273 -30.328 -10.359 1 98.62 199 GLN B CA 1
ATOM 5084 C C . GLN B 1 199 ? 9.297 -31.109 -11.227 1 98.62 199 GLN B C 1
ATOM 5086 O O . GLN B 1 199 ? 8.906 -32.219 -10.867 1 98.62 199 GLN B O 1
ATOM 5091 N N . ILE B 1 200 ? 8.875 -30.562 -12.336 1 98.5 200 ILE B N 1
ATOM 5092 C CA . ILE B 1 200 ? 8.031 -31.297 -13.273 1 98.5 200 ILE B CA 1
ATOM 5093 C C . ILE B 1 200 ? 8.711 -32.625 -13.656 1 98.5 200 ILE B C 1
ATOM 5095 O O . ILE B 1 200 ? 8.094 -33.688 -13.602 1 98.5 200 ILE B O 1
ATOM 5099 N N . THR B 1 201 ? 9.953 -32.531 -14.023 1 98.62 201 THR B N 1
ATOM 5100 C CA . THR B 1 201 ? 10.719 -33.719 -14.453 1 98.62 201 THR B CA 1
ATOM 5101 C C . THR B 1 201 ? 10.852 -34.719 -13.32 1 98.62 201 THR B C 1
ATOM 5103 O O . THR B 1 201 ? 10.727 -35.906 -13.531 1 98.62 201 THR B O 1
ATOM 5106 N N . ALA B 1 202 ? 11.102 -34.219 -12.133 1 98.25 202 ALA B N 1
ATOM 5107 C CA . ALA B 1 202 ? 11.195 -35.094 -10.969 1 98.25 202 ALA B CA 1
ATOM 5108 C C . ALA B 1 202 ? 9.898 -35.875 -10.75 1 98.25 202 ALA B C 1
ATOM 5110 O O . ALA B 1 202 ? 9.914 -37.031 -10.336 1 98.25 202 ALA B O 1
ATOM 5111 N N . ASN B 1 203 ? 8.766 -35.281 -10.969 1 98.38 203 ASN B N 1
ATOM 5112 C CA . ASN B 1 203 ? 7.477 -35.938 -10.844 1 98.38 203 ASN B CA 1
ATOM 5113 C C . ASN B 1 203 ? 7.324 -37.062 -11.844 1 98.38 203 ASN B C 1
ATOM 5115 O O . ASN B 1 203 ? 6.789 -38.125 -11.516 1 98.38 203 ASN B O 1
ATOM 5119 N N . TYR B 1 204 ? 7.781 -36.812 -13.031 1 98.19 204 TYR B N 1
ATOM 5120 C CA . TYR B 1 204 ? 7.738 -37.875 -14.039 1 98.19 204 TYR B CA 1
ATOM 5121 C C . TYR B 1 204 ? 8.68 -39.031 -13.68 1 98.19 204 TYR B C 1
ATOM 5123 O O . TYR B 1 204 ? 8.398 -40.188 -13.969 1 98.19 204 TYR B O 1
ATOM 5131 N N . GLN B 1 205 ? 9.789 -38.688 -13.133 1 97.75 205 GLN B N 1
ATOM 5132 C CA . GLN B 1 205 ? 10.727 -39.688 -12.688 1 97.75 205 GLN B CA 1
ATOM 5133 C C . GLN B 1 205 ? 10.109 -40.562 -11.602 1 97.75 205 GLN B C 1
ATOM 5135 O O . GLN B 1 205 ? 10.266 -41.781 -11.617 1 97.75 205 GLN B O 1
ATOM 5140 N N . THR B 1 206 ? 9.406 -39.938 -10.727 1 96.81 206 THR B N 1
ATOM 5141 C CA . THR B 1 206 ? 8.859 -40.625 -9.555 1 96.81 206 THR B CA 1
ATOM 5142 C C . THR B 1 206 ? 7.602 -41.406 -9.93 1 96.81 206 THR B C 1
ATOM 5144 O O . THR B 1 206 ? 7.387 -42.531 -9.438 1 96.81 206 THR B O 1
ATOM 5147 N N . LEU B 1 207 ? 6.766 -40.875 -10.805 1 96.88 207 LEU B N 1
ATOM 5148 C CA . LEU B 1 207 ? 5.414 -41.406 -10.984 1 96.88 207 LEU B CA 1
ATOM 5149 C C . LEU B 1 207 ? 5.293 -42.156 -12.305 1 96.88 207 LEU B C 1
ATOM 5151 O O . LEU B 1 207 ? 4.332 -42.906 -12.508 1 96.88 207 LEU B O 1
ATOM 5155 N N . GLY B 1 208 ? 6.238 -41.906 -13.18 1 95.94 208 GLY B N 1
ATOM 5156 C CA . GLY B 1 208 ? 6.094 -42.438 -14.523 1 95.94 208 GLY B CA 1
ATOM 5157 C C . GLY B 1 208 ? 6.699 -43.812 -14.703 1 95.94 208 GLY B C 1
ATOM 5158 O O . GLY B 1 208 ? 6.457 -44.469 -15.711 1 95.94 208 GLY B O 1
ATOM 5159 N N . GLY B 1 209 ? 7.496 -44.25 -13.734 1 89.12 209 GLY B N 1
ATOM 5160 C CA . GLY B 1 209 ? 8.172 -45.531 -13.836 1 89.12 209 GLY B CA 1
ATOM 5161 C C . GLY B 1 209 ? 9.484 -45.469 -14.594 1 89.12 209 GLY B C 1
ATOM 5162 O O . GLY B 1 209 ? 9.891 -44.406 -15.039 1 89.12 209 GLY B O 1
ATOM 5163 N N . GLY B 1 210 ? 10.047 -46.656 -14.758 1 86.5 210 GLY B N 1
ATOM 5164 C CA . GLY B 1 210 ? 11.344 -46.75 -15.406 1 86.5 210 GLY B CA 1
ATOM 5165 C C . GLY B 1 210 ? 11.328 -46.312 -16.859 1 86.5 210 GLY B C 1
ATOM 5166 O O . GLY B 1 210 ? 10.406 -46.625 -17.609 1 86.5 210 GLY B O 1
ATOM 5167 N N . GLY B 1 211 ? 12.195 -45.469 -17.312 1 92.31 211 GLY B N 1
ATOM 5168 C CA . GLY B 1 211 ? 12.367 -45.062 -18.688 1 92.31 211 GLY B CA 1
ATOM 5169 C C . GLY B 1 211 ? 11.492 -43.875 -19.078 1 92.31 211 GLY B C 1
ATOM 5170 O O . GLY B 1 211 ? 11.547 -43.406 -20.203 1 92.31 211 GLY B O 1
ATOM 5171 N N . CYS B 1 212 ? 10.633 -43.469 -18.188 1 95.88 212 CYS B N 1
ATOM 5172 C CA . CYS B 1 212 ? 9.695 -42.375 -18.5 1 95.88 212 CYS B CA 1
ATOM 5173 C C . CYS B 1 212 ? 10.438 -41.125 -18.938 1 95.88 212 CYS B C 1
ATOM 5175 O O . CYS B 1 212 ? 10.164 -40.594 -20.016 1 95.88 212 CYS B O 1
ATOM 5177 N N . VAL B 1 213 ? 11.359 -40.656 -18.141 1 97.19 213 VAL B N 1
ATOM 5178 C CA . VAL B 1 213 ? 12.047 -39.406 -18.375 1 97.19 213 VAL B CA 1
ATOM 5179 C C . VAL B 1 213 ? 12.781 -39.438 -19.719 1 97.19 213 VAL B C 1
ATOM 5181 O O . VAL B 1 213 ? 12.633 -38.562 -20.547 1 97.19 213 VAL B O 1
ATOM 5184 N N . PRO B 1 214 ? 13.492 -40.562 -20.062 1 94.94 214 PRO B N 1
ATOM 5185 C CA . PRO B 1 214 ? 14.125 -40.625 -21.375 1 94.94 214 PRO B CA 1
ATOM 5186 C C . PRO B 1 214 ? 13.109 -40.625 -22.516 1 94.94 214 PRO B C 1
ATOM 5188 O O . PRO B 1 214 ? 13.383 -40.062 -23.578 1 94.94 214 PRO B O 1
ATOM 5191 N N . ARG B 1 215 ? 12.008 -41.25 -22.344 1 94.31 215 ARG B N 1
ATOM 5192 C CA . ARG B 1 215 ? 10.992 -41.281 -23.375 1 94.31 215 ARG B CA 1
ATOM 5193 C C . ARG B 1 215 ? 10.445 -39.875 -23.641 1 94.31 215 ARG B C 1
ATOM 5195 O O . ARG B 1 215 ? 10.258 -39.5 -24.797 1 94.31 215 ARG B O 1
ATOM 5202 N N . VAL B 1 216 ? 10.164 -39.188 -22.562 1 96.81 216 VAL B N 1
ATOM 5203 C CA . VAL B 1 216 ? 9.664 -37.812 -22.719 1 96.81 216 VAL B CA 1
ATOM 5204 C C . VAL B 1 216 ? 10.719 -36.938 -23.391 1 96.81 216 VAL B C 1
ATOM 5206 O O . VAL B 1 216 ? 10.406 -36.188 -24.328 1 96.81 216 VAL B O 1
ATOM 5209 N N . ARG B 1 217 ? 11.93 -37.031 -22.938 1 95.62 217 ARG B N 1
ATOM 5210 C CA . ARG B 1 217 ? 13.031 -36.281 -23.531 1 95.62 217 ARG B CA 1
ATOM 5211 C C . ARG B 1 217 ? 13.156 -36.562 -25.016 1 95.62 217 ARG B C 1
ATOM 5213 O O . ARG B 1 217 ? 13.328 -35.656 -25.828 1 95.62 217 ARG B O 1
ATOM 5220 N N . ALA B 1 218 ? 13.062 -37.812 -25.375 1 93.06 218 ALA B N 1
ATOM 5221 C CA . ALA B 1 218 ? 13.172 -38.219 -26.781 1 93.06 218 ALA B CA 1
ATOM 5222 C C . ALA B 1 218 ? 12.023 -37.656 -27.609 1 93.06 218 ALA B C 1
ATOM 5224 O O . ALA B 1 218 ? 12.211 -37.25 -28.75 1 93.06 218 ALA B O 1
ATOM 5225 N N . ALA B 1 219 ? 10.906 -37.75 -27.047 1 94.12 219 ALA B N 1
ATOM 5226 C CA . ALA B 1 219 ? 9.734 -37.188 -27.75 1 94.12 219 ALA B CA 1
ATOM 5227 C C . ALA B 1 219 ? 9.898 -35.719 -28.016 1 94.12 219 ALA B C 1
ATOM 5229 O O . ALA B 1 219 ? 9.617 -35.25 -29.125 1 94.12 219 ALA B O 1
ATOM 5230 N N . PHE B 1 220 ? 10.344 -34.969 -27.047 1 94.94 220 PHE B N 1
ATOM 5231 C CA . PHE B 1 220 ? 10.562 -33.562 -27.203 1 94.94 220 PHE B CA 1
ATOM 5232 C C . PHE B 1 220 ? 11.664 -33.281 -28.234 1 94.94 220 PHE B C 1
ATOM 5234 O O . PHE B 1 220 ? 11.555 -32.375 -29.047 1 94.94 220 PHE B O 1
ATOM 5241 N N . SER B 1 221 ? 12.703 -34.031 -28.172 1 92.5 221 SER B N 1
ATOM 5242 C CA . SER B 1 221 ? 13.781 -33.906 -29.141 1 92.5 221 SER B CA 1
ATOM 5243 C C . SER B 1 221 ? 13.281 -34.156 -30.562 1 92.5 221 SER B C 1
ATOM 5245 O O . SER B 1 221 ? 13.656 -33.438 -31.5 1 92.5 221 SER B O 1
ATOM 5247 N N . ALA B 1 222 ? 12.484 -35.156 -30.719 1 91.62 222 ALA B N 1
ATOM 5248 C CA . ALA B 1 222 ? 11.922 -35.469 -32.031 1 91.62 222 ALA B CA 1
ATOM 5249 C C . ALA B 1 222 ? 11.039 -34.344 -32.562 1 91.62 222 ALA B C 1
ATOM 5251 O O . ALA B 1 222 ? 11.141 -33.969 -33.719 1 91.62 222 ALA B O 1
ATOM 5252 N N . LEU B 1 223 ? 10.234 -33.906 -31.719 1 91.25 223 LEU B N 1
ATOM 5253 C CA . LEU B 1 223 ? 9.32 -32.844 -32.094 1 91.25 223 LEU B CA 1
ATOM 5254 C C . LEU B 1 223 ? 10.086 -31.578 -32.438 1 91.25 223 LEU B C 1
ATOM 5256 O O . LEU B 1 223 ? 9.727 -30.875 -33.375 1 91.25 223 LEU B O 1
ATOM 5260 N N . HIS B 1 224 ? 11.078 -31.25 -31.688 1 88.56 224 HIS B N 1
ATOM 5261 C CA . HIS B 1 224 ? 11.859 -30.031 -31.875 1 88.56 224 HIS B CA 1
ATOM 5262 C C . HIS B 1 224 ? 12.695 -30.109 -33.156 1 88.56 224 HIS B C 1
ATOM 5264 O O . HIS B 1 224 ? 12.938 -29.094 -33.812 1 88.56 224 HIS B O 1
ATOM 5270 N N . GLY B 1 225 ? 13.078 -31.266 -33.531 1 86.88 225 GLY B N 1
ATOM 5271 C CA . GLY B 1 225 ? 13.969 -31.453 -34.656 1 86.88 225 GLY B CA 1
ATOM 5272 C C . GLY B 1 225 ? 13.227 -31.734 -35.938 1 86.88 225 GLY B C 1
ATOM 5273 O O . GLY B 1 225 ? 13.836 -31.75 -37.031 1 86.88 225 GLY B O 1
ATOM 5274 N N . ALA B 1 226 ? 11.984 -31.906 -35.844 1 86 226 ALA B N 1
ATOM 5275 C CA . ALA B 1 226 ? 11.227 -32.312 -37.031 1 86 226 ALA B CA 1
ATOM 5276 C C . ALA B 1 226 ? 10.836 -31.094 -37.875 1 86 226 ALA B C 1
ATOM 5278 O O . ALA B 1 226 ? 10.648 -30 -37.344 1 86 226 ALA B O 1
ATOM 5279 N N . GLY B 1 227 ? 10.766 -31.281 -39.156 1 80.25 227 GLY B N 1
ATOM 5280 C CA . GLY B 1 227 ? 10.219 -30.266 -40.062 1 80.25 227 GLY B CA 1
ATOM 5281 C C . GLY B 1 227 ? 8.703 -30.297 -40.125 1 80.25 227 GLY B C 1
ATOM 5282 O O . GLY B 1 227 ? 8.078 -31.281 -39.75 1 80.25 227 GLY B O 1
ATOM 5283 N N . GLY B 1 228 ? 8.133 -29.328 -40.688 1 77.06 228 GLY B N 1
ATOM 5284 C CA . GLY B 1 228 ? 6.688 -29.188 -40.781 1 77.06 228 GLY B CA 1
ATOM 5285 C C . GLY B 1 228 ? 6.023 -30.359 -41.5 1 77.06 228 GLY B C 1
ATOM 5286 O O . GLY B 1 228 ? 5 -30.859 -41.031 1 77.06 228 GLY B O 1
ATOM 5287 N N . ALA B 1 229 ? 6.598 -30.766 -42.562 1 79.06 229 ALA B N 1
ATOM 5288 C CA . ALA B 1 229 ? 6.023 -31.875 -43.344 1 79.06 229 ALA B CA 1
ATOM 5289 C C . ALA B 1 229 ? 6.09 -33.188 -42.562 1 79.06 229 ALA B C 1
ATOM 5291 O O . ALA B 1 229 ? 5.156 -33.969 -42.625 1 79.06 229 ALA B O 1
ATOM 5292 N N . GLU B 1 230 ? 7.172 -33.406 -41.906 1 82.06 230 GLU B N 1
ATOM 5293 C CA . GLU B 1 230 ? 7.348 -34.594 -41.094 1 82.06 230 GLU B CA 1
ATOM 5294 C C . GLU B 1 230 ? 6.312 -34.656 -39.969 1 82.06 230 GLU B C 1
ATOM 5296 O O . GLU B 1 230 ? 5.762 -35.719 -39.688 1 82.06 230 GLU B O 1
ATOM 5301 N N . VAL B 1 231 ? 6.141 -33.594 -39.375 1 83.56 231 VAL B N 1
ATOM 5302 C CA . VAL B 1 231 ? 5.188 -33.5 -38.25 1 83.56 231 VAL B CA 1
ATOM 5303 C C . VAL B 1 231 ? 3.77 -33.719 -38.781 1 83.56 231 VAL B C 1
ATOM 5305 O O . VAL B 1 231 ? 2.971 -34.406 -38.156 1 83.56 231 VAL B O 1
ATOM 5308 N N . ARG B 1 232 ? 3.475 -33.156 -39.875 1 83.88 232 ARG B N 1
ATOM 5309 C CA . ARG B 1 232 ? 2.156 -33.312 -40.469 1 83.88 232 ARG B CA 1
ATOM 5310 C C . ARG B 1 232 ? 1.847 -34.781 -40.719 1 83.88 232 ARG B C 1
ATOM 5312 O O . ARG B 1 232 ? 0.757 -35.25 -40.406 1 83.88 232 ARG B O 1
ATOM 5319 N N . ASP B 1 233 ? 2.771 -35.375 -41.25 1 85.88 233 ASP B N 1
ATOM 5320 C CA . ASP B 1 233 ? 2.562 -36.781 -41.594 1 85.88 233 ASP B CA 1
ATOM 5321 C C . ASP B 1 233 ? 2.482 -37.656 -40.344 1 85.88 233 ASP B C 1
ATOM 5323 O O . ASP B 1 233 ? 1.604 -38.5 -40.25 1 85.88 233 ASP B O 1
ATOM 5327 N N . ALA B 1 234 ? 3.41 -37.406 -39.531 1 86.81 234 ALA B N 1
ATOM 5328 C CA . ALA B 1 234 ? 3.518 -38.25 -38.344 1 86.81 234 ALA B CA 1
ATOM 5329 C C . ALA B 1 234 ? 2.322 -38.031 -37.406 1 86.81 234 ALA B C 1
ATOM 5331 O O . ALA B 1 234 ? 1.846 -39 -36.781 1 86.81 234 ALA B O 1
ATOM 5332 N N . LEU B 1 235 ? 1.848 -36.781 -37.344 1 90.06 235 LEU B N 1
ATOM 5333 C CA . LEU B 1 235 ? 0.775 -36.469 -36.406 1 90.06 235 LEU B CA 1
ATOM 5334 C C . LEU B 1 235 ? -0.583 -36.531 -37.094 1 90.06 235 LEU B C 1
ATOM 5336 O O . LEU B 1 235 ? -1.616 -36.312 -36.438 1 90.06 235 LEU B O 1
ATOM 5340 N N . ARG B 1 236 ? -0.546 -36.75 -38.344 1 88.94 236 ARG B N 1
ATOM 5341 C CA . ARG B 1 236 ? -1.771 -36.906 -39.125 1 88.94 236 ARG B CA 1
ATOM 5342 C C . ARG B 1 236 ? -2.662 -35.688 -38.969 1 88.94 236 ARG B C 1
ATOM 5344 O O . ARG B 1 236 ? -3.826 -35.781 -38.594 1 88.94 236 ARG B O 1
ATOM 5351 N N . THR B 1 237 ? -2.16 -34.562 -39.375 1 90.31 237 THR B N 1
ATOM 5352 C CA . THR B 1 237 ? -2.908 -33.312 -39.219 1 90.31 237 THR B CA 1
ATOM 5353 C C . THR B 1 237 ? -4.035 -33.219 -40.25 1 90.31 237 THR B C 1
ATOM 5355 O O . THR B 1 237 ? -3.916 -33.75 -41.375 1 90.31 237 THR B O 1
ATOM 5358 N N . CYS B 1 238 ? -5.043 -32.594 -39.844 1 89.69 238 CYS B N 1
ATOM 5359 C CA . CYS B 1 238 ? -6.18 -32.438 -40.75 1 89.69 238 CYS B CA 1
ATOM 5360 C C . CYS B 1 238 ? -5.848 -31.453 -41.844 1 89.69 238 CYS B C 1
ATOM 5362 O O . CYS B 1 238 ? -6.32 -31.594 -43 1 89.69 238 CYS B O 1
ATOM 5364 N N . GLU B 1 239 ? -5.176 -30.438 -41.406 1 84.5 239 GLU B N 1
ATOM 5365 C CA . GLU B 1 239 ? -4.832 -29.375 -42.375 1 84.5 239 GLU B CA 1
ATOM 5366 C C . GLU B 1 239 ? -3.566 -29.719 -43.125 1 84.5 239 GLU B C 1
ATOM 5368 O O . GLU B 1 239 ? -2.643 -30.328 -42.594 1 84.5 239 GLU B O 1
ATOM 5373 N N . GLY B 1 240 ? -3.617 -29.328 -44.406 1 72.75 240 GLY B N 1
ATOM 5374 C CA . GLY B 1 240 ? -2.469 -29.578 -45.25 1 72.75 240 GLY B CA 1
ATOM 5375 C C . GLY B 1 240 ? -1.34 -28.578 -45.031 1 72.75 240 GLY B C 1
ATOM 5376 O O . GLY B 1 240 ? -0.188 -28.859 -45.375 1 72.75 240 GLY B O 1
ATOM 5377 N N . SER B 1 241 ? -1.567 -27.219 -44.812 1 64.62 241 SER B N 1
ATOM 5378 C CA . SER B 1 241 ? -0.518 -26.219 -44.656 1 64.62 241 SER B CA 1
ATOM 5379 C C . SER B 1 241 ? -0.045 -26.094 -43.219 1 64.62 241 SER B C 1
ATOM 5381 O O . SER B 1 241 ? -0.851 -26.156 -42.281 1 64.62 241 SER B O 1
ATOM 5383 N N . TYR B 1 242 ? 1.354 -26.203 -42.969 1 61.41 242 TYR B N 1
ATOM 5384 C CA . TYR B 1 242 ? 1.965 -26.453 -41.688 1 61.41 242 TYR B CA 1
ATOM 5385 C C . TYR B 1 242 ? 2.643 -25.203 -41.156 1 61.41 242 TYR B C 1
ATOM 5387 O O . TYR B 1 242 ? 3.035 -25.141 -39.969 1 61.41 242 TYR B O 1
ATOM 5395 N N . ASP B 1 243 ? 2.637 -24.094 -41.656 1 59.72 243 ASP B N 1
ATOM 5396 C CA . ASP B 1 243 ? 3.725 -23.203 -41.219 1 59.72 243 ASP B CA 1
ATOM 5397 C C . ASP B 1 243 ? 3.566 -22.781 -39.781 1 59.72 243 ASP B C 1
ATOM 5399 O O . ASP B 1 243 ? 4.469 -23 -38.969 1 59.72 243 ASP B O 1
ATOM 5403 N N . ARG B 1 244 ? 2.699 -22.062 -39.25 1 59.28 244 ARG B N 1
ATOM 5404 C CA . ARG B 1 244 ? 2.605 -21.5 -37.906 1 59.28 244 ARG B CA 1
ATOM 5405 C C . ARG B 1 244 ? 2.105 -22.547 -36.906 1 59.28 244 ARG B C 1
ATOM 5407 O O . ARG B 1 244 ? 2.287 -22.406 -35.719 1 59.28 244 ARG B O 1
ATOM 5414 N N . SER B 1 245 ? 1.808 -23.5 -37.469 1 63.16 245 SER B N 1
ATOM 5415 C CA . SER B 1 245 ? 1.115 -24.547 -36.688 1 63.16 245 SER B CA 1
ATOM 5416 C C . SER B 1 245 ? 2.1 -25.406 -35.938 1 63.16 245 SER B C 1
ATOM 5418 O O . SER B 1 245 ? 1.734 -26.031 -34.938 1 63.16 245 SER B O 1
ATOM 5420 N N . TRP B 1 246 ? 3.283 -25.266 -36.312 1 76.12 246 TRP B N 1
ATOM 5421 C CA . TRP B 1 246 ? 4.301 -26.062 -35.625 1 76.12 246 TRP B CA 1
ATOM 5422 C C . TRP B 1 246 ? 4.504 -25.594 -34.219 1 76.12 246 TRP B C 1
ATOM 5424 O O . TRP B 1 246 ? 4.516 -26.406 -33.281 1 76.12 246 TRP B O 1
ATOM 5434 N N . ALA B 1 247 ? 4.574 -24.344 -34.031 1 79.44 247 ALA B N 1
ATOM 5435 C CA . ALA B 1 247 ? 4.742 -23.781 -32.688 1 79.44 247 ALA B CA 1
ATOM 5436 C C . ALA B 1 247 ? 3.539 -24.094 -31.812 1 79.44 247 ALA B C 1
ATOM 5438 O O . ALA B 1 247 ? 3.686 -24.328 -30.609 1 79.44 247 ALA B O 1
ATOM 5439 N N . ASP B 1 248 ? 2.408 -24.172 -32.438 1 82.75 248 ASP B N 1
ATOM 5440 C CA . ASP B 1 248 ? 1.187 -24.453 -31.688 1 82.75 248 ASP B CA 1
ATOM 5441 C C . ASP B 1 248 ? 1.158 -25.906 -31.203 1 82.75 248 ASP B C 1
ATOM 5443 O O . ASP B 1 248 ? 0.707 -26.188 -30.094 1 82.75 248 ASP B O 1
ATOM 5447 N N . VAL B 1 249 ? 1.588 -26.766 -32.031 1 84.38 249 VAL B N 1
ATOM 5448 C CA . VAL B 1 249 ? 1.619 -28.172 -31.672 1 84.38 249 VAL B CA 1
ATOM 5449 C C . VAL B 1 249 ? 2.645 -28.406 -30.562 1 84.38 249 VAL B C 1
ATOM 5451 O O . VAL B 1 249 ? 2.383 -29.125 -29.609 1 84.38 249 VAL B O 1
ATOM 5454 N N . GLN B 1 250 ? 3.793 -27.812 -30.766 1 87 250 GLN B N 1
ATOM 5455 C CA . GLN B 1 250 ? 4.801 -27.891 -29.719 1 87 250 GLN B CA 1
ATOM 5456 C C . GLN B 1 250 ? 4.258 -27.375 -28.391 1 87 250 GLN B C 1
ATOM 5458 O O . GLN B 1 250 ? 4.453 -28 -27.344 1 87 250 GLN B O 1
ATOM 5463 N N . GLY B 1 251 ? 3.568 -26.25 -28.5 1 87.88 251 GLY B N 1
ATOM 5464 C CA . GLY B 1 251 ? 2.961 -25.672 -27.312 1 87.88 251 GLY B CA 1
ATOM 5465 C C . GLY B 1 251 ? 1.955 -26.594 -26.641 1 87.88 251 GLY B C 1
ATOM 5466 O O . GLY B 1 251 ? 1.885 -26.656 -25.422 1 87.88 251 GLY B O 1
ATOM 5467 N N . LEU B 1 252 ? 1.189 -27.203 -27.422 1 89.19 252 LEU B N 1
ATOM 5468 C CA . LEU B 1 252 ? 0.195 -28.141 -26.891 1 89.19 252 LEU B CA 1
ATOM 5469 C C . LEU B 1 252 ? 0.864 -29.281 -26.141 1 89.19 252 LEU B C 1
ATOM 5471 O O . LEU B 1 252 ? 0.433 -29.656 -25.047 1 89.19 252 LEU B O 1
ATOM 5475 N N . VAL B 1 253 ? 1.884 -29.875 -26.766 1 92.06 253 VAL B N 1
ATOM 5476 C CA . VAL B 1 253 ? 2.586 -31 -26.125 1 92.06 253 VAL B CA 1
ATOM 5477 C C . VAL B 1 253 ? 3.232 -30.531 -24.828 1 92.06 253 VAL B C 1
ATOM 5479 O O . VAL B 1 253 ? 3.141 -31.203 -23.797 1 92.06 253 VAL B O 1
ATOM 5482 N N . TRP B 1 254 ? 3.865 -29.375 -24.891 1 92.69 254 TRP B N 1
ATOM 5483 C CA . TRP B 1 254 ? 4.445 -28.797 -23.688 1 92.69 254 TRP B CA 1
ATOM 5484 C C . TRP B 1 254 ? 3.396 -28.656 -22.594 1 92.69 254 TRP B C 1
ATOM 5486 O O . TRP B 1 254 ? 3.627 -29.062 -21.453 1 92.69 254 TRP B O 1
ATOM 5496 N N . SER B 1 255 ? 2.307 -28.125 -22.922 1 92 255 SER B N 1
ATOM 5497 C CA . SER B 1 255 ? 1.244 -27.859 -21.969 1 92 255 SER B CA 1
ATOM 5498 C C . SER B 1 255 ? 0.719 -29.141 -21.344 1 92 255 SER B C 1
ATOM 5500 O O . SER B 1 255 ? 0.423 -29.188 -20.141 1 92 255 SER B O 1
ATOM 5502 N N . LEU B 1 256 ? 0.528 -30.156 -22.141 1 92.94 256 LEU B N 1
ATOM 5503 C CA . LEU B 1 256 ? 0.038 -31.438 -21.641 1 92.94 256 LEU B CA 1
ATOM 5504 C C . LEU B 1 256 ? 1.005 -32.031 -20.625 1 92.94 256 LEU B C 1
ATOM 5506 O O . LEU B 1 256 ? 0.588 -32.469 -19.547 1 92.94 256 LEU B O 1
ATOM 5510 N N . VAL B 1 257 ? 2.223 -32 -20.984 1 95.88 257 VAL B N 1
ATOM 5511 C CA . VAL B 1 257 ? 3.248 -32.594 -20.125 1 95.88 257 VAL B CA 1
ATOM 5512 C C . VAL B 1 257 ? 3.379 -31.797 -18.844 1 95.88 257 VAL B C 1
ATOM 5514 O O . VAL B 1 257 ? 3.416 -32.375 -17.75 1 95.88 257 VAL B O 1
ATOM 5517 N N . GLU B 1 258 ? 3.391 -30.531 -18.922 1 96.25 258 GLU B N 1
ATOM 5518 C CA . GLU B 1 258 ? 3.514 -29.672 -17.75 1 96.25 258 GLU B CA 1
ATOM 5519 C C . GLU B 1 258 ? 2.279 -29.781 -16.859 1 96.25 258 GLU B C 1
ATOM 5521 O O . GLU B 1 258 ? 2.395 -29.828 -15.633 1 96.25 258 GLU B O 1
ATOM 5526 N N . SER B 1 259 ? 1.135 -29.797 -17.453 1 94.38 259 SER B N 1
ATOM 5527 C CA . SER B 1 259 ? -0.102 -29.891 -16.688 1 94.38 259 SER B CA 1
ATOM 5528 C C . SER B 1 259 ? -0.152 -31.172 -15.883 1 94.38 259 SER B C 1
ATOM 5530 O O . SER B 1 259 ? -0.515 -31.172 -14.703 1 94.38 259 SER B O 1
ATOM 5532 N N . ALA B 1 260 ? 0.19 -32.281 -16.516 1 95.44 260 ALA B N 1
ATOM 5533 C CA . ALA B 1 260 ? 0.189 -33.562 -15.812 1 95.44 260 ALA B CA 1
ATOM 5534 C C . ALA B 1 260 ? 1.178 -33.562 -14.648 1 95.44 260 ALA B C 1
ATOM 5536 O O . ALA B 1 260 ? 0.923 -34.156 -13.602 1 95.44 260 ALA B O 1
ATOM 5537 N N . GLY B 1 261 ? 2.299 -32.906 -14.852 1 97 261 GLY B N 1
ATOM 5538 C CA . GLY B 1 261 ? 3.293 -32.812 -13.797 1 97 261 GLY B CA 1
ATOM 5539 C C . GLY B 1 261 ? 2.889 -31.875 -12.688 1 97 261 GLY B C 1
ATOM 5540 O O . GLY B 1 261 ? 3.281 -32.062 -11.531 1 97 261 GLY B O 1
ATOM 5541 N N . GLU B 1 262 ? 2.158 -30.844 -13 1 96.62 262 GLU B N 1
ATOM 5542 C CA . GLU B 1 262 ? 1.731 -29.812 -12.047 1 96.62 262 GLU B CA 1
ATOM 5543 C C . GLU B 1 262 ? 0.564 -30.312 -11.195 1 96.62 262 GLU B C 1
ATOM 5545 O O . GLU B 1 262 ? 0.515 -30.047 -9.992 1 96.62 262 GLU B O 1
ATOM 5550 N N . PHE B 1 263 ? -0.365 -31 -11.859 1 94.38 263 PHE B N 1
ATOM 5551 C CA . PHE B 1 263 ? -1.555 -31.516 -11.195 1 94.38 263 PHE B CA 1
ATOM 5552 C C . PHE B 1 263 ? -1.475 -33.031 -11.055 1 94.38 263 PHE B C 1
ATOM 5554 O O . PHE B 1 263 ? -2.215 -33.75 -11.719 1 94.38 263 PHE B O 1
ATOM 5561 N N . CYS B 1 264 ? -0.645 -33.531 -10.086 1 95.19 264 CYS B N 1
ATOM 5562 C CA . CYS B 1 264 ? -0.386 -34.969 -10.039 1 95.19 264 CYS B CA 1
ATOM 5563 C C . CYS B 1 264 ? -0.667 -35.531 -8.648 1 95.19 264 CYS B C 1
ATOM 5565 O O . CYS B 1 264 ? 0.017 -36.438 -8.188 1 95.19 264 CYS B O 1
ATOM 5567 N N . TYR B 1 265 ? -1.554 -34.875 -7.957 1 93.44 265 TYR B N 1
ATOM 5568 C CA . TYR B 1 265 ? -2.053 -35.5 -6.734 1 93.44 265 TYR B CA 1
ATOM 5569 C C . TYR B 1 265 ? -2.998 -36.656 -7.055 1 93.44 265 TYR B C 1
ATOM 5571 O O . TYR B 1 265 ? -3.824 -36.531 -7.965 1 93.44 265 TYR B O 1
ATOM 5579 N N . PRO B 1 266 ? -2.904 -37.688 -6.281 1 87.19 266 PRO B N 1
ATOM 5580 C CA . PRO B 1 266 ? -3.789 -38.812 -6.559 1 87.19 266 PRO B CA 1
ATOM 5581 C C . PRO B 1 266 ? -5.266 -38.406 -6.559 1 87.19 266 PRO B C 1
ATOM 5583 O O . PRO B 1 266 ? -5.695 -37.625 -5.723 1 87.19 266 PRO B O 1
ATOM 5586 N N . PRO B 1 267 ? -5.961 -38.906 -7.5 1 84.5 267 PRO B N 1
ATOM 5587 C CA . PRO B 1 267 ? -5.59 -39.969 -8.453 1 84.5 267 PRO B CA 1
ATOM 5588 C C . PRO B 1 267 ? -5.074 -39.406 -9.781 1 84.5 267 PRO B C 1
ATOM 5590 O O . PRO B 1 267 ? -4.742 -40.188 -10.688 1 84.5 267 PRO B O 1
ATOM 5593 N N . SER B 1 268 ? -5.004 -38.125 -9.867 1 84.69 268 SER B N 1
ATOM 5594 C CA . SER B 1 268 ? -4.617 -37.469 -11.117 1 84.69 268 SER B CA 1
ATOM 5595 C C . SER B 1 268 ? -3.205 -37.875 -11.531 1 84.69 268 SER B C 1
ATOM 5597 O O . SER B 1 268 ? -2.824 -37.719 -12.695 1 84.69 268 SER B O 1
ATOM 5599 N N . SER B 1 269 ? -2.453 -38.438 -10.672 1 89.38 269 SER B N 1
ATOM 5600 C CA . SER B 1 269 ? -1.07 -38.812 -10.93 1 89.38 269 SER B CA 1
ATOM 5601 C C . SER B 1 269 ? -0.99 -39.906 -11.969 1 89.38 269 SER B C 1
ATOM 5603 O O . SER B 1 269 ? 0.058 -40.125 -12.586 1 89.38 269 SER B O 1
ATOM 5605 N N . ALA B 1 270 ? -2.066 -40.562 -12.211 1 90 270 ALA B N 1
ATOM 5606 C CA . ALA B 1 270 ? -2.094 -41.656 -13.164 1 90 270 ALA B CA 1
ATOM 5607 C C . ALA B 1 270 ? -1.803 -41.156 -14.578 1 90 270 ALA B C 1
ATOM 5609 O O . ALA B 1 270 ? -1.316 -41.938 -15.422 1 90 270 ALA B O 1
ATOM 5610 N N . ALA B 1 271 ? -2.107 -40 -14.805 1 92.5 271 ALA B N 1
ATOM 5611 C CA . ALA B 1 271 ? -1.882 -39.438 -16.125 1 92.5 271 ALA B CA 1
ATOM 5612 C C . ALA B 1 271 ? -0.41 -39.5 -16.516 1 92.5 271 ALA B C 1
ATOM 5614 O O . ALA B 1 271 ? -0.085 -39.719 -17.688 1 92.5 271 ALA B O 1
ATOM 5615 N N . ILE B 1 272 ? 0.479 -39.344 -15.602 1 96.06 272 ILE B N 1
ATOM 5616 C CA . ILE B 1 272 ? 1.91 -39.344 -15.883 1 96.06 272 ILE B CA 1
ATOM 5617 C C . ILE B 1 272 ? 2.328 -40.719 -16.406 1 96.06 272 ILE B C 1
ATOM 5619 O O . ILE B 1 272 ? 2.973 -40.812 -17.453 1 96.06 272 ILE B O 1
ATOM 5623 N N . ALA B 1 273 ? 1.919 -41.719 -15.719 1 94.38 273 ALA B N 1
ATOM 5624 C CA . ALA B 1 273 ? 2.236 -43.062 -16.172 1 94.38 273 ALA B CA 1
ATOM 5625 C C . ALA B 1 273 ? 1.618 -43.344 -17.547 1 94.38 273 ALA B C 1
ATOM 5627 O O . ALA B 1 273 ? 2.25 -43.969 -18.406 1 94.38 273 ALA B O 1
ATOM 5628 N N . GLY B 1 274 ? 0.398 -42.938 -17.719 1 93.81 274 GLY B N 1
ATOM 5629 C CA . GLY B 1 274 ? -0.259 -43.094 -19 1 93.81 274 GLY B CA 1
ATOM 5630 C C . GLY B 1 274 ? 0.487 -42.406 -20.141 1 93.81 274 GLY B C 1
ATOM 5631 O O . GLY B 1 274 ? 0.642 -42.969 -21.219 1 93.81 274 GLY B O 1
ATOM 5632 N N . TYR B 1 275 ? 0.929 -41.219 -19.906 1 94.69 275 TYR B N 1
ATOM 5633 C CA . TYR B 1 275 ? 1.674 -40.469 -20.922 1 94.69 275 TYR B CA 1
ATOM 5634 C C . TYR B 1 275 ? 2.986 -41.188 -21.25 1 94.69 275 TYR B C 1
ATOM 5636 O O . TYR B 1 275 ? 3.357 -41.281 -22.422 1 94.69 275 TYR B O 1
ATOM 5644 N N . CYS B 1 276 ? 3.627 -41.656 -20.25 1 94.94 276 CYS B N 1
ATOM 5645 C CA . CYS B 1 276 ? 4.902 -42.344 -20.453 1 94.94 276 CYS B CA 1
ATOM 5646 C C . CYS B 1 276 ? 4.711 -43.625 -21.234 1 94.94 276 CYS B C 1
ATOM 5648 O O . CYS B 1 276 ? 5.531 -43.969 -22.078 1 94.94 276 CYS B O 1
ATOM 5650 N N . GLN B 1 277 ? 3.678 -44.312 -20.938 1 93.56 277 GLN B N 1
ATOM 5651 C CA . GLN B 1 277 ? 3.361 -45.5 -21.688 1 93.56 277 GLN B CA 1
ATOM 5652 C C . GLN B 1 277 ? 3.045 -45.188 -23.141 1 93.56 277 GLN B C 1
ATOM 5654 O O . GLN B 1 277 ? 3.52 -45.875 -24.047 1 93.56 277 GLN B O 1
ATOM 5659 N N . ALA B 1 278 ? 2.297 -44.219 -23.328 1 92.94 278 ALA B N 1
ATOM 5660 C CA . ALA B 1 278 ? 1.952 -43.812 -24.688 1 92.94 278 ALA B CA 1
ATOM 5661 C C . ALA B 1 278 ? 3.203 -43.438 -25.484 1 92.94 278 ALA B C 1
ATOM 5663 O O . ALA B 1 278 ? 3.332 -43.812 -26.656 1 92.94 278 ALA B O 1
ATOM 5664 N N . LEU B 1 279 ? 4.109 -42.781 -24.938 1 92.94 279 LEU B N 1
ATOM 5665 C CA . LEU B 1 279 ? 5.332 -42.344 -25.609 1 92.94 279 LEU B CA 1
ATOM 5666 C C . LEU B 1 279 ? 6.223 -43.531 -25.938 1 92.94 279 LEU B C 1
ATOM 5668 O O . LEU B 1 279 ? 6.992 -43.5 -26.906 1 92.94 279 LEU B O 1
ATOM 5672 N N . GLY B 1 280 ? 6.121 -44.562 -25.156 1 86.69 280 GLY B N 1
ATOM 5673 C CA . GLY B 1 280 ? 6.867 -45.781 -25.406 1 86.69 280 GLY B CA 1
ATOM 5674 C C . GLY B 1 280 ? 6.262 -46.625 -26.516 1 86.69 280 GLY B C 1
ATOM 5675 O O . GLY B 1 280 ? 6.945 -47.438 -27.109 1 86.69 280 GLY B O 1
ATOM 5676 N N . ALA B 1 281 ? 5.027 -46.438 -26.672 1 76 281 ALA B N 1
ATOM 5677 C CA . ALA B 1 281 ? 4.328 -47.25 -27.672 1 76 281 ALA B CA 1
ATOM 5678 C C . ALA B 1 281 ? 4.684 -46.812 -29.094 1 76 281 ALA B C 1
ATOM 5680 O O . ALA B 1 281 ? 4.469 -47.562 -30.047 1 76 281 ALA B O 1
ATOM 5681 N N . GLY B 1 282 ? 5.125 -45.719 -29.281 1 63.53 282 GLY B N 1
ATOM 5682 C CA . GLY B 1 282 ? 5.574 -45.281 -30.578 1 63.53 282 GLY B CA 1
ATOM 5683 C C . GLY B 1 282 ? 6.75 -46.062 -31.125 1 63.53 282 GLY B C 1
ATOM 5684 O O . GLY B 1 282 ? 7.148 -45.875 -32.281 1 63.53 282 GLY B O 1
ATOM 5685 N N . GLY B 1 283 ? 7.363 -46.938 -30.359 1 60.72 283 GLY B N 1
ATOM 5686 C CA . GLY B 1 283 ? 8.57 -47.688 -30.656 1 60.72 283 GLY B CA 1
ATOM 5687 C C . GLY B 1 283 ? 8.328 -48.844 -31.609 1 60.72 283 GLY B C 1
ATOM 5688 O O . GLY B 1 283 ? 9.133 -49.781 -31.656 1 60.72 283 GLY B O 1
ATOM 5689 N N . GLY B 1 284 ? 7.211 -48.875 -32.281 1 55.56 284 GLY B N 1
ATOM 5690 C CA . GLY B 1 284 ? 7.062 -50 -33.188 1 55.56 284 GLY B CA 1
ATOM 5691 C C . GLY B 1 284 ? 8.234 -50.156 -34.125 1 55.56 284 GLY B C 1
ATOM 5692 O O . GLY B 1 284 ? 9.164 -49.344 -34.125 1 55.56 284 GLY B O 1
ATOM 5693 N N . GLU B 1 285 ? 8.297 -51.312 -34.906 1 54.56 285 GLU B N 1
ATOM 5694 C CA . GLU B 1 285 ? 9.273 -51.75 -35.906 1 54.56 285 GLU B CA 1
ATOM 5695 C C . GLU B 1 285 ? 9.328 -50.812 -37.094 1 54.56 285 GLU B C 1
ATOM 5697 O O . GLU B 1 285 ? 8.281 -50.438 -37.656 1 54.56 285 GLU B O 1
ATOM 5702 N N . GLY B 1 286 ? 10.406 -49.875 -37.188 1 62.62 286 GLY B N 1
ATOM 5703 C CA . GLY B 1 286 ? 10.742 -49.125 -38.375 1 62.62 286 GLY B CA 1
ATOM 5704 C C . GLY B 1 286 ? 10.906 -47.656 -38.125 1 62.62 286 GLY B C 1
ATOM 5705 O O . GLY B 1 286 ? 10.336 -47.094 -37.188 1 62.62 286 GLY B O 1
ATOM 5706 N N . GLY B 1 287 ? 11.773 -47.125 -38.781 1 67.56 287 GLY B N 1
ATOM 5707 C CA . GLY B 1 287 ? 12.125 -45.719 -38.875 1 67.56 287 GLY B CA 1
ATOM 5708 C C . GLY B 1 287 ? 13.156 -45.281 -37.875 1 67.56 287 GLY B C 1
ATOM 5709 O O . GLY B 1 287 ? 13.508 -46.062 -36.969 1 67.56 287 GLY B O 1
ATOM 5710 N N . GLY B 1 288 ? 13.797 -44.219 -37.969 1 81.31 288 GLY B N 1
ATOM 5711 C CA . GLY B 1 288 ? 14.805 -43.625 -37.094 1 81.31 288 GLY B CA 1
ATOM 5712 C C . GLY B 1 288 ? 14.219 -43.062 -35.812 1 81.31 288 GLY B C 1
ATOM 5713 O O . GLY B 1 288 ? 13.016 -43.188 -35.562 1 81.31 288 GLY B O 1
ATOM 5714 N N . TRP B 1 289 ? 15.008 -42.844 -34.875 1 82.38 289 TRP B N 1
ATOM 5715 C CA . TRP B 1 289 ? 14.648 -42.375 -33.531 1 82.38 289 TRP B CA 1
ATOM 5716 C C . TRP B 1 289 ? 13.625 -41.25 -33.625 1 82.38 289 TRP B C 1
ATOM 5718 O O . TRP B 1 289 ? 12.734 -41.125 -32.781 1 82.38 289 TRP B O 1
ATOM 5728 N N . ARG B 1 290 ? 13.727 -40.438 -34.594 1 90.12 290 ARG B N 1
ATOM 5729 C CA . ARG B 1 290 ? 12.82 -39.312 -34.75 1 90.12 290 ARG B CA 1
ATOM 5730 C C . ARG B 1 290 ? 11.406 -39.781 -35.094 1 90.12 290 ARG B C 1
ATOM 5732 O O . ARG B 1 290 ? 10.43 -39.281 -34.531 1 90.12 290 ARG B O 1
ATOM 5739 N N . ALA B 1 291 ? 11.328 -40.688 -36 1 87.75 291 ALA B N 1
ATOM 5740 C CA . ALA B 1 291 ? 10.023 -41.219 -36.375 1 87.75 291 ALA B CA 1
ATOM 5741 C C . ALA B 1 291 ? 9.352 -41.875 -35.188 1 87.75 291 ALA B C 1
ATOM 5743 O O . ALA B 1 291 ? 8.141 -41.75 -34.969 1 87.75 291 ALA B O 1
ATOM 5744 N N . ARG B 1 292 ? 10.117 -42.625 -34.5 1 88.69 292 ARG B N 1
ATOM 5745 C CA . ARG B 1 292 ? 9.594 -43.281 -33.281 1 88.69 292 ARG B CA 1
ATOM 5746 C C . ARG B 1 292 ? 9.102 -42.25 -32.281 1 88.69 292 ARG B C 1
ATOM 5748 O O . ARG B 1 292 ? 8.047 -42.406 -31.672 1 88.69 292 ARG B O 1
ATOM 5755 N N . GLY B 1 293 ? 9.914 -41.25 -32.094 1 91.19 293 GLY B N 1
ATOM 5756 C CA . GLY B 1 293 ? 9.523 -40.156 -31.203 1 91.19 293 GLY B CA 1
ATOM 5757 C C . GLY B 1 293 ? 8.227 -39.5 -31.609 1 91.19 293 GLY B C 1
ATOM 5758 O O . GLY B 1 293 ? 7.371 -39.219 -30.766 1 91.19 293 GLY B O 1
ATOM 5759 N N . LEU B 1 294 ? 8.062 -39.219 -32.844 1 92.25 294 LEU B N 1
ATOM 5760 C CA . LEU B 1 294 ? 6.871 -38.531 -33.344 1 92.25 294 LEU B CA 1
ATOM 5761 C C . LEU B 1 294 ? 5.641 -39.438 -33.219 1 92.25 294 LEU B C 1
ATOM 5763 O O . LEU B 1 294 ? 4.539 -38.938 -32.969 1 92.25 294 LEU B O 1
ATOM 5767 N N . ARG B 1 295 ? 5.832 -40.75 -33.438 1 91.5 295 ARG B N 1
ATOM 5768 C CA . ARG B 1 295 ? 4.727 -41.656 -33.188 1 91.5 295 ARG B CA 1
ATOM 5769 C C . ARG B 1 295 ? 4.305 -41.656 -31.734 1 91.5 295 ARG B C 1
ATOM 5771 O O . ARG B 1 295 ? 3.115 -41.75 -31.422 1 91.5 295 ARG B O 1
ATOM 5778 N N . GLY B 1 296 ? 5.305 -41.625 -30.891 1 93.06 296 GLY B N 1
ATOM 5779 C CA . GLY B 1 296 ? 5.016 -41.469 -29.469 1 93.06 296 GLY B CA 1
ATOM 5780 C C . GLY B 1 296 ? 4.227 -40.219 -29.156 1 93.06 296 GLY B C 1
ATOM 5781 O O . GLY B 1 296 ? 3.281 -40.25 -28.359 1 93.06 296 GLY B O 1
ATOM 5782 N N . VAL B 1 297 ? 4.617 -39.125 -29.781 1 94.31 297 VAL B N 1
ATOM 5783 C CA . VAL B 1 297 ? 3.932 -37.844 -29.578 1 94.31 297 VAL B CA 1
ATOM 5784 C C . VAL B 1 297 ? 2.477 -37.969 -30.031 1 94.31 297 VAL B C 1
ATOM 5786 O O . VAL B 1 297 ? 1.569 -37.469 -29.359 1 94.31 297 VAL B O 1
ATOM 5789 N N . LEU B 1 298 ? 2.256 -38.562 -31.156 1 93.19 298 LEU B N 1
ATOM 5790 C CA . LEU B 1 298 ? 0.893 -38.781 -31.625 1 93.19 298 LEU B CA 1
ATOM 5791 C C . LEU B 1 298 ? 0.08 -39.562 -30.594 1 93.19 298 LEU B C 1
ATOM 5793 O O . LEU B 1 298 ? -1.068 -39.219 -30.312 1 93.19 298 LEU B O 1
ATOM 5797 N N . SER B 1 299 ? 0.652 -40.656 -30.047 1 93.62 299 SER B N 1
ATOM 5798 C CA . SER B 1 299 ? -0.021 -41.438 -29.031 1 93.62 299 SER B CA 1
ATOM 5799 C C . SER B 1 299 ? -0.334 -40.625 -27.781 1 93.62 299 SER B C 1
ATOM 5801 O O . SER B 1 299 ? -1.41 -40.75 -27.203 1 93.62 299 SER B O 1
ATOM 5803 N N . LEU B 1 300 ? 0.625 -39.812 -27.391 1 94.75 300 LEU B N 1
ATOM 5804 C CA . LEU B 1 300 ? 0.429 -38.906 -26.25 1 94.75 300 LEU B CA 1
ATOM 5805 C C . LEU B 1 300 ? -0.737 -37.969 -26.5 1 94.75 300 LEU B C 1
ATOM 5807 O O . LEU B 1 300 ? -1.584 -37.781 -25.625 1 94.75 300 LEU B O 1
ATOM 5811 N N . LEU B 1 301 ? -0.769 -37.344 -27.672 1 93.81 301 LEU B N 1
ATOM 5812 C CA . LEU B 1 301 ? -1.818 -36.375 -28.016 1 93.81 301 LEU B CA 1
ATOM 5813 C C . LEU B 1 301 ? -3.182 -37.062 -28.047 1 93.81 301 LEU B C 1
ATOM 5815 O O . LEU B 1 301 ? -4.18 -36.469 -27.625 1 93.81 301 LEU B O 1
ATOM 5819 N N . ARG B 1 302 ? -3.264 -38.281 -28.5 1 92.56 302 ARG B N 1
ATOM 5820 C CA . ARG B 1 302 ? -4.523 -39 -28.547 1 92.56 302 ARG B CA 1
ATOM 5821 C C . ARG B 1 302 ? -5.02 -39.312 -27.141 1 92.56 302 ARG B C 1
ATOM 5823 O O . ARG B 1 302 ? -6.227 -39.344 -26.891 1 92.56 302 ARG B O 1
ATOM 5830 N N . LEU B 1 303 ? -4.109 -39.562 -26.281 1 92.75 303 LEU B N 1
ATOM 5831 C CA . LEU B 1 303 ? -4.461 -39.875 -24.906 1 92.75 303 LEU B CA 1
ATOM 5832 C C . LEU B 1 303 ? -4.793 -38.594 -24.125 1 92.75 303 LEU B C 1
ATOM 5834 O O . LEU B 1 303 ? -5.801 -38.562 -23.406 1 92.75 303 LEU B O 1
ATOM 5838 N N . GLY B 1 304 ? -3.957 -37.594 -24.25 1 93.19 304 GLY B N 1
ATOM 5839 C CA . GLY B 1 304 ? -4.027 -36.438 -23.391 1 93.19 304 GLY B CA 1
ATOM 5840 C C . GLY B 1 304 ? -4.906 -35.344 -23.938 1 93.19 304 GLY B C 1
ATOM 5841 O O . GLY B 1 304 ? -5.352 -34.469 -23.188 1 93.19 304 GLY B O 1
ATOM 5842 N N . ALA B 1 305 ? -5.156 -35.281 -25.234 1 93.44 305 ALA B N 1
ATOM 5843 C CA . ALA B 1 305 ? -5.93 -34.219 -25.875 1 93.44 305 ALA B CA 1
ATOM 5844 C C . ALA B 1 305 ? -6.812 -34.781 -26.984 1 93.44 305 ALA B C 1
ATOM 5846 O O . ALA B 1 305 ? -6.781 -34.312 -28.125 1 93.44 305 ALA B O 1
ATOM 5847 N N . PRO B 1 306 ? -7.621 -35.688 -26.609 1 92.12 306 PRO B N 1
ATOM 5848 C CA . PRO B 1 306 ? -8.422 -36.344 -27.656 1 92.12 306 PRO B CA 1
ATOM 5849 C C . PRO B 1 306 ? -9.391 -35.375 -28.328 1 92.12 306 PRO B C 1
ATOM 5851 O O . PRO B 1 306 ? -9.758 -35.562 -29.5 1 92.12 306 PRO B O 1
ATOM 5854 N N . SER B 1 307 ? -9.766 -34.312 -27.688 1 91.56 307 SER B N 1
ATOM 5855 C CA . SER B 1 307 ? -10.75 -33.375 -28.219 1 91.56 307 SER B CA 1
ATOM 5856 C C . SER B 1 307 ? -10.203 -32.625 -29.438 1 91.56 307 SER B C 1
ATOM 5858 O O . SER B 1 307 ? -10.961 -32 -30.172 1 91.56 307 SER B O 1
ATOM 5860 N N . PHE B 1 308 ? -8.945 -32.688 -29.641 1 92.56 308 PHE B N 1
ATOM 5861 C CA . PHE B 1 308 ? -8.344 -31.953 -30.75 1 92.56 308 PHE B CA 1
ATOM 5862 C C . PHE B 1 308 ? -8.266 -32.812 -32 1 92.56 308 PHE B C 1
ATOM 5864 O O . PHE B 1 308 ? -7.707 -32.406 -33 1 92.56 308 PHE B O 1
ATOM 5871 N N . PHE B 1 309 ? -8.812 -34 -31.922 1 93.69 309 PHE B N 1
ATOM 5872 C CA . PHE B 1 309 ? -8.844 -34.875 -33.094 1 93.69 309 PHE B CA 1
ATOM 5873 C C . PHE B 1 309 ? -10.234 -34.875 -33.719 1 93.69 309 PHE B C 1
ATOM 5875 O O . PHE B 1 309 ? -11.242 -34.844 -33 1 93.69 309 PHE B O 1
ATOM 5882 N N . SER B 1 310 ? -10.211 -34.812 -35.031 1 93.81 310 SER B N 1
ATOM 5883 C CA . SER B 1 310 ? -11.445 -34.875 -35.812 1 93.81 310 SER B CA 1
ATOM 5884 C C . SER B 1 310 ? -11.508 -36.156 -36.625 1 93.81 310 SER B C 1
ATOM 5886 O O . SER B 1 310 ? -10.477 -36.719 -37.031 1 93.81 310 SER B O 1
ATOM 5888 N N . PRO B 1 311 ? -12.766 -36.562 -36.844 1 91.75 311 PRO B N 1
ATOM 5889 C CA . PRO B 1 311 ? -12.898 -37.719 -37.688 1 91.75 311 PRO B CA 1
ATOM 5890 C C . PRO B 1 311 ? -12.453 -37.469 -39.125 1 91.75 311 PRO B C 1
ATOM 5892 O O . PRO B 1 311 ? -12.719 -36.375 -39.688 1 91.75 311 PRO B O 1
ATOM 5895 N N . ARG B 1 312 ? -11.672 -38.312 -39.688 1 89.25 312 ARG B N 1
ATOM 5896 C CA . ARG B 1 312 ? -11.227 -38.281 -41.094 1 89.25 312 ARG B CA 1
ATOM 5897 C C . ARG B 1 312 ? -11.125 -39.688 -41.656 1 89.25 312 ARG B C 1
ATOM 5899 O O . ARG B 1 312 ? -10.219 -40.438 -41.312 1 89.25 312 ARG B O 1
ATOM 5906 N N . GLY B 1 313 ? -12.008 -39.969 -42.656 1 84.88 313 GLY B N 1
ATOM 5907 C CA . GLY B 1 313 ? -12.047 -41.312 -43.219 1 84.88 313 GLY B CA 1
ATOM 5908 C C . GLY B 1 313 ? -12.242 -42.375 -42.156 1 84.88 313 GLY B C 1
ATOM 5909 O O . GLY B 1 313 ? -13.172 -42.312 -41.344 1 84.88 313 GLY B O 1
ATOM 5910 N N . ASN B 1 314 ? -11.25 -43.344 -42.188 1 78.81 314 ASN B N 1
ATOM 5911 C CA . ASN B 1 314 ? -11.336 -44.469 -41.25 1 78.81 314 ASN B CA 1
ATOM 5912 C C . ASN B 1 314 ? -10.562 -44.188 -39.969 1 78.81 314 ASN B C 1
ATOM 5914 O O . ASN B 1 314 ? -10.328 -45.094 -39.188 1 78.81 314 ASN B O 1
ATOM 5918 N N . GLY B 1 315 ? -10.148 -42.906 -39.812 1 88.5 315 GLY B N 1
ATOM 5919 C CA . GLY B 1 315 ? -9.406 -42.562 -38.625 1 88.5 315 GLY B CA 1
ATOM 5920 C C . GLY B 1 315 ? -9.672 -41.156 -38.125 1 88.5 315 GLY B C 1
ATOM 5921 O O . GLY B 1 315 ? -10.805 -40.656 -38.219 1 88.5 315 GLY B O 1
ATOM 5922 N N . SER B 1 316 ? -8.734 -40.656 -37.469 1 92.25 316 SER B N 1
ATOM 5923 C CA . SER B 1 316 ? -8.844 -39.281 -36.969 1 92.25 316 SER B CA 1
ATOM 5924 C C . SER B 1 316 ? -7.602 -38.469 -37.312 1 92.25 316 SER B C 1
ATOM 5926 O O . SER B 1 316 ? -6.555 -39.031 -37.656 1 92.25 316 SER B O 1
ATOM 5928 N N . CYS B 1 317 ? -7.754 -37.281 -37.438 1 93.12 317 CYS B N 1
ATOM 5929 C CA . CYS B 1 317 ? -6.652 -36.344 -37.688 1 93.12 317 CYS B CA 1
ATOM 5930 C C . CYS B 1 317 ? -6.586 -35.281 -36.594 1 93.12 317 CYS B C 1
ATOM 5932 O O . CYS B 1 317 ? -7.605 -34.938 -36 1 93.12 317 CYS B O 1
ATOM 5934 N N . LEU B 1 318 ? -5.383 -34.844 -36.344 1 92.88 318 LEU B N 1
ATOM 5935 C CA . LEU B 1 318 ? -5.191 -33.719 -35.406 1 92.88 318 LEU B CA 1
ATOM 5936 C C . LEU B 1 318 ? -5.656 -32.406 -36 1 92.88 318 LEU B C 1
ATOM 5938 O O . LEU B 1 318 ? -5.105 -31.953 -37 1 92.88 318 LEU B O 1
ATOM 5942 N N . ASN B 1 319 ? -6.598 -31.75 -35.406 1 91.44 319 ASN B N 1
ATOM 5943 C CA . ASN B 1 319 ? -7.191 -30.516 -35.906 1 91.44 319 ASN B CA 1
ATOM 5944 C C . ASN B 1 319 ? -6.371 -29.297 -35.469 1 91.44 319 ASN B C 1
ATOM 5946 O O . ASN B 1 319 ? -6.59 -28.75 -34.406 1 91.44 319 ASN B O 1
ATOM 5950 N N . LEU B 1 320 ? -5.605 -28.828 -36.375 1 87.94 320 LEU B N 1
ATOM 5951 C CA . LEU B 1 320 ? -4.691 -27.734 -36.031 1 87.94 320 LEU B CA 1
ATOM 5952 C C . LEU B 1 320 ? -5.457 -26.438 -35.812 1 87.94 320 LEU B C 1
ATOM 5954 O O . LEU B 1 320 ? -5.016 -25.578 -35.031 1 87.94 320 LEU B O 1
ATOM 5958 N N . THR B 1 321 ? -6.527 -26.312 -36.406 1 86.5 321 THR B N 1
ATOM 5959 C CA . THR B 1 321 ? -7.371 -25.141 -36.188 1 86.5 321 THR B CA 1
ATOM 5960 C C . THR B 1 321 ? -7.859 -25.094 -34.75 1 86.5 321 THR B C 1
ATOM 5962 O O . THR B 1 321 ? -7.848 -24.031 -34.125 1 86.5 321 THR B O 1
ATOM 5965 N N . ALA B 1 322 ? -8.266 -26.219 -34.25 1 86.56 322 ALA B N 1
ATOM 5966 C CA . ALA B 1 322 ? -8.711 -26.312 -32.844 1 86.56 322 ALA B CA 1
ATOM 5967 C C . ALA B 1 322 ? -7.559 -26.047 -31.891 1 86.56 322 ALA B C 1
ATOM 5969 O O . ALA B 1 322 ? -7.746 -25.406 -30.859 1 86.56 322 ALA B O 1
ATOM 5970 N N . VAL B 1 323 ? -6.449 -26.547 -32.219 1 84.69 323 VAL B N 1
ATOM 5971 C CA . VAL B 1 323 ? -5.27 -26.344 -31.391 1 84.69 323 VAL B CA 1
ATOM 5972 C C . VAL B 1 323 ? -4.934 -24.844 -31.328 1 84.69 323 VAL B C 1
ATOM 5974 O O . VAL B 1 323 ? -4.672 -24.312 -30.25 1 84.69 323 VAL B O 1
ATOM 5977 N N . ARG B 1 324 ? -4.957 -24.203 -32.438 1 82.75 324 ARG B N 1
ATOM 5978 C CA . ARG B 1 324 ? -4.672 -22.781 -32.531 1 82.75 324 ARG B CA 1
ATOM 5979 C C . ARG B 1 324 ? -5.703 -21.969 -31.75 1 82.75 324 ARG B C 1
ATOM 5981 O O . ARG B 1 324 ? -5.359 -21 -31.078 1 82.75 324 ARG B O 1
ATOM 5988 N N . ALA B 1 325 ? -6.906 -22.375 -31.859 1 81.19 325 ALA B N 1
ATOM 5989 C CA . ALA B 1 325 ? -7.98 -21.672 -31.156 1 81.19 325 ALA B CA 1
ATOM 5990 C C . ALA B 1 325 ? -7.797 -21.781 -29.641 1 81.19 325 ALA B C 1
ATOM 5992 O O . ALA B 1 325 ? -8.008 -20.797 -28.922 1 81.19 325 ALA B O 1
ATOM 5993 N N . LYS B 1 326 ? -7.453 -22.844 -29.203 1 80.06 326 LYS B N 1
ATOM 5994 C CA . LYS B 1 326 ? -7.238 -23.047 -27.766 1 80.06 326 LYS B CA 1
ATOM 5995 C C . LYS B 1 326 ? -6.043 -22.234 -27.266 1 80.06 326 LYS B C 1
ATOM 5997 O O . LYS B 1 326 ? -6.086 -21.672 -26.188 1 80.06 326 LYS B O 1
ATOM 6002 N N . ALA B 1 327 ? -5.074 -22.234 -28.031 1 72.88 327 ALA B N 1
ATOM 6003 C CA . ALA B 1 327 ? -3.875 -21.484 -27.672 1 72.88 327 ALA B CA 1
ATOM 6004 C C . ALA B 1 327 ? -4.176 -20 -27.547 1 72.88 327 ALA B C 1
ATOM 6006 O O . ALA B 1 327 ? -3.555 -19.297 -26.734 1 72.88 327 ALA B O 1
ATOM 6007 N N . ALA B 1 328 ? -5.152 -19.562 -28.234 1 67.62 328 ALA B N 1
ATOM 6008 C CA . ALA B 1 328 ? -5.508 -18.141 -28.266 1 67.62 328 ALA B CA 1
ATOM 6009 C C . ALA B 1 328 ? -6.465 -17.781 -27.141 1 67.62 328 ALA B C 1
ATOM 6011 O O . ALA B 1 328 ? -6.664 -16.609 -26.828 1 67.62 328 ALA B O 1
ATOM 6012 N N . GLU B 1 329 ? -7.082 -18.75 -26.469 1 62.09 329 GLU B N 1
ATOM 6013 C CA . GLU B 1 329 ? -8.078 -18.531 -25.422 1 62.09 329 GLU B CA 1
ATOM 6014 C C . GLU B 1 329 ? -7.434 -17.984 -24.156 1 62.09 329 GLU B C 1
ATOM 6016 O O . GLU B 1 329 ? -8.133 -17.594 -23.219 1 62.09 329 GLU B O 1
ATOM 6021 N N . GLY B 1 330 ? -6.344 -17.641 -24.141 1 61.44 330 GLY B N 1
ATOM 6022 C CA . GLY B 1 330 ? -5.77 -17.156 -22.891 1 61.44 330 GLY B CA 1
ATOM 6023 C C . GLY B 1 330 ? -6.461 -15.906 -22.359 1 61.44 330 GLY B C 1
ATOM 6024 O O . GLY B 1 330 ? -7.051 -15.141 -23.125 1 61.44 330 GLY B O 1
ATOM 6025 N N . SER B 1 331 ? -6.512 -15.797 -21.062 1 78.56 331 SER B N 1
ATOM 6026 C CA . SER B 1 331 ? -7.074 -14.617 -20.406 1 78.56 331 SER B CA 1
ATOM 6027 C C . SER B 1 331 ? -6.219 -13.383 -20.656 1 78.56 331 SER B C 1
ATOM 6029 O O . SER B 1 331 ? -5.035 -13.359 -20.297 1 78.56 331 SER B O 1
ATOM 6031 N N . VAL B 1 332 ? -6.844 -12.461 -21.359 1 86.06 332 VAL B N 1
ATOM 6032 C CA . VAL B 1 332 ? -6.156 -11.195 -21.625 1 86.06 332 VAL B CA 1
ATOM 6033 C C . VAL B 1 332 ? -5.656 -10.609 -20.297 1 86.06 332 VAL B C 1
ATOM 6035 O O . VAL B 1 332 ? -4.52 -10.141 -20.219 1 86.06 332 VAL B O 1
ATOM 6038 N N . GLY B 1 333 ? -6.477 -10.719 -19.281 1 89.81 333 GLY B N 1
ATOM 6039 C CA . GLY B 1 333 ? -6.109 -10.188 -17.984 1 89.81 333 GLY B CA 1
ATOM 6040 C C . GLY B 1 333 ? -4.898 -10.867 -17.375 1 89.81 333 GLY B C 1
ATOM 6041 O O . GLY B 1 333 ? -3.959 -10.203 -16.922 1 89.81 333 GLY B O 1
ATOM 6042 N N . TRP B 1 334 ? -4.941 -12.133 -17.438 1 91.75 334 TRP B N 1
ATOM 6043 C CA . TRP B 1 334 ? -3.822 -12.867 -16.859 1 91.75 334 TRP B CA 1
ATOM 6044 C C . TRP B 1 334 ? -2.541 -12.609 -17.656 1 91.75 334 TRP B C 1
ATOM 6046 O O . TRP B 1 334 ? -1.474 -12.422 -17.062 1 91.75 334 TRP B O 1
ATOM 6056 N N . ASN B 1 335 ? -2.621 -12.672 -18.969 1 90.88 335 ASN B N 1
ATOM 6057 C CA . ASN B 1 335 ? -1.439 -12.422 -19.781 1 90.88 335 ASN B CA 1
ATOM 6058 C C . ASN B 1 335 ? -0.849 -11.047 -19.5 1 90.88 335 ASN B C 1
ATOM 6060 O O . ASN B 1 335 ? 0.372 -10.867 -19.516 1 90.88 335 ASN B O 1
ATOM 6064 N N . TYR B 1 336 ? -1.707 -10.141 -19.266 1 93.12 336 TYR B N 1
ATOM 6065 C CA . TYR B 1 336 ? -1.233 -8.797 -18.953 1 93.12 336 TYR B CA 1
ATOM 6066 C C . TYR B 1 336 ? -0.466 -8.773 -17.641 1 93.12 336 TYR B C 1
ATOM 6068 O O . TYR B 1 336 ? 0.629 -8.211 -17.562 1 93.12 336 TYR B O 1
ATOM 6076 N N . LEU B 1 337 ? -1.037 -9.359 -16.641 1 94.31 337 LEU B N 1
ATOM 6077 C CA . LEU B 1 337 ? -0.354 -9.438 -15.352 1 94.31 337 LEU B CA 1
ATOM 6078 C C . LEU B 1 337 ? 0.972 -10.18 -15.484 1 94.31 337 LEU B C 1
ATOM 6080 O O . LEU B 1 337 ? 1.98 -9.766 -14.906 1 94.31 337 LEU B O 1
ATOM 6084 N N . ALA B 1 338 ? 0.975 -11.242 -16.25 1 92.94 338 ALA B N 1
ATOM 6085 C CA . ALA B 1 338 ? 2.137 -12.117 -16.391 1 92.94 338 ALA B CA 1
ATOM 6086 C C . ALA B 1 338 ? 3.277 -11.406 -17.109 1 92.94 338 ALA B C 1
ATOM 6088 O O . ALA B 1 338 ? 4.445 -11.758 -16.938 1 92.94 338 ALA B O 1
ATOM 6089 N N . CYS B 1 339 ? 2.967 -10.477 -17.875 1 91.62 339 CYS B N 1
ATOM 6090 C CA . CYS B 1 339 ? 4.074 -9.82 -18.562 1 91.62 339 CYS B CA 1
ATOM 6091 C C . CYS B 1 339 ? 4.484 -8.539 -17.828 1 91.62 339 CYS B C 1
ATOM 6093 O O . CYS B 1 339 ? 5.645 -8.125 -17.906 1 91.62 339 CYS B O 1
ATOM 6095 N N . THR B 1 340 ? 3.578 -7.934 -17.078 1 94.75 340 THR B N 1
ATOM 6096 C CA . THR B 1 340 ? 3.891 -6.609 -16.547 1 94.75 340 THR B CA 1
ATOM 6097 C C . THR B 1 340 ? 4.426 -6.703 -15.125 1 94.75 340 THR B C 1
ATOM 6099 O O . THR B 1 340 ? 5.402 -6.035 -14.781 1 94.75 340 THR B O 1
ATOM 6102 N N . GLU B 1 341 ? 3.758 -7.465 -14.32 1 95.44 341 GLU B N 1
ATOM 6103 C CA . GLU B 1 341 ? 4.023 -7.379 -12.891 1 95.44 341 GLU B CA 1
ATOM 6104 C C . GLU B 1 341 ? 4.289 -8.758 -12.289 1 95.44 341 GLU B C 1
ATOM 6106 O O . GLU B 1 341 ? 5.137 -8.906 -11.406 1 95.44 341 GLU B O 1
ATOM 6111 N N . ILE B 1 342 ? 3.5 -9.742 -12.672 1 95.94 342 ILE B N 1
ATOM 6112 C CA . ILE B 1 342 ? 3.674 -11.109 -12.188 1 95.94 342 ILE B CA 1
ATOM 6113 C C . ILE B 1 342 ? 4.512 -11.906 -13.18 1 95.94 342 ILE B C 1
ATOM 6115 O O . ILE B 1 342 ? 3.986 -12.773 -13.883 1 95.94 342 ILE B O 1
ATOM 6119 N N . VAL B 1 343 ? 5.75 -11.617 -13.172 1 95.94 343 VAL B N 1
ATOM 6120 C CA . VAL B 1 343 ? 6.68 -12.164 -14.156 1 95.94 343 VAL B CA 1
ATOM 6121 C C . VAL B 1 343 ? 7.512 -13.273 -13.516 1 95.94 343 VAL B C 1
ATOM 6123 O O . VAL B 1 343 ? 8.539 -13.008 -12.891 1 95.94 343 VAL B O 1
ATOM 6126 N N . HIS B 1 344 ? 7.152 -14.461 -13.75 1 96.5 344 HIS B N 1
ATOM 6127 C CA . HIS B 1 344 ? 7.871 -15.609 -13.203 1 96.5 344 HIS B CA 1
ATOM 6128 C C . HIS B 1 344 ? 8.938 -16.094 -14.172 1 96.5 344 HIS B C 1
ATOM 6130 O O . HIS B 1 344 ? 8.633 -16.484 -15.305 1 96.5 344 HIS B O 1
ATOM 6136 N N . PRO B 1 345 ? 10.203 -16.094 -13.766 1 96.62 345 PRO B N 1
ATOM 6137 C CA . PRO B 1 345 ? 11.25 -16.672 -14.617 1 96.62 345 PRO B CA 1
ATOM 6138 C C . PRO B 1 345 ? 11.203 -18.188 -14.672 1 96.62 345 PRO B C 1
ATOM 6140 O O . PRO B 1 345 ? 11.586 -18.859 -13.711 1 96.62 345 PRO B O 1
ATOM 6143 N N . ILE B 1 346 ? 10.781 -18.734 -15.789 1 96.94 346 ILE B N 1
ATOM 6144 C CA . ILE B 1 346 ? 10.727 -20.172 -15.969 1 96.94 346 ILE B CA 1
ATOM 6145 C C . ILE B 1 346 ? 11.375 -20.562 -17.297 1 96.94 346 ILE B C 1
ATOM 6147 O O . ILE B 1 346 ? 10.875 -20.203 -18.359 1 96.94 346 ILE B O 1
ATOM 6151 N N . GLY B 1 347 ? 12.484 -21.172 -17.219 1 97.19 347 GLY B N 1
ATOM 6152 C CA . GLY B 1 347 ? 13.219 -21.688 -18.359 1 97.19 347 GLY B CA 1
ATOM 6153 C C . GLY B 1 347 ? 13.406 -23.188 -18.328 1 97.19 347 GLY B C 1
ATOM 6154 O O . GLY B 1 347 ? 12.812 -23.875 -17.5 1 97.19 347 GLY B O 1
ATOM 6155 N N . ALA B 1 348 ? 14.047 -23.672 -19.281 1 97.25 348 ALA B N 1
ATOM 6156 C CA . ALA B 1 348 ? 14.422 -25.078 -19.422 1 97.25 348 ALA B CA 1
ATOM 6157 C C . ALA B 1 348 ? 15.867 -25.234 -19.875 1 97.25 348 ALA B C 1
ATOM 6159 O O . ALA B 1 348 ? 16.344 -24.453 -20.719 1 97.25 348 ALA B O 1
ATOM 6160 N N . ASN B 1 349 ? 16.578 -26.281 -19.344 1 97.56 349 ASN B N 1
ATOM 6161 C CA . ASN B 1 349 ? 18 -26.422 -19.703 1 97.56 349 ASN B CA 1
ATOM 6162 C C . ASN B 1 349 ? 18.312 -27.828 -20.203 1 97.56 349 ASN B C 1
ATOM 6164 O O . ASN B 1 349 ? 19.453 -28.109 -20.562 1 97.56 349 ASN B O 1
ATOM 6168 N N . ASN B 1 350 ? 17.375 -28.703 -20.219 1 97.31 350 ASN B N 1
ATOM 6169 C CA . ASN B 1 350 ? 17.5 -30.078 -20.672 1 97.31 350 ASN B CA 1
ATOM 6170 C C . ASN B 1 350 ? 18.547 -30.844 -19.875 1 97.31 350 ASN B C 1
ATOM 6172 O O . ASN B 1 350 ? 19.047 -31.875 -20.312 1 97.31 350 ASN B O 1
ATOM 6176 N N . VAL B 1 351 ? 19 -30.391 -18.797 1 97.75 351 VAL B N 1
ATOM 6177 C CA . VAL B 1 351 ? 19.922 -31.047 -17.875 1 97.75 351 VAL B CA 1
ATOM 6178 C C . VAL B 1 351 ? 19.188 -31.453 -16.594 1 97.75 351 VAL B C 1
ATOM 6180 O O . VAL B 1 351 ? 19.078 -32.625 -16.297 1 97.75 351 VAL B O 1
ATOM 6183 N N . THR B 1 352 ? 18.641 -30.453 -15.938 1 98 352 THR B N 1
ATOM 6184 C CA . THR B 1 352 ? 17.844 -30.75 -14.75 1 98 352 THR B CA 1
ATOM 6185 C C . THR B 1 352 ? 16.406 -31.094 -15.125 1 98 352 THR B C 1
ATOM 6187 O O . THR B 1 352 ? 15.641 -31.547 -14.281 1 98 352 THR B O 1
ATOM 6190 N N . ASP B 1 353 ? 16.062 -30.922 -16.359 1 98.25 353 ASP B N 1
ATOM 6191 C CA . ASP B 1 353 ? 14.727 -31.219 -16.875 1 98.25 353 ASP B CA 1
ATOM 6192 C C . ASP B 1 353 ? 14.797 -31.859 -18.25 1 98.25 353 ASP B C 1
ATOM 6194 O O . ASP B 1 353 ? 15.867 -31.953 -18.859 1 98.25 353 ASP B O 1
ATOM 6198 N N . PHE B 1 354 ? 13.672 -32.375 -18.766 1 97.94 354 PHE B N 1
ATOM 6199 C CA . PHE B 1 354 ? 13.656 -33.094 -20.031 1 97.94 354 PHE B CA 1
ATOM 6200 C C . PHE B 1 354 ? 13.156 -32.219 -21.172 1 97.94 354 PHE B C 1
ATOM 6202 O O . PHE B 1 354 ? 12.945 -32.719 -22.281 1 97.94 354 PHE B O 1
ATOM 6209 N N . PHE B 1 355 ? 12.93 -30.953 -20.953 1 96.69 355 PHE B N 1
ATOM 6210 C CA . PHE B 1 355 ? 12.43 -30.047 -21.984 1 96.69 355 PHE B CA 1
ATOM 6211 C C . PHE B 1 355 ? 13.57 -29.578 -22.875 1 96.69 355 PHE B C 1
ATOM 6213 O O . PHE B 1 355 ? 14.719 -29.484 -22.438 1 96.69 355 PHE B O 1
ATOM 6220 N N . PRO B 1 356 ? 13.227 -29.219 -24.188 1 94.38 356 PRO B N 1
ATOM 6221 C CA . PRO B 1 356 ? 14.258 -28.547 -25 1 94.38 356 PRO B CA 1
ATOM 6222 C C . PRO B 1 356 ? 14.773 -27.266 -24.344 1 94.38 356 PRO B C 1
ATOM 6224 O O . PRO B 1 356 ? 13.992 -26.516 -23.75 1 94.38 356 PRO B O 1
ATOM 6227 N N . PRO B 1 357 ? 16.109 -27.062 -24.5 1 95.19 357 PRO B N 1
ATOM 6228 C CA . PRO B 1 357 ? 16.656 -25.844 -23.875 1 95.19 357 PRO B CA 1
ATOM 6229 C C . PRO B 1 357 ? 15.938 -24.578 -24.312 1 95.19 357 PRO B C 1
ATOM 6231 O O . PRO B 1 357 ? 15.703 -24.375 -25.516 1 95.19 357 PRO B O 1
ATOM 6234 N N . ALA B 1 358 ? 15.531 -23.844 -23.391 1 93.56 358 ALA B N 1
ATOM 6235 C CA . ALA B 1 358 ? 14.859 -22.562 -23.578 1 93.56 358 ALA B CA 1
ATOM 6236 C C . ALA B 1 358 ? 15.078 -21.656 -22.375 1 93.56 358 ALA B C 1
ATOM 6238 O O . ALA B 1 358 ? 14.242 -21.594 -21.484 1 93.56 358 ALA B O 1
ATOM 6239 N N . ASN B 1 359 ? 16.125 -20.844 -22.438 1 95.69 359 ASN B N 1
ATOM 6240 C CA . ASN B 1 359 ? 16.438 -19.922 -21.328 1 95.69 359 ASN B CA 1
ATOM 6241 C C . ASN B 1 359 ? 15.414 -18.781 -21.266 1 95.69 359 ASN B C 1
ATOM 6243 O O . ASN B 1 359 ? 14.977 -18.281 -22.297 1 95.69 359 ASN B O 1
ATOM 6247 N N . TRP B 1 360 ? 15.102 -18.453 -20.047 1 95.06 360 TRP B N 1
ATOM 6248 C CA . TRP B 1 360 ? 14.273 -17.281 -19.828 1 95.06 360 TRP B CA 1
ATOM 6249 C C . TRP B 1 360 ? 15.133 -16.016 -19.703 1 95.06 360 TRP B C 1
ATOM 6251 O O . TRP B 1 360 ? 16.234 -16.062 -19.172 1 95.06 360 TRP B O 1
ATOM 6261 N N . SER B 1 361 ? 14.68 -14.914 -20.219 1 94.5 361 SER B N 1
ATOM 6262 C CA . SER B 1 361 ? 15.328 -13.617 -20.016 1 94.5 361 SER B CA 1
ATOM 6263 C C . SER B 1 361 ? 14.297 -12.5 -19.922 1 94.5 361 SER B C 1
ATOM 6265 O O . SER B 1 361 ? 13.195 -12.617 -20.469 1 94.5 361 SER B O 1
ATOM 6267 N N . VAL B 1 362 ? 14.641 -11.508 -19.297 1 92.62 362 VAL B N 1
ATOM 6268 C CA . VAL B 1 362 ? 13.797 -10.32 -19.156 1 92.62 362 VAL B CA 1
ATOM 6269 C C . VAL B 1 362 ? 13.547 -9.719 -20.547 1 92.62 362 VAL B C 1
ATOM 6271 O O . VAL B 1 362 ? 12.445 -9.234 -20.828 1 92.62 362 VAL B O 1
ATOM 6274 N N . ALA B 1 363 ? 14.531 -9.781 -21.375 1 93.56 363 ALA B N 1
ATOM 6275 C CA . ALA B 1 363 ? 14.422 -9.211 -22.719 1 93.56 363 ALA B CA 1
ATOM 6276 C C . ALA B 1 363 ? 13.352 -9.922 -23.531 1 93.56 363 ALA B C 1
ATOM 6278 O O . ALA B 1 363 ? 12.586 -9.281 -24.266 1 93.56 363 ALA B O 1
ATOM 6279 N N . GLN B 1 364 ? 13.32 -11.219 -23.438 1 92.75 364 GLN B N 1
ATOM 6280 C CA . GLN B 1 364 ? 12.305 -11.992 -24.156 1 92.75 364 GLN B CA 1
ATOM 6281 C C . GLN B 1 364 ? 10.906 -11.664 -23.656 1 92.75 364 GLN B C 1
ATOM 6283 O O . GLN B 1 364 ? 9.969 -11.531 -24.438 1 92.75 364 GLN B O 1
ATOM 6288 N N . THR B 1 365 ? 10.789 -11.586 -22.359 1 93.31 365 THR B N 1
ATOM 6289 C CA . THR B 1 365 ? 9.508 -11.219 -21.766 1 93.31 365 THR B CA 1
ATOM 6290 C C . THR B 1 365 ? 9.094 -9.82 -22.219 1 93.31 365 THR B C 1
ATOM 6292 O O . THR B 1 365 ? 7.926 -9.594 -22.547 1 93.31 365 THR B O 1
ATOM 6295 N N . ALA B 1 366 ? 10.031 -8.898 -22.203 1 94.25 366 ALA B N 1
ATOM 6296 C CA . ALA B 1 366 ? 9.758 -7.527 -22.625 1 94.25 366 ALA B CA 1
ATOM 6297 C C . ALA B 1 366 ? 9.297 -7.484 -24.078 1 94.25 366 ALA B C 1
ATOM 6299 O O . ALA B 1 366 ? 8.367 -6.742 -24.422 1 94.25 366 ALA B O 1
ATOM 6300 N N . ALA B 1 367 ? 9.93 -8.242 -24.922 1 94.69 367 ALA B N 1
ATOM 6301 C CA . ALA B 1 367 ? 9.547 -8.297 -26.328 1 94.69 367 ALA B CA 1
ATOM 6302 C C . ALA B 1 367 ? 8.133 -8.844 -26.5 1 94.69 367 ALA B C 1
ATOM 6304 O O . ALA B 1 367 ? 7.344 -8.32 -27.297 1 94.69 367 ALA B O 1
ATOM 6305 N N . TRP B 1 368 ? 7.875 -9.867 -25.766 1 91.69 368 TRP B N 1
ATOM 6306 C CA . TRP B 1 368 ? 6.539 -10.453 -25.797 1 91.69 368 TRP B CA 1
ATOM 6307 C C . TRP B 1 368 ? 5.496 -9.461 -25.297 1 91.69 368 TRP B C 1
ATOM 6309 O O . TRP B 1 368 ? 4.441 -9.297 -25.922 1 91.69 368 TRP B O 1
ATOM 6319 N N . CYS B 1 369 ? 5.77 -8.781 -24.234 1 92.69 369 CYS B N 1
ATOM 6320 C CA . CYS B 1 369 ? 4.871 -7.801 -23.641 1 92.69 369 CYS B CA 1
ATOM 6321 C C . CYS B 1 369 ? 4.617 -6.645 -24.594 1 92.69 369 CYS B C 1
ATOM 6323 O O . CYS B 1 369 ? 3.479 -6.199 -24.75 1 92.69 369 CYS B O 1
ATOM 6325 N N . ALA B 1 370 ? 5.684 -6.145 -25.219 1 93.38 370 ALA B N 1
ATOM 6326 C CA . ALA B 1 370 ? 5.566 -5.066 -26.188 1 93.38 370 ALA B CA 1
ATOM 6327 C C . ALA B 1 370 ? 4.691 -5.48 -27.375 1 93.38 370 ALA B C 1
ATOM 6329 O O . ALA B 1 370 ? 3.869 -4.699 -27.844 1 93.38 370 ALA B O 1
ATOM 6330 N N . SER B 1 371 ? 4.914 -6.691 -27.781 1 90.75 371 SER B N 1
ATOM 6331 C CA . SER B 1 371 ? 4.168 -7.184 -28.938 1 90.75 371 SER B CA 1
ATOM 6332 C C . SER B 1 371 ? 2.689 -7.359 -28.609 1 90.75 371 SER B C 1
ATOM 6334 O O . SER B 1 371 ? 1.823 -7.047 -29.422 1 90.75 371 SER B O 1
ATOM 6336 N N . GLN B 1 372 ? 2.441 -7.812 -27.391 1 88 372 GLN B N 1
ATOM 6337 C CA . GLN B 1 372 ? 1.066 -8.156 -27.031 1 88 372 GLN B CA 1
ATOM 6338 C C . GLN B 1 372 ? 0.302 -6.922 -26.562 1 88 372 GLN B C 1
ATOM 6340 O O . GLN B 1 372 ? -0.887 -6.773 -26.844 1 88 372 GLN B O 1
ATOM 6345 N N . PHE B 1 373 ? 1.033 -6 -25.812 1 91.62 373 PHE B N 1
ATOM 6346 C CA . PHE B 1 373 ? 0.272 -4.984 -25.094 1 91.62 373 PHE B CA 1
ATOM 6347 C C . PHE B 1 373 ? 0.877 -3.602 -25.312 1 91.62 373 PHE B C 1
ATOM 6349 O O . PHE B 1 373 ? 0.331 -2.602 -24.844 1 91.62 373 PHE B O 1
ATOM 6356 N N . GLY B 1 374 ? 1.978 -3.551 -25.938 1 91.06 374 GLY B N 1
ATOM 6357 C CA . GLY B 1 374 ? 2.652 -2.277 -26.141 1 91.06 374 GLY B CA 1
ATOM 6358 C C . GLY B 1 374 ? 3.387 -1.798 -24.891 1 91.06 374 GLY B C 1
ATOM 6359 O O . GLY B 1 374 ? 3.734 -0.62 -24.797 1 91.06 374 GLY B O 1
ATOM 6360 N N . VAL B 1 375 ? 3.518 -2.705 -23.953 1 91.25 375 VAL B N 1
ATOM 6361 C CA . VAL B 1 375 ? 4.258 -2.389 -22.734 1 91.25 375 VAL B CA 1
ATOM 6362 C C . VAL B 1 375 ? 5.738 -2.697 -22.938 1 91.25 375 VAL B C 1
ATOM 6364 O O . VAL B 1 375 ? 6.117 -3.855 -23.125 1 91.25 375 VAL B O 1
ATOM 6367 N N . ALA B 1 376 ? 6.562 -1.681 -22.812 1 85.19 376 ALA B N 1
ATOM 6368 C CA . ALA B 1 376 ? 7.965 -1.837 -23.203 1 85.19 376 ALA B CA 1
ATOM 6369 C C . ALA B 1 376 ? 8.797 -2.328 -22.016 1 85.19 376 ALA B C 1
ATOM 6371 O O . ALA B 1 376 ? 9.828 -2.986 -22.203 1 85.19 376 ALA B O 1
ATOM 6372 N N . GLN B 1 377 ? 8.344 -2.02 -20.844 1 88.38 377 GLN B N 1
ATOM 6373 C CA . GLN B 1 377 ? 9.211 -2.299 -19.703 1 88.38 377 GLN B CA 1
ATOM 6374 C C . GLN B 1 377 ? 8.445 -3.029 -18.594 1 88.38 377 GLN B C 1
ATOM 6376 O O . GLN B 1 377 ? 7.984 -2.406 -17.641 1 88.38 377 GLN B O 1
ATOM 6381 N N . PRO B 1 378 ? 8.453 -4.379 -18.688 1 90.81 378 PRO B N 1
ATOM 6382 C CA . PRO B 1 378 ? 7.906 -5.133 -17.562 1 90.81 378 PRO B CA 1
ATOM 6383 C C . PRO B 1 378 ? 8.641 -4.848 -16.25 1 90.81 378 PRO B C 1
ATOM 6385 O O . PRO B 1 378 ? 9.82 -4.504 -16.266 1 90.81 378 PRO B O 1
ATOM 6388 N N . ARG B 1 379 ? 7.949 -4.914 -15.188 1 93.69 379 ARG B N 1
ATOM 6389 C CA . ARG B 1 379 ? 8.57 -4.73 -13.883 1 93.69 379 ARG B CA 1
ATOM 6390 C C . ARG B 1 379 ? 8.719 -6.066 -13.156 1 93.69 379 ARG B C 1
ATOM 6392 O O . ARG B 1 379 ? 8.047 -6.309 -12.148 1 93.69 379 ARG B O 1
ATOM 6399 N N . ALA B 1 380 ? 9.672 -6.801 -13.555 1 94.44 380 ALA B N 1
ATOM 6400 C CA . ALA B 1 380 ? 9.852 -8.195 -13.156 1 94.44 380 ALA B CA 1
ATOM 6401 C C . ALA B 1 380 ? 10.297 -8.289 -11.695 1 94.44 380 ALA B C 1
ATOM 6403 O O . ALA B 1 380 ? 10.203 -9.359 -11.086 1 94.44 380 ALA B O 1
ATOM 6404 N N . SER B 1 381 ? 10.742 -7.172 -11.078 1 94.06 381 SER B N 1
ATOM 6405 C CA . SER B 1 381 ? 11.234 -7.176 -9.703 1 94.06 381 SER B CA 1
ATOM 6406 C C . SER B 1 381 ? 10.32 -6.379 -8.781 1 94.06 381 SER B C 1
ATOM 6408 O O . SER B 1 381 ? 10.633 -6.168 -7.609 1 94.06 381 SER B O 1
ATOM 6410 N N . TRP B 1 382 ? 9.211 -5.988 -9.227 1 94.5 382 TRP B N 1
ATOM 6411 C CA . TRP B 1 382 ? 8.391 -5.012 -8.508 1 94.5 382 TRP B CA 1
ATOM 6412 C C . TRP B 1 382 ? 7.77 -5.633 -7.266 1 94.5 382 TRP B C 1
ATOM 6414 O O . TRP B 1 382 ? 7.863 -5.07 -6.172 1 94.5 382 TRP B O 1
ATOM 6424 N N . ILE B 1 383 ? 7.215 -6.801 -7.379 1 95.94 383 ILE B N 1
ATOM 6425 C CA . ILE B 1 383 ? 6.453 -7.406 -6.293 1 95.94 383 ILE B CA 1
ATOM 6426 C C . ILE B 1 383 ? 7.375 -7.676 -5.105 1 95.94 383 ILE B C 1
ATOM 6428 O O . ILE B 1 383 ? 7.098 -7.246 -3.982 1 95.94 383 ILE B O 1
ATOM 6432 N N . PRO B 1 384 ? 8.539 -8.336 -5.324 1 96 384 PRO B N 1
ATOM 6433 C CA . PRO B 1 384 ? 9.406 -8.539 -4.164 1 96 384 PRO B CA 1
ATOM 6434 C C . PRO B 1 384 ? 9.922 -7.23 -3.57 1 96 384 PRO B C 1
ATOM 6436 O O . PRO B 1 384 ? 10.109 -7.133 -2.357 1 96 384 PRO B O 1
ATOM 6439 N N . SER B 1 385 ? 10.117 -6.25 -4.398 1 93.81 385 SER B N 1
ATOM 6440 C CA . SER B 1 385 ? 10.57 -4.953 -3.904 1 93.81 385 SER B CA 1
ATOM 6441 C C . SER B 1 385 ? 9.492 -4.27 -3.074 1 93.81 385 SER B C 1
ATOM 6443 O O . SER B 1 385 ? 9.75 -3.828 -1.952 1 93.81 385 SER B O 1
ATOM 6445 N N . GLU B 1 386 ? 8.328 -4.246 -3.6 1 93.75 386 GLU B N 1
ATOM 6446 C CA . GLU B 1 386 ? 7.199 -3.551 -2.982 1 93.75 386 GLU B CA 1
ATOM 6447 C C . GLU B 1 386 ? 6.793 -4.215 -1.67 1 93.75 386 GLU B C 1
ATOM 6449 O O . GLU B 1 386 ? 6.445 -3.529 -0.706 1 93.75 386 GLU B O 1
ATOM 6454 N N . PHE B 1 387 ? 6.91 -5.504 -1.561 1 95.56 387 PHE B N 1
ATOM 6455 C CA . PHE B 1 387 ? 6.344 -6.203 -0.411 1 95.56 387 PHE B CA 1
ATOM 6456 C C . PHE B 1 387 ? 7.445 -6.777 0.469 1 95.56 387 PHE B C 1
ATOM 6458 O O . PHE B 1 387 ? 7.172 -7.551 1.391 1 95.56 387 PHE B O 1
ATOM 6465 N N . GLY B 1 388 ? 8.711 -6.473 0.143 1 94.31 388 GLY B N 1
ATOM 6466 C CA . GLY B 1 388 ? 9.828 -6.773 1.029 1 94.31 388 GLY B CA 1
ATOM 6467 C C . GLY B 1 388 ? 10.242 -8.234 0.988 1 94.31 388 GLY B C 1
ATOM 6468 O O . GLY B 1 388 ? 10.656 -8.797 2.006 1 94.31 388 GLY B O 1
ATOM 6469 N N . LEU B 1 389 ? 10.18 -8.859 -0.143 1 96.25 389 LEU B N 1
ATOM 6470 C CA . LEU B 1 389 ? 10.398 -10.305 -0.228 1 96.25 389 LEU B CA 1
ATOM 6471 C C . LEU B 1 389 ? 11.852 -10.617 -0.548 1 96.25 389 LEU B C 1
ATOM 6473 O O . LEU B 1 389 ? 12.273 -11.773 -0.472 1 96.25 389 LEU B O 1
ATOM 6477 N N . TYR B 1 390 ? 12.695 -9.602 -0.802 1 94.25 390 TYR B N 1
ATOM 6478 C CA . TYR B 1 390 ? 14.109 -9.82 -1.101 1 94.25 390 TYR B CA 1
ATOM 6479 C C . TYR B 1 390 ? 14.891 -10.156 0.164 1 94.25 390 TYR B C 1
ATOM 6481 O O . TYR B 1 390 ? 15.953 -10.781 0.098 1 94.25 390 TYR B O 1
ATOM 6489 N N . HIS B 1 391 ? 14.367 -9.719 1.275 1 92.69 391 HIS B N 1
ATOM 6490 C CA . HIS B 1 391 ? 15.039 -9.922 2.557 1 92.69 391 HIS B CA 1
ATOM 6491 C C . HIS B 1 391 ? 14.109 -10.594 3.562 1 92.69 391 HIS B C 1
ATOM 6493 O O . HIS B 1 391 ? 13.516 -9.922 4.41 1 92.69 391 HIS B O 1
ATOM 6499 N N . LEU B 1 392 ? 14.141 -11.875 3.602 1 94.06 392 LEU B N 1
ATOM 6500 C CA . LEU B 1 392 ? 13.148 -12.664 4.324 1 94.06 392 LEU B CA 1
ATOM 6501 C C . LEU B 1 392 ? 13.312 -12.492 5.832 1 94.06 392 LEU B C 1
ATOM 6503 O O . LEU B 1 392 ? 12.344 -12.641 6.582 1 94.06 392 LEU B O 1
ATOM 6507 N N . GLN B 1 393 ? 14.555 -12.219 6.266 1 91.75 393 GLN B N 1
ATOM 6508 C CA . GLN B 1 393 ? 14.719 -11.953 7.691 1 91.75 393 GLN B CA 1
ATOM 6509 C C . GLN B 1 393 ? 13.938 -10.711 8.109 1 91.75 393 GLN B C 1
ATOM 6511 O O . GLN B 1 393 ? 13.242 -10.719 9.133 1 91.75 393 GLN B O 1
ATOM 6516 N N . ARG B 1 394 ? 14.102 -9.672 7.305 1 92.81 394 ARG B N 1
ATOM 6517 C CA . ARG B 1 394 ? 13.344 -8.461 7.582 1 92.81 394 ARG B CA 1
ATOM 6518 C C . ARG B 1 394 ? 11.844 -8.695 7.402 1 92.81 394 ARG B C 1
ATOM 6520 O O . ARG B 1 394 ? 11.039 -8.219 8.203 1 92.81 394 ARG B O 1
ATOM 6527 N N . PHE B 1 395 ? 11.523 -9.438 6.391 1 95.88 395 PHE B N 1
ATOM 6528 C CA . PHE B 1 395 ? 10.133 -9.797 6.129 1 95.88 395 PHE B CA 1
ATOM 6529 C C . PHE B 1 395 ? 9.523 -10.516 7.328 1 95.88 395 PHE B C 1
ATOM 6531 O O . PHE B 1 395 ? 8.422 -10.172 7.766 1 95.88 395 PHE B O 1
ATOM 6538 N N . SER B 1 396 ? 10.211 -11.43 7.91 1 95 396 SER B N 1
ATOM 6539 C CA . SER B 1 396 ? 9.703 -12.273 8.992 1 95 396 SER B CA 1
ATOM 6540 C C . SER B 1 396 ? 9.477 -11.461 10.258 1 95 396 SER B C 1
ATOM 6542 O O . SER B 1 396 ? 8.625 -11.812 11.078 1 95 396 SER B O 1
ATOM 6544 N N . ARG B 1 397 ? 10.148 -10.344 10.438 1 91.94 397 ARG B N 1
ATOM 6545 C CA . ARG B 1 397 ? 10.016 -9.508 11.633 1 91.94 397 ARG B CA 1
ATOM 6546 C C . ARG B 1 397 ? 8.922 -8.461 11.445 1 91.94 397 ARG B C 1
ATOM 6548 O O . ARG B 1 397 ? 8.438 -7.883 12.414 1 91.94 397 ARG B O 1
ATOM 6555 N N . SER B 1 398 ? 8.578 -8.352 10.172 1 93.88 398 SER B N 1
ATOM 6556 C CA . SER B 1 398 ? 7.715 -7.215 9.859 1 93.88 398 SER B CA 1
ATOM 6557 C C . SER B 1 398 ? 6.277 -7.66 9.633 1 93.88 398 SER B C 1
ATOM 6559 O O . SER B 1 398 ? 5.359 -6.84 9.633 1 93.88 398 SER B O 1
ATOM 6561 N N . HIS B 1 399 ? 6.059 -8.953 9.414 1 96.5 399 HIS B N 1
ATOM 6562 C CA . HIS B 1 399 ? 4.738 -9.469 9.078 1 96.5 399 HIS B CA 1
ATOM 6563 C C . HIS B 1 399 ? 4.367 -10.664 9.953 1 96.5 399 HIS B C 1
ATOM 6565 O O . HIS B 1 399 ? 5.227 -11.227 10.633 1 96.5 399 HIS B O 1
ATOM 6571 N N . SER B 1 400 ? 3.027 -10.961 9.992 1 96.81 400 SER B N 1
ATOM 6572 C CA . SER B 1 400 ? 2.553 -12.062 10.82 1 96.81 400 SER B CA 1
ATOM 6573 C C . SER B 1 400 ? 1.272 -12.664 10.258 1 96.81 400 SER B C 1
ATOM 6575 O O . SER B 1 400 ? 0.587 -12.039 9.445 1 96.81 400 SER B O 1
ATOM 6577 N N . ARG B 1 401 ? 1.008 -13.898 10.562 1 98.12 401 ARG B N 1
ATOM 6578 C CA . ARG B 1 401 ? -0.222 -14.672 10.406 1 98.12 401 ARG B CA 1
ATOM 6579 C C . ARG B 1 401 ? -0.537 -14.914 8.938 1 98.12 401 ARG B C 1
ATOM 6581 O O . ARG B 1 401 ? -1.654 -14.648 8.484 1 98.12 401 ARG B O 1
ATOM 6588 N N . VAL B 1 402 ? 0.407 -15.328 8.234 1 98.75 402 VAL B N 1
ATOM 6589 C CA . VAL B 1 402 ? 0.239 -15.93 6.918 1 98.75 402 VAL B CA 1
ATOM 6590 C C . VAL B 1 402 ? 0.7 -17.375 6.945 1 98.75 402 VAL B C 1
ATOM 6592 O O . VAL B 1 402 ? 1.859 -17.672 7.258 1 98.75 402 VAL B O 1
ATOM 6595 N N . LEU B 1 403 ? -0.202 -18.219 6.738 1 98.75 403 LEU B N 1
ATOM 6596 C CA . LEU B 1 403 ? 0.083 -19.641 6.602 1 98.75 403 LEU B CA 1
ATOM 6597 C C . LEU B 1 403 ? 0.398 -20 5.152 1 98.75 403 LEU B C 1
ATOM 6599 O O . LEU B 1 403 ? -0.417 -19.75 4.258 1 98.75 403 LEU B O 1
ATOM 6603 N N . PHE B 1 404 ? 1.561 -20.516 4.934 1 98.81 404 PHE B N 1
ATOM 6604 C CA . PHE B 1 404 ? 1.954 -20.984 3.609 1 98.81 404 PHE B CA 1
ATOM 6605 C C . PHE B 1 404 ? 1.829 -22.5 3.512 1 98.81 404 PHE B C 1
ATOM 6607 O O . PHE B 1 404 ? 2.355 -23.234 4.355 1 98.81 404 PHE B O 1
ATOM 6614 N N . VAL B 1 405 ? 1.123 -22.953 2.512 1 98.62 405 VAL B N 1
ATOM 6615 C CA . VAL B 1 405 ? 0.967 -24.391 2.303 1 98.62 405 VAL B CA 1
ATOM 6616 C C . VAL B 1 405 ? 1.513 -24.781 0.929 1 98.62 405 VAL B C 1
ATOM 6618 O O . VAL B 1 405 ? 1.104 -24.203 -0.089 1 98.62 405 VAL B O 1
ATOM 6621 N N . TYR B 1 406 ? 2.408 -25.781 0.935 1 98.62 406 TYR B N 1
ATOM 6622 C CA . TYR B 1 406 ? 3.023 -26.203 -0.315 1 98.62 406 TYR B CA 1
ATOM 6623 C C . TYR B 1 406 ? 3.014 -27.734 -0.431 1 98.62 406 TYR B C 1
ATOM 6625 O O . TYR B 1 406 ? 3.4 -28.438 0.505 1 98.62 406 TYR B O 1
ATOM 6633 N N . GLY B 1 407 ? 2.479 -28.234 -1.543 1 98.38 407 GLY B N 1
ATOM 6634 C CA . GLY B 1 407 ? 2.76 -29.609 -1.928 1 98.38 407 GLY B CA 1
ATOM 6635 C C . GLY B 1 407 ? 4.148 -29.797 -2.516 1 98.38 407 GLY B C 1
ATOM 6636 O O . GLY B 1 407 ? 4.602 -28.969 -3.314 1 98.38 407 GLY B O 1
ATOM 6637 N N . LEU B 1 408 ? 4.773 -30.828 -2.184 1 98.38 408 LEU B N 1
ATOM 6638 C CA . LEU B 1 408 ? 6.16 -31 -2.605 1 98.38 408 LEU B CA 1
ATOM 6639 C C . LEU B 1 408 ? 6.23 -31.531 -4.039 1 98.38 408 LEU B C 1
ATOM 6641 O O . LEU B 1 408 ? 7.293 -31.5 -4.664 1 98.38 408 LEU B O 1
ATOM 6645 N N . ARG B 1 409 ? 5.113 -31.969 -4.633 1 98.12 409 ARG B N 1
ATOM 6646 C CA . ARG B 1 409 ? 5.059 -32.281 -6.055 1 98.12 409 ARG B CA 1
ATOM 6647 C C . ARG B 1 409 ? 4.629 -31.078 -6.875 1 98.12 409 ARG B C 1
ATOM 6649 O O . ARG B 1 409 ? 4.672 -31.094 -8.109 1 98.12 409 ARG B O 1
ATOM 6656 N N . ASP B 1 410 ? 4.164 -30.062 -6.195 1 98.25 410 ASP B N 1
ATOM 6657 C CA . ASP B 1 410 ? 3.82 -28.797 -6.844 1 98.25 410 ASP B CA 1
ATOM 6658 C C . ASP B 1 410 ? 5.07 -28.062 -7.332 1 98.25 410 ASP B C 1
ATOM 6660 O O . ASP B 1 410 ? 5.906 -27.641 -6.527 1 98.25 410 ASP B O 1
ATOM 6664 N N . PRO B 1 411 ? 5.168 -27.891 -8.617 1 98.5 411 PRO B N 1
ATOM 6665 C CA . PRO B 1 411 ? 6.371 -27.188 -9.055 1 98.5 411 PRO B CA 1
ATOM 6666 C C . PRO B 1 411 ? 6.461 -25.766 -8.5 1 98.5 411 PRO B C 1
ATOM 6668 O O . PRO B 1 411 ? 7.562 -25.234 -8.359 1 98.5 411 PRO B O 1
ATOM 6671 N N . TRP B 1 412 ? 5.375 -25.203 -8.094 1 98.19 412 TRP B N 1
ATOM 6672 C CA . TRP B 1 412 ? 5.359 -23.828 -7.633 1 98.19 412 TRP B CA 1
ATOM 6673 C C . TRP B 1 412 ? 5.945 -23.703 -6.23 1 98.19 412 TRP B C 1
ATOM 6675 O O . TRP B 1 412 ? 6.301 -22.609 -5.789 1 98.19 412 TRP B O 1
ATOM 6685 N N . HIS B 1 413 ? 6.035 -24.812 -5.496 1 98.25 413 HIS B N 1
ATOM 6686 C CA . HIS B 1 413 ? 6.684 -24.719 -4.195 1 98.25 413 HIS B CA 1
ATOM 6687 C C . HIS B 1 413 ? 8.133 -24.266 -4.336 1 98.25 413 HIS B C 1
ATOM 6689 O O . HIS B 1 413 ? 8.68 -23.641 -3.428 1 98.25 413 HIS B O 1
ATOM 6695 N N . THR B 1 414 ? 8.75 -24.531 -5.527 1 98.44 414 THR B N 1
ATOM 6696 C CA . THR B 1 414 ? 10.141 -24.156 -5.758 1 98.44 414 THR B CA 1
ATOM 6697 C C . THR B 1 414 ? 10.289 -22.641 -5.836 1 98.44 414 THR B C 1
ATOM 6699 O O . THR B 1 414 ? 11.398 -22.109 -5.723 1 98.44 414 THR B O 1
ATOM 6702 N N . GLN B 1 415 ? 9.195 -21.984 -6.039 1 97.88 415 GLN B N 1
ATOM 6703 C CA . GLN B 1 415 ? 9.172 -20.531 -6.117 1 97.88 415 GLN B CA 1
ATOM 6704 C C . GLN B 1 415 ? 8.461 -19.938 -4.91 1 97.88 415 GLN B C 1
ATOM 6706 O O . GLN B 1 415 ? 8.094 -18.75 -4.926 1 97.88 415 GLN B O 1
ATOM 6711 N N . GLY B 1 416 ? 8.172 -20.719 -3.924 1 97.56 416 GLY B N 1
ATOM 6712 C CA . GLY B 1 416 ? 7.531 -20.266 -2.695 1 97.56 416 GLY B CA 1
ATOM 6713 C C . GLY B 1 416 ? 8.508 -19.703 -1.685 1 97.56 416 GLY B C 1
ATOM 6714 O O . GLY B 1 416 ? 9.672 -19.453 -2.006 1 97.56 416 GLY B O 1
ATOM 6715 N N . ILE B 1 417 ? 8.016 -19.5 -0.484 1 96.31 417 ILE B N 1
ATOM 6716 C CA . ILE B 1 417 ? 8.789 -18.812 0.542 1 96.31 417 ILE B CA 1
ATOM 6717 C C . ILE B 1 417 ? 9.805 -19.766 1.154 1 96.31 417 ILE B C 1
ATOM 6719 O O . ILE B 1 417 ? 10.664 -19.359 1.942 1 96.31 417 ILE B O 1
ATOM 6723 N N . GLY B 1 418 ? 9.734 -21.031 0.812 1 93.06 418 GLY B N 1
ATOM 6724 C CA . GLY B 1 418 ? 10.594 -22.062 1.378 1 93.06 418 GLY B CA 1
ATOM 6725 C C . GLY B 1 418 ? 9.82 -23.188 2.049 1 93.06 418 GLY B C 1
ATOM 6726 O O . GLY B 1 418 ? 8.594 -23.219 1.985 1 93.06 418 GLY B O 1
ATOM 6727 N N . LEU B 1 419 ? 10.562 -24.047 2.707 1 94.94 419 LEU B N 1
ATOM 6728 C CA . LEU B 1 419 ? 9.922 -25.234 3.24 1 94.94 419 LEU B CA 1
ATOM 6729 C C . LEU B 1 419 ? 9.93 -25.219 4.766 1 94.94 419 LEU B C 1
ATOM 6731 O O . LEU B 1 419 ? 9.445 -26.172 5.398 1 94.94 419 LEU B O 1
ATOM 6735 N N . HIS B 1 420 ? 10.43 -24.109 5.32 1 95.81 420 HIS B N 1
ATOM 6736 C CA . HIS B 1 420 ? 10.5 -23.984 6.773 1 95.81 420 HIS B CA 1
ATOM 6737 C C . HIS B 1 420 ? 9.812 -22.703 7.242 1 95.81 420 HIS B C 1
ATOM 6739 O O . HIS B 1 420 ? 9.703 -21.734 6.484 1 95.81 420 HIS B O 1
ATOM 6745 N N . ASN B 1 421 ? 9.43 -22.781 8.5 1 97.62 421 ASN B N 1
ATOM 6746 C CA . ASN B 1 421 ? 8.797 -21.594 9.078 1 97.62 421 ASN B CA 1
ATOM 6747 C C . ASN B 1 421 ? 9.719 -20.375 9.016 1 97.62 421 ASN B C 1
ATOM 6749 O O . ASN B 1 421 ? 10.922 -20.5 9.281 1 97.62 421 ASN B O 1
ATOM 6753 N N . LEU B 1 422 ? 9.188 -19.234 8.633 1 96.94 422 LEU B N 1
ATOM 6754 C CA . LEU B 1 422 ? 9.945 -18 8.719 1 96.94 422 LEU B CA 1
ATOM 6755 C C . LEU B 1 422 ? 9.938 -17.438 10.141 1 96.94 422 LEU B C 1
ATOM 6757 O O . LEU B 1 422 ? 10.883 -16.766 10.555 1 96.94 422 LEU B O 1
ATOM 6761 N N . SER B 1 423 ? 8.875 -17.609 10.859 1 96.75 423 SER B N 1
ATOM 6762 C CA . SER B 1 423 ? 8.664 -17.297 12.266 1 96.75 423 SER B CA 1
ATOM 6763 C C . SER B 1 423 ? 7.531 -18.125 12.859 1 96.75 423 SER B C 1
ATOM 6765 O O . SER B 1 423 ? 6.953 -18.984 12.172 1 96.75 423 SER B O 1
ATOM 6767 N N . SER B 1 424 ? 7.137 -17.875 14.133 1 96.31 424 SER B N 1
ATOM 6768 C CA . SER B 1 424 ? 6.035 -18.594 14.766 1 96.31 424 SER B CA 1
ATOM 6769 C C . SER B 1 424 ? 4.691 -18.188 14.172 1 96.31 424 SER B C 1
ATOM 6771 O O . SER B 1 424 ? 3.717 -18.938 14.258 1 96.31 424 SER B O 1
ATOM 6773 N N . THR B 1 425 ? 4.672 -17.047 13.508 1 97.19 425 THR B N 1
ATOM 6774 C CA . THR B 1 425 ? 3.406 -16.562 12.961 1 97.19 425 THR B CA 1
ATOM 6775 C C . THR B 1 425 ? 3.436 -16.578 11.43 1 97.19 425 THR B C 1
ATOM 6777 O O . THR B 1 425 ? 2.51 -16.094 10.781 1 97.19 425 THR B O 1
ATOM 6780 N N . LEU B 1 426 ? 4.52 -17.031 10.891 1 98.44 426 LEU B N 1
ATOM 6781 C CA . LEU B 1 426 ? 4.637 -17.281 9.453 1 98.44 426 LEU B CA 1
ATOM 6782 C C . LEU B 1 426 ? 5.031 -18.734 9.18 1 98.44 426 LEU B C 1
ATOM 6784 O O . LEU B 1 426 ? 6.109 -19 8.648 1 98.44 426 LEU B O 1
ATOM 6788 N N . PR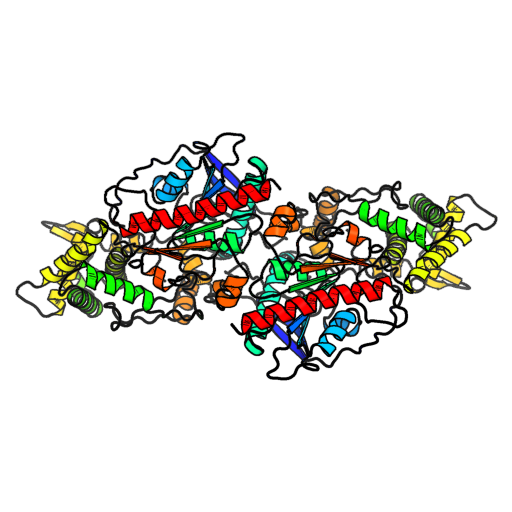O B 1 427 ? 4.109 -19.609 9.453 1 98.62 427 PRO B N 1
ATOM 6789 C CA . PRO B 1 427 ? 4.398 -21.031 9.312 1 98.62 427 PRO B CA 1
ATOM 6790 C C . PRO B 1 427 ? 4.297 -21.516 7.863 1 98.62 427 PRO B C 1
ATOM 6792 O O . PRO B 1 427 ? 3.584 -20.906 7.059 1 98.62 427 PRO B O 1
ATOM 6795 N N . VAL B 1 428 ? 5.016 -22.625 7.629 1 98.69 428 VAL B N 1
ATOM 6796 C CA . VAL B 1 428 ? 4.926 -23.359 6.371 1 98.69 428 VAL B CA 1
ATOM 6797 C C . VAL B 1 428 ? 4.469 -24.797 6.637 1 98.69 428 VAL B C 1
ATOM 6799 O O . VAL B 1 428 ? 5.035 -25.484 7.484 1 98.69 428 VAL B O 1
ATOM 6802 N N . VAL B 1 429 ? 3.461 -25.188 5.98 1 98.75 429 VAL B N 1
ATOM 6803 C CA . VAL B 1 429 ? 3.004 -26.578 6.004 1 98.75 429 VAL B CA 1
ATOM 6804 C C . VAL B 1 429 ? 3.271 -27.234 4.652 1 98.75 429 VAL B C 1
ATOM 6806 O O . VAL B 1 429 ? 2.848 -26.719 3.613 1 98.75 429 VAL B O 1
ATOM 6809 N N . THR B 1 430 ? 3.988 -28.328 4.656 1 98.56 430 THR B N 1
ATOM 6810 C CA . THR B 1 430 ? 4.273 -29.062 3.428 1 98.56 430 THR B CA 1
ATOM 6811 C C . THR B 1 430 ? 3.475 -30.359 3.375 1 98.56 430 THR B C 1
ATOM 6813 O O . THR B 1 430 ? 3.172 -30.953 4.4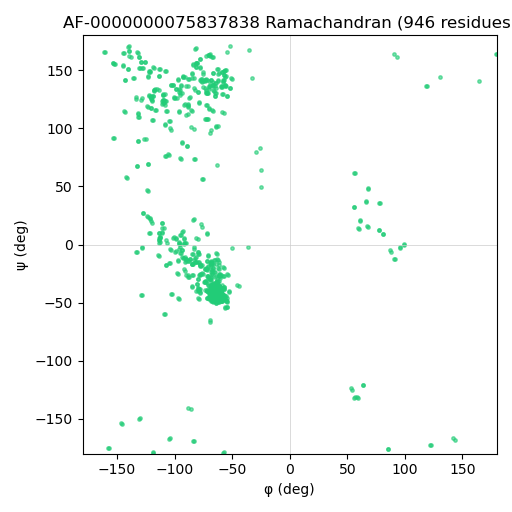14 1 98.56 430 THR B O 1
ATOM 6816 N N . ILE B 1 431 ? 3.145 -30.766 2.215 1 98.44 431 ILE B N 1
ATOM 6817 C CA . ILE B 1 431 ? 2.471 -32.031 1.937 1 98.44 431 ILE B CA 1
ATOM 6818 C C . ILE B 1 431 ? 3.299 -32.844 0.949 1 98.44 431 ILE B C 1
ATOM 6820 O O . ILE B 1 431 ? 3.426 -32.469 -0.221 1 98.44 431 ILE B O 1
ATOM 6824 N N . ASP B 1 432 ? 3.732 -34 1.323 1 97.56 432 ASP B N 1
ATOM 6825 C CA . ASP B 1 432 ? 4.75 -34.75 0.606 1 97.56 432 ASP B CA 1
ATOM 6826 C C . ASP B 1 432 ? 4.309 -35.062 -0.824 1 97.56 432 ASP B C 1
ATOM 6828 O O . ASP B 1 432 ? 5.094 -34.906 -1.764 1 97.56 432 ASP B O 1
ATOM 6832 N N . ASP B 1 433 ? 3.111 -35.469 -1.011 1 96.44 433 ASP B N 1
ATOM 6833 C CA . ASP B 1 433 ? 2.641 -35.844 -2.34 1 96.44 433 ASP B CA 1
ATOM 6834 C C . ASP B 1 433 ? 1.624 -34.844 -2.869 1 96.44 433 ASP B C 1
ATOM 6836 O O . ASP B 1 433 ? 0.848 -35.156 -3.775 1 96.44 433 ASP B O 1
ATOM 6840 N N . GLY B 1 434 ? 1.595 -33.688 -2.168 1 97.25 434 GLY B N 1
ATOM 6841 C CA . GLY B 1 434 ? 0.693 -32.656 -2.635 1 97.25 434 GLY B CA 1
ATOM 6842 C C . GLY B 1 434 ? 1.129 -32.031 -3.949 1 97.25 434 GLY B C 1
ATOM 6843 O O . GLY B 1 434 ? 2.318 -31.781 -4.16 1 97.25 434 GLY B O 1
ATOM 6844 N N . SER B 1 435 ? 0.148 -31.859 -4.848 1 96.56 435 SER B N 1
ATOM 6845 C CA . SER B 1 435 ? 0.387 -31.125 -6.082 1 96.56 435 SER B CA 1
ATOM 6846 C C . SER B 1 435 ? -0.248 -29.734 -6.023 1 96.56 435 SER B C 1
ATOM 6848 O O . SER B 1 435 ? -0.578 -29.25 -4.941 1 96.56 435 SER B O 1
ATOM 6850 N N . HIS B 1 436 ? -0.338 -29.031 -7.164 1 96.25 436 HIS B N 1
ATOM 6851 C CA . HIS B 1 436 ? -0.768 -27.641 -7.223 1 96.25 436 HIS B CA 1
ATOM 6852 C C . HIS B 1 436 ? -2.156 -27.469 -6.617 1 96.25 436 HIS B C 1
ATOM 6854 O O . HIS B 1 436 ? -3.135 -28.031 -7.125 1 96.25 436 HIS B O 1
ATOM 6860 N N . CYS B 1 437 ? -2.266 -26.766 -5.492 1 94.12 437 CYS B N 1
ATOM 6861 C CA . CYS B 1 437 ? -3.477 -26.359 -4.789 1 94.12 437 CYS B CA 1
ATOM 6862 C C . CYS B 1 437 ? -4.281 -27.578 -4.336 1 94.12 437 CYS B C 1
ATOM 6864 O O . CYS B 1 437 ? -5.488 -27.469 -4.105 1 94.12 437 CYS B O 1
ATOM 6866 N N . ALA B 1 438 ? -3.676 -28.734 -4.227 1 93.5 438 ALA B N 1
ATOM 6867 C CA . ALA B 1 438 ? -4.406 -29.953 -3.852 1 93.5 438 ALA B CA 1
ATOM 6868 C C . ALA B 1 438 ? -4.992 -29.828 -2.449 1 93.5 438 ALA B C 1
ATOM 6870 O O . ALA B 1 438 ? -6.07 -30.359 -2.17 1 93.5 438 ALA B O 1
ATOM 6871 N N . ASP B 1 439 ? -4.328 -29.094 -1.605 1 94.12 439 ASP B N 1
ATOM 6872 C CA . ASP B 1 439 ? -4.77 -28.938 -0.224 1 94.12 439 ASP B CA 1
ATOM 6873 C C . ASP B 1 439 ? -6.09 -28.172 -0.155 1 94.12 439 ASP B C 1
ATOM 6875 O O . ASP B 1 439 ? -6.801 -28.234 0.849 1 94.12 439 ASP B O 1
ATOM 6879 N N . MET B 1 440 ? -6.402 -27.438 -1.207 1 92.12 440 MET B N 1
ATOM 6880 C CA . MET B 1 440 ? -7.605 -26.609 -1.22 1 92.12 440 MET B CA 1
ATOM 6881 C C . MET B 1 440 ? -8.82 -27.438 -1.645 1 92.12 440 MET B C 1
ATOM 6883 O O . MET B 1 440 ? -9.961 -27.031 -1.418 1 92.12 440 MET B O 1
ATOM 6887 N N . GLN B 1 441 ? -8.594 -28.531 -2.215 1 87.75 441 GLN B N 1
ATOM 6888 C CA . GLN B 1 441 ? -9.688 -29.375 -2.686 1 87.75 441 GLN B CA 1
ATOM 6889 C C . GLN B 1 441 ? -10.445 -30 -1.516 1 87.75 441 GLN B C 1
ATOM 6891 O O . GLN B 1 441 ? -9.93 -30.047 -0.395 1 87.75 441 GLN B O 1
ATOM 6896 N N . SER B 1 442 ? -11.609 -30.469 -1.812 1 85.69 442 SER B N 1
ATOM 6897 C CA . SER B 1 442 ? -12.438 -31.094 -0.777 1 85.69 442 SER B CA 1
ATOM 6898 C C . SER B 1 442 ? -11.789 -32.344 -0.229 1 85.69 442 SER B C 1
ATOM 6900 O O . SER B 1 442 ? -11.219 -33.156 -0.986 1 85.69 442 SER B O 1
ATOM 6902 N N . PRO B 1 443 ? -11.891 -32.5 1.063 1 85.75 443 PRO B N 1
ATOM 6903 C CA . PRO B 1 443 ? -11.438 -33.75 1.623 1 85.75 443 PRO B CA 1
ATOM 6904 C C . PRO B 1 443 ? -12.125 -34.969 0.987 1 85.75 443 PRO B C 1
ATOM 6906 O O . PRO B 1 443 ? -13.312 -34.906 0.647 1 85.75 443 PRO B O 1
ATOM 6909 N N . SER B 1 444 ? -11.375 -36.031 0.847 1 84.44 444 SER B N 1
ATOM 6910 C CA . SER B 1 444 ? -11.82 -37.25 0.189 1 84.44 444 SER B CA 1
ATOM 6911 C C . SER B 1 444 ? -11.305 -38.469 0.918 1 84.44 444 SER B C 1
ATOM 6913 O O . SER B 1 444 ? -10.242 -38.438 1.543 1 84.44 444 SER B O 1
ATOM 6915 N N . PRO B 1 445 ? -12.086 -39.594 0.831 1 85.19 445 PRO B N 1
ATOM 6916 C CA . PRO B 1 445 ? -11.57 -40.844 1.393 1 85.19 445 PRO B CA 1
ATOM 6917 C C . PRO B 1 445 ? -10.305 -41.344 0.699 1 85.19 445 PRO B C 1
ATOM 6919 O O . PRO B 1 445 ? -9.578 -42.188 1.242 1 85.19 445 PRO B O 1
ATOM 6922 N N . LEU B 1 446 ? -9.992 -40.781 -0.401 1 84.69 446 LEU B N 1
ATOM 6923 C CA . LEU B 1 446 ? -8.82 -41.188 -1.167 1 84.69 446 LEU B CA 1
ATOM 6924 C C . LEU B 1 446 ? -7.598 -40.375 -0.768 1 84.69 446 LEU B C 1
ATOM 6926 O O . LEU B 1 446 ? -6.5 -40.594 -1.281 1 84.69 446 LEU B O 1
ATOM 6930 N N . ASP B 1 447 ? -7.785 -39.5 0.179 1 92.5 447 ASP B N 1
ATOM 6931 C CA . ASP B 1 447 ? -6.672 -38.656 0.59 1 92.5 447 ASP B CA 1
ATOM 6932 C C . ASP B 1 447 ? -5.543 -39.469 1.203 1 92.5 447 ASP B C 1
ATOM 6934 O O . ASP B 1 447 ? -5.797 -40.406 1.962 1 92.5 447 ASP B O 1
ATOM 6938 N N . THR B 1 448 ? -4.371 -39.188 0.827 1 95.38 448 THR B N 1
ATOM 6939 C CA . THR B 1 448 ? -3.191 -39.812 1.384 1 95.38 448 THR B CA 1
ATOM 6940 C C . THR B 1 448 ? -2.957 -39.375 2.824 1 95.38 448 THR B C 1
ATOM 6942 O O . THR B 1 448 ? -3.486 -38.344 3.258 1 95.38 448 THR B O 1
ATOM 6945 N N . PRO B 1 449 ? -2.131 -40.156 3.574 1 96.75 449 PRO B N 1
ATOM 6946 C CA . PRO B 1 449 ? -1.819 -39.75 4.949 1 96.75 449 PRO B CA 1
ATOM 6947 C C . PRO B 1 449 ? -1.155 -38.375 5.027 1 96.75 449 PRO B C 1
ATOM 6949 O O . PRO B 1 449 ? -1.453 -37.594 5.934 1 96.75 449 PRO B O 1
ATOM 6952 N N . SER B 1 450 ? -0.283 -38.062 4.102 1 97.5 450 SER B N 1
ATOM 6953 C CA . SER B 1 450 ? 0.393 -36.781 4.125 1 97.5 450 SER B CA 1
ATOM 6954 C C . SER B 1 450 ? -0.592 -35.625 3.904 1 97.5 450 SER B C 1
ATOM 6956 O O . SER B 1 450 ? -0.461 -34.562 4.512 1 97.5 450 SER B O 1
ATOM 6958 N N . MET B 1 451 ? -1.574 -35.812 3.055 1 96.56 451 MET B N 1
ATOM 6959 C CA . MET B 1 451 ? -2.607 -34.812 2.816 1 96.56 451 MET B CA 1
ATOM 6960 C C . MET B 1 451 ? -3.459 -34.594 4.062 1 96.56 451 MET B C 1
ATOM 6962 O O . MET B 1 451 ? -3.721 -33.469 4.453 1 96.56 451 MET B O 1
ATOM 6966 N N . ILE B 1 452 ? -3.912 -35.719 4.66 1 96 452 ILE B N 1
ATOM 6967 C CA . ILE B 1 452 ? -4.73 -35.625 5.867 1 96 452 ILE B CA 1
ATOM 6968 C C . ILE B 1 452 ? -3.977 -34.875 6.957 1 96 452 ILE B C 1
ATOM 6970 O O . ILE B 1 452 ? -4.527 -33.969 7.582 1 96 452 ILE B O 1
ATOM 6974 N N . LEU B 1 453 ? -2.717 -35.188 7.121 1 97.69 453 LEU B N 1
ATOM 6975 C CA . LEU B 1 453 ? -1.901 -34.562 8.148 1 97.69 453 LEU B CA 1
ATOM 6976 C C . LEU B 1 453 ? -1.674 -33.094 7.832 1 97.69 453 LEU B C 1
ATOM 6978 O O . LEU B 1 453 ? -1.75 -32.25 8.719 1 97.69 453 LEU B O 1
ATOM 6982 N N . GLY B 1 454 ? -1.3 -32.812 6.586 1 97.5 454 GLY B N 1
ATOM 6983 C CA . GLY B 1 454 ? -1.075 -31.438 6.184 1 97.5 454 GLY B CA 1
ATOM 6984 C C . GLY B 1 454 ? -2.281 -30.547 6.41 1 97.5 454 GLY B C 1
ATOM 6985 O O . GLY B 1 454 ? -2.156 -29.453 6.969 1 97.5 454 GLY B O 1
ATOM 6986 N N . ARG B 1 455 ? -3.428 -30.984 6.012 1 95.62 455 ARG B N 1
ATOM 6987 C CA . ARG B 1 455 ? -4.66 -30.234 6.207 1 95.62 455 ARG B CA 1
ATOM 6988 C C . ARG B 1 455 ? -4.957 -30.031 7.688 1 95.62 455 ARG B C 1
ATOM 6990 O O . ARG B 1 455 ? -5.352 -28.953 8.109 1 95.62 455 ARG B O 1
ATOM 6997 N N . SER B 1 456 ? -4.793 -31.094 8.422 1 95.81 456 SER B N 1
ATOM 6998 C CA . SER B 1 456 ? -5.055 -31.016 9.852 1 95.81 456 SER B CA 1
ATOM 6999 C C . SER B 1 456 ? -4.152 -30 10.531 1 95.81 456 SER B C 1
ATOM 7001 O O . SER B 1 456 ? -4.613 -29.203 11.359 1 95.81 456 SER B O 1
ATOM 7003 N N . ARG B 1 457 ? -2.945 -30.016 10.164 1 97.75 457 ARG B N 1
ATOM 7004 C CA . ARG B 1 457 ? -1.996 -29.062 10.727 1 97.75 457 ARG B CA 1
ATOM 7005 C C . ARG B 1 457 ? -2.359 -27.625 10.336 1 97.75 457 ARG B C 1
ATOM 7007 O O . ARG B 1 457 ? -2.33 -26.734 11.18 1 97.75 457 ARG B O 1
ATOM 7014 N N . ALA B 1 458 ? -2.619 -27.422 9.117 1 97.5 458 ALA B N 1
ATOM 7015 C CA . ALA B 1 458 ? -2.998 -26.094 8.633 1 97.5 458 ALA B CA 1
ATOM 7016 C C . ALA B 1 458 ? -4.234 -25.578 9.367 1 97.5 458 ALA B C 1
ATOM 7018 O O . ALA B 1 458 ? -4.258 -24.438 9.82 1 97.5 458 ALA B O 1
ATOM 7019 N N . GLU B 1 459 ? -5.215 -26.422 9.508 1 96.12 459 GLU B N 1
ATOM 7020 C CA . GLU B 1 459 ? -6.449 -26.047 10.188 1 96.12 459 GLU B CA 1
ATOM 7021 C C . GLU B 1 459 ? -6.199 -25.75 11.664 1 96.12 459 GLU B C 1
ATOM 7023 O O . GLU B 1 459 ? -6.801 -24.828 12.227 1 96.12 459 GLU B O 1
ATOM 7028 N N . ALA B 1 460 ? -5.398 -26.547 12.273 1 97.19 460 ALA B N 1
ATOM 7029 C CA . ALA B 1 460 ? -5.082 -26.328 13.68 1 97.19 460 ALA B CA 1
ATOM 7030 C C . ALA B 1 460 ? -4.438 -24.969 13.898 1 97.19 460 ALA B C 1
ATOM 7032 O O . ALA B 1 460 ? -4.75 -24.281 14.867 1 97.19 460 ALA B O 1
ATOM 7033 N N . ILE B 1 461 ? -3.533 -24.609 13.047 1 97.94 461 ILE B N 1
ATOM 7034 C CA . ILE B 1 461 ? -2.867 -23.312 13.125 1 97.94 461 ILE B CA 1
ATOM 7035 C C . ILE B 1 461 ? -3.9 -22.188 13.016 1 97.94 461 ILE B C 1
ATOM 7037 O O . ILE B 1 461 ? -3.91 -21.266 13.82 1 97.94 461 ILE B O 1
ATOM 7041 N N . LEU B 1 462 ? -4.75 -22.312 12.039 1 97.12 462 LEU B N 1
ATOM 7042 C CA . LEU B 1 462 ? -5.773 -21.297 11.82 1 97.12 462 LEU B CA 1
ATOM 7043 C C . LEU B 1 462 ? -6.711 -21.203 13.023 1 97.12 462 LEU B C 1
ATOM 7045 O O . LEU B 1 462 ? -7.059 -20.094 13.461 1 97.12 462 LEU B O 1
ATOM 7049 N N . ARG B 1 463 ? -7.16 -22.312 13.562 1 96.19 463 ARG B N 1
ATOM 7050 C CA . ARG B 1 463 ? -8.055 -22.328 14.719 1 96.19 463 ARG B CA 1
ATOM 7051 C C . ARG B 1 463 ? -7.398 -21.672 15.922 1 96.19 463 ARG B C 1
ATOM 7053 O O . ARG B 1 463 ? -8.055 -20.953 16.672 1 96.19 463 ARG B O 1
ATOM 7060 N N . ASN B 1 464 ? -6.172 -21.922 16.094 1 96.56 464 ASN B N 1
ATOM 7061 C CA . ASN B 1 464 ? -5.445 -21.281 17.172 1 96.56 464 ASN B CA 1
ATOM 7062 C C . ASN B 1 464 ? -5.414 -19.766 17.016 1 96.56 464 ASN B C 1
ATOM 7064 O O . ASN B 1 464 ? -5.594 -19.031 17.984 1 96.56 464 ASN B O 1
ATOM 7068 N N . TRP B 1 465 ? -5.133 -19.312 15.797 1 96.31 465 TRP B N 1
ATOM 7069 C CA . TRP B 1 465 ? -5.137 -17.875 15.531 1 96.31 465 TRP B CA 1
ATOM 7070 C C . TRP B 1 465 ? -6.512 -17.281 15.805 1 96.31 465 TRP B C 1
ATOM 7072 O O . TRP B 1 465 ? -6.621 -16.203 16.391 1 96.31 465 TRP B O 1
ATOM 7082 N N . LEU B 1 466 ? -7.543 -17.953 15.367 1 94.81 466 LEU B N 1
ATOM 7083 C CA . LEU B 1 466 ? -8.906 -17.453 15.539 1 94.81 466 LEU B CA 1
ATOM 7084 C C . LEU B 1 466 ? -9.266 -17.359 17.016 1 94.81 466 LEU B C 1
ATOM 7086 O O . LEU B 1 466 ? -9.922 -16.406 17.438 1 94.81 466 LEU B O 1
ATOM 7090 N N . GLN B 1 467 ? -8.828 -18.312 17.797 1 92.81 467 GLN B N 1
ATOM 7091 C CA . GLN B 1 467 ? -9.055 -18.266 19.234 1 92.81 467 GLN B CA 1
ATOM 7092 C C . GLN B 1 467 ? -8.344 -17.078 19.875 1 92.81 467 GLN B C 1
ATOM 7094 O O . GLN B 1 467 ? -8.922 -16.375 20.719 1 92.81 467 GLN B O 1
ATOM 7099 N N . ASP B 1 468 ? -7.168 -16.844 19.453 1 91.38 468 ASP B N 1
ATOM 7100 C CA . ASP B 1 468 ? -6.387 -15.734 19.969 1 91.38 468 ASP B CA 1
ATOM 7101 C C . ASP B 1 468 ? -7.031 -14.398 19.609 1 91.38 468 ASP B C 1
ATOM 7103 O O . ASP B 1 468 ? -7.055 -13.469 20.422 1 91.38 468 ASP B O 1
ATOM 7107 N N . LEU B 1 469 ? -7.512 -14.297 18.406 1 90.25 469 LEU B N 1
ATOM 7108 C CA . LEU B 1 469 ? -8.109 -13.055 17.906 1 90.25 469 LEU B CA 1
ATOM 7109 C C . LEU B 1 469 ? -9.422 -12.766 18.625 1 90.25 469 LEU B C 1
ATOM 7111 O O . LEU B 1 469 ? -9.766 -11.602 18.859 1 90.25 469 LEU B O 1
ATOM 7115 N N . GLN B 1 470 ? -10.125 -13.773 18.953 1 84.81 470 GLN B N 1
ATOM 7116 C CA . GLN B 1 470 ? -11.383 -13.602 19.672 1 84.81 470 GLN B CA 1
ATOM 7117 C C . GLN B 1 470 ? -11.133 -13.211 21.125 1 84.81 470 GLN B C 1
ATOM 7119 O O . GLN B 1 470 ? -11.883 -12.422 21.703 1 84.81 470 GLN B O 1
ATOM 7124 N N . ARG B 1 471 ? -10.078 -13.641 21.734 1 78.5 471 ARG B N 1
ATOM 7125 C CA . ARG B 1 471 ? -9.742 -13.297 23.109 1 78.5 471 ARG B CA 1
ATOM 7126 C C . ARG B 1 471 ? -9.328 -11.836 23.234 1 78.5 471 ARG B C 1
ATOM 7128 O O . ARG B 1 471 ? -9.672 -11.164 24.203 1 78.5 471 ARG B O 1
ATOM 7135 N N . THR B 1 472 ? -8.672 -11.336 22.266 1 73.19 472 THR B N 1
ATOM 7136 C CA . THR B 1 472 ? -8.117 -9.984 22.328 1 73.19 472 THR B CA 1
ATOM 7137 C C . THR B 1 472 ? -9.164 -8.953 21.938 1 73.19 472 THR B C 1
ATOM 7139 O O . THR B 1 472 ? -9.031 -7.766 22.25 1 73.19 472 THR B O 1
ATOM 7142 N N . SER B 1 473 ? -10.109 -9.312 21.172 1 65 473 SER B N 1
ATOM 7143 C CA . SER B 1 473 ? -11.164 -8.375 20.781 1 65 473 SER B CA 1
ATOM 7144 C C . SER B 1 473 ? -12.102 -8.086 21.953 1 65 473 SER B C 1
ATOM 7146 O O . SER B 1 473 ? -12.758 -7.043 21.984 1 65 473 SER B O 1
ATOM 7148 N N . THR B 1 474 ? -12.242 -8.945 22.859 1 49.62 474 THR B N 1
ATOM 7149 C CA . THR B 1 474 ? -13.109 -8.781 24.016 1 49.62 474 THR B CA 1
ATOM 7150 C C . THR B 1 474 ? -12.398 -7.98 25.109 1 49.62 474 THR B C 1
ATOM 7152 O O . THR B 1 474 ? -13.039 -7.523 26.062 1 49.62 474 THR B O 1
ATOM 7155 N N . LEU B 1 475 ? -11.172 -7.621 24.953 1 43.81 475 LEU B N 1
ATOM 7156 C CA . LEU B 1 475 ? -10.469 -6.816 25.938 1 43.81 475 LEU B CA 1
ATOM 7157 C C . LEU B 1 475 ? -10.406 -5.355 25.516 1 43.81 475 LEU B C 1
ATOM 7159 O O . LEU B 1 475 ? -10.211 -5.059 24.328 1 43.81 475 LEU B O 1
#

Radius of gyration: 32.91 Å; Cα contacts (8 Å, |Δi|>4): 1978; chains: 2; bounding box: 58×113×76 Å

InterPro domains:
  IPR008758 Peptidase S28 [PF05577] (29-456)
  IPR029058 Alpha/Beta hydrolase fold [G3DSA:3.40.50.1820] (27-466)
  IPR029058 Alpha/Beta hydrolase fold [SSF53474] (15-440)
  IPR042269 Serine carboxypeptidase S28, SKS domain [G3DSA:1.20.120.980] (193-359)

Solvent-accessible surface area (backbone atoms only — not comparable to full-atom values): 48373 Å² total; per-residue (Å²): 124,78,63,88,51,81,61,84,68,74,82,73,80,80,57,70,59,75,74,67,68,65,46,84,44,72,41,89,33,67,53,51,86,68,32,66,42,62,82,55,57,27,55,35,40,32,38,41,25,59,75,47,39,54,90,90,56,80,38,34,38,40,33,35,46,38,44,82,55,66,37,55,66,56,56,58,67,65,33,61,51,19,33,62,49,52,51,29,57,78,53,25,18,33,40,35,40,37,43,28,73,62,23,51,79,13,30,61,53,53,89,55,40,75,38,92,56,43,63,63,45,12,51,62,33,72,67,48,47,43,52,52,51,49,53,53,52,51,52,47,26,70,73,75,39,77,73,40,49,26,35,26,29,24,43,33,64,10,3,39,50,12,41,49,39,26,69,72,30,41,51,71,29,65,26,16,40,16,22,29,25,45,72,31,37,31,60,85,53,79,52,60,37,44,43,41,43,24,38,31,37,49,42,33,49,72,54,21,43,89,64,19,53,61,39,51,26,44,27,44,51,21,57,71,69,47,52,57,69,56,46,37,63,53,45,33,39,64,59,86,81,44,80,76,50,50,62,47,50,53,48,50,54,52,48,54,56,49,47,37,26,30,48,32,30,81,75,38,31,54,50,37,28,52,42,32,51,28,32,55,62,21,61,57,99,63,75,56,73,46,54,20,16,33,36,4,45,36,41,29,41,55,70,76,44,48,86,39,46,38,84,45,91,98,47,63,17,34,31,57,68,55,51,48,52,48,69,64,61,52,54,67,51,48,53,49,33,37,39,34,48,56,29,55,57,65,22,32,67,45,71,72,22,52,46,70,69,42,80,59,53,70,66,60,47,21,52,50,26,30,73,74,53,62,23,69,71,47,36,41,46,45,58,35,62,68,70,27,54,71,42,55,72,45,28,41,75,52,54,68,37,36,39,36,37,29,19,68,40,11,27,43,38,65,21,24,90,58,84,55,57,66,40,96,42,32,39,43,44,64,16,71,64,24,10,59,42,50,79,30,29,33,72,57,95,79,55,48,72,47,52,55,50,31,51,50,51,54,50,50,53,52,52,51,50,52,53,52,49,54,58,57,60,76,100,125,77,59,87,58,83,61,84,69,73,81,72,80,82,57,70,61,75,75,68,68,65,43,85,44,72,40,88,34,65,52,51,87,68,33,66,43,62,81,56,56,26,56,35,40,32,37,42,24,57,76,46,38,54,92,91,54,79,38,34,38,39,33,35,45,39,43,80,55,66,37,56,65,56,54,58,67,64,37,60,51,20,32,62,48,53,52,29,57,78,52,25,18,33,39,33,40,38,43,27,73,60,23,51,80,13,29,60,52,52,90,54,40,75,38,92,54,42,64,62,47,11,50,61,34,72,68,46,47,44,51,52,51,50,54,53,51,51,54,46,27,71,72,75,40,79,74,39,51,26,36,26,29,24,44,34,65,10,2,40,50,12,41,50,38,28,68,71,29,42,52,71,30,62,25,18,41,16,23,30,24,44,70,31,35,30,59,84,52,78,52,60,36,43,43,41,45,25,36,31,37,50,41,32,49,71,55,22,42,88,66,19,52,62,39,51,27,42,26,44,51,22,59,71,70,48,52,56,70,56,47,37,62,54,47,33,41,63,58,86,81,42,80,75,51,50,64,48,51,54,46,50,54,51,48,54,54,50,47,37,26,30,47,34,30,80,74,37,31,53,52,37,28,50,42,33,50,28,32,56,61,22,61,56,97,66,75,56,73,48,54,21,15,33,36,4,47,36,41,28,42,55,71,76,44,49,84,39,46,38,86,46,93,98,46,63,17,34,31,57,67,55,50,50,51,52,68,64,61,57,55,67,50,47,53,49,33,38,38,34,49,57,27,55,57,65,22,32,66,47,72,72,24,51,45,68,70,41,78,60,52,69,64,60,46,21,52,50,25,30,72,75,54,61,24,70,71,45,35,42,45,44,58,36,62,67,70,27,54,72,43,57,72,46,28,41,75,52,55,71,38,36,39,36,36,30,20,68,39,12,26,43,36,64,21,23,91,58,85,55,57,67,41,96,41,32,38,43,44,65,16,71,66,26,10,58,42,49,79,30,29,33,72,54,95,78,56,48,73,47,51,54,50,32,52,51,51,54,50,51,54,50,52,52,51,52,54,53,50,55,58,55,61,77,102

pLDDT: mean 89.93, std 11.79, range [28.19, 98.81]